Protein AF-A0A1Y3BTU3-F1 (afdb_monomer_lite)

Foldseek 3Di:
DVVVLVVLVVVLVVLVVVLVVLVVVLVVLVVVLVVLVVVLVVCVVPDDDDCNVVSVVVSVVSVVVSVVSVVVSVVSVVVSVVSVVVSCVVPPPVVCCVVVVVVVVVVVVVVVVVVVVVVVVVVVVVVVVVVVVVVVVVVVVVVVVVVVVVVVVVVVVVVVVVVVVVVVVVVVVVVVVVVVVVVVVVVVVVVVVVVVVVVVPPDDDDDDDDDDDDDDDDDDDYDDDDDDDDDDVPDVCVVVVVVVVVVVVVVVVVVVVVVVVVVVVVVVVVVVVVVVVVVVVVVVVVVVVVVVVVVVVVVVVVVVVVVVVVVVVVVVVVVVVVVVVVVVVVVVVVVVVVVVVVVVVVVVVVVVVVVVVVVVVVVVVVVVVVVVVVVVVVVVVVVVVVVVVVVVVVVVVVVVVVVVVVVVVVVVVVVVVVVVVVVVVVVVVVVVVVVVVVVVVVVVVVVVVVVVVVVVVVVVVVVVVVVVVVVVVVVVVVVVVVVVVVVVVVVVVVVVVVVVVVVVVVVVVVVVVVVVVVVVCVVVVVVVVVVVVVVVVVVVVVVVVVVVPVVPPPPDDDDDDDDPPPPVVVVVVVVVVVVVVVVVVVVVVVVVVVVVVVVVVVVVVVVVVLVVVVVVLVVVVVVVVVVVVVVVVVDDDPPPPVVVVVVVSVVVVVVSVVVVVVVVVVVVVVVVVVVVVVVVVVVVVVVVVVVVLVVLVVVLCVDDDPSSVVVVVVNVVVVVVVVVVVVVVVVVVVVVVVVVVVVVVVVVVVVVVVVVVVVVVVVVVVVVVVVVVVVVVVVVVVVVVVVVVVVVVVVVVVVVVVVVVVVVVVVVVVVVVVVVVLVVLVVVLVVLVPDDDDDDDDDDDDDDDDDDDDDDDDDPPVVVVVVSVVSVVVSVVVVVVVVVVVVVVVVVVVVVVVVVVPPPDDDDDDDDDDDDDDDDDDDDDDDD

Sequence (928 aa):
MEEETEHLQTNIRGKDAVIENLAEEVSELKRSVQELGQQQKSDNNIIGGANNINNKYCIENETNKVDDLKKRLEEEQHRTKSLQEKLDKLVPIDSIDKNNCNILEKDYYYLNKIKDLEANVQRYKTNADDLNNKLTEFIQNNKQLNDDNGKLRQQLKQFDENINELTKKLKTSEKFEKELNNKLDEMKKELERVQNLNSQLINDVDSYGKNKIGSGDNRSITLQKECNELKRKLDESRMTINELQTQIDRQKNEMKEKEAKIRDEFNQKIEITSKNVRKEVHLELQSLREESTNYKNRSIELTTKLEKAEKDLKESNEKLKSTNIQVRKEQNESMEKIQGLENQLKNEQRKRERLEKEVENVSRGREEELLRSQERIVQLEREIRRHQAKLDDVEYDYTNRINSSEKELNRIKQDYDDLTNKYEMLEKDYVDLKSRAVAEKETLVEAVGSLKKSYEEKLNEIKSLKETSMSQRKEWYKEKLTLQERIADLESKLNKANLIEEEHKRLKVLVLEKENLLNSYRKEERVHNEERERNRIKIDAFQTRIAELERVERNTRFISITGRAQVDKELQDYRIRLEHSETSHKGELAALHAEYEGRMRLLGDEVEHLQQQMVHLAQERDKYRESLEKSSKDQGIFKGTFRNEIEDLHSQLRIVRTDLEGALLENRNLKIQHGTEKSTWQIQLAEYKTKINQMEERILLETRGSTRNYARTKMELAWEKERQENLRLLQDTQKFIQELRDKLVGTESIREKERDEARRQLLELKTNMDKEHVETQQKIAELQFDLLALKEVQARLKSQNERYKRERGMFEKAKMDFIDNEMTELRKIVDSIQKPSSTTTTMTSSSTKTFRSSNQSNTSNNNKQEEIVEAINQLKERLHSRYNEIVQETRAASQISASSNGRYTNGSNTSLASTTNLPPPSQIKRAP

Radius of gyration: 97.1 Å; chains: 1; bounding box: 234×106×329 Å

pLDDT: mean 73.61, std 16.75, range [26.5, 95.12]

Organism: Euroglyphus maynei (NCBI:txid6958)

Secondary structure (DSSP, 8-state):
-HHHHHHHHHHHHHHHHHHHHHHHHHHHHHHHHHHHHHHHHHHTTSS-SSHHHHHHHHHHHHHHHHHHHHHHHHHHHHHHHHHHHHHHHHS-HHHHHHHHHHHHHHHHHHHHHHHHHHHHHHHHHHHHHHHHHHHHHHHHHHHHHHHHHHHHHHHHHHHHHHHHHHHHHHHHHHHHHHHHHHHHHHHHHHHHHHHHHHTTSSSS----------------------------STTTHHHHHHHHHHHHHHHHHHHHHHHHHHHHHHHHHHHHHHHHHHHHHHHHHHHHHHHHHHHHHHHHHHHHHHHHHHHHHHHHHHHHHHHHHHHHHHHHHHHHHHHHHHHHHHHHHHHHHHHHHHHHHHHHHHHHHHHHHHHHHHHHHHHHHHHHHHHHHHHHHHHHHHHHHHHHHHHHHHHHHHHHHHHHHHHHHHHHHHHHHHHHHHHHHHHHHHHHHHHHHHHHHHHHHHHHHHHHHHHHHHHHHHHHHHHHHHHHHHHHHHHHHHHHHHHHHHHHHHHHHHHHHHHHHHHHHHHHHHHHHHHHHHHHHHHHHTTTGGG--------GGGHHHHHHHHHHHHHHHHHHHHHHHHHHHHHHHHHHHHHHHHHHHHHHHHHHHHHHHHHHHHHHHHHHHH-SS--SHHHHHHHHHHHHHHHHHHHHHHHHHHHHHHHHHHHHHHHHHHHHHHHHHHHHHHHHHHHHHH--SHHHHHHHHHHHHHHHHHHHHHHHHHHHHHHHHHHHHHHHHHHHHHHHHHHHHHHHHHHHHHHHHHHHHHHHHHHHHHHHHHHHHHHHHHHHHHHHHHHHHHHHHHHHHHHHHHHHHHHHHHHHHHHHHS-------------------------TTHHHHHHHHHHHHHHHHHHHHHHHHHHHHHHHHHHHHHHTSTTS--------------PPPPP-----

Structure (mmCIF, N/CA/C/O backbone):
data_AF-A0A1Y3BTU3-F1
#
_entry.id   AF-A0A1Y3BTU3-F1
#
loop_
_atom_site.group_PDB
_atom_site.id
_atom_site.type_symbol
_atom_site.label_atom_id
_atom_site.label_alt_id
_atom_site.label_comp_id
_atom_site.label_asym_id
_atom_site.label_entity_id
_atom_site.label_seq_id
_atom_site.pdbx_PDB_ins_code
_atom_site.Cartn_x
_atom_site.Cartn_y
_atom_site.Cartn_z
_atom_site.occupancy
_atom_site.B_iso_or_equiv
_atom_site.auth_seq_id
_atom_site.auth_comp_id
_atom_site.auth_asym_id
_atom_site.auth_atom_id
_atom_site.pdbx_PDB_model_num
ATOM 1 N N . MET A 1 1 ? -2.347 1.820 -12.406 1.00 59.16 1 MET A N 1
ATOM 2 C CA . MET A 1 1 ? -2.829 0.953 -11.297 1.00 59.16 1 MET A CA 1
ATOM 3 C C . MET A 1 1 ? -4.351 0.828 -11.336 1.00 59.16 1 MET A C 1
ATOM 5 O O . MET A 1 1 ? -4.799 0.170 -12.256 1.00 59.16 1 MET A O 1
ATOM 9 N N . GLU A 1 2 ? -5.158 1.439 -10.456 1.00 58.88 2 GLU A N 1
ATOM 10 C CA . GLU A 1 2 ? -6.616 1.163 -10.399 1.00 58.88 2 GLU A CA 1
ATOM 11 C C . GLU A 1 2 ? -7.342 1.452 -11.729 1.00 58.88 2 GLU A C 1
ATOM 13 O O . GLU A 1 2 ? -7.881 0.525 -12.334 1.00 58.88 2 GLU A O 1
ATOM 18 N N . GLU A 1 3 ? -7.221 2.672 -12.265 1.00 67.38 3 GLU A N 1
ATOM 19 C CA . GLU A 1 3 ? -7.761 3.076 -13.583 1.00 67.38 3 GLU A CA 1
ATOM 20 C C . GLU A 1 3 ? -7.292 2.162 -14.737 1.00 67.38 3 GLU A C 1
ATOM 22 O O . GLU A 1 3 ? -8.012 1.892 -15.695 1.00 67.38 3 GLU A O 1
ATOM 27 N N . GLU A 1 4 ? -6.066 1.650 -14.639 1.00 73.06 4 GLU A N 1
ATOM 28 C CA . GLU A 1 4 ? -5.430 0.788 -15.639 1.00 73.06 4 GLU A CA 1
ATOM 29 C C . GLU A 1 4 ? -5.954 -0.653 -15.549 1.00 73.06 4 GLU A C 1
ATOM 31 O O . GLU A 1 4 ? -6.212 -1.289 -16.572 1.00 73.06 4 GLU A O 1
ATOM 36 N N . THR A 1 5 ? -6.197 -1.152 -14.332 1.00 76.88 5 THR A N 1
ATOM 37 C CA . THR A 1 5 ? -6.880 -2.430 -14.104 1.00 76.88 5 THR A CA 1
ATOM 38 C C . THR A 1 5 ? -8.357 -2.365 -14.486 1.00 76.88 5 THR A C 1
ATOM 40 O O . THR A 1 5 ? -8.863 -3.327 -15.058 1.00 76.88 5 THR A O 1
ATOM 43 N N . GLU A 1 6 ? -9.039 -1.238 -14.265 1.00 78.50 6 GLU A N 1
ATOM 44 C CA . GLU A 1 6 ? -10.427 -1.030 -14.694 1.00 78.50 6 GLU A CA 1
ATOM 45 C C . GLU A 1 6 ? -10.532 -0.944 -16.226 1.00 78.50 6 GLU A C 1
ATOM 47 O O . GLU A 1 6 ? -11.385 -1.606 -16.829 1.00 78.50 6 GLU A O 1
ATOM 52 N N . HIS A 1 7 ? -9.609 -0.234 -16.884 1.00 77.44 7 HIS A N 1
ATOM 53 C CA . HIS A 1 7 ? -9.524 -0.209 -18.344 1.00 77.44 7 HIS A CA 1
ATOM 54 C C . HIS A 1 7 ? -9.231 -1.605 -18.922 1.00 77.44 7 HIS A C 1
ATOM 56 O O . HIS A 1 7 ? -9.862 -2.004 -19.906 1.00 77.44 7 HIS A O 1
ATOM 62 N N . LEU A 1 8 ? -8.327 -2.381 -18.309 1.00 81.88 8 LEU A N 1
ATOM 63 C CA . LEU A 1 8 ? -8.033 -3.755 -18.729 1.00 81.88 8 LEU A CA 1
ATOM 64 C C . LEU A 1 8 ? -9.219 -4.703 -18.515 1.00 81.88 8 LEU A C 1
ATOM 66 O O . LEU A 1 8 ? -9.554 -5.439 -19.439 1.00 81.88 8 LEU A O 1
ATOM 70 N N . GLN A 1 9 ? -9.903 -4.653 -17.367 1.00 83.06 9 GLN A N 1
ATOM 71 C CA . GLN A 1 9 ? -11.123 -5.439 -17.133 1.00 83.06 9 GLN A CA 1
ATOM 72 C C . GLN A 1 9 ? -12.236 -5.078 -18.126 1.00 83.06 9 GLN A C 1
ATOM 74 O O . GLN A 1 9 ? -12.924 -5.965 -18.630 1.00 83.06 9 GLN A O 1
ATOM 79 N N . THR A 1 10 ? -12.393 -3.793 -18.450 1.00 85.88 10 THR A N 1
ATOM 80 C CA . THR A 1 10 ? -13.369 -3.323 -19.445 1.00 85.88 10 THR A CA 1
ATOM 81 C C . THR A 1 10 ? -13.027 -3.836 -20.846 1.00 85.88 10 THR A C 1
ATOM 83 O O . THR A 1 10 ? -13.906 -4.340 -21.547 1.00 85.88 10 THR A O 1
ATOM 86 N N . ASN A 1 11 ? -11.746 -3.804 -21.232 1.00 83.06 11 ASN A N 1
ATOM 87 C CA . ASN A 1 11 ? -11.271 -4.382 -22.492 1.00 83.06 11 ASN A CA 1
ATOM 88 C C . ASN A 1 11 ? -11.473 -5.906 -22.547 1.00 83.06 11 ASN A C 1
ATOM 90 O O . ASN A 1 11 ? -11.880 -6.414 -23.588 1.00 83.06 11 ASN A O 1
ATOM 94 N N . ILE A 1 12 ? -11.213 -6.630 -21.452 1.00 85.88 12 ILE A N 1
ATOM 95 C CA . ILE A 1 12 ? -11.398 -8.088 -21.369 1.00 85.88 12 ILE A CA 1
ATOM 96 C C . ILE A 1 12 ? -12.881 -8.442 -21.532 1.00 85.88 12 ILE A C 1
ATOM 98 O O . ILE A 1 12 ? -13.209 -9.170 -22.461 1.00 85.88 12 ILE A O 1
ATOM 102 N N . ARG A 1 13 ? -13.795 -7.816 -20.773 1.00 84.19 13 ARG A N 1
ATOM 103 C CA . ARG A 1 13 ? -15.252 -8.030 -20.928 1.00 84.19 13 ARG A CA 1
ATOM 104 C C . ARG A 1 13 ? -15.749 -7.714 -22.344 1.00 84.19 13 ARG A C 1
ATOM 106 O O . ARG A 1 13 ? -16.567 -8.446 -22.895 1.00 84.19 13 ARG A O 1
ATOM 113 N N . GLY A 1 14 ? -15.233 -6.644 -22.955 1.00 83.25 14 GLY A N 1
ATOM 114 C CA . GLY A 1 14 ? -15.529 -6.295 -24.348 1.00 83.25 14 GLY A CA 1
ATOM 115 C C . GLY A 1 14 ? -15.001 -7.311 -25.369 1.00 83.25 14 GLY A C 1
ATOM 116 O O . GLY A 1 14 ? -15.535 -7.400 -26.473 1.00 83.25 14 GLY A O 1
ATOM 117 N N . LYS A 1 15 ? -13.979 -8.098 -25.013 1.00 86.12 15 LYS A N 1
ATOM 118 C CA . LYS A 1 15 ? -13.434 -9.188 -25.830 1.00 86.12 15 LYS A CA 1
ATOM 119 C C . LYS A 1 15 ? -14.104 -10.534 -25.569 1.00 86.12 15 LYS A C 1
ATOM 121 O O . LYS A 1 15 ? -14.339 -11.253 -26.536 1.00 86.12 15 LYS A O 1
ATOM 126 N N . ASP A 1 16 ? -14.501 -10.831 -24.335 1.00 85.12 16 ASP A N 1
ATOM 127 C CA . ASP A 1 16 ? -15.309 -12.009 -24.002 1.00 85.12 16 ASP A CA 1
ATOM 128 C C . ASP A 1 16 ? -16.631 -12.002 -24.785 1.00 85.12 16 ASP A C 1
ATOM 130 O O . ASP A 1 16 ? -16.975 -12.996 -25.418 1.00 85.12 16 ASP A O 1
ATOM 134 N N . ALA A 1 17 ? -17.302 -10.848 -24.873 1.00 85.44 17 ALA A N 1
ATOM 135 C CA . ALA A 1 17 ? -18.495 -10.689 -25.706 1.00 85.44 17 ALA A CA 1
ATOM 136 C C . ALA A 1 17 ? -18.223 -10.949 -27.205 1.00 85.44 17 ALA A C 1
ATOM 138 O O . ALA A 1 17 ? -19.064 -11.509 -27.904 1.00 85.44 17 ALA A O 1
ATOM 139 N N . VAL A 1 18 ? -17.045 -10.587 -27.729 1.00 86.19 18 VAL A N 1
ATOM 140 C CA . VAL A 1 18 ? -16.661 -10.894 -29.124 1.00 86.19 18 VAL A CA 1
ATOM 141 C C . VAL A 1 18 ? -16.368 -12.389 -29.306 1.00 86.19 18 VAL A C 1
ATOM 143 O O . VAL A 1 18 ? -16.723 -12.954 -30.338 1.00 86.19 18 VAL A O 1
ATOM 146 N N . ILE A 1 19 ? -15.770 -13.043 -28.308 1.00 87.56 19 ILE A N 1
ATOM 147 C CA . ILE A 1 19 ? -15.544 -14.496 -28.281 1.00 87.56 19 ILE A CA 1
ATOM 148 C C . ILE A 1 19 ? -16.878 -15.254 -28.244 1.00 87.56 19 ILE A C 1
ATOM 150 O O . ILE A 1 19 ? -17.020 -16.242 -28.958 1.00 87.56 19 ILE A O 1
ATOM 154 N N . GLU A 1 20 ? -17.853 -14.791 -27.461 1.00 87.62 20 GLU A N 1
ATOM 155 C CA . GLU A 1 20 ? -19.191 -15.385 -27.361 1.00 87.62 20 GLU A CA 1
ATOM 156 C C . GLU A 1 20 ? -19.938 -15.309 -28.703 1.00 87.62 20 GLU A C 1
ATOM 158 O O . GLU A 1 20 ? -20.315 -16.348 -29.248 1.00 87.62 20 GLU A O 1
ATOM 163 N N . ASN A 1 21 ? -20.020 -14.118 -29.312 1.00 87.12 21 ASN A N 1
ATOM 164 C CA . ASN A 1 21 ? -20.620 -13.933 -30.642 1.00 87.12 21 ASN A CA 1
ATOM 165 C C . ASN A 1 21 ? -19.932 -14.793 -31.726 1.00 87.12 21 ASN A C 1
ATOM 167 O O . ASN A 1 21 ? -20.605 -15.437 -32.529 1.00 87.12 21 ASN A O 1
ATOM 171 N N . LEU A 1 22 ? -18.592 -14.858 -31.744 1.00 86.31 22 LEU A N 1
ATOM 172 C CA . LEU A 1 22 ? -17.851 -15.704 -32.692 1.00 86.31 22 LEU A CA 1
ATOM 173 C C . LEU A 1 22 ? -18.056 -17.207 -32.432 1.00 86.31 22 LEU A C 1
ATOM 175 O O . LEU A 1 22 ? -18.048 -17.999 -33.373 1.00 86.31 22 LEU A O 1
ATOM 179 N N . ALA A 1 23 ? -18.235 -17.627 -31.177 1.00 85.00 23 ALA A N 1
ATOM 180 C CA . ALA A 1 23 ? -18.529 -19.017 -30.838 1.00 85.00 23 ALA A CA 1
ATOM 181 C C . ALA A 1 23 ? -19.955 -19.422 -31.252 1.00 85.00 23 ALA A C 1
ATOM 183 O O . ALA A 1 23 ? -20.158 -20.567 -31.674 1.00 85.00 23 ALA A O 1
ATOM 184 N N . GLU A 1 24 ? -20.916 -18.498 -31.181 1.00 88.38 24 GLU A N 1
ATOM 185 C CA . GLU A 1 24 ? -22.277 -18.679 -31.690 1.00 88.38 24 GLU A CA 1
ATOM 186 C C . GLU A 1 24 ? -22.288 -18.754 -33.228 1.00 88.38 24 GLU A C 1
ATOM 188 O O . GLU A 1 24 ? -22.724 -19.770 -33.769 1.00 88.38 24 GLU A O 1
ATOM 193 N N . GLU A 1 25 ? -21.665 -17.800 -33.937 1.00 85.94 25 GLU A N 1
ATOM 194 C CA . GLU A 1 25 ? -21.545 -17.798 -35.412 1.00 85.94 25 GLU A CA 1
ATOM 195 C C . GLU A 1 25 ? -20.866 -19.082 -35.946 1.00 85.94 25 GLU A C 1
ATOM 197 O O . GLU A 1 25 ? -21.344 -19.722 -36.888 1.00 85.94 25 GLU A O 1
ATOM 202 N N . VAL A 1 26 ? -19.784 -19.534 -35.295 1.00 85.94 26 VAL A N 1
ATOM 203 C CA . VAL A 1 26 ? -19.124 -20.819 -35.599 1.00 85.94 26 VAL A CA 1
ATOM 204 C C . VAL A 1 26 ? -20.048 -22.019 -35.354 1.00 85.94 26 VAL A C 1
ATOM 206 O O . VAL A 1 26 ? -19.906 -23.046 -36.022 1.00 85.94 26 VAL A O 1
ATOM 209 N N . SER A 1 27 ? -20.972 -21.938 -34.397 1.00 85.88 27 SER A N 1
ATOM 210 C CA . SER A 1 27 ? -21.904 -23.027 -34.072 1.00 85.88 27 SER A CA 1
ATOM 211 C C . SER A 1 27 ? -23.088 -23.081 -35.041 1.00 85.88 27 SER A C 1
ATOM 213 O O . SER A 1 27 ? -23.454 -24.171 -35.490 1.00 85.88 27 SER A O 1
ATOM 215 N N . GLU A 1 28 ? -23.618 -21.927 -35.449 1.00 85.44 28 GLU A N 1
ATOM 216 C CA . GLU A 1 28 ? -24.639 -21.823 -36.496 1.00 85.44 28 GLU A CA 1
ATOM 217 C C . GLU A 1 28 ? -24.113 -22.298 -37.857 1.00 85.44 28 GLU A C 1
ATOM 219 O O . GLU A 1 28 ? -24.743 -23.133 -38.508 1.00 85.44 28 GLU A O 1
ATOM 224 N N . LEU A 1 29 ? -22.916 -21.870 -38.273 1.00 84.19 29 LEU A N 1
ATOM 225 C CA . LEU A 1 29 ? -22.341 -22.307 -39.552 1.00 84.19 29 LEU A CA 1
ATOM 226 C C . LEU A 1 29 ? -21.942 -23.792 -39.552 1.00 84.19 29 LEU A C 1
ATOM 228 O O . LEU A 1 29 ? -22.143 -24.473 -40.557 1.00 84.19 29 LEU A O 1
ATOM 232 N N . LYS A 1 30 ? -21.467 -24.351 -38.426 1.00 84.19 30 LYS A N 1
ATOM 233 C CA . LYS A 1 30 ? -21.308 -25.816 -38.285 1.00 84.19 30 LYS A CA 1
ATOM 234 C C . LYS A 1 30 ? -22.632 -26.551 -38.489 1.00 84.19 30 LYS A C 1
ATOM 236 O O . LYS A 1 30 ? -22.645 -27.620 -39.099 1.00 84.19 30 LYS A O 1
ATOM 241 N N . ARG A 1 31 ? -23.734 -25.991 -37.983 1.00 83.44 31 ARG A N 1
ATOM 242 C CA . ARG A 1 31 ? -25.075 -26.553 -38.142 1.00 83.44 31 ARG A CA 1
ATOM 243 C C . ARG A 1 31 ? -25.553 -26.466 -39.594 1.00 83.44 31 ARG A C 1
ATOM 245 O O . ARG A 1 31 ? -26.003 -27.485 -40.107 1.00 83.44 31 ARG A O 1
ATOM 252 N N . SER A 1 32 ? -25.353 -25.335 -40.276 1.00 81.75 32 SER A N 1
ATOM 253 C CA . SER A 1 32 ? -25.604 -25.192 -41.724 1.00 81.75 32 SER A CA 1
ATOM 254 C C . SER A 1 32 ? -24.867 -26.267 -42.533 1.00 81.75 32 SER A C 1
ATOM 256 O O . SER A 1 32 ? -25.490 -27.057 -43.243 1.00 81.75 32 SER A O 1
ATOM 258 N N . VAL A 1 33 ? -23.553 -26.413 -42.318 1.00 81.44 33 VAL A N 1
ATOM 259 C CA . VAL A 1 33 ? -22.725 -27.459 -42.948 1.00 81.44 33 VAL A CA 1
ATOM 260 C C . VAL A 1 33 ? -23.249 -28.871 -42.648 1.00 81.44 33 VAL A C 1
ATOM 262 O O . VAL A 1 33 ? -23.254 -29.732 -43.531 1.00 81.44 33 VAL A O 1
ATOM 265 N N . GLN A 1 34 ? -23.711 -29.136 -41.422 1.00 81.12 34 GLN A N 1
ATOM 266 C CA . GLN A 1 34 ? -24.264 -30.436 -41.034 1.00 81.12 34 GLN A CA 1
ATOM 267 C C . GLN A 1 34 ? -25.646 -30.711 -41.655 1.00 81.12 34 GLN A C 1
ATOM 269 O O . GLN A 1 34 ? -25.969 -31.869 -41.933 1.00 81.12 34 GLN A O 1
ATOM 274 N N . GLU A 1 35 ? -26.463 -29.684 -41.885 1.00 79.50 35 GLU A N 1
ATOM 275 C CA . GLU A 1 35 ? -27.775 -29.789 -42.532 1.00 79.50 35 GLU A CA 1
ATOM 276 C C . GLU A 1 35 ? -27.618 -29.938 -44.064 1.00 79.50 35 GLU A C 1
ATOM 278 O O . GLU A 1 35 ? -28.171 -30.880 -44.641 1.00 79.50 35 GLU A O 1
ATOM 283 N N . LEU A 1 36 ? -26.743 -29.157 -44.712 1.00 76.19 36 LEU A N 1
ATOM 284 C CA . LEU A 1 36 ? -26.342 -29.341 -46.120 1.00 76.19 36 LEU A CA 1
ATOM 285 C C . LEU A 1 36 ? -25.697 -30.717 -46.371 1.00 76.19 36 LEU A C 1
ATOM 287 O O . LEU A 1 36 ? -26.026 -31.409 -47.336 1.00 76.19 36 LEU A O 1
ATOM 291 N N . GLY A 1 37 ? -24.821 -31.166 -45.467 1.00 70.31 37 GLY A N 1
ATOM 292 C CA . GLY A 1 37 ? -24.192 -32.490 -45.518 1.00 70.31 37 GLY A CA 1
ATOM 293 C C . GLY A 1 37 ? -25.157 -33.662 -45.277 1.00 70.31 37 GLY A C 1
ATOM 294 O O . GLY A 1 37 ? -24.806 -34.812 -45.556 1.00 70.31 37 GLY A O 1
ATOM 295 N N . GLN A 1 38 ? -26.371 -33.396 -44.780 1.00 70.50 38 GLN A N 1
ATOM 296 C CA . GLN A 1 38 ? -27.476 -34.359 -44.755 1.00 70.50 38 GLN A CA 1
ATOM 297 C C . GLN A 1 38 ? -28.298 -34.299 -46.047 1.00 70.50 38 GLN A C 1
ATOM 299 O O . GLN A 1 38 ? -28.576 -35.357 -46.609 1.00 70.50 38 GLN A O 1
ATOM 304 N N . GLN A 1 39 ? -28.586 -33.104 -46.577 1.00 64.69 39 GLN A N 1
ATOM 305 C CA . GLN A 1 39 ? -29.259 -32.940 -47.875 1.00 64.69 39 GLN A CA 1
ATOM 306 C C . GLN A 1 39 ? -28.486 -33.633 -49.010 1.00 64.69 39 GLN A C 1
ATOM 308 O O . GLN A 1 39 ? -29.058 -34.434 -49.747 1.00 64.69 39 GLN A O 1
ATOM 313 N N . GLN A 1 40 ? -27.159 -33.470 -49.075 1.00 63.59 40 GLN A N 1
ATOM 314 C CA . GLN A 1 40 ? -26.333 -34.178 -50.062 1.00 63.59 40 GLN A CA 1
ATOM 315 C C . GLN A 1 40 ? -26.403 -35.714 -49.905 1.00 63.59 40 GLN A C 1
ATOM 317 O O . GLN A 1 40 ? -26.251 -36.445 -50.883 1.00 63.59 40 GLN A O 1
ATOM 322 N N . LYS A 1 41 ? -26.656 -36.244 -48.699 1.00 60.88 41 LYS A N 1
ATOM 323 C CA . LYS A 1 41 ? -26.820 -37.693 -48.471 1.00 60.88 41 LYS A CA 1
ATOM 324 C C . LYS A 1 41 ? -28.203 -38.211 -48.870 1.00 60.88 41 LYS A C 1
ATOM 326 O O . LYS A 1 41 ? -28.292 -39.370 -49.268 1.00 60.88 41 LYS A O 1
ATOM 331 N N . SER A 1 42 ? -29.252 -37.389 -48.812 1.00 58.88 42 SER A N 1
ATOM 332 C CA . SER A 1 42 ? -30.561 -37.735 -49.385 1.00 58.88 42 SER A CA 1
ATOM 333 C C . SER A 1 42 ? -30.573 -37.620 -50.913 1.00 58.88 42 SER A C 1
ATOM 335 O O . SER A 1 42 ? -31.031 -38.548 -51.578 1.00 58.88 42 SER A O 1
ATOM 337 N N . ASP A 1 43 ? -29.996 -36.554 -51.474 1.00 54.84 43 ASP A N 1
ATOM 338 C CA . ASP A 1 43 ? -29.981 -36.298 -52.922 1.00 54.84 43 ASP A CA 1
ATOM 339 C C . ASP A 1 43 ? -29.176 -37.356 -53.695 1.00 54.84 43 ASP A C 1
ATOM 341 O O . ASP A 1 43 ? -29.554 -37.750 -54.795 1.00 54.84 43 ASP A O 1
ATOM 345 N N . ASN A 1 44 ? -28.102 -37.895 -53.104 1.00 52.22 44 ASN A N 1
ATOM 346 C CA . ASN A 1 44 ? -27.299 -38.959 -53.724 1.00 52.22 44 ASN A CA 1
ATOM 347 C C . ASN A 1 44 ? -28.087 -40.256 -54.024 1.00 52.22 44 ASN A C 1
ATOM 349 O O . ASN A 1 44 ? -27.617 -41.062 -54.826 1.00 52.22 44 ASN A O 1
ATOM 353 N N . ASN A 1 45 ? -29.273 -40.463 -53.436 1.00 53.00 45 ASN A N 1
ATOM 354 C CA . ASN A 1 45 ? -30.154 -41.586 -53.784 1.00 53.00 45 ASN A CA 1
ATOM 355 C C . ASN A 1 45 ? -31.096 -41.290 -54.969 1.00 53.00 45 ASN A C 1
ATOM 357 O O . ASN A 1 45 ? -31.724 -42.220 -55.478 1.00 53.00 45 ASN A O 1
ATOM 361 N N . ILE A 1 46 ? -31.240 -40.030 -55.405 1.00 50.84 46 ILE A N 1
ATOM 362 C CA . ILE A 1 46 ? -32.236 -39.613 -56.403 1.00 50.84 46 ILE A CA 1
ATOM 363 C C . ILE A 1 46 ? -31.622 -38.626 -57.418 1.00 50.84 46 ILE A C 1
ATOM 365 O O . ILE A 1 46 ? -31.639 -37.416 -57.233 1.00 50.84 46 ILE A O 1
ATOM 369 N N . ILE A 1 47 ? -31.204 -39.178 -58.566 1.00 43.81 47 ILE A N 1
ATOM 370 C CA . ILE A 1 47 ? -30.910 -38.487 -59.842 1.00 43.81 47 ILE A CA 1
ATOM 371 C C . ILE A 1 47 ? -29.581 -37.692 -59.925 1.00 43.81 47 ILE A C 1
ATOM 373 O O . ILE A 1 47 ? -29.468 -36.524 -59.575 1.00 43.81 47 ILE A O 1
ATOM 377 N N . GLY A 1 48 ? -28.624 -38.273 -60.659 1.00 43.47 48 GLY A N 1
ATOM 378 C CA . GLY A 1 48 ? -28.195 -37.640 -61.917 1.00 43.47 48 GLY A CA 1
ATOM 379 C C . GLY A 1 48 ? -27.240 -36.437 -61.888 1.00 43.47 48 GLY A C 1
ATOM 380 O O . GLY A 1 48 ? -27.478 -35.467 -62.598 1.00 43.47 48 GLY A O 1
ATOM 381 N N . GLY A 1 49 ? -26.104 -36.540 -61.193 1.00 48.38 49 GLY A N 1
ATOM 382 C CA . GLY A 1 49 ? -24.796 -36.061 -61.692 1.00 48.38 49 GLY A CA 1
ATOM 383 C C . GLY A 1 49 ? -24.494 -34.553 -61.830 1.00 48.38 49 GLY A C 1
ATOM 384 O O . GLY A 1 49 ? -23.318 -34.207 -61.803 1.00 48.38 49 GLY A O 1
ATOM 385 N N . ALA A 1 50 ? -25.479 -33.657 -61.947 1.00 48.00 50 ALA A N 1
ATOM 386 C CA . ALA A 1 50 ? -25.242 -32.224 -62.189 1.00 48.00 50 ALA A CA 1
ATOM 387 C C . ALA A 1 50 ? -25.193 -31.387 -60.895 1.00 48.00 50 ALA A C 1
ATOM 389 O O . ALA A 1 50 ? -24.200 -30.714 -60.621 1.00 48.00 50 ALA A O 1
ATOM 390 N N . ASN A 1 51 ? -26.229 -31.473 -60.051 1.00 50.62 51 ASN A N 1
ATOM 391 C CA . ASN A 1 51 ? -26.348 -30.649 -58.834 1.00 50.62 51 ASN A CA 1
ATOM 392 C C . ASN A 1 51 ? -25.268 -30.953 -57.776 1.00 50.62 51 ASN A C 1
ATOM 394 O O . ASN A 1 51 ? -24.946 -30.105 -56.945 1.00 50.62 51 ASN A O 1
ATOM 398 N N . ASN A 1 52 ? -24.678 -32.151 -57.823 1.00 53.00 52 ASN A N 1
ATOM 399 C CA . ASN A 1 52 ? -23.730 -32.638 -56.819 1.00 53.00 52 ASN A CA 1
ATOM 400 C C . ASN A 1 52 ? -22.422 -31.818 -56.777 1.00 53.00 52 ASN A C 1
ATOM 402 O O . ASN A 1 52 ? -21.794 -31.714 -55.726 1.00 53.00 52 ASN A O 1
ATOM 406 N N . ILE A 1 53 ? -22.033 -31.193 -57.899 1.00 56.34 53 ILE A N 1
ATOM 407 C CA . ILE A 1 53 ? -20.846 -30.325 -57.967 1.00 56.34 53 ILE A CA 1
ATOM 408 C C . ILE A 1 53 ? -21.106 -29.001 -57.234 1.00 56.34 53 ILE A C 1
ATOM 410 O O . ILE A 1 53 ? -20.286 -28.604 -56.409 1.00 56.34 53 ILE A O 1
ATOM 414 N N . ASN A 1 54 ? -22.260 -28.358 -57.461 1.00 55.84 54 ASN A N 1
ATOM 415 C CA . ASN A 1 54 ? -22.629 -27.120 -56.763 1.00 55.84 54 ASN A CA 1
ATOM 416 C C . ASN A 1 54 ? -22.783 -27.343 -55.253 1.00 55.84 54 ASN A C 1
ATOM 418 O O . ASN A 1 54 ? -22.192 -26.596 -54.477 1.00 55.84 54 ASN A O 1
ATOM 422 N N . ASN A 1 55 ? -23.500 -28.390 -54.827 1.00 59.19 55 ASN A N 1
ATOM 423 C CA . ASN A 1 55 ? -23.673 -28.667 -53.396 1.00 59.19 55 ASN A CA 1
ATOM 424 C C . ASN A 1 55 ? -22.327 -28.959 -52.710 1.00 59.19 55 ASN A C 1
ATOM 426 O O . ASN A 1 55 ? -22.093 -28.466 -51.608 1.00 59.19 55 ASN A O 1
ATOM 430 N N . LYS A 1 56 ? -21.399 -29.664 -53.377 1.00 63.66 56 LYS A N 1
ATOM 431 C CA . LYS A 1 56 ? -20.033 -29.848 -52.863 1.00 63.66 56 LYS A CA 1
ATOM 432 C C . LYS A 1 56 ? -19.276 -28.517 -52.742 1.00 63.66 56 LYS A C 1
ATOM 434 O O . LYS A 1 56 ? -18.657 -28.285 -51.711 1.00 63.66 56 LYS A O 1
ATOM 439 N N . TYR A 1 57 ? -19.368 -27.632 -53.738 1.00 64.25 57 TYR A N 1
ATOM 440 C CA . TYR A 1 57 ? -18.720 -26.312 -53.710 1.00 64.25 57 TYR A CA 1
ATOM 441 C C . TYR A 1 57 ? -19.289 -25.391 -52.614 1.00 64.25 57 TYR A C 1
ATOM 443 O O . TYR A 1 57 ? -18.540 -24.649 -51.980 1.00 64.25 57 TYR A O 1
ATOM 451 N N . CYS A 1 58 ? -20.600 -25.447 -52.357 1.00 66.75 58 CYS A N 1
ATOM 452 C CA . CYS A 1 58 ? -21.237 -24.744 -51.240 1.00 66.75 58 CYS A CA 1
ATOM 453 C C . CYS A 1 58 ? -20.761 -25.282 -49.886 1.00 66.75 58 CYS A C 1
ATOM 455 O O . CYS A 1 58 ? -20.346 -24.490 -49.043 1.00 66.75 58 CYS A O 1
ATOM 457 N N . ILE A 1 59 ? -20.742 -26.608 -49.702 1.00 73.38 59 ILE A N 1
ATOM 458 C CA . ILE A 1 59 ? -20.253 -27.238 -48.467 1.00 73.38 59 ILE A CA 1
ATOM 459 C C . ILE A 1 59 ? -18.772 -26.904 -48.235 1.00 73.38 59 ILE A C 1
ATOM 461 O O . ILE A 1 59 ? -18.425 -26.497 -47.132 1.00 73.38 59 ILE A O 1
ATOM 465 N N . GLU A 1 60 ? -17.914 -26.990 -49.259 1.00 73.88 60 GLU A N 1
ATOM 466 C CA . GLU A 1 60 ? -16.491 -26.627 -49.144 1.00 73.88 60 GLU A CA 1
ATOM 467 C C . GLU A 1 60 ? -16.310 -25.145 -48.766 1.00 73.88 60 GLU A C 1
ATOM 469 O O . GLU A 1 60 ? -15.540 -24.829 -47.854 1.00 73.88 60 GLU A O 1
ATOM 474 N N . ASN A 1 61 ? -17.076 -24.233 -49.376 1.00 76.00 61 ASN A N 1
ATOM 475 C CA . ASN A 1 61 ? -17.067 -22.811 -49.018 1.00 76.00 61 ASN A CA 1
ATOM 476 C C . ASN A 1 61 ? -17.556 -22.538 -47.585 1.00 76.00 61 ASN A C 1
ATOM 478 O O . ASN A 1 61 ? -16.977 -21.691 -46.904 1.00 76.00 61 ASN A O 1
ATOM 482 N N . GLU A 1 62 ? -18.589 -23.230 -47.101 1.00 76.06 62 GLU A N 1
ATOM 483 C CA . GLU A 1 62 ? -19.051 -23.068 -45.718 1.00 76.06 62 GLU A CA 1
ATOM 484 C C . GLU A 1 62 ? -18.099 -23.712 -44.703 1.00 76.06 62 GLU A C 1
ATOM 486 O O . GLU A 1 62 ? -17.849 -23.108 -43.662 1.00 76.06 62 GLU A O 1
ATOM 491 N N . THR A 1 63 ? -17.456 -24.846 -45.014 1.00 78.38 63 THR A N 1
ATOM 492 C CA . THR A 1 63 ? -16.379 -25.381 -44.160 1.00 78.38 63 THR A CA 1
ATOM 493 C C . THR A 1 63 ? -15.179 -24.440 -44.081 1.00 78.38 63 THR A C 1
ATOM 495 O O . THR A 1 63 ? -14.658 -24.228 -42.989 1.00 78.38 63 THR A O 1
ATOM 498 N N . ASN A 1 64 ? -14.795 -23.795 -45.190 1.00 80.69 64 ASN A N 1
ATOM 499 C CA . ASN A 1 64 ? -13.726 -22.793 -45.184 1.00 80.69 64 ASN A CA 1
ATOM 500 C C . ASN A 1 64 ? -14.089 -21.589 -44.295 1.00 80.69 64 ASN A C 1
ATOM 502 O O . ASN A 1 64 ? -13.269 -21.166 -43.486 1.00 80.69 64 ASN A O 1
ATOM 506 N N . LYS A 1 65 ? -15.335 -21.087 -44.363 1.00 84.44 65 LYS A N 1
ATOM 507 C CA . LYS A 1 65 ? -15.827 -20.035 -43.450 1.00 84.44 65 LYS A CA 1
ATOM 508 C C . LYS A 1 65 ? -15.804 -20.474 -41.984 1.00 84.44 65 LYS A C 1
ATOM 510 O O . LYS A 1 65 ? -15.378 -19.702 -41.132 1.00 84.44 65 LYS A O 1
ATOM 515 N N . VAL A 1 66 ? -16.245 -21.700 -41.688 1.00 82.69 66 VAL A N 1
ATOM 516 C CA . VAL A 1 66 ? -16.203 -22.273 -40.332 1.00 82.69 66 VAL A CA 1
ATOM 517 C C . VAL A 1 66 ? -14.769 -22.318 -39.801 1.00 82.69 66 VAL A C 1
ATOM 519 O O . VAL A 1 66 ? -14.553 -21.997 -38.635 1.00 82.69 66 VAL A O 1
ATOM 522 N N . ASP A 1 67 ? -13.790 -22.680 -40.629 1.00 80.75 67 ASP A N 1
ATOM 523 C CA . ASP A 1 67 ? -12.386 -22.768 -40.217 1.00 80.75 67 ASP A CA 1
ATOM 524 C C . ASP A 1 67 ? -11.706 -21.391 -40.099 1.00 80.75 67 ASP A C 1
ATOM 526 O O . ASP A 1 67 ? -10.968 -21.163 -39.138 1.00 80.75 67 ASP A O 1
ATOM 530 N N . ASP A 1 68 ? -12.025 -20.431 -40.972 1.00 83.25 68 ASP A N 1
ATOM 531 C CA . ASP A 1 68 ? -11.584 -19.035 -40.828 1.00 83.25 68 ASP A CA 1
ATOM 532 C C . ASP A 1 68 ? -12.173 -18.372 -39.564 1.00 83.25 68 ASP A C 1
ATOM 534 O O . ASP A 1 68 ? -11.474 -17.633 -38.863 1.00 83.25 68 ASP A O 1
ATOM 538 N N . LEU A 1 69 ? -13.436 -18.654 -39.224 1.00 84.75 69 LEU A N 1
ATOM 539 C CA . LEU A 1 69 ? -14.074 -18.144 -38.005 1.00 84.75 69 LEU A CA 1
ATOM 540 C C . LEU A 1 69 ? -13.563 -18.841 -36.736 1.00 84.75 69 LEU A C 1
ATOM 542 O O . LEU A 1 69 ? -13.301 -18.151 -35.753 1.00 84.75 69 LEU A O 1
ATOM 546 N N . LYS A 1 70 ? -13.314 -20.163 -36.754 1.00 83.88 70 LYS A N 1
ATOM 547 C CA . LYS A 1 70 ? -12.574 -20.852 -35.672 1.00 83.88 70 LYS A CA 1
ATOM 548 C C . LYS A 1 70 ? -11.219 -20.188 -35.436 1.00 83.88 70 LYS A C 1
ATOM 550 O O . LYS A 1 70 ? -10.880 -19.897 -34.297 1.00 83.88 70 LYS A O 1
ATOM 555 N N . LYS A 1 71 ? -10.468 -19.901 -36.503 1.00 87.06 71 LYS A N 1
ATOM 556 C CA . LYS A 1 71 ? -9.150 -19.265 -36.402 1.00 87.06 71 LYS A CA 1
ATOM 557 C C . LYS A 1 71 ? -9.233 -17.857 -35.800 1.00 87.06 71 LYS A C 1
ATOM 559 O O . LYS A 1 71 ? -8.401 -17.507 -34.969 1.00 87.06 71 LYS A O 1
ATOM 564 N N . ARG A 1 72 ? -10.257 -17.065 -36.144 1.00 84.50 72 ARG A N 1
ATOM 565 C CA . ARG A 1 72 ? -10.526 -15.762 -35.495 1.00 84.50 72 ARG A CA 1
ATOM 566 C C . ARG A 1 72 ? -10.918 -15.905 -34.022 1.00 84.50 72 ARG A C 1
ATOM 568 O O . ARG A 1 72 ? -10.446 -15.126 -33.199 1.00 84.50 72 ARG A O 1
ATOM 575 N N . LEU A 1 73 ? -11.741 -16.898 -33.692 1.00 87.25 73 LEU A N 1
ATOM 576 C CA . LEU A 1 73 ? -12.134 -17.227 -32.321 1.00 87.25 73 LEU A CA 1
ATOM 577 C C . LEU A 1 73 ? -10.913 -17.633 -31.476 1.00 87.25 73 LEU A C 1
ATOM 579 O O . LEU A 1 73 ? -10.743 -17.130 -30.370 1.00 87.25 73 LEU A O 1
ATOM 583 N N . GLU A 1 74 ? -10.025 -18.472 -32.011 1.00 84.69 74 GLU A N 1
ATOM 584 C CA . GLU A 1 74 ? -8.750 -18.848 -31.386 1.00 84.69 74 GLU A CA 1
ATOM 585 C C . GLU A 1 74 ? -7.815 -17.637 -31.225 1.00 84.69 74 GLU A C 1
ATOM 587 O O . GLU A 1 74 ? -7.255 -17.434 -30.147 1.00 84.69 74 GLU A O 1
ATOM 592 N N . GLU A 1 75 ? -7.681 -16.783 -32.246 1.00 86.69 75 GLU A N 1
ATOM 593 C CA . GLU A 1 75 ? -6.884 -15.549 -32.174 1.00 86.69 75 GLU A CA 1
ATOM 594 C C . GLU A 1 75 ? -7.399 -14.572 -31.105 1.00 86.69 75 GLU A C 1
ATOM 596 O O . GLU A 1 75 ? -6.597 -14.021 -30.349 1.00 86.69 75 GLU A O 1
ATOM 601 N N . GLU A 1 76 ? -8.714 -14.369 -30.990 1.00 85.38 76 GLU A N 1
ATOM 602 C CA . GLU A 1 76 ? -9.295 -13.511 -29.951 1.00 85.38 76 GLU A CA 1
ATOM 603 C C . GLU A 1 76 ? -9.260 -14.157 -28.558 1.00 85.38 76 GLU A C 1
ATOM 605 O O . GLU A 1 76 ? -8.974 -13.464 -27.580 1.00 85.38 76 GLU A O 1
ATOM 610 N N . GLN A 1 77 ? -9.405 -15.480 -28.440 1.00 85.12 77 GLN A N 1
ATOM 611 C CA . GLN A 1 77 ? -9.142 -16.195 -27.183 1.00 85.12 77 GLN A CA 1
ATOM 612 C C . GLN A 1 77 ? -7.674 -16.066 -26.748 1.00 85.12 77 GLN A C 1
ATOM 614 O O . GLN A 1 77 ? -7.403 -15.877 -25.562 1.00 85.12 77 GLN A O 1
ATOM 619 N N . HIS A 1 78 ? -6.714 -16.119 -27.676 1.00 84.00 78 HIS A N 1
ATOM 620 C CA . HIS A 1 78 ? -5.299 -15.886 -27.374 1.00 84.00 78 HIS A CA 1
ATOM 621 C C . HIS A 1 78 ? -5.005 -14.421 -27.012 1.00 84.00 78 HIS A C 1
ATOM 623 O O . HIS A 1 78 ? -4.246 -14.173 -26.073 1.00 84.00 78 HIS A O 1
ATOM 629 N N . ARG A 1 79 ? -5.633 -13.445 -27.685 1.00 83.81 79 ARG A N 1
ATOM 630 C CA . ARG A 1 79 ? -5.551 -12.018 -27.314 1.00 83.81 79 ARG A CA 1
ATOM 631 C C . ARG A 1 79 ? -6.111 -11.775 -25.915 1.00 83.81 79 ARG A C 1
ATOM 633 O O . ARG A 1 79 ? -5.460 -11.111 -25.115 1.00 83.81 79 ARG A O 1
ATOM 640 N N . THR A 1 80 ? -7.257 -12.366 -25.597 1.00 86.94 80 THR A N 1
ATOM 641 C CA . THR A 1 80 ? -7.927 -12.208 -24.297 1.00 86.94 80 THR A CA 1
ATOM 642 C C . THR A 1 80 ? -7.144 -12.892 -23.181 1.00 86.94 80 THR A C 1
ATOM 644 O O . THR A 1 80 ? -6.895 -12.264 -22.160 1.00 86.94 80 THR A O 1
ATOM 647 N N . LYS A 1 81 ? -6.598 -14.097 -23.410 1.00 83.19 81 LYS A N 1
ATOM 648 C CA . LYS A 1 81 ? -5.624 -14.724 -22.494 1.00 83.19 81 LYS A CA 1
ATOM 649 C C . LYS A 1 81 ? -4.369 -13.871 -22.292 1.00 83.19 81 LYS A C 1
ATOM 651 O O . LYS A 1 81 ? -3.882 -13.791 -21.175 1.00 83.19 81 LYS A O 1
ATOM 656 N N . SER A 1 82 ? -3.868 -13.192 -23.327 1.00 83.19 82 SER A N 1
ATOM 657 C CA . SER A 1 82 ? -2.715 -12.286 -23.202 1.00 83.19 82 SER A CA 1
ATOM 658 C C . SER A 1 82 ? -3.043 -10.986 -22.449 1.00 83.19 82 SER A C 1
ATOM 660 O O . SER A 1 82 ? -2.174 -10.438 -21.772 1.00 83.19 82 SER A O 1
ATOM 662 N N . LEU A 1 83 ? -4.285 -10.495 -22.530 1.00 83.12 83 LEU A N 1
ATOM 663 C CA . LEU A 1 83 ? -4.777 -9.384 -21.707 1.00 83.12 83 LEU A CA 1
ATOM 664 C C . LEU A 1 83 ? -4.999 -9.819 -20.252 1.00 83.12 83 LEU A C 1
ATOM 666 O O . LEU A 1 83 ? -4.586 -9.094 -19.351 1.00 83.12 83 LEU A O 1
ATOM 670 N N . GLN A 1 84 ? -5.552 -11.012 -20.024 1.00 81.50 84 GLN A N 1
ATOM 671 C CA . GLN A 1 84 ? -5.678 -11.613 -18.696 1.00 81.50 84 GLN A CA 1
ATOM 672 C C . GLN A 1 84 ? -4.296 -11.803 -18.059 1.00 81.50 84 GLN A C 1
ATOM 674 O O . GLN A 1 84 ? -4.043 -11.257 -16.998 1.00 81.50 84 GLN A O 1
ATOM 679 N N . GLU A 1 85 ? -3.334 -12.395 -18.774 1.00 80.81 85 GLU A N 1
ATOM 680 C CA . GLU A 1 85 ? -1.936 -12.505 -18.335 1.00 80.81 85 GLU A CA 1
ATOM 681 C C . GLU A 1 85 ? -1.257 -11.157 -18.034 1.00 80.81 85 GLU A C 1
ATOM 683 O O . GLU A 1 85 ? -0.227 -11.141 -17.362 1.00 80.81 85 GLU A O 1
ATOM 688 N N . LYS A 1 86 ? -1.746 -10.035 -18.578 1.00 80.94 86 LYS A N 1
ATOM 689 C CA . LYS A 1 86 ? -1.266 -8.688 -18.225 1.00 80.94 86 LYS A CA 1
ATOM 690 C C . LYS A 1 86 ? -1.968 -8.157 -16.980 1.00 80.94 86 LYS A C 1
ATOM 692 O O . LYS A 1 86 ? -1.298 -7.572 -16.136 1.00 80.94 86 LYS A O 1
ATOM 697 N N . LEU A 1 87 ? -3.271 -8.397 -16.841 1.00 79.06 87 LEU A N 1
ATOM 698 C CA . LEU A 1 87 ? -4.029 -8.093 -15.629 1.00 79.06 87 LEU A CA 1
ATOM 699 C C . LEU A 1 87 ? -3.463 -8.869 -14.426 1.00 79.06 87 LEU A C 1
ATOM 701 O O . LEU A 1 87 ? -3.143 -8.256 -13.416 1.00 79.06 87 LEU A O 1
ATOM 705 N N . ASP A 1 88 ? -3.196 -10.167 -14.581 1.00 74.75 88 ASP A N 1
ATOM 706 C CA . ASP A 1 88 ? -2.598 -11.056 -13.570 1.00 74.75 88 ASP A CA 1
ATOM 707 C C . ASP A 1 88 ? -1.153 -10.668 -13.186 1.00 74.75 88 ASP A C 1
ATOM 709 O O . ASP A 1 88 ? -0.646 -11.095 -12.153 1.00 74.75 88 ASP A O 1
ATOM 713 N N . LYS A 1 89 ? -0.471 -9.861 -14.014 1.00 75.25 89 LYS A N 1
ATOM 714 C CA . LYS A 1 89 ? 0.867 -9.299 -13.728 1.00 75.25 89 LYS A CA 1
ATOM 715 C C . LYS A 1 89 ? 0.811 -7.878 -13.157 1.00 75.25 89 LYS A C 1
ATOM 717 O O . LYS A 1 89 ? 1.804 -7.419 -12.598 1.00 75.25 89 LYS A O 1
ATOM 722 N N . LEU A 1 90 ? -0.324 -7.189 -13.292 1.00 66.94 90 LEU A N 1
ATOM 723 C CA . LEU A 1 90 ? -0.594 -5.868 -12.706 1.00 66.94 90 LEU A CA 1
ATOM 724 C C . LEU A 1 90 ? -1.343 -5.960 -11.367 1.00 66.94 90 LEU A C 1
ATOM 726 O O . LEU A 1 90 ? -1.253 -5.037 -10.562 1.00 66.94 90 LEU A O 1
ATOM 730 N N . VAL A 1 91 ? -2.025 -7.077 -11.103 1.00 56.94 91 VAL A N 1
ATOM 731 C CA . VAL A 1 91 ? -2.523 -7.494 -9.785 1.00 56.94 91 VAL A CA 1
ATOM 732 C C . VAL A 1 91 ? -1.416 -8.315 -9.109 1.00 56.94 91 VAL A C 1
ATOM 734 O O . VAL A 1 91 ? -1.245 -9.485 -9.446 1.00 56.94 91 VAL A O 1
ATOM 737 N N . PRO A 1 92 ? -0.624 -7.767 -8.168 1.00 51.12 92 PRO A N 1
ATOM 738 C CA . PRO A 1 92 ? 0.542 -8.468 -7.652 1.00 51.12 92 PRO A CA 1
ATOM 739 C C . PRO A 1 92 ? 0.137 -9.357 -6.469 1.00 51.12 92 PRO A C 1
ATOM 741 O O . PRO A 1 92 ? 0.301 -8.972 -5.307 1.00 51.12 92 PRO A O 1
ATOM 744 N N . ILE A 1 93 ? -0.392 -10.543 -6.792 1.00 50.00 93 ILE A N 1
ATOM 745 C CA . ILE A 1 93 ? -0.935 -11.557 -5.863 1.00 50.00 93 ILE A CA 1
ATOM 746 C C . ILE A 1 93 ? -0.003 -11.783 -4.654 1.00 50.00 93 ILE A C 1
ATOM 748 O O . ILE A 1 93 ? -0.428 -11.599 -3.514 1.00 50.00 93 ILE A O 1
ATOM 752 N N . ASP A 1 94 ? 1.295 -12.018 -4.886 1.00 45.09 94 ASP A N 1
ATOM 753 C CA . ASP A 1 94 ? 2.303 -12.265 -3.835 1.00 45.09 94 ASP A CA 1
ATOM 754 C C . ASP A 1 94 ? 2.540 -11.087 -2.860 1.00 45.09 94 ASP A C 1
ATOM 756 O O . ASP A 1 94 ? 3.095 -11.274 -1.772 1.00 45.09 94 ASP A O 1
ATOM 760 N N . SER A 1 95 ? 2.150 -9.861 -3.231 1.00 43.47 95 SER A N 1
ATOM 761 C CA . SER A 1 95 ? 2.248 -8.673 -2.360 1.00 43.47 95 SER A CA 1
ATOM 762 C C . SER A 1 95 ? 0.906 -8.259 -1.757 1.00 43.47 95 SER A C 1
ATOM 764 O O . SER A 1 95 ? 0.877 -7.667 -0.674 1.00 43.47 95 SER A O 1
ATOM 766 N N . ILE A 1 96 ? -0.197 -8.621 -2.419 1.00 45.88 96 ILE A N 1
ATOM 767 C CA . ILE A 1 96 ? -1.548 -8.468 -1.890 1.00 45.88 96 ILE A CA 1
ATOM 768 C C . ILE A 1 96 ? -1.739 -9.426 -0.715 1.00 45.88 96 ILE A C 1
ATOM 770 O O . ILE A 1 96 ? -2.071 -8.945 0.359 1.00 45.88 96 ILE A O 1
ATOM 774 N N . ASP A 1 97 ? -1.436 -10.723 -0.829 1.00 48.53 97 ASP A N 1
ATOM 775 C CA . ASP A 1 97 ? -1.723 -11.681 0.254 1.00 48.53 97 ASP A CA 1
ATOM 776 C C . ASP A 1 97 ? -0.964 -11.394 1.558 1.00 48.53 97 ASP A C 1
ATOM 778 O O . ASP A 1 97 ? -1.540 -11.498 2.640 1.00 48.53 97 ASP A O 1
ATOM 782 N N . LYS A 1 98 ? 0.300 -10.947 1.514 1.00 49.88 98 LYS A N 1
ATOM 783 C CA . LYS A 1 98 ? 1.036 -10.615 2.752 1.00 49.88 98 LYS A CA 1
ATOM 784 C C . LYS A 1 98 ? 0.512 -9.358 3.454 1.00 49.88 98 LYS A C 1
ATOM 786 O O . LYS A 1 98 ? 0.550 -9.310 4.686 1.00 49.88 98 LYS A O 1
ATOM 791 N N . ASN A 1 99 ? -0.017 -8.379 2.717 1.00 49.00 99 ASN A N 1
ATOM 792 C CA . ASN A 1 99 ? -0.674 -7.213 3.315 1.00 49.00 99 ASN A CA 1
ATOM 793 C C . ASN A 1 99 ? -2.124 -7.518 3.705 1.00 49.00 99 ASN A C 1
ATOM 795 O O . ASN A 1 99 ? -2.505 -7.230 4.835 1.00 49.00 99 ASN A O 1
ATOM 799 N N . ASN A 1 100 ? -2.904 -8.165 2.839 1.00 48.94 100 ASN A N 1
ATOM 800 C CA . ASN A 1 100 ? -4.285 -8.554 3.108 1.00 48.94 100 ASN A CA 1
ATOM 801 C C . ASN A 1 100 ? -4.389 -9.562 4.248 1.00 48.94 100 ASN A C 1
ATOM 803 O O . ASN A 1 100 ? -5.304 -9.425 5.038 1.00 48.94 100 ASN A O 1
ATOM 807 N N . CYS A 1 101 ? -3.462 -10.505 4.425 1.00 49.75 101 CYS A N 1
ATOM 808 C CA . CYS A 1 101 ? -3.473 -11.380 5.600 1.00 49.75 101 CYS A CA 1
ATOM 809 C C . CYS A 1 101 ? -3.178 -10.591 6.889 1.00 49.75 101 CYS A C 1
ATOM 811 O O . CYS A 1 101 ? -3.864 -10.777 7.888 1.00 49.75 101 CYS A O 1
ATOM 813 N N . ASN A 1 102 ? -2.236 -9.637 6.862 1.00 55.03 102 ASN A N 1
ATOM 814 C CA . ASN A 1 102 ? -1.982 -8.731 7.993 1.00 55.03 102 ASN A CA 1
ATOM 815 C C . ASN A 1 102 ? -3.151 -7.767 8.272 1.00 55.03 102 ASN A C 1
ATOM 817 O O . ASN A 1 102 ? -3.317 -7.325 9.409 1.00 55.03 102 ASN A O 1
ATOM 821 N N . ILE A 1 103 ? -3.926 -7.397 7.250 1.00 57.28 103 ILE A N 1
ATOM 822 C CA . ILE A 1 103 ? -5.128 -6.565 7.374 1.00 57.28 103 ILE A CA 1
ATOM 823 C C . ILE A 1 103 ? -6.292 -7.418 7.880 1.00 57.28 103 ILE A C 1
ATOM 825 O O . ILE A 1 103 ? -6.888 -7.043 8.870 1.00 57.28 103 ILE A O 1
ATOM 829 N N . LEU A 1 104 ? -6.539 -8.604 7.322 1.00 61.38 104 LEU A N 1
ATOM 830 C CA . LEU A 1 104 ? -7.573 -9.549 7.757 1.00 61.38 104 LEU A CA 1
ATOM 831 C C . LEU A 1 104 ? -7.339 -10.067 9.180 1.00 61.38 104 LEU A C 1
ATOM 833 O O . LEU A 1 104 ? -8.297 -10.196 9.930 1.00 61.38 104 LEU A O 1
ATOM 837 N N . GLU A 1 105 ? -6.096 -10.326 9.594 1.00 67.38 105 GLU A N 1
ATOM 838 C CA . GLU A 1 105 ? -5.783 -10.712 10.977 1.00 67.38 105 GLU A CA 1
ATOM 839 C C . GLU A 1 105 ? -6.027 -9.539 11.945 1.00 67.38 105 GLU A C 1
ATOM 841 O O . GLU A 1 105 ? -6.611 -9.722 13.018 1.00 67.38 105 GLU A O 1
ATOM 846 N N . LYS A 1 106 ? -5.674 -8.308 11.542 1.00 72.38 106 LYS A N 1
ATOM 847 C CA . LYS A 1 106 ? -6.013 -7.088 12.292 1.00 72.38 106 LYS A CA 1
ATOM 848 C C . LYS A 1 106 ? -7.510 -6.824 12.318 1.00 72.38 106 LYS A C 1
ATOM 850 O O . LYS A 1 106 ? -8.017 -6.495 13.379 1.00 72.38 106 LYS A O 1
ATOM 855 N N . ASP A 1 107 ? -8.217 -6.998 11.214 1.00 74.56 107 ASP A N 1
ATOM 856 C CA . ASP A 1 107 ? -9.653 -6.771 11.092 1.00 74.56 107 ASP A CA 1
ATOM 857 C C . ASP A 1 107 ? -10.436 -7.860 11.819 1.00 74.56 107 ASP A C 1
ATOM 859 O O . ASP A 1 107 ? -11.446 -7.558 12.436 1.00 74.56 107 ASP A O 1
ATOM 863 N N . TYR A 1 108 ? -9.943 -9.098 11.870 1.00 77.81 108 TYR A N 1
ATOM 864 C CA . TYR A 1 108 ? -10.483 -10.156 12.722 1.00 77.81 108 TYR A CA 1
ATOM 865 C C . TYR A 1 108 ? -10.238 -9.858 14.209 1.00 77.81 108 TYR A C 1
ATOM 867 O O . TYR A 1 108 ? -11.150 -9.998 15.029 1.00 77.81 108 TYR A O 1
ATOM 875 N N . TYR A 1 109 ? -9.047 -9.366 14.571 1.00 80.25 109 TYR A N 1
ATOM 876 C CA . TYR A 1 109 ? -8.753 -8.867 15.917 1.00 80.25 109 TYR A CA 1
ATOM 877 C C . TYR A 1 109 ? -9.643 -7.669 16.291 1.00 80.25 109 TYR A C 1
ATOM 879 O O . TYR A 1 109 ? -10.229 -7.660 17.374 1.00 80.25 109 TYR A O 1
ATOM 887 N N . TYR A 1 110 ? -9.805 -6.685 15.404 1.00 76.44 110 TYR A N 1
ATOM 888 C CA . TYR A 1 110 ? -10.654 -5.515 15.612 1.00 76.44 110 TYR A CA 1
ATOM 889 C C . TYR A 1 110 ? -12.136 -5.888 15.621 1.00 76.44 110 TYR A C 1
ATOM 891 O O . TYR A 1 110 ? -12.853 -5.375 16.467 1.00 76.44 110 TYR A O 1
ATOM 899 N N . LEU A 1 111 ? -12.598 -6.819 14.787 1.00 84.62 111 LEU A N 1
ATOM 900 C CA . LEU A 1 111 ? -13.975 -7.318 14.763 1.00 84.62 111 LEU A CA 1
ATOM 901 C C . LEU A 1 111 ? -14.313 -8.095 16.037 1.00 84.62 111 LEU A C 1
ATOM 903 O O . LEU A 1 111 ? -15.394 -7.919 16.590 1.00 84.62 111 LEU A O 1
ATOM 907 N N . ASN A 1 112 ? -13.398 -8.921 16.546 1.00 83.31 112 ASN A N 1
ATOM 908 C CA . ASN A 1 112 ? -13.593 -9.588 17.834 1.00 83.31 112 ASN A CA 1
ATOM 909 C C . ASN A 1 112 ? -13.523 -8.589 18.997 1.00 83.31 112 ASN A C 1
ATOM 911 O O . ASN A 1 112 ? -14.356 -8.646 19.895 1.00 83.31 112 ASN A O 1
ATOM 915 N N . LYS A 1 113 ? -12.635 -7.590 18.931 1.00 86.44 113 LYS A N 1
ATOM 916 C CA . LYS A 1 113 ? -12.589 -6.483 19.896 1.00 86.44 113 LYS A CA 1
ATOM 917 C C . LYS A 1 113 ? -13.836 -5.592 19.837 1.00 86.44 113 LYS A C 1
ATOM 919 O O . LYS A 1 113 ? -14.262 -5.096 20.873 1.00 86.44 113 LYS A O 1
ATOM 924 N N . ILE A 1 114 ? -14.442 -5.417 18.662 1.00 82.31 114 ILE A N 1
ATOM 925 C CA . ILE A 1 114 ? -15.733 -4.749 18.469 1.00 82.31 114 ILE A CA 1
ATOM 926 C C . ILE A 1 114 ? -16.836 -5.594 19.102 1.00 82.31 114 ILE A C 1
ATOM 928 O O . ILE A 1 114 ? -17.548 -5.056 19.934 1.00 82.31 114 ILE A O 1
ATOM 932 N N . LYS A 1 115 ? -16.915 -6.907 18.844 1.00 85.44 115 LYS A N 1
ATOM 933 C CA . LYS A 1 115 ? -17.883 -7.804 19.510 1.00 85.44 115 LYS A CA 1
ATOM 934 C C . LYS A 1 115 ? -17.739 -7.798 21.037 1.00 85.44 115 LYS A C 1
ATOM 936 O O . LYS A 1 115 ? -18.743 -7.760 21.743 1.00 85.44 115 LYS A O 1
ATOM 941 N N . ASP A 1 116 ? -16.512 -7.787 21.561 1.00 85.62 116 ASP A N 1
ATOM 942 C CA . ASP A 1 116 ? -16.253 -7.658 23.000 1.00 85.62 116 ASP A CA 1
ATOM 943 C C . ASP A 1 116 ? -16.688 -6.285 23.534 1.00 85.62 116 ASP A C 1
ATOM 945 O O . ASP A 1 116 ? -17.268 -6.191 24.618 1.00 85.62 116 ASP A O 1
ATOM 949 N N . LEU A 1 117 ? -16.444 -5.203 22.791 1.00 86.12 117 LEU A N 1
ATOM 950 C CA . LEU A 1 117 ? -16.905 -3.861 23.151 1.00 86.12 117 LEU A CA 1
ATOM 951 C C . LEU A 1 117 ? -18.432 -3.736 23.057 1.00 86.12 117 LEU A C 1
ATOM 953 O O . LEU A 1 117 ? -19.024 -3.141 23.948 1.00 86.12 117 LEU A O 1
ATOM 957 N N . GLU A 1 118 ? -19.084 -4.341 22.067 1.00 85.06 118 GLU A N 1
ATOM 958 C CA . GLU A 1 118 ? -20.542 -4.425 21.926 1.00 85.06 118 GLU A CA 1
ATOM 959 C C . GLU A 1 118 ? -21.159 -5.227 23.074 1.00 85.06 118 GLU A C 1
ATOM 961 O O . GLU A 1 118 ? -22.108 -4.764 23.705 1.00 85.06 118 GLU A O 1
ATOM 966 N N . ALA A 1 119 ? -20.585 -6.383 23.420 1.00 85.62 119 ALA A N 1
ATOM 967 C CA . ALA A 1 119 ? -21.012 -7.188 24.560 1.00 85.62 119 ALA A CA 1
ATOM 968 C C . ALA A 1 119 ? -20.849 -6.429 25.888 1.00 85.62 119 ALA A C 1
ATOM 970 O O . ALA A 1 119 ? -21.730 -6.488 26.749 1.00 85.62 119 ALA A O 1
ATOM 971 N N . ASN A 1 120 ? -19.760 -5.673 26.057 1.00 87.50 120 ASN A N 1
ATOM 972 C CA . ASN A 1 120 ? -19.560 -4.827 27.233 1.00 87.50 120 ASN A CA 1
ATOM 973 C C . ASN A 1 120 ? -20.499 -3.608 27.239 1.00 87.50 120 ASN A C 1
ATOM 975 O O . ASN A 1 120 ? -21.106 -3.335 28.269 1.00 87.50 120 ASN A O 1
ATOM 979 N N . VAL A 1 121 ? -20.713 -2.926 26.111 1.00 85.31 121 VAL A N 1
ATOM 980 C CA . VAL A 1 121 ? -21.705 -1.844 25.968 1.00 85.31 121 VAL A CA 1
ATOM 981 C C . VAL A 1 121 ? -23.112 -2.354 26.271 1.00 85.31 121 VAL A C 1
ATOM 983 O O . VAL A 1 121 ? -23.865 -1.669 26.957 1.00 85.31 121 VAL A O 1
ATOM 986 N N . GLN A 1 122 ? -23.466 -3.563 25.835 1.00 86.62 122 GLN A N 1
ATOM 987 C CA . GLN A 1 122 ? -24.768 -4.155 26.126 1.00 86.62 122 GLN A CA 1
ATOM 988 C C . GLN A 1 122 ? -24.905 -4.530 27.610 1.00 86.62 122 GLN A C 1
ATOM 990 O O . GLN A 1 122 ? -25.955 -4.270 28.191 1.00 86.62 122 GLN A O 1
ATOM 995 N N . ARG A 1 123 ? -23.839 -5.027 28.259 1.00 86.31 123 ARG A N 1
ATOM 996 C CA . ARG A 1 123 ? -23.789 -5.210 29.726 1.00 86.31 123 ARG A CA 1
ATOM 997 C C . ARG A 1 123 ? -23.912 -3.885 30.483 1.00 86.31 123 ARG A C 1
ATOM 999 O O . ARG A 1 123 ? -24.611 -3.824 31.493 1.00 86.31 123 ARG A O 1
ATOM 1006 N N . TYR A 1 124 ? -23.263 -2.822 30.005 1.00 85.81 124 TYR A N 1
ATOM 1007 C CA . TYR A 1 124 ? -23.380 -1.487 30.593 1.00 85.81 124 TYR A CA 1
ATOM 1008 C C . TYR A 1 124 ? -24.774 -0.890 30.389 1.00 85.81 124 TYR A C 1
ATOM 1010 O O . TYR A 1 124 ? -25.274 -0.272 31.322 1.00 85.81 124 TYR A O 1
ATOM 1018 N N . LYS A 1 125 ? -25.433 -1.132 29.246 1.00 86.62 125 LYS A N 1
ATOM 1019 C CA . LYS A 1 125 ? -26.849 -0.794 29.034 1.00 86.62 125 LYS A CA 1
ATOM 1020 C C . LYS A 1 125 ? -27.745 -1.536 30.019 1.00 86.62 125 LYS A C 1
ATOM 1022 O O . LYS A 1 125 ? -28.394 -0.872 30.809 1.00 86.62 125 LYS A O 1
ATOM 1027 N N . THR A 1 126 ? -27.686 -2.869 30.094 1.00 86.62 126 THR A N 1
ATOM 1028 C CA . THR A 1 126 ? -28.524 -3.626 31.046 1.00 86.62 126 THR A CA 1
ATOM 1029 C C . THR A 1 126 ? -28.271 -3.224 32.500 1.00 86.62 126 THR A C 1
ATOM 1031 O O . THR A 1 126 ? -29.209 -3.143 33.283 1.00 86.62 126 THR A O 1
ATOM 1034 N N . ASN A 1 127 ? -27.025 -2.908 32.872 1.00 91.00 127 ASN A N 1
ATOM 1035 C CA . ASN A 1 127 ? -26.708 -2.407 34.211 1.00 91.00 127 ASN A CA 1
ATOM 1036 C C . ASN A 1 127 ? -27.190 -0.958 34.436 1.00 91.00 127 ASN A C 1
ATOM 1038 O O . ASN A 1 127 ? -27.561 -0.609 35.554 1.00 91.00 127 ASN A O 1
ATOM 1042 N N . ALA A 1 128 ? -27.204 -0.112 33.402 1.00 83.25 128 ALA A N 1
ATOM 1043 C CA . ALA A 1 128 ? -27.792 1.225 33.459 1.00 83.25 128 ALA A CA 1
ATOM 1044 C C . ALA A 1 128 ? -29.325 1.164 33.542 1.00 83.25 128 ALA A C 1
ATOM 1046 O O . ALA A 1 128 ? -29.903 1.901 34.334 1.00 83.25 128 ALA A O 1
ATOM 1047 N N . ASP A 1 129 ? -29.968 0.252 32.811 1.00 87.50 129 ASP A N 1
ATOM 1048 C CA . ASP A 1 129 ? -31.406 -0.015 32.883 1.00 87.50 129 ASP A CA 1
ATOM 1049 C C . ASP A 1 129 ? -31.787 -0.546 34.276 1.00 87.50 129 ASP A C 1
ATOM 1051 O O . ASP A 1 129 ? -32.696 -0.016 34.909 1.00 87.50 129 ASP A O 1
ATOM 1055 N N . ASP A 1 130 ? -31.031 -1.502 34.827 1.00 88.12 130 ASP A N 1
ATOM 1056 C CA . ASP A 1 130 ? -31.182 -1.982 36.208 1.00 88.12 130 ASP A CA 1
ATOM 1057 C C . ASP A 1 130 ? -31.002 -0.868 37.249 1.00 88.12 130 ASP A C 1
ATOM 1059 O O . ASP A 1 130 ? -31.728 -0.824 38.245 1.00 88.12 130 ASP A O 1
ATOM 1063 N N . LEU A 1 131 ? -30.028 0.028 37.055 1.00 87.88 131 LEU A N 1
ATOM 1064 C CA . LEU A 1 131 ? -29.822 1.191 37.922 1.00 87.88 131 LEU A CA 1
ATOM 1065 C C . LEU A 1 131 ? -30.946 2.221 37.771 1.00 87.88 131 LEU A C 1
ATOM 1067 O O . LEU A 1 131 ? -31.341 2.818 38.768 1.00 87.88 131 LEU A O 1
ATOM 1071 N N . ASN A 1 132 ? -31.496 2.403 36.571 1.00 87.94 132 ASN A N 1
ATOM 1072 C CA . ASN A 1 132 ? -32.607 3.312 36.297 1.00 87.94 132 ASN A CA 1
ATOM 1073 C C . ASN A 1 132 ? -33.937 2.771 36.857 1.00 87.94 132 ASN A C 1
ATOM 1075 O O . ASN A 1 132 ? -34.731 3.525 37.420 1.00 87.94 132 ASN A O 1
ATOM 1079 N N . ASN A 1 133 ? -34.141 1.452 36.811 1.00 88.75 133 ASN A N 1
ATOM 1080 C CA . ASN A 1 133 ? -35.238 0.759 37.487 1.00 88.75 133 ASN A CA 1
ATOM 1081 C C . ASN A 1 133 ? -35.132 0.944 39.011 1.00 88.75 133 ASN A C 1
ATOM 1083 O O . ASN A 1 133 ? -36.069 1.443 39.631 1.00 88.75 133 ASN A O 1
ATOM 1087 N N . LYS A 1 134 ? -33.960 0.672 39.605 1.00 89.62 134 LYS A N 1
ATOM 1088 C CA . LYS A 1 134 ? -33.694 0.906 41.041 1.00 89.62 134 LYS A CA 1
ATOM 1089 C C . LYS A 1 134 ? -33.824 2.382 41.435 1.00 89.62 134 LYS A C 1
ATOM 1091 O O . LYS A 1 134 ? -34.303 2.684 42.524 1.00 89.62 134 LYS A O 1
ATOM 1096 N N . LEU A 1 135 ? -33.440 3.314 40.561 1.00 87.19 135 LEU A N 1
ATOM 1097 C CA . LEU A 1 135 ? -33.632 4.752 40.765 1.00 87.19 135 LEU A CA 1
ATOM 1098 C C . LEU A 1 135 ? -35.118 5.133 40.711 1.00 87.19 135 LEU A C 1
ATOM 1100 O O . LEU A 1 135 ? -35.563 5.949 41.513 1.00 87.19 135 LEU A O 1
ATOM 1104 N N . THR A 1 136 ? -35.899 4.514 39.825 1.00 87.56 136 THR A N 1
ATOM 1105 C CA . THR A 1 136 ? -37.354 4.707 39.731 1.00 87.56 136 THR A CA 1
ATOM 1106 C C . THR A 1 136 ? -38.061 4.177 40.981 1.00 87.56 136 THR A C 1
ATOM 1108 O O . THR A 1 136 ? -38.853 4.902 41.585 1.00 87.56 136 THR A O 1
ATOM 1111 N N . GLU A 1 137 ? -37.708 2.972 41.442 1.00 88.62 137 GLU A N 1
ATOM 1112 C CA . GLU A 1 137 ? -38.154 2.422 42.730 1.00 88.62 137 GLU A CA 1
ATOM 1113 C C . GLU A 1 137 ? -37.757 3.331 43.901 1.00 88.62 137 GLU A C 1
ATOM 1115 O O . GLU A 1 137 ? -38.579 3.622 44.769 1.00 88.62 137 GLU A O 1
ATOM 1120 N N . PHE A 1 138 ? -36.520 3.839 43.920 1.00 88.06 138 PHE A N 1
ATOM 1121 C CA . PHE A 1 138 ? -36.052 4.761 44.954 1.00 88.06 138 PHE A CA 1
ATOM 1122 C C . PHE A 1 138 ? -36.838 6.078 44.944 1.00 88.06 138 PHE A C 1
ATOM 1124 O O . PHE A 1 138 ? -37.275 6.527 45.999 1.00 88.06 138 PHE A O 1
ATOM 1131 N N . ILE A 1 139 ? -37.095 6.672 43.774 1.00 86.94 139 ILE A N 1
ATOM 1132 C CA . ILE A 1 139 ? -37.929 7.876 43.624 1.00 86.94 139 ILE A CA 1
ATOM 1133 C C . ILE A 1 139 ? -39.359 7.616 44.117 1.00 86.94 139 ILE A C 1
ATOM 1135 O O . ILE A 1 139 ? -39.935 8.468 44.795 1.00 86.94 139 ILE A O 1
ATOM 1139 N N . GLN A 1 140 ? -39.936 6.450 43.817 1.00 88.06 140 GLN A N 1
ATOM 1140 C CA . GLN A 1 140 ? -41.285 6.090 44.254 1.00 88.06 140 GLN A CA 1
ATOM 1141 C C . GLN A 1 140 ? -41.358 5.844 45.770 1.00 88.06 140 GLN A C 1
ATOM 1143 O O . GLN A 1 140 ? -42.256 6.370 46.429 1.00 88.06 140 GLN A O 1
ATOM 1148 N N . ASN A 1 141 ? -40.370 5.157 46.346 1.00 89.25 141 ASN A N 1
ATOM 1149 C CA . ASN A 1 141 ? -40.227 4.997 47.795 1.00 89.25 141 ASN A CA 1
ATOM 1150 C C . ASN A 1 141 ? -40.007 6.342 48.506 1.00 89.25 141 ASN A C 1
ATOM 1152 O O . ASN A 1 141 ? -40.566 6.566 49.575 1.00 89.25 141 ASN A O 1
ATOM 1156 N N . ASN A 1 142 ? -39.243 7.263 47.911 1.00 87.06 142 ASN A N 1
ATOM 1157 C CA . ASN A 1 142 ? -38.978 8.583 48.485 1.00 87.06 142 ASN A CA 1
ATOM 1158 C C . ASN A 1 142 ? -40.221 9.499 48.418 1.00 87.06 142 ASN A C 1
ATOM 1160 O O . ASN A 1 142 ? -40.478 10.255 49.351 1.00 87.06 142 ASN A O 1
ATOM 1164 N N . LYS A 1 143 ? -41.062 9.369 47.376 1.00 88.25 143 LYS A N 1
ATOM 1165 C CA . LYS A 1 143 ? -42.407 9.979 47.341 1.00 88.25 143 LYS A CA 1
ATOM 1166 C C . LYS A 1 143 ? -43.295 9.445 48.468 1.00 88.25 143 LYS A C 1
ATOM 1168 O O . LYS A 1 143 ? -43.810 10.244 49.241 1.00 88.25 143 LYS A O 1
ATOM 1173 N N . GLN A 1 144 ? -43.397 8.121 48.614 1.00 87.69 144 GLN A N 1
ATOM 1174 C CA . GLN A 1 144 ? -44.173 7.487 49.687 1.00 87.69 144 GLN A CA 1
ATOM 1175 C C . GLN A 1 144 ? -43.700 7.945 51.080 1.00 87.69 144 GLN A C 1
ATOM 1177 O O . GLN A 1 144 ? -44.511 8.355 51.908 1.00 87.69 144 GLN A O 1
ATOM 1182 N N . LEU A 1 145 ? -42.382 7.971 51.312 1.00 85.12 145 LEU A N 1
ATOM 1183 C CA . LEU A 1 145 ? -41.774 8.500 52.538 1.00 85.12 145 LEU A CA 1
ATOM 1184 C C . LEU A 1 145 ? -42.103 9.978 52.773 1.00 85.12 145 LEU A C 1
ATOM 1186 O O . LEU A 1 145 ? -42.288 10.375 53.922 1.00 85.12 145 LEU A O 1
ATOM 1190 N N . ASN A 1 146 ? -42.178 10.801 51.728 1.00 84.94 146 ASN A N 1
ATOM 1191 C CA . ASN A 1 146 ? -42.544 12.209 51.854 1.00 84.94 146 ASN A CA 1
ATOM 1192 C C . ASN A 1 146 ? -44.041 12.387 52.180 1.00 84.94 146 ASN A C 1
ATOM 1194 O O . ASN A 1 146 ? -44.382 13.191 53.047 1.00 84.94 146 ASN A O 1
ATOM 1198 N N . ASP A 1 147 ? -44.920 11.591 51.568 1.00 87.06 147 ASP A N 1
ATOM 1199 C CA . ASP A 1 147 ? -46.360 11.583 51.861 1.00 87.06 147 ASP A CA 1
ATOM 1200 C C . ASP A 1 147 ? -46.645 11.098 53.294 1.00 87.06 147 ASP A C 1
ATOM 1202 O O . ASP A 1 147 ? -47.470 11.681 54.003 1.00 87.06 147 ASP A O 1
ATOM 1206 N N . ASP A 1 148 ? -45.933 10.071 53.763 1.00 87.44 148 ASP A N 1
ATOM 1207 C CA . ASP A 1 148 ? -46.036 9.576 55.140 1.00 87.44 148 ASP A CA 1
ATOM 1208 C C . ASP A 1 148 ? -45.417 10.550 56.157 1.00 87.44 148 ASP A C 1
ATOM 1210 O O . ASP A 1 148 ? -46.006 10.784 57.214 1.00 87.44 148 ASP A O 1
ATOM 1214 N N . ASN A 1 149 ? -44.318 11.236 55.817 1.00 82.56 149 ASN A N 1
ATOM 1215 C CA . ASN A 1 149 ? -43.835 12.386 56.593 1.00 82.56 149 ASN A CA 1
ATOM 1216 C C . ASN A 1 149 ? -44.864 13.531 56.631 1.00 82.56 149 ASN A C 1
ATOM 1218 O O . ASN A 1 149 ? -44.992 14.203 57.656 1.00 82.56 149 ASN A O 1
ATOM 1222 N N . GLY A 1 150 ? -45.625 13.750 55.556 1.00 85.31 150 GLY A N 1
ATOM 1223 C CA . GLY A 1 150 ? -46.740 14.700 55.519 1.00 85.31 150 GLY A CA 1
ATOM 1224 C C . GLY A 1 150 ? -47.837 14.345 56.528 1.00 85.31 150 GLY A C 1
ATOM 1225 O O . GLY A 1 150 ? -48.246 15.197 57.321 1.00 85.31 150 GLY A O 1
ATOM 1226 N N . LYS A 1 151 ? -48.250 13.072 56.566 1.00 86.75 151 LYS A N 1
ATOM 1227 C CA . LYS A 1 151 ? -49.227 12.541 57.539 1.00 86.75 151 LYS A CA 1
ATOM 1228 C C . LYS A 1 151 ? -48.711 12.659 58.976 1.00 86.75 151 LYS A C 1
ATOM 1230 O O . LYS A 1 151 ? -49.428 13.160 59.840 1.00 86.75 151 LYS A O 1
ATOM 1235 N N . LEU A 1 152 ? -47.456 12.282 59.229 1.00 83.69 152 LEU A N 1
ATOM 1236 C CA . LEU A 1 152 ? -46.822 12.399 60.549 1.00 83.69 152 LEU A CA 1
ATOM 1237 C C . LEU A 1 152 ? -46.717 13.860 61.015 1.00 83.69 152 LEU A C 1
ATOM 1239 O O . LEU A 1 152 ? -46.967 14.148 62.183 1.00 83.69 152 LEU A O 1
ATOM 1243 N N . ARG A 1 153 ? -46.430 14.810 60.114 1.00 83.31 153 ARG A N 1
ATOM 1244 C CA . ARG A 1 153 ? -46.446 16.252 60.425 1.00 83.31 153 ARG A CA 1
ATOM 1245 C C . ARG A 1 153 ? -47.848 16.770 60.758 1.00 83.31 153 ARG A C 1
ATOM 1247 O O . ARG A 1 153 ? -47.974 17.608 61.647 1.00 83.31 153 ARG A O 1
ATOM 1254 N N . GLN A 1 154 ? -48.896 16.269 60.099 1.00 84.00 154 GLN A N 1
ATOM 1255 C CA . GLN A 1 154 ? -50.281 16.586 60.470 1.00 84.00 154 GLN A CA 1
ATOM 1256 C C . GLN A 1 154 ? -50.650 16.012 61.847 1.00 84.00 154 GLN A C 1
ATOM 1258 O O . GLN A 1 154 ? -51.230 16.730 62.658 1.00 84.00 154 GLN A O 1
ATOM 1263 N N . GLN A 1 155 ? -50.263 14.767 62.142 1.00 84.56 155 GLN A N 1
ATOM 1264 C CA . GLN A 1 155 ? -50.486 14.145 63.453 1.00 84.56 155 GLN A CA 1
ATOM 1265 C C . GLN A 1 155 ? -49.741 14.881 64.574 1.00 84.56 155 GLN A C 1
ATOM 1267 O O . GLN A 1 155 ? -50.344 15.190 65.598 1.00 84.56 155 GLN A O 1
ATOM 1272 N N . LEU A 1 156 ? -48.468 15.244 64.370 1.00 81.25 156 LEU A N 1
ATOM 1273 C CA . LEU A 1 156 ? -47.709 16.071 65.316 1.00 81.25 156 LEU A CA 1
ATOM 1274 C C . LEU A 1 156 ? -48.408 17.409 65.581 1.00 81.25 156 LEU A C 1
ATOM 1276 O O . LEU A 1 156 ? -48.608 17.758 66.738 1.00 81.25 156 LEU A O 1
ATOM 1280 N N . LYS A 1 157 ? -48.882 18.106 64.538 1.00 86.25 157 LYS A N 1
ATOM 1281 C CA . LYS A 1 157 ? -49.625 19.366 64.702 1.00 86.25 157 LYS A CA 1
ATOM 1282 C C . LYS A 1 157 ? -50.926 19.184 65.496 1.00 86.25 157 LYS A C 1
ATOM 1284 O O . LYS A 1 157 ? -51.238 20.016 66.342 1.00 86.25 157 LYS A O 1
ATOM 1289 N N . GLN A 1 158 ? -51.658 18.090 65.274 1.00 83.88 158 GLN A N 1
ATOM 1290 C CA . GLN A 1 158 ? -52.842 17.747 66.073 1.00 83.88 158 GLN A CA 1
ATOM 1291 C C . GLN A 1 158 ? -52.478 17.440 67.535 1.00 83.88 158 GLN A C 1
ATOM 1293 O O . GLN A 1 158 ? -53.209 17.832 68.443 1.00 83.88 158 GLN A O 1
ATOM 1298 N N . PHE A 1 159 ? -51.351 16.772 67.799 1.00 84.50 159 PHE A N 1
ATOM 1299 C CA . PHE A 1 159 ? -50.871 16.562 69.167 1.00 84.50 159 PHE A CA 1
ATOM 1300 C C . PHE A 1 159 ? -50.422 17.871 69.829 1.00 84.50 159 PHE A C 1
ATOM 1302 O O . PHE A 1 159 ? -50.796 18.098 70.976 1.00 84.50 159 PHE A O 1
ATOM 1309 N N . ASP A 1 160 ? -49.737 18.771 69.121 1.00 84.56 160 ASP A N 1
ATOM 1310 C CA . ASP A 1 160 ? -49.387 20.107 69.622 1.00 84.56 160 ASP A CA 1
ATOM 1311 C C . ASP A 1 160 ? -50.638 20.943 69.940 1.00 84.56 160 ASP A C 1
ATOM 1313 O O . ASP A 1 160 ? -50.701 21.606 70.977 1.00 84.56 160 ASP A O 1
ATOM 1317 N N . GLU A 1 161 ? -51.668 20.899 69.092 1.00 86.44 161 GLU A N 1
ATOM 1318 C CA . GLU A 1 161 ? -52.950 21.577 69.329 1.00 86.44 161 GLU A CA 1
ATOM 1319 C C . GLU A 1 161 ? -53.660 21.010 70.579 1.00 86.44 161 GLU A C 1
ATOM 1321 O O . GLU A 1 161 ? -54.080 21.778 71.452 1.00 86.44 161 GLU A O 1
ATOM 1326 N N . ASN A 1 162 ? -53.681 19.682 70.748 1.00 85.69 162 ASN A N 1
ATOM 1327 C CA . ASN A 1 162 ? -54.202 19.010 71.947 1.00 85.69 162 ASN A CA 1
ATOM 1328 C C . ASN A 1 162 ? -53.386 19.315 73.220 1.00 85.69 162 ASN A C 1
ATOM 1330 O O . ASN A 1 162 ? -53.962 19.558 74.283 1.00 85.69 162 ASN A O 1
ATOM 1334 N N . ILE A 1 163 ? -52.053 19.352 73.135 1.00 82.31 163 ILE A N 1
ATOM 1335 C CA . ILE A 1 163 ? -51.162 19.731 74.244 1.00 82.31 163 ILE A CA 1
ATOM 1336 C C . ILE A 1 163 ? -51.410 21.191 74.645 1.00 82.31 163 ILE A C 1
ATOM 1338 O O . ILE A 1 163 ? -51.477 21.501 75.837 1.00 82.31 163 ILE A O 1
ATOM 1342 N N . ASN A 1 164 ? -51.621 22.091 73.681 1.00 82.19 164 ASN A N 1
ATOM 1343 C CA . ASN A 1 164 ? -51.979 23.482 73.957 1.00 82.19 164 ASN A CA 1
ATOM 1344 C C . ASN A 1 164 ? -53.364 23.619 74.617 1.00 82.19 164 ASN A C 1
ATOM 1346 O O . ASN A 1 164 ? -53.527 24.454 75.510 1.00 82.19 164 ASN A O 1
ATOM 1350 N N . GLU A 1 165 ? -54.355 22.798 74.252 1.00 83.94 165 GLU A N 1
ATOM 1351 C CA . GLU A 1 165 ? -55.627 22.725 74.986 1.00 83.94 165 GLU A CA 1
ATOM 1352 C C . GLU A 1 165 ? -55.456 22.219 76.423 1.00 83.94 165 GLU A C 1
ATOM 1354 O O . GLU A 1 165 ? -55.969 22.839 77.357 1.00 83.94 165 GLU A O 1
ATOM 1359 N N . LEU A 1 166 ? -54.732 21.115 76.621 1.00 78.19 166 LEU A N 1
ATOM 1360 C CA . LEU A 1 166 ? -54.477 20.552 77.950 1.00 78.19 166 LEU A CA 1
ATOM 1361 C C . LEU A 1 166 ? -53.693 21.536 78.831 1.00 78.19 166 LEU A C 1
ATOM 1363 O O . LEU A 1 166 ? -54.037 21.721 79.995 1.00 78.19 166 LEU A O 1
ATOM 1367 N N . THR A 1 167 ? -52.728 22.263 78.263 1.00 79.69 167 THR A N 1
ATOM 1368 C CA . THR A 1 167 ? -51.970 23.322 78.955 1.00 79.69 167 THR A CA 1
ATOM 1369 C C . THR A 1 167 ? -52.860 24.504 79.357 1.00 79.69 167 THR A C 1
ATOM 1371 O O . THR A 1 167 ? -52.666 25.086 80.424 1.00 79.69 167 THR A O 1
ATOM 1374 N N . LYS A 1 168 ? -53.867 24.865 78.544 1.00 82.31 168 LYS A N 1
ATOM 1375 C CA . LYS A 1 168 ? -54.881 25.865 78.931 1.00 82.31 168 LYS A CA 1
ATOM 1376 C C . LYS A 1 168 ? -55.757 25.351 80.079 1.00 82.31 168 LYS A C 1
ATOM 1378 O O . LYS A 1 168 ? -55.952 26.083 81.047 1.00 82.31 168 LYS A O 1
ATOM 1383 N N . LYS A 1 169 ? -56.228 24.099 80.000 1.00 82.00 169 LYS A N 1
ATOM 1384 C CA . LYS A 1 169 ? -57.066 23.449 81.029 1.00 82.00 169 LYS A CA 1
ATOM 1385 C C . LYS A 1 169 ? -56.320 23.316 82.368 1.00 82.00 169 LYS A C 1
ATOM 1387 O O . LYS A 1 169 ? -56.886 23.633 83.415 1.00 82.00 169 LYS A O 1
ATOM 1392 N N . LEU A 1 170 ? -55.030 22.972 82.332 1.00 77.75 170 LEU A N 1
ATOM 1393 C CA . LEU A 1 170 ? -54.149 22.955 83.504 1.00 77.75 170 LEU A CA 1
ATOM 1394 C C . LEU A 1 170 ? -54.037 24.351 84.137 1.00 77.75 170 LEU A C 1
ATOM 1396 O O . LEU A 1 170 ? -54.339 24.508 85.315 1.00 77.75 170 LEU A O 1
ATOM 1400 N N . LYS A 1 171 ? -53.743 25.391 83.343 1.00 78.19 171 LYS A N 1
ATOM 1401 C CA . LYS A 1 171 ? -53.653 26.786 83.821 1.00 78.19 171 LYS A CA 1
ATOM 1402 C C . LYS A 1 171 ? -54.966 27.355 84.374 1.00 78.19 171 LYS A C 1
ATOM 1404 O O . LYS A 1 171 ? -54.931 28.313 85.145 1.00 78.19 171 LYS A O 1
ATOM 1409 N N . THR A 1 172 ? -56.126 26.806 84.006 1.00 78.94 172 THR A N 1
ATOM 1410 C CA . THR A 1 172 ? -57.397 27.119 84.687 1.00 78.94 172 THR A CA 1
ATOM 1411 C C . THR A 1 172 ? -57.566 26.357 86.003 1.00 78.94 172 THR A C 1
ATOM 1413 O O . THR A 1 172 ? -58.083 26.931 86.958 1.00 78.94 172 THR A O 1
ATOM 1416 N N . SER A 1 173 ? -57.066 25.121 86.101 1.00 74.62 173 SER A N 1
ATOM 1417 C CA . SER A 1 173 ? -57.061 24.346 87.350 1.00 74.62 173 SER A CA 1
ATOM 1418 C C . SER A 1 173 ? -56.121 24.954 88.401 1.00 74.62 173 SER A C 1
ATOM 1420 O O . SER A 1 173 ? -56.528 25.148 89.541 1.00 74.62 173 SER A O 1
ATOM 1422 N N . GLU A 1 174 ? -54.911 25.364 88.005 1.00 76.25 174 GLU A N 1
ATOM 1423 C CA . GLU A 1 174 ? -53.932 26.060 88.865 1.00 76.25 174 GLU A CA 1
ATOM 1424 C C . GLU A 1 174 ? -54.474 27.377 89.455 1.00 76.25 174 GLU A C 1
ATOM 1426 O O . GLU A 1 174 ? -54.050 27.817 90.526 1.00 76.25 174 GLU A O 1
ATOM 1431 N N . LYS A 1 175 ? -55.405 28.043 88.755 1.00 76.44 175 LYS A N 1
ATOM 1432 C CA . LYS A 1 175 ? -56.096 29.239 89.265 1.00 76.44 175 LYS A CA 1
ATOM 1433 C C . LYS A 1 175 ? -57.137 28.874 90.321 1.00 76.44 175 LYS A C 1
ATOM 1435 O O . LYS A 1 175 ? -57.125 29.471 91.393 1.00 76.44 175 LYS A O 1
ATOM 1440 N N . PHE A 1 176 ? -57.964 27.861 90.057 1.00 77.25 176 PHE A N 1
ATOM 1441 C CA . PHE A 1 176 ? -58.919 27.327 91.035 1.00 77.25 176 PHE A CA 1
ATOM 1442 C C . PHE A 1 176 ? -58.229 26.838 92.317 1.00 77.25 176 PHE A C 1
ATOM 1444 O O . PHE A 1 176 ? -58.705 27.105 93.417 1.00 77.25 176 PHE A O 1
ATOM 1451 N N . GLU A 1 177 ? -57.078 26.176 92.195 1.00 73.62 177 GLU A N 1
ATOM 1452 C CA . GLU A 1 177 ? -56.281 25.709 93.334 1.00 73.62 177 GLU A CA 1
ATOM 1453 C C . GLU A 1 177 ? -55.731 26.871 94.181 1.00 73.62 177 GLU A C 1
ATOM 1455 O O . GLU A 1 177 ? -55.741 26.811 95.413 1.00 73.62 177 GLU A O 1
ATOM 1460 N N . LYS A 1 178 ? -55.316 27.975 93.546 1.00 74.81 178 LYS A N 1
ATOM 1461 C CA . LYS A 1 178 ? -54.916 29.206 94.251 1.00 74.81 178 LYS A CA 1
ATOM 1462 C C . LYS A 1 178 ? -56.096 29.886 94.948 1.00 74.81 178 LYS A C 1
ATOM 1464 O O . LYS A 1 178 ? -55.941 30.345 96.076 1.00 74.81 178 LYS A O 1
ATOM 1469 N N . GLU A 1 179 ? -57.279 29.900 94.338 1.00 76.62 179 GLU A N 1
ATOM 1470 C CA . GLU A 1 179 ? -58.497 30.409 94.985 1.00 76.62 179 GLU A CA 1
ATOM 1471 C C . GLU A 1 179 ? -58.944 29.542 96.177 1.00 76.62 179 GLU A C 1
ATOM 1473 O O . GLU A 1 179 ? -59.399 30.086 97.185 1.00 76.62 179 GLU A O 1
ATOM 1478 N N . LEU A 1 180 ? -58.769 28.215 96.113 1.00 72.81 180 LEU A N 1
ATOM 1479 C CA . LEU A 1 180 ? -58.998 27.325 97.259 1.00 72.81 180 LEU A CA 1
ATOM 1480 C C . LEU A 1 180 ? -57.985 27.565 98.387 1.00 72.81 180 LEU A C 1
ATOM 1482 O O . LEU A 1 180 ? -58.390 27.672 99.543 1.00 72.81 180 LEU A O 1
ATOM 1486 N N . ASN A 1 181 ? -56.692 27.686 98.074 1.00 71.31 181 ASN A N 1
ATOM 1487 C CA . ASN A 1 181 ? -55.659 27.940 99.084 1.00 71.31 181 ASN A CA 1
ATOM 1488 C C . ASN A 1 181 ? -55.837 29.301 99.778 1.00 71.31 181 ASN A C 1
ATOM 1490 O O . ASN A 1 181 ? -55.684 29.382 100.995 1.00 71.31 181 ASN A O 1
ATOM 1494 N N . ASN A 1 182 ? -56.252 30.344 99.050 1.00 77.38 182 ASN A N 1
ATOM 1495 C CA . ASN A 1 182 ? -56.578 31.639 99.656 1.00 77.38 182 ASN A CA 1
ATOM 1496 C C . ASN A 1 182 ? -57.719 31.511 100.686 1.00 77.38 182 ASN A C 1
ATOM 1498 O O . ASN A 1 182 ? -57.582 31.982 101.813 1.00 77.38 182 ASN A O 1
ATOM 1502 N N . LYS A 1 183 ? -58.801 30.792 100.345 1.00 78.44 183 LYS A N 1
ATOM 1503 C CA . LYS A 1 183 ? -59.916 30.510 101.272 1.00 78.44 183 LYS A CA 1
ATOM 1504 C C . LYS A 1 183 ? -59.497 29.640 102.463 1.00 78.44 183 LYS A C 1
ATOM 1506 O O . LYS A 1 183 ? -60.014 29.810 103.565 1.00 78.44 183 LYS A O 1
ATOM 1511 N N . LEU A 1 184 ? -58.552 28.719 102.265 1.00 72.69 184 LEU A N 1
ATOM 1512 C CA . LEU A 1 184 ? -57.999 27.890 103.338 1.00 72.69 184 LEU A CA 1
ATOM 1513 C C . LEU A 1 184 ? -57.269 28.749 104.388 1.00 72.69 184 LEU A C 1
ATOM 1515 O O . LEU A 1 184 ? -57.448 28.535 105.586 1.00 72.69 184 LEU A O 1
ATOM 1519 N N . ASP A 1 185 ? -56.483 29.735 103.951 1.00 73.62 185 ASP A N 1
ATOM 1520 C CA . ASP A 1 185 ? -55.763 30.652 104.845 1.00 73.62 185 ASP A CA 1
ATOM 1521 C C . ASP A 1 185 ? -56.668 31.717 105.488 1.00 73.62 185 ASP A C 1
ATOM 1523 O O . ASP A 1 185 ? -56.372 32.178 106.592 1.00 73.62 185 ASP A O 1
ATOM 1527 N N . GLU A 1 186 ? -57.794 32.071 104.863 1.00 76.19 186 GLU A N 1
ATOM 1528 C CA . GLU A 1 186 ? -58.860 32.847 105.514 1.00 76.19 186 GLU A CA 1
ATOM 1529 C C . GLU A 1 186 ? -59.494 32.056 106.672 1.00 76.19 186 GLU A C 1
ATOM 1531 O O . GLU A 1 186 ? -59.566 32.569 107.791 1.00 76.19 186 GLU A O 1
ATOM 1536 N N . MET A 1 187 ? -59.855 30.781 106.467 1.00 70.62 187 MET A N 1
ATOM 1537 C CA . MET A 1 187 ? -60.421 29.951 107.544 1.00 70.62 187 MET A CA 1
ATOM 1538 C C . MET A 1 187 ? -59.443 29.703 108.705 1.00 70.62 187 MET A C 1
ATOM 1540 O O . MET A 1 187 ? -59.874 29.658 109.857 1.00 70.62 187 MET A O 1
ATOM 1544 N N . LYS A 1 188 ? -58.132 29.579 108.444 1.00 72.12 188 LYS A N 1
ATOM 1545 C CA . LYS A 1 188 ? -57.118 29.451 109.514 1.00 72.12 188 LYS A CA 1
ATOM 1546 C C . LYS A 1 188 ? -57.087 30.680 110.429 1.00 72.12 188 LYS A C 1
ATOM 1548 O O . LYS A 1 188 ? -57.060 30.523 111.647 1.00 72.12 188 LYS A O 1
ATOM 1553 N N . LYS A 1 189 ? -57.138 31.887 109.854 1.00 75.38 189 LYS A N 1
ATOM 1554 C CA . LYS A 1 189 ? -57.125 33.155 110.610 1.00 75.38 189 LYS A CA 1
ATOM 1555 C C . LYS A 1 189 ? -58.376 33.337 111.470 1.00 75.38 189 LYS A C 1
ATOM 1557 O O . LYS A 1 189 ? -58.298 33.933 112.542 1.00 75.38 189 LYS A O 1
ATOM 1562 N N . GLU A 1 190 ? -59.513 32.802 111.033 1.00 72.44 190 GLU A N 1
ATOM 1563 C CA . GLU A 1 190 ? -60.745 32.854 111.824 1.00 72.44 190 GLU A CA 1
ATOM 1564 C C . GLU A 1 190 ? -60.755 31.810 112.957 1.00 72.44 190 GLU A C 1
ATOM 1566 O O . GLU A 1 190 ? -61.195 32.104 114.069 1.00 72.44 190 GLU A O 1
ATOM 1571 N N . LEU A 1 191 ? -60.166 30.628 112.741 1.00 67.06 191 LEU A N 1
ATOM 1572 C CA . LEU A 1 191 ? -59.955 29.634 113.802 1.00 67.06 191 LEU A CA 1
ATOM 1573 C C . LEU A 1 191 ? -59.034 30.173 114.917 1.00 67.06 191 LEU A C 1
ATOM 1575 O O . LEU A 1 191 ? -59.325 30.010 116.104 1.00 67.06 191 LEU A O 1
ATOM 1579 N N . GLU A 1 192 ? -57.965 30.875 114.533 1.00 71.88 192 GLU A N 1
ATOM 1580 C CA . GLU A 1 192 ? -57.026 31.540 115.446 1.00 71.88 192 GLU A CA 1
ATOM 1581 C C . GLU A 1 192 ? -57.697 32.670 116.256 1.00 71.88 192 GLU A C 1
ATOM 1583 O O . GLU A 1 192 ? -57.387 32.863 117.435 1.00 71.88 192 GLU A O 1
ATOM 1588 N N . ARG A 1 193 ? -58.698 33.362 115.688 1.00 68.31 193 ARG A N 1
ATOM 1589 C CA . ARG A 1 193 ? -59.561 34.303 116.431 1.00 68.31 193 ARG A CA 1
ATOM 1590 C C . ARG A 1 193 ? -60.377 33.613 117.526 1.00 68.31 193 ARG A C 1
ATOM 1592 O O . ARG A 1 193 ? -60.411 34.095 118.660 1.00 68.31 193 ARG A O 1
ATOM 1599 N N . VAL A 1 194 ? -61.023 32.491 117.206 1.00 67.38 194 VAL A N 1
ATOM 1600 C CA . VAL A 1 194 ? -61.923 31.781 118.134 1.00 67.38 194 VAL A CA 1
ATOM 1601 C C . VAL A 1 194 ? -61.163 31.180 119.324 1.00 67.38 194 VAL A C 1
ATOM 1603 O O . VAL A 1 194 ? -61.634 31.273 120.459 1.00 67.38 194 VAL A O 1
ATOM 1606 N N . GLN A 1 195 ? -59.964 30.625 119.108 1.00 61.56 195 GLN A N 1
ATOM 1607 C CA . GLN A 1 195 ? -59.148 30.077 120.203 1.00 61.56 195 GLN A CA 1
ATOM 1608 C C . GLN A 1 195 ? -58.665 31.156 121.191 1.00 61.56 195 GLN A C 1
ATOM 1610 O O . GLN A 1 195 ? -58.604 30.903 122.398 1.00 61.56 195 GLN A O 1
ATOM 1615 N N . ASN A 1 196 ? -58.383 32.371 120.709 1.00 60.09 196 ASN A N 1
ATOM 1616 C CA . ASN A 1 196 ? -57.950 33.476 121.565 1.00 60.09 196 ASN A CA 1
ATOM 1617 C C . ASN A 1 196 ? -59.085 34.041 122.443 1.00 60.09 196 ASN A C 1
ATOM 1619 O O . ASN A 1 196 ? -58.835 34.342 123.609 1.00 60.09 196 ASN A O 1
ATOM 1623 N N . LEU A 1 197 ? -60.336 34.109 121.958 1.00 59.44 197 LEU A N 1
ATOM 1624 C CA . LEU A 1 197 ? -61.475 34.501 122.811 1.00 59.44 197 LEU A CA 1
ATOM 1625 C C . LEU A 1 197 ? -61.772 33.464 123.905 1.00 59.44 197 LEU A C 1
ATOM 1627 O O . LEU A 1 197 ? -62.001 33.829 125.057 1.00 59.44 197 LEU A O 1
ATOM 1631 N N . ASN A 1 198 ? -61.739 32.170 123.571 1.00 50.50 198 ASN A N 1
ATOM 1632 C CA . ASN A 1 198 ? -62.071 31.107 124.528 1.00 50.50 198 ASN A CA 1
ATOM 1633 C C . ASN A 1 198 ? -61.050 30.996 125.683 1.00 50.50 198 ASN A C 1
ATOM 1635 O O . ASN A 1 198 ? -61.349 30.433 126.733 1.00 50.50 198 ASN A O 1
ATOM 1639 N N . SER A 1 199 ? -59.856 31.570 125.507 1.00 54.91 199 SER A N 1
ATOM 1640 C CA . SER A 1 199 ? -58.781 31.592 126.508 1.00 54.91 199 SER A CA 1
ATOM 1641 C C . SER A 1 199 ? -58.912 32.725 127.542 1.00 54.91 199 SER A C 1
ATOM 1643 O O . SER A 1 199 ? -58.164 32.739 128.516 1.00 54.91 199 SER A O 1
ATOM 1645 N N . GLN A 1 200 ? -59.848 33.668 127.365 1.00 48.72 200 GLN A N 1
ATOM 1646 C CA . GLN A 1 200 ? -60.039 34.824 128.262 1.00 48.72 200 GLN A CA 1
ATOM 1647 C C . GLN A 1 200 ? -61.227 34.684 129.234 1.00 48.72 200 GLN A C 1
ATOM 1649 O O . GLN A 1 200 ? -61.473 35.591 130.022 1.00 48.72 200 GLN A O 1
ATOM 1654 N N . LEU A 1 201 ? -61.964 33.566 129.201 1.00 44.97 201 LEU A N 1
ATOM 1655 C CA . LEU A 1 201 ? -63.284 33.436 129.845 1.00 44.97 201 LEU A CA 1
ATOM 1656 C C . LEU A 1 201 ? -63.359 32.386 130.976 1.00 44.97 201 LEU A C 1
ATOM 1658 O O . LEU A 1 201 ? -64.446 32.079 131.454 1.00 44.97 201 LEU A O 1
ATOM 1662 N N . ILE A 1 202 ? -62.218 31.825 131.399 1.00 45.06 202 ILE A N 1
ATOM 1663 C CA . ILE A 1 202 ? -62.151 30.666 132.319 1.00 45.06 202 ILE A CA 1
ATOM 1664 C C . ILE A 1 202 ? -61.575 31.006 133.714 1.00 45.06 202 ILE A C 1
ATOM 1666 O O . ILE A 1 202 ? -61.745 30.225 134.645 1.00 45.06 202 ILE A O 1
ATOM 1670 N N . ASN A 1 203 ? -60.947 32.174 133.903 1.00 44.88 203 ASN A N 1
ATOM 1671 C CA . ASN A 1 203 ? -60.104 32.447 135.082 1.00 44.88 203 ASN A CA 1
ATOM 1672 C C . ASN A 1 203 ? -60.734 33.298 136.213 1.00 44.88 203 ASN A C 1
ATOM 1674 O O . ASN A 1 203 ? -60.015 33.605 137.158 1.00 44.88 203 ASN A O 1
ATOM 16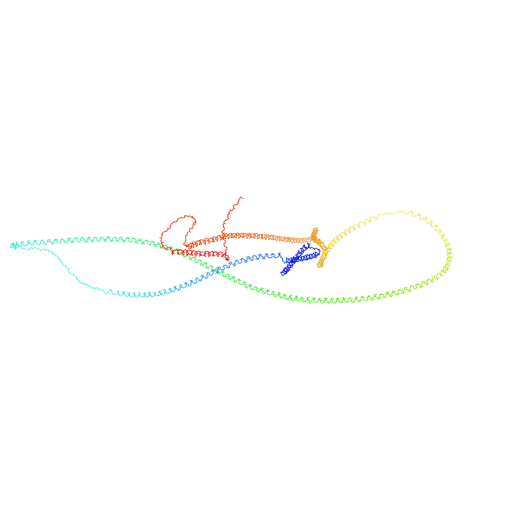78 N N . ASP A 1 204 ? -62.016 33.689 136.144 1.00 36.34 204 ASP A N 1
ATOM 1679 C CA . ASP A 1 204 ? -62.551 34.802 136.970 1.00 36.34 204 ASP A CA 1
ATOM 1680 C C . ASP A 1 204 ? -63.895 34.550 137.711 1.00 36.34 204 ASP A C 1
ATOM 1682 O O . ASP A 1 204 ? -64.576 35.498 138.102 1.00 36.34 204 ASP A O 1
ATOM 1686 N N . VAL A 1 205 ? -64.306 33.292 137.953 1.00 37.56 205 VAL A N 1
ATOM 1687 C CA . VAL A 1 205 ? -65.442 32.981 138.861 1.00 37.56 205 VAL A CA 1
ATOM 1688 C C . VAL A 1 205 ? -65.166 31.752 139.732 1.00 37.56 205 VAL A C 1
ATOM 1690 O O . VAL A 1 205 ? -64.871 30.675 139.220 1.00 37.56 205 VAL A O 1
ATOM 1693 N N . ASP A 1 206 ? -65.360 31.901 141.045 1.00 32.44 206 ASP A N 1
ATOM 1694 C CA . ASP A 1 206 ? -65.282 30.835 142.053 1.00 32.44 206 ASP A CA 1
ATOM 1695 C C . ASP A 1 206 ? -66.453 30.949 143.068 1.00 32.44 206 ASP A C 1
ATOM 1697 O O . ASP A 1 206 ? -66.966 32.044 143.310 1.00 32.44 206 ASP A O 1
ATOM 1701 N N . SER A 1 207 ? -66.813 29.834 143.722 1.00 31.55 207 SER A N 1
ATOM 1702 C CA . SER A 1 207 ? -67.675 29.674 144.925 1.00 31.55 207 SER A CA 1
ATOM 1703 C C . SER A 1 207 ? -69.239 29.713 144.870 1.00 31.55 207 SER A C 1
ATOM 1705 O O . SER A 1 207 ? -69.861 30.406 144.074 1.00 31.55 207 SER A O 1
ATOM 1707 N N . TYR A 1 208 ? -69.848 28.981 145.837 1.00 29.47 208 TYR A N 1
ATOM 1708 C CA . TYR A 1 208 ? -71.275 28.874 146.285 1.00 29.47 208 TYR A CA 1
ATOM 1709 C C . TYR A 1 208 ? -72.343 28.180 145.381 1.00 29.47 208 TYR A C 1
ATOM 1711 O O . TYR A 1 208 ? -72.396 28.403 144.185 1.00 29.47 208 TYR A O 1
ATOM 1719 N N . GLY A 1 209 ? -73.307 27.368 145.881 1.00 26.50 209 GLY A N 1
ATOM 1720 C CA . GLY A 1 209 ? -73.450 26.727 147.210 1.00 26.50 209 GLY A CA 1
ATOM 1721 C C . GLY A 1 209 ? -74.866 26.232 147.658 1.00 26.50 209 GLY A C 1
ATOM 1722 O O . GLY A 1 209 ? -75.671 27.044 148.092 1.00 26.50 209 GLY A O 1
ATOM 1723 N N . LYS A 1 210 ? -75.055 24.894 147.780 1.00 34.22 210 LYS A N 1
ATOM 1724 C CA . LYS A 1 210 ? -75.874 24.120 148.786 1.00 34.22 210 LYS A CA 1
ATOM 1725 C C . LYS A 1 210 ? -77.437 23.995 148.789 1.00 34.22 210 LYS A C 1
ATOM 1727 O O . LYS A 1 210 ? -78.165 24.959 148.608 1.00 34.22 210 LYS A O 1
ATOM 1732 N N . ASN A 1 211 ? -77.871 22.823 149.328 1.00 33.91 211 ASN A N 1
ATOM 1733 C CA . ASN A 1 211 ? -79.121 22.466 150.080 1.00 33.91 211 ASN A CA 1
ATOM 1734 C C . ASN A 1 211 ? -80.434 22.183 149.294 1.00 33.91 211 ASN A C 1
ATOM 1736 O O . ASN A 1 211 ? -80.599 22.719 148.210 1.00 33.91 211 ASN A O 1
ATOM 1740 N N . LYS A 1 212 ? -81.427 21.376 149.756 1.00 36.75 212 LYS A N 1
ATOM 1741 C CA . LYS A 1 212 ? -81.750 20.572 150.997 1.00 36.75 212 LYS A CA 1
ATOM 1742 C C . LYS A 1 212 ? -82.812 19.476 150.612 1.00 36.75 212 LYS A C 1
ATOM 1744 O O . LYS A 1 212 ? -83.265 19.549 149.479 1.00 36.75 212 LYS A O 1
ATOM 1749 N N . ILE A 1 213 ? -83.351 18.490 151.368 1.00 33.25 213 ILE A N 1
ATOM 1750 C CA . ILE A 1 213 ? -83.311 17.842 152.728 1.00 33.25 213 ILE A CA 1
ATOM 1751 C C . ILE A 1 213 ? -83.734 16.332 152.499 1.00 33.25 213 ILE A C 1
ATOM 1753 O O . ILE A 1 213 ? -83.753 15.963 151.331 1.00 33.25 213 ILE A O 1
ATOM 1757 N N . GLY A 1 214 ? -84.083 15.338 153.353 1.00 32.12 214 GLY A N 1
ATOM 1758 C CA . GLY A 1 214 ? -84.414 15.005 154.776 1.00 32.12 214 GLY A CA 1
ATOM 1759 C C . GLY A 1 214 ? -85.024 13.557 154.790 1.00 32.12 214 GLY A C 1
ATOM 1760 O O . GLY A 1 214 ? -85.029 12.949 153.726 1.00 32.12 214 GLY A O 1
ATOM 1761 N N . SER A 1 215 ? -85.637 12.912 155.806 1.00 35.41 215 SER A N 1
ATOM 1762 C CA . SER A 1 215 ? -85.676 12.901 157.300 1.00 35.41 215 SER A CA 1
ATOM 1763 C C . SER A 1 215 ? -86.735 11.830 157.731 1.00 35.41 215 SER A C 1
ATOM 1765 O O . SER A 1 215 ? -87.688 11.661 156.979 1.00 35.41 215 SER A O 1
ATOM 1767 N N . GLY A 1 216 ? -86.771 11.117 158.877 1.00 29.83 216 GLY A N 1
ATOM 1768 C CA . GLY A 1 216 ? -85.836 10.852 159.997 1.00 29.83 216 GLY A CA 1
ATOM 1769 C C . GLY A 1 216 ? -85.252 9.419 159.915 1.00 29.83 216 GLY A C 1
ATOM 1770 O O . GLY A 1 216 ? -84.453 9.204 159.011 1.00 29.83 216 GLY A O 1
ATOM 1771 N N . ASP A 1 217 ? -85.588 8.376 160.705 1.00 28.00 217 ASP A N 1
ATOM 1772 C CA . ASP A 1 217 ? -86.291 8.138 162.008 1.00 28.00 217 ASP A CA 1
ATOM 1773 C C . ASP A 1 217 ? -86.333 6.579 162.239 1.00 28.00 217 ASP A C 1
ATOM 1775 O O . ASP A 1 217 ? -86.133 5.867 161.260 1.00 28.00 217 ASP A O 1
ATOM 1779 N N . ASN A 1 218 ? -86.623 5.875 163.360 1.00 30.05 218 ASN A N 1
ATOM 1780 C CA . ASN A 1 218 ? -86.624 5.982 164.850 1.00 30.05 218 ASN A CA 1
ATOM 1781 C C . ASN A 1 218 ? -86.888 4.522 165.397 1.00 30.05 218 ASN A C 1
ATOM 1783 O O . ASN A 1 218 ? -87.409 3.723 164.626 1.00 30.05 218 ASN A O 1
ATOM 1787 N N . ARG A 1 219 ? -86.659 4.010 166.631 1.00 31.44 219 ARG A N 1
ATOM 1788 C CA . ARG A 1 219 ? -85.997 4.379 167.920 1.00 31.44 219 ARG A CA 1
ATOM 1789 C C . ARG A 1 219 ? -85.669 3.059 168.712 1.00 31.44 219 ARG A C 1
ATOM 1791 O O . ARG A 1 219 ? -85.860 1.990 168.142 1.00 31.44 219 ARG A O 1
ATOM 1798 N N . SER A 1 220 ? -85.162 3.063 169.967 1.00 36.03 220 SER A N 1
ATOM 1799 C CA . SER A 1 220 ? -84.727 1.827 170.707 1.00 36.03 220 SER A CA 1
ATOM 1800 C C . SER A 1 220 ? -84.605 1.984 172.261 1.00 36.03 220 SER A C 1
ATOM 1802 O O . SER A 1 220 ? -84.992 3.040 172.759 1.00 36.03 220 SER A O 1
ATOM 1804 N N . ILE A 1 221 ? -84.000 0.991 172.972 1.00 43.75 221 ILE A N 1
ATOM 1805 C CA . ILE A 1 221 ? -83.366 0.975 174.346 1.00 43.75 221 ILE A CA 1
ATOM 1806 C C . ILE A 1 221 ? -84.103 0.219 175.524 1.00 43.75 221 ILE A C 1
ATOM 1808 O O . ILE A 1 221 ? -85.061 -0.504 175.263 1.00 43.75 221 ILE A O 1
ATOM 1812 N N . THR A 1 222 ? -83.560 0.195 176.769 1.00 48.00 222 THR A N 1
ATOM 1813 C CA . THR A 1 222 ? -83.353 -1.010 177.648 1.00 48.00 222 THR A CA 1
ATOM 1814 C C . THR A 1 222 ? -83.701 -0.896 179.179 1.00 48.00 222 THR A C 1
ATOM 1816 O O . THR A 1 222 ? -83.733 0.207 179.707 1.00 48.00 222 THR A O 1
ATOM 1819 N N . LEU A 1 223 ? -83.772 -2.054 179.897 1.00 44.81 223 LEU A N 1
ATOM 1820 C CA . LEU A 1 223 ? -83.531 -2.361 181.361 1.00 44.81 223 LEU A CA 1
ATOM 1821 C C . LEU A 1 223 ? -84.588 -2.183 182.523 1.00 44.81 223 LEU A C 1
ATOM 1823 O O . LEU A 1 223 ? -84.833 -1.086 182.995 1.00 44.81 223 LEU A O 1
ATOM 1827 N N . GLN A 1 224 ? -85.028 -3.334 183.093 1.00 45.53 224 GLN A N 1
ATOM 1828 C CA . GLN A 1 224 ? -84.952 -3.846 184.509 1.00 45.53 224 GLN A CA 1
ATOM 1829 C C . GLN A 1 224 ? -85.606 -3.179 185.787 1.00 45.53 224 GLN A C 1
ATOM 1831 O O . GLN A 1 224 ? -85.306 -2.039 186.115 1.00 45.53 224 GLN A O 1
ATOM 1836 N N . LYS A 1 225 ? -86.281 -4.028 186.627 1.00 49.19 225 LYS A N 1
ATOM 1837 C CA . LYS A 1 225 ? -86.650 -3.932 188.099 1.00 49.19 225 LYS A CA 1
ATOM 1838 C C . LYS A 1 225 ? -87.859 -3.041 188.555 1.00 49.19 225 LYS A C 1
ATOM 1840 O O . LYS A 1 225 ? -88.161 -2.079 187.870 1.00 49.19 225 LYS A O 1
ATOM 1845 N N . GLU A 1 226 ? -88.586 -3.248 189.691 1.00 39.22 226 GLU A N 1
ATOM 1846 C CA . GLU A 1 226 ? -88.866 -4.425 190.586 1.00 39.22 226 GLU A CA 1
ATOM 1847 C C . GLU A 1 226 ? -90.048 -4.237 191.619 1.00 39.22 226 GLU A C 1
ATOM 1849 O O . GLU A 1 226 ? -90.418 -3.114 191.926 1.00 39.22 226 GLU A O 1
ATOM 1854 N N . CYS A 1 227 ? -90.556 -5.358 192.185 1.00 42.16 227 CYS A N 1
ATOM 1855 C CA . CYS A 1 227 ? -91.146 -5.668 193.532 1.00 42.16 227 CYS A CA 1
ATOM 1856 C C . CYS A 1 227 ? -92.251 -4.872 194.317 1.00 42.16 227 CYS A C 1
ATOM 1858 O O . CYS A 1 227 ? -92.069 -3.732 194.715 1.00 42.16 227 CYS A O 1
ATOM 1860 N N . ASN A 1 228 ? -93.262 -5.656 194.762 1.00 44.81 228 ASN A N 1
ATOM 1861 C CA . ASN A 1 228 ? -93.954 -5.749 196.085 1.00 44.81 228 ASN A CA 1
ATOM 1862 C C . ASN A 1 228 ? -94.675 -4.557 196.777 1.00 44.81 228 ASN A C 1
ATOM 1864 O O . ASN A 1 228 ? -94.029 -3.608 197.196 1.00 44.81 228 ASN A O 1
ATOM 1868 N N . GLU A 1 229 ? -95.967 -4.744 197.135 1.00 38.84 229 GLU A N 1
ATOM 1869 C CA . GLU A 1 229 ? -96.411 -4.874 198.553 1.00 38.84 229 GLU A CA 1
ATOM 1870 C C . GLU A 1 229 ? -97.879 -5.370 198.751 1.00 38.84 229 GLU A C 1
ATOM 1872 O O . GLU A 1 229 ? -98.729 -5.210 197.878 1.00 38.84 229 GLU A O 1
ATOM 1877 N N . LEU A 1 230 ? -98.167 -5.971 199.923 1.00 35.94 230 LEU A N 1
ATOM 1878 C CA . LEU A 1 230 ? -99.480 -6.108 200.620 1.00 35.94 230 LEU A CA 1
ATOM 1879 C C . LEU A 1 230 ? -100.764 -6.295 199.759 1.00 35.94 230 LEU A C 1
ATOM 1881 O O . LEU A 1 230 ? -101.470 -5.343 199.442 1.00 35.94 230 LEU A O 1
ATOM 1885 N N . LYS A 1 231 ? -101.280 -7.494 199.457 1.00 44.00 231 LYS A N 1
ATOM 1886 C CA . LYS A 1 231 ? -101.310 -8.780 200.191 1.00 44.00 231 LYS A CA 1
ATOM 1887 C C . LYS A 1 231 ? -102.064 -8.810 201.542 1.00 44.00 231 LYS A C 1
ATOM 1889 O O . LYS A 1 231 ? -101.978 -9.814 202.240 1.00 44.00 231 LYS A O 1
ATOM 1894 N N . ARG A 1 232 ? -102.866 -7.788 201.898 1.00 44.16 232 ARG A N 1
ATOM 1895 C CA . ARG A 1 232 ? -103.780 -7.853 203.078 1.00 44.16 232 ARG A CA 1
ATOM 1896 C C . ARG A 1 232 ? -105.260 -7.490 202.847 1.00 44.16 232 ARG A C 1
ATOM 1898 O O . ARG A 1 232 ? -106.030 -7.517 203.796 1.00 44.16 232 ARG A O 1
ATOM 1905 N N . LYS A 1 233 ? -105.688 -7.242 201.602 1.00 59.09 233 LYS A N 1
ATOM 1906 C CA . LYS A 1 233 ? -107.116 -7.287 201.187 1.00 59.09 233 LYS A CA 1
ATOM 1907 C C . LYS A 1 233 ? -107.517 -8.691 200.687 1.00 59.09 233 LYS A C 1
ATOM 1909 O O . LYS A 1 233 ? -108.356 -8.841 199.804 1.00 59.09 233 LYS A O 1
ATOM 1914 N N . LEU A 1 234 ? -106.806 -9.715 201.160 1.00 54.25 234 LEU A N 1
ATOM 1915 C CA . LEU A 1 234 ? -106.695 -11.010 200.492 1.00 54.25 234 LEU A CA 1
ATOM 1916 C C . LEU A 1 234 ? -107.936 -11.892 200.669 1.00 54.25 234 LEU A C 1
ATOM 1918 O O . LEU A 1 234 ? -108.350 -12.541 199.715 1.00 54.25 234 LEU A O 1
ATOM 1922 N N . ASP A 1 235 ? -108.518 -11.917 201.868 1.00 52.66 235 ASP A N 1
ATOM 1923 C CA . ASP A 1 235 ? -109.423 -13.002 202.261 1.00 52.66 235 ASP A CA 1
ATOM 1924 C C . ASP A 1 235 ? -110.909 -12.726 202.003 1.00 52.66 235 ASP A C 1
ATOM 1926 O O . ASP A 1 235 ? -111.615 -13.633 201.577 1.00 52.66 235 ASP A O 1
ATOM 1930 N N . GLU A 1 236 ? -111.374 -11.478 202.103 1.00 53.41 236 GLU A N 1
ATOM 1931 C CA . GLU A 1 236 ? -112.713 -11.101 201.607 1.00 53.41 236 GLU A CA 1
ATOM 1932 C C . GLU A 1 236 ? -112.798 -11.241 200.074 1.00 53.41 236 GLU A C 1
ATOM 1934 O O . GLU A 1 236 ? -113.823 -11.647 199.528 1.00 53.41 236 GLU A O 1
ATOM 1939 N N . SER A 1 237 ? -111.679 -11.015 199.374 1.00 57.25 237 SER A N 1
ATOM 1940 C CA . SER A 1 237 ? -111.569 -11.203 197.921 1.00 57.25 237 SER A CA 1
ATOM 1941 C C . SER A 1 237 ? -111.635 -12.678 197.486 1.00 57.25 237 SER A C 1
ATOM 1943 O O . SER A 1 237 ? -111.844 -12.958 196.308 1.00 57.25 237 SER A O 1
ATOM 1945 N N . ARG A 1 238 ? -111.445 -13.654 198.390 1.00 59.16 238 ARG A N 1
ATOM 1946 C CA . ARG A 1 238 ? -111.342 -15.079 198.009 1.00 59.16 238 ARG A CA 1
ATOM 1947 C C . ARG A 1 238 ? -112.648 -15.696 197.518 1.00 59.16 238 ARG A C 1
ATOM 1949 O O . ARG A 1 238 ? -112.588 -16.629 196.723 1.00 59.16 238 ARG A O 1
ATOM 1956 N N . MET A 1 239 ? -113.806 -15.190 197.946 1.00 55.00 239 MET A N 1
ATOM 1957 C CA . MET A 1 239 ? -115.095 -15.700 197.459 1.00 55.00 239 MET A CA 1
ATOM 1958 C C . MET A 1 239 ? -115.359 -15.246 196.015 1.00 55.00 239 MET A C 1
ATOM 1960 O O . MET A 1 239 ? -115.663 -16.077 195.165 1.00 55.00 239 MET A O 1
ATOM 1964 N N . THR A 1 240 ? -115.140 -13.963 195.707 1.00 58.97 240 THR A N 1
ATOM 1965 C CA . THR A 1 240 ? -115.318 -13.400 194.354 1.00 58.97 240 THR A CA 1
ATOM 1966 C C . THR A 1 240 ? -114.242 -13.846 193.357 1.00 58.97 240 THR A C 1
ATOM 1968 O O . THR A 1 240 ? -114.502 -13.896 192.156 1.00 58.97 240 THR A O 1
ATOM 1971 N N . ILE A 1 241 ? -113.051 -14.237 193.829 1.00 58.38 241 ILE A N 1
ATOM 1972 C CA . ILE A 1 241 ? -112.001 -14.826 192.982 1.00 58.38 241 ILE A CA 1
ATOM 1973 C C . ILE A 1 241 ? -112.470 -16.117 192.288 1.00 58.38 241 ILE A C 1
ATOM 1975 O O . ILE A 1 241 ? -112.143 -16.311 191.119 1.00 58.38 241 ILE A O 1
ATOM 1979 N N . ASN A 1 242 ? -113.251 -16.980 192.949 1.00 61.41 242 ASN A N 1
ATOM 1980 C CA . ASN A 1 242 ? -113.614 -18.287 192.382 1.00 61.41 242 ASN A CA 1
ATOM 1981 C C . ASN A 1 242 ? -114.529 -18.197 191.146 1.00 61.41 242 ASN A C 1
ATOM 1983 O O . ASN A 1 242 ? -114.368 -18.998 190.229 1.00 61.41 242 ASN A O 1
ATOM 1987 N N . GLU A 1 243 ? -115.448 -17.228 191.082 1.00 58.09 243 GLU A N 1
ATOM 1988 C CA . GLU A 1 243 ? -116.319 -17.042 189.907 1.00 58.09 243 GLU A CA 1
ATOM 1989 C C . GLU A 1 243 ? -115.598 -16.344 188.742 1.00 58.09 243 GLU A C 1
ATOM 1991 O O . GLU A 1 243 ? -115.864 -16.638 187.577 1.00 58.09 243 GLU A O 1
ATOM 1996 N N . LEU A 1 244 ? -114.620 -15.479 189.033 1.00 59.31 244 LEU A N 1
ATOM 1997 C CA . LEU A 1 244 ? -113.755 -14.890 188.004 1.00 59.31 244 LEU A CA 1
ATOM 1998 C C . LEU A 1 244 ? -112.744 -15.908 187.445 1.00 59.31 244 LEU A C 1
ATOM 2000 O O . LEU A 1 244 ? -112.404 -15.856 186.260 1.00 59.31 244 LEU A O 1
ATOM 2004 N N . GLN A 1 245 ? -112.293 -16.867 188.260 1.00 60.78 245 GLN A N 1
ATOM 2005 C CA . GLN A 1 245 ? -111.324 -17.890 187.859 1.00 60.78 245 GLN A CA 1
ATOM 2006 C C . GLN A 1 245 ? -111.843 -18.760 186.697 1.00 60.78 245 GLN A C 1
ATOM 2008 O O . GLN A 1 245 ? -111.136 -18.950 185.705 1.00 60.78 245 GLN A O 1
ATOM 2013 N N . THR A 1 246 ? -113.100 -19.213 186.755 1.00 66.31 246 THR A N 1
ATOM 2014 C CA . THR A 1 246 ? -113.749 -19.984 185.674 1.00 66.31 246 THR A CA 1
ATOM 2015 C C . THR A 1 246 ? -113.966 -19.180 184.390 1.00 66.31 246 THR A C 1
ATOM 2017 O O . THR A 1 246 ? -114.074 -19.772 183.312 1.00 66.31 246 THR A O 1
ATOM 2020 N N . GLN A 1 247 ? -114.003 -17.847 184.461 1.00 66.06 247 GLN A N 1
ATOM 2021 C CA . GLN A 1 247 ? -114.107 -16.985 183.280 1.00 66.06 247 GLN A CA 1
ATOM 2022 C C . GLN A 1 247 ? -112.742 -16.780 182.595 1.00 66.06 247 GLN A C 1
ATOM 2024 O O . GLN A 1 247 ? -112.665 -16.784 181.362 1.00 66.06 247 GLN A O 1
ATOM 2029 N N . ILE A 1 248 ? -111.660 -16.688 183.379 1.00 63.38 248 ILE A N 1
ATOM 2030 C CA . ILE A 1 248 ? -110.276 -16.559 182.889 1.00 63.38 248 ILE A CA 1
ATOM 2031 C C . ILE A 1 248 ? -109.845 -17.792 182.083 1.00 63.38 248 ILE A C 1
ATOM 2033 O O . ILE A 1 248 ? -109.303 -17.652 180.982 1.00 63.38 248 ILE A O 1
ATOM 2037 N N . ASP A 1 249 ? -110.104 -19.003 182.585 1.00 69.38 249 ASP A N 1
ATOM 2038 C CA . ASP A 1 249 ? -109.622 -20.230 181.933 1.00 69.38 249 ASP A CA 1
ATOM 2039 C C . ASP A 1 249 ? -110.285 -20.500 180.564 1.00 69.38 249 ASP A C 1
ATOM 2041 O O . ASP A 1 249 ? -109.681 -21.146 179.704 1.00 69.38 249 ASP A O 1
ATOM 2045 N N . ARG A 1 250 ? -111.464 -19.915 180.291 1.00 70.94 250 ARG A N 1
ATOM 2046 C CA . ARG A 1 250 ? -112.074 -19.910 178.947 1.00 70.94 250 ARG A CA 1
ATOM 2047 C C . ARG A 1 250 ? -111.270 -19.065 177.952 1.00 70.94 250 ARG A C 1
ATOM 2049 O O . ARG A 1 250 ? -110.867 -19.575 176.907 1.00 70.94 250 ARG A O 1
ATOM 2056 N N . GLN A 1 251 ? -110.983 -17.804 178.286 1.00 68.62 251 GLN A N 1
ATOM 2057 C CA . GLN A 1 251 ? -110.227 -16.893 177.406 1.00 68.62 251 GLN A CA 1
ATOM 2058 C C . GLN A 1 251 ? -108.789 -17.379 177.158 1.00 68.62 251 GLN A C 1
ATOM 2060 O O . GLN A 1 251 ? -108.234 -17.209 176.070 1.00 68.62 251 GLN A O 1
ATOM 2065 N N . LYS A 1 252 ? -108.193 -18.042 178.154 1.00 69.81 252 LYS A N 1
ATOM 2066 C CA . LYS A 1 252 ? -106.827 -18.578 178.105 1.00 69.81 252 LYS A CA 1
ATOM 2067 C C . LYS A 1 252 ? -106.630 -19.679 177.054 1.00 69.81 252 LYS A C 1
ATOM 2069 O O . LYS A 1 252 ? -105.519 -19.833 176.547 1.00 69.81 252 LYS A O 1
ATOM 2074 N N . ASN A 1 253 ? -107.686 -20.417 176.705 1.00 68.00 253 ASN A N 1
ATOM 2075 C CA . ASN A 1 253 ? -107.633 -21.439 175.657 1.00 68.00 253 ASN A CA 1
ATOM 2076 C C . ASN A 1 253 ? -107.789 -20.844 174.248 1.00 68.00 253 ASN A C 1
ATOM 2078 O O . ASN A 1 253 ? -107.018 -21.214 173.363 1.00 68.00 253 ASN A O 1
ATOM 2082 N N . GLU A 1 254 ? -108.679 -19.864 174.040 1.00 70.19 254 GLU A N 1
ATOM 2083 C CA . GLU A 1 254 ? -108.819 -19.198 172.731 1.00 70.19 254 GLU A CA 1
ATOM 2084 C C . GLU A 1 254 ? -107.529 -18.505 172.263 1.00 70.19 254 GLU A C 1
ATOM 2086 O O . GLU A 1 254 ? -107.227 -18.478 171.068 1.00 70.19 254 GLU A O 1
ATOM 2091 N N . MET A 1 255 ? -106.752 -17.940 173.194 1.00 65.38 255 MET A N 1
ATOM 2092 C CA . MET A 1 255 ? -105.463 -17.318 172.873 1.00 65.38 255 MET A CA 1
ATOM 2093 C C . MET A 1 255 ? -104.443 -18.331 172.334 1.00 65.38 255 MET A C 1
ATOM 2095 O O . MET A 1 255 ? -103.725 -18.026 171.381 1.00 65.38 255 MET A O 1
ATOM 2099 N N . LYS A 1 256 ? -104.408 -19.556 172.881 1.00 70.38 256 LYS A N 1
ATOM 2100 C CA . LYS A 1 256 ? -103.468 -20.600 172.439 1.00 70.38 256 LYS A CA 1
ATOM 2101 C C . LYS A 1 256 ? -103.725 -21.063 171.005 1.00 70.38 256 LYS A C 1
ATOM 2103 O O . LYS A 1 256 ? -102.766 -21.239 170.256 1.00 70.38 256 LYS A O 1
ATOM 2108 N N . GLU A 1 257 ? -104.987 -21.230 170.602 1.00 71.88 257 GLU A N 1
ATOM 2109 C CA . GLU A 1 257 ? -105.317 -21.589 169.213 1.00 71.88 257 GLU A CA 1
ATOM 2110 C C . GLU A 1 257 ? -104.912 -20.498 168.212 1.00 71.88 257 GLU A C 1
ATOM 2112 O O . GLU A 1 257 ? -104.439 -20.807 167.115 1.00 71.88 257 GLU A O 1
ATOM 2117 N N . LYS A 1 258 ? -105.069 -19.222 168.586 1.00 70.19 258 LYS A N 1
ATOM 2118 C CA . LYS A 1 258 ? -104.709 -18.084 167.728 1.00 70.19 258 LYS A CA 1
ATOM 2119 C C . LYS A 1 258 ? -103.192 -17.981 167.533 1.00 70.19 258 LYS A C 1
ATOM 2121 O O . LYS A 1 258 ? -102.748 -17.788 166.404 1.00 70.19 258 LYS A O 1
ATOM 2126 N N . GLU A 1 259 ? -102.385 -18.198 168.577 1.00 65.94 259 GLU A N 1
ATOM 2127 C CA . GLU A 1 259 ? -100.922 -18.236 168.419 1.00 65.94 259 GLU A CA 1
ATOM 2128 C C . GLU A 1 259 ? -100.405 -19.442 167.610 1.00 65.94 259 GLU A C 1
ATOM 2130 O O . GLU A 1 259 ? -99.326 -19.361 167.022 1.00 65.94 259 GLU A O 1
ATOM 2135 N N . ALA A 1 260 ? -101.115 -20.577 167.609 1.00 71.31 260 ALA A N 1
ATOM 2136 C CA . ALA A 1 260 ? -100.695 -21.758 166.852 1.00 71.31 260 ALA A CA 1
ATOM 2137 C C . ALA A 1 260 ? -100.727 -21.481 165.339 1.00 71.31 260 ALA A C 1
ATOM 2139 O O . ALA A 1 260 ? -99.698 -21.577 164.672 1.00 71.31 260 ALA A O 1
ATOM 2140 N N . LYS A 1 261 ? -101.876 -21.021 164.824 1.00 71.94 261 LYS A N 1
ATOM 2141 C CA . LYS A 1 261 ? -102.088 -20.772 163.385 1.00 71.94 261 LYS A CA 1
ATOM 2142 C C . LYS A 1 261 ? -101.102 -19.751 162.802 1.00 71.94 261 LYS A C 1
ATOM 2144 O O . LYS A 1 261 ? -100.576 -19.958 161.713 1.00 71.94 261 LYS A O 1
ATOM 2149 N N . ILE A 1 262 ? -100.778 -18.698 163.559 1.00 69.75 262 ILE A N 1
ATOM 2150 C CA . ILE A 1 262 ? -99.821 -17.659 163.138 1.00 69.75 262 ILE A CA 1
ATOM 2151 C C . ILE A 1 262 ? -98.398 -18.225 162.954 1.00 69.75 262 ILE A C 1
ATOM 2153 O O . ILE A 1 262 ? -97.673 -17.775 162.065 1.00 69.75 262 ILE A O 1
ATOM 2157 N N . ARG A 1 263 ? -97.983 -19.218 163.757 1.00 70.75 263 ARG A N 1
ATOM 2158 C CA . ARG A 1 263 ? -96.656 -19.848 163.622 1.00 70.75 263 ARG A CA 1
ATOM 2159 C C . ARG A 1 263 ? -96.561 -20.742 162.382 1.00 70.75 263 ARG A C 1
ATOM 2161 O O . ARG A 1 263 ? -95.549 -20.686 161.682 1.00 70.75 263 ARG A O 1
ATOM 2168 N N . ASP A 1 264 ? -97.609 -21.498 162.067 1.00 73.75 264 ASP A N 1
ATOM 2169 C CA . ASP A 1 264 ? -97.611 -22.404 160.911 1.00 73.75 264 ASP A CA 1
ATOM 2170 C C . ASP A 1 264 ? -97.625 -21.644 159.570 1.00 73.75 264 ASP A C 1
ATOM 2172 O O . ASP A 1 264 ? -96.830 -21.950 158.676 1.00 73.75 264 ASP A O 1
ATOM 2176 N N . GLU A 1 265 ? -98.436 -20.585 159.449 1.00 70.62 265 GLU A N 1
ATOM 2177 C CA . GLU A 1 265 ? -98.461 -19.721 158.254 1.00 70.62 265 GLU A CA 1
ATOM 2178 C C . GLU A 1 265 ? -97.113 -19.022 157.992 1.00 70.62 265 GLU A C 1
ATOM 2180 O O . GLU A 1 265 ? -96.708 -18.836 156.838 1.00 70.62 265 GLU A O 1
ATOM 2185 N N . PHE A 1 266 ? -96.391 -18.644 159.052 1.00 71.75 266 PHE A N 1
ATOM 2186 C CA . PHE A 1 266 ? -95.076 -18.010 158.940 1.00 71.75 266 PHE A CA 1
ATOM 2187 C C . PHE A 1 266 ? -94.006 -18.995 158.443 1.00 71.75 266 PHE A C 1
ATOM 2189 O O . PHE A 1 266 ? -93.261 -18.684 157.509 1.00 71.75 266 PHE A O 1
ATOM 2196 N N . ASN A 1 267 ? -93.979 -20.210 159.001 1.00 70.06 267 ASN A N 1
ATOM 2197 C CA . ASN A 1 267 ? -93.059 -21.271 158.581 1.00 70.06 267 ASN A CA 1
ATOM 2198 C C . ASN A 1 267 ? -93.252 -21.649 157.102 1.00 70.06 267 ASN A C 1
ATOM 2200 O O . ASN A 1 267 ? -92.276 -21.771 156.357 1.00 70.06 267 ASN A O 1
ATOM 2204 N N . GLN A 1 268 ? -94.504 -21.765 156.645 1.00 74.50 268 GLN A N 1
ATOM 2205 C CA . GLN A 1 268 ? -94.811 -22.148 155.264 1.00 74.50 268 GLN A CA 1
ATOM 2206 C C . GLN A 1 268 ? -94.311 -21.112 154.235 1.00 74.50 268 GLN A C 1
ATOM 2208 O O . GLN A 1 268 ? -93.792 -21.486 153.179 1.00 74.50 268 GLN A O 1
ATOM 2213 N N . LYS A 1 269 ? -94.376 -19.808 154.551 1.00 70.69 269 LYS A N 1
ATOM 2214 C CA . LYS A 1 269 ? -93.812 -18.741 153.697 1.00 70.69 269 LYS A CA 1
ATOM 2215 C C . LYS A 1 269 ? -92.286 -18.809 153.584 1.00 70.69 269 LYS A C 1
ATOM 2217 O O . LYS A 1 269 ? -91.748 -18.576 152.497 1.00 70.69 269 LYS A O 1
ATOM 2222 N N . ILE A 1 270 ? -91.586 -19.151 154.667 1.00 71.06 270 ILE A N 1
ATOM 2223 C CA . ILE A 1 270 ? -90.121 -19.293 154.658 1.00 71.06 270 ILE A CA 1
ATOM 2224 C C . ILE A 1 270 ? -89.692 -20.444 153.739 1.00 71.06 270 ILE A C 1
ATOM 2226 O O . ILE A 1 270 ? -88.774 -20.269 152.933 1.00 71.06 270 ILE A O 1
ATOM 2230 N N . GLU A 1 271 ? -90.369 -21.596 153.789 1.00 73.12 271 GLU A N 1
ATOM 2231 C CA . GLU A 1 271 ? -89.997 -22.746 152.954 1.00 73.12 271 GLU A CA 1
ATOM 2232 C C . GLU A 1 271 ? -90.191 -22.470 151.452 1.00 73.12 271 GLU A C 1
ATOM 2234 O O . GLU A 1 271 ? -89.302 -22.768 150.649 1.00 73.12 271 GLU A O 1
ATOM 2239 N N . ILE A 1 272 ? -91.311 -21.842 151.069 1.00 74.38 272 ILE A N 1
ATOM 2240 C CA . ILE A 1 272 ? -91.592 -21.454 149.675 1.00 74.38 272 ILE A CA 1
ATOM 2241 C C . ILE A 1 272 ? -90.513 -20.492 149.159 1.00 74.38 272 ILE A C 1
ATOM 2243 O O . ILE A 1 272 ? -89.924 -20.726 148.102 1.00 74.38 272 ILE A O 1
ATOM 2247 N N . THR A 1 273 ? -90.189 -19.455 149.936 1.00 70.38 273 THR A N 1
ATOM 2248 C CA . THR A 1 273 ? -89.154 -18.471 149.575 1.00 70.38 273 THR A CA 1
ATOM 2249 C C . THR A 1 273 ? -87.785 -19.145 149.411 1.00 70.38 273 THR A C 1
ATOM 2251 O O . THR A 1 273 ? -87.082 -18.924 148.426 1.00 70.38 273 THR A O 1
ATOM 2254 N N . SER A 1 274 ? -87.437 -20.059 150.324 1.00 71.38 274 SER A N 1
ATOM 2255 C CA . SER A 1 274 ? -86.177 -20.814 150.299 1.00 71.38 274 SER A CA 1
ATOM 2256 C C . SER A 1 274 ? -86.066 -21.820 149.139 1.00 71.38 274 SER A C 1
ATOM 2258 O O . SER A 1 274 ? -84.953 -22.180 148.740 1.00 71.38 274 SER A O 1
ATOM 2260 N N . LYS A 1 275 ? -87.193 -22.282 148.578 1.00 74.44 275 LYS A N 1
ATOM 2261 C CA . LYS A 1 275 ? -87.231 -23.110 147.359 1.00 74.44 275 LYS A CA 1
ATOM 2262 C C . LYS A 1 275 ? -87.051 -22.287 146.081 1.00 74.44 275 LYS A C 1
ATOM 2264 O O . LYS A 1 275 ? -86.430 -22.793 145.149 1.00 74.44 275 LYS A O 1
ATOM 2269 N N . ASN A 1 276 ? -87.536 -21.046 146.037 1.00 74.62 276 ASN A N 1
ATOM 2270 C CA . ASN A 1 276 ? -87.417 -20.189 144.852 1.00 74.62 276 ASN A CA 1
ATOM 2271 C C . ASN A 1 276 ? -85.986 -19.662 144.661 1.00 74.62 276 ASN A C 1
ATOM 2273 O O . ASN A 1 276 ? -85.399 -19.916 143.611 1.00 74.62 276 ASN A O 1
ATOM 2277 N N . VAL A 1 277 ? -85.372 -19.090 145.705 1.00 71.31 277 VAL A N 1
ATOM 2278 C CA . VAL A 1 277 ? -83.979 -18.588 145.652 1.00 71.31 277 VAL A CA 1
ATOM 2279 C C . VAL A 1 277 ? -82.995 -19.682 145.205 1.00 71.31 277 VAL A C 1
ATOM 2281 O O . VAL A 1 277 ? -82.073 -19.436 144.431 1.00 71.31 277 VAL A O 1
ATOM 2284 N N . ARG A 1 278 ? -83.215 -20.936 145.631 1.00 71.88 278 ARG A N 1
ATOM 2285 C CA . ARG A 1 278 ? -82.388 -22.084 145.215 1.00 71.88 278 ARG A CA 1
ATOM 2286 C C . ARG A 1 278 ? -82.561 -22.495 143.748 1.00 71.88 278 ARG A C 1
ATOM 2288 O O . ARG A 1 278 ? -81.662 -23.143 143.220 1.00 71.88 278 ARG A O 1
ATOM 2295 N N . LYS A 1 279 ? -83.665 -22.135 143.087 1.00 76.81 279 LYS A N 1
ATOM 2296 C CA . LYS A 1 279 ? -83.837 -22.322 141.635 1.00 76.81 279 LYS A CA 1
ATOM 2297 C C . LYS A 1 279 ? -83.168 -21.203 140.844 1.00 76.81 279 LYS A C 1
ATOM 2299 O O . LYS A 1 279 ? -82.486 -21.495 139.869 1.00 76.81 279 LYS A O 1
ATOM 2304 N N . GLU A 1 280 ? -83.325 -19.956 141.280 1.00 72.94 280 GLU A N 1
ATOM 2305 C CA . GLU A 1 280 ? -82.746 -18.779 140.617 1.00 72.94 280 GLU A CA 1
ATOM 2306 C C . GLU A 1 280 ? -81.213 -18.868 140.582 1.00 72.94 280 GLU A C 1
ATOM 2308 O O . GLU A 1 280 ? -80.624 -18.871 139.503 1.00 72.94 280 GLU A O 1
ATOM 2313 N N . VAL A 1 281 ? -80.579 -19.120 141.735 1.00 73.50 281 VAL A N 1
ATOM 2314 C CA . VAL A 1 281 ? -79.119 -19.323 141.834 1.00 73.50 281 VAL A CA 1
ATOM 2315 C C . VAL A 1 281 ? -78.633 -20.520 141.001 1.00 73.50 281 VAL A C 1
ATOM 2317 O O . VAL A 1 281 ? -77.507 -20.513 140.506 1.00 73.50 281 VAL A O 1
ATOM 2320 N N . HIS A 1 282 ? -79.456 -21.557 140.809 1.00 76.75 282 HIS A N 1
ATOM 2321 C CA . HIS A 1 282 ? -79.081 -22.701 139.973 1.00 76.75 282 HIS A CA 1
ATOM 2322 C C . HIS A 1 282 ? -79.090 -22.360 138.475 1.00 76.75 282 HIS A C 1
ATOM 2324 O O . HIS A 1 282 ? -78.169 -22.765 137.765 1.00 76.75 282 HIS A O 1
ATOM 2330 N N . LEU A 1 283 ? -80.085 -21.594 138.016 1.00 80.19 283 LEU A N 1
ATOM 2331 C CA . LEU A 1 283 ? -80.189 -21.127 136.630 1.00 80.19 283 LEU A CA 1
ATOM 2332 C C . LEU A 1 283 ? -79.069 -20.134 136.282 1.00 80.19 283 LEU A C 1
ATOM 2334 O O . LEU A 1 283 ? -78.453 -20.255 135.227 1.00 80.19 283 LEU A O 1
ATOM 2338 N N . GLU A 1 284 ? -78.747 -19.210 137.188 1.00 77.06 284 GLU A N 1
ATOM 2339 C CA . GLU A 1 284 ? -77.666 -18.232 137.002 1.00 77.06 284 GLU A CA 1
ATOM 2340 C C . GLU A 1 284 ? -76.272 -18.893 137.007 1.00 77.06 284 GLU A C 1
ATOM 2342 O O . GLU A 1 284 ? -75.415 -18.585 136.178 1.00 77.06 284 GLU A O 1
ATOM 2347 N N . LEU A 1 285 ? -76.053 -19.905 137.859 1.00 71.88 285 LEU A N 1
ATOM 2348 C CA . LEU A 1 285 ? -74.845 -20.739 137.798 1.00 71.88 285 LEU A CA 1
ATOM 2349 C C . LEU A 1 285 ? -74.762 -21.612 136.535 1.00 71.88 285 LEU A C 1
ATOM 2351 O O . LEU A 1 285 ? -73.668 -22.078 136.204 1.00 71.88 285 LEU A O 1
ATOM 2355 N N . GLN A 1 286 ? -75.877 -21.863 135.842 1.00 79.88 286 GLN A N 1
ATOM 2356 C CA . GLN A 1 286 ? -75.872 -22.559 134.557 1.00 79.88 286 GLN A CA 1
ATOM 2357 C C . GLN A 1 286 ? -75.539 -21.601 133.405 1.00 79.88 286 GLN A C 1
ATOM 2359 O O . GLN A 1 286 ? -74.619 -21.898 132.641 1.00 79.88 286 GLN A O 1
ATOM 2364 N N . SER A 1 287 ? -76.192 -20.436 133.310 1.00 77.56 287 SER A N 1
ATOM 2365 C CA . SER A 1 287 ? -75.918 -19.466 132.237 1.00 77.56 287 SER A CA 1
ATOM 2366 C C . SER A 1 287 ? -74.461 -18.992 132.246 1.00 77.56 287 SER A C 1
ATOM 2368 O O . SER A 1 287 ? -73.806 -19.016 131.206 1.00 77.56 287 SER A O 1
ATOM 2370 N N . LEU A 1 288 ? -73.895 -18.688 133.420 1.00 77.31 288 LEU A N 1
ATOM 2371 C CA . LEU A 1 288 ? -72.487 -18.289 133.559 1.00 77.31 288 LEU A CA 1
ATOM 2372 C C . LEU A 1 288 ? -71.496 -19.392 133.135 1.00 77.31 288 LEU A C 1
ATOM 2374 O O . LEU A 1 288 ? -70.391 -19.095 132.673 1.00 77.31 288 LEU A O 1
ATOM 2378 N N . ARG A 1 289 ? -71.870 -20.675 133.251 1.00 78.75 289 ARG A N 1
ATOM 2379 C CA . ARG A 1 289 ? -71.061 -21.794 132.730 1.00 78.75 289 ARG A CA 1
ATOM 2380 C C . ARG A 1 289 ? -71.134 -21.876 131.211 1.00 78.75 289 ARG A C 1
ATOM 2382 O O . ARG A 1 289 ? -70.097 -22.053 130.574 1.00 78.75 289 ARG A O 1
ATOM 2389 N N . GLU A 1 290 ? -72.326 -21.723 130.644 1.00 82.06 290 GLU A N 1
ATOM 2390 C CA . GLU A 1 290 ? -72.546 -21.738 129.196 1.00 82.06 290 GLU A CA 1
ATOM 2391 C C . GLU A 1 290 ? -71.826 -20.556 128.519 1.00 82.06 290 GLU A C 1
ATOM 2393 O O . GLU A 1 290 ? -71.068 -20.762 127.566 1.00 82.06 290 GLU A O 1
ATOM 2398 N N . GLU A 1 291 ? -71.916 -19.345 129.081 1.00 82.50 291 GLU A N 1
ATOM 2399 C CA . GLU A 1 291 ? -71.117 -18.187 128.656 1.00 82.50 291 GLU A CA 1
ATOM 2400 C C . GLU A 1 291 ? -69.610 -18.452 128.750 1.00 82.50 291 GLU A C 1
ATOM 2402 O O . GLU A 1 291 ? -68.887 -18.221 127.779 1.00 82.50 291 GLU A O 1
ATOM 2407 N N . SER A 1 292 ? -69.120 -18.999 129.870 1.00 77.88 292 SER A N 1
ATOM 2408 C CA . SER A 1 292 ? -67.699 -19.338 130.033 1.00 77.88 292 SER A CA 1
ATOM 2409 C C . SER A 1 292 ? -67.208 -20.312 128.950 1.00 77.88 292 SER A C 1
ATOM 2411 O O . SER A 1 292 ? -66.135 -20.110 128.370 1.00 77.88 292 SER A O 1
ATOM 2413 N N . THR A 1 293 ? -68.010 -21.325 128.595 1.00 82.69 293 THR A N 1
ATOM 2414 C CA . THR A 1 293 ? -67.688 -22.223 127.474 1.00 82.69 293 THR A CA 1
ATOM 2415 C C . THR A 1 293 ? -67.738 -21.526 126.115 1.00 82.69 293 THR A C 1
ATOM 2417 O O . THR A 1 293 ? -66.856 -21.761 125.287 1.00 82.69 293 THR A O 1
ATOM 2420 N N . ASN A 1 294 ? -68.688 -20.615 125.893 1.00 85.25 294 ASN A N 1
ATOM 2421 C CA . ASN A 1 294 ? -68.795 -19.853 124.648 1.00 85.25 294 ASN A CA 1
ATOM 2422 C C . ASN A 1 294 ? -67.595 -18.916 124.445 1.00 85.25 294 ASN A C 1
ATOM 2424 O O . ASN A 1 294 ? -66.990 -18.930 123.372 1.00 85.25 294 ASN A O 1
ATOM 2428 N N . TYR A 1 295 ? -67.172 -18.174 125.475 1.00 82.88 295 TYR A N 1
ATOM 2429 C CA . TYR A 1 295 ? -65.968 -17.338 125.413 1.00 82.88 295 TYR A CA 1
ATOM 2430 C C . TYR A 1 295 ? -64.692 -18.167 125.201 1.00 82.88 295 TYR A C 1
ATOM 2432 O O . TYR A 1 295 ? -63.835 -17.778 124.404 1.00 82.88 295 TYR A O 1
ATOM 2440 N N . LYS A 1 296 ? -64.576 -19.342 125.838 1.00 84.81 296 LYS A N 1
ATOM 2441 C CA . LYS A 1 296 ? -63.444 -20.258 125.620 1.00 84.81 296 LYS A CA 1
ATOM 2442 C C . LYS A 1 296 ? -63.380 -20.754 124.171 1.00 84.81 296 LYS A C 1
ATOM 2444 O O . LYS A 1 296 ? -62.316 -20.689 123.556 1.00 84.81 296 LYS A O 1
ATOM 2449 N N . ASN A 1 297 ? -64.506 -21.195 123.612 1.00 86.56 297 ASN A N 1
ATOM 2450 C CA . ASN A 1 297 ? -64.588 -21.638 122.219 1.00 86.56 297 ASN A CA 1
ATOM 2451 C C . ASN A 1 297 ? -64.268 -20.488 121.252 1.00 86.56 297 ASN A C 1
ATOM 2453 O O . ASN A 1 297 ? -63.487 -20.662 120.317 1.00 86.56 297 ASN A O 1
ATOM 2457 N N . ARG A 1 298 ? -64.793 -19.285 121.520 1.00 87.00 298 ARG A N 1
ATOM 2458 C CA . ARG A 1 298 ? -64.540 -18.089 120.706 1.00 87.00 298 ARG A CA 1
ATOM 2459 C C . ARG A 1 298 ? -63.074 -17.655 120.720 1.00 87.00 298 ARG A C 1
ATOM 2461 O O . ARG A 1 298 ? -62.581 -17.196 119.696 1.00 87.00 298 ARG A O 1
ATOM 2468 N N . SER A 1 299 ? -62.374 -17.840 121.839 1.00 80.88 299 SER A N 1
ATOM 2469 C CA . SER A 1 299 ? -60.925 -17.628 121.925 1.00 80.88 299 SER A CA 1
ATOM 2470 C C . SER A 1 299 ? -60.164 -18.578 120.988 1.00 80.88 299 SER A C 1
ATOM 2472 O O . SER A 1 299 ? -59.383 -18.125 120.155 1.00 80.88 299 SER A O 1
ATOM 2474 N N . ILE A 1 300 ? -60.483 -19.879 121.017 1.00 85.56 300 ILE A N 1
ATOM 2475 C CA . ILE A 1 300 ? -59.849 -20.899 120.158 1.00 85.56 300 ILE A CA 1
ATOM 2476 C C . ILE A 1 300 ? -60.115 -20.631 118.663 1.00 85.56 300 ILE A C 1
ATOM 2478 O O . ILE A 1 300 ? -59.205 -20.753 117.838 1.00 85.56 300 ILE A O 1
ATOM 2482 N N . GLU A 1 301 ? -61.330 -20.203 118.296 1.00 86.44 301 GLU A N 1
ATOM 2483 C CA . GLU A 1 301 ? -61.638 -19.763 116.925 1.00 86.44 301 GLU A CA 1
ATOM 2484 C C . GLU A 1 301 ? -60.804 -18.557 116.469 1.00 86.44 301 GLU A C 1
ATOM 2486 O O . GLU A 1 301 ? -60.534 -18.420 115.276 1.00 86.44 301 GLU A O 1
ATOM 2491 N N . LEU A 1 302 ? -60.458 -17.642 117.378 1.00 82.19 302 LEU A N 1
ATOM 2492 C CA . LEU A 1 302 ? -59.679 -16.448 117.055 1.00 82.19 302 LEU A CA 1
ATOM 2493 C C . LEU A 1 302 ? -58.186 -16.774 116.948 1.00 82.19 302 LEU A C 1
ATOM 2495 O O . LEU A 1 302 ? -57.560 -16.346 115.981 1.00 82.19 302 LEU A O 1
ATOM 2499 N N . THR A 1 303 ? -57.640 -17.595 117.853 1.00 82.75 303 THR A N 1
ATOM 2500 C CA . THR A 1 303 ? -56.250 -18.080 117.773 1.00 82.75 303 THR A CA 1
ATOM 2501 C C . THR A 1 303 ? -55.995 -18.825 116.462 1.00 82.75 303 THR A C 1
ATOM 2503 O O . THR A 1 303 ? -55.095 -18.454 115.717 1.00 82.75 303 THR A O 1
ATOM 2506 N N . THR A 1 304 ? -56.845 -19.793 116.107 1.00 86.31 304 THR A N 1
ATOM 2507 C CA . THR A 1 304 ? -56.683 -20.585 114.869 1.00 86.31 304 THR A CA 1
ATOM 2508 C C . THR A 1 304 ? -56.840 -19.757 113.584 1.00 86.31 304 THR A C 1
ATOM 2510 O O . THR A 1 304 ? -56.209 -20.056 112.567 1.00 86.31 304 THR A O 1
ATOM 2513 N N . LYS A 1 305 ? -57.638 -18.679 113.606 1.00 87.75 305 LYS A N 1
ATOM 2514 C CA . LYS A 1 305 ? -57.710 -17.706 112.497 1.00 87.75 305 LYS A CA 1
ATOM 2515 C C . LYS A 1 305 ? -56.453 -16.838 112.409 1.00 87.75 305 LYS A C 1
ATOM 2517 O O . LYS A 1 305 ? -56.018 -16.542 111.297 1.00 87.75 305 LYS A O 1
ATOM 2522 N N . LEU A 1 306 ? -55.873 -16.455 113.546 1.00 83.50 306 LEU A N 1
ATOM 2523 C CA . LEU A 1 306 ? -54.651 -15.654 113.613 1.00 83.50 306 LEU A CA 1
ATOM 2524 C C . LEU A 1 306 ? -53.432 -16.452 113.126 1.00 83.50 306 LEU A C 1
ATOM 2526 O O . LEU A 1 306 ? -52.755 -15.997 112.211 1.00 83.50 306 LEU A O 1
ATOM 2530 N N . GLU A 1 307 ? -53.238 -17.681 113.615 1.00 86.88 307 GLU A N 1
ATOM 2531 C CA . GLU A 1 307 ? -52.192 -18.610 113.148 1.00 86.88 307 GLU A CA 1
ATOM 2532 C C . GLU A 1 307 ? -52.239 -18.819 111.624 1.00 86.88 307 GLU A C 1
ATOM 2534 O O . GLU A 1 307 ? -51.210 -18.818 110.940 1.00 86.88 307 GLU A O 1
ATOM 2539 N N . LYS A 1 308 ? -53.449 -18.959 111.059 1.00 88.81 308 LYS A N 1
ATOM 2540 C CA . LYS A 1 308 ? -53.623 -19.074 109.609 1.00 88.81 308 LYS A CA 1
ATOM 2541 C C . LYS A 1 308 ? -53.242 -17.780 108.882 1.00 88.81 308 LYS A C 1
ATOM 2543 O O . LYS A 1 308 ? -52.521 -17.843 107.889 1.00 88.81 308 LYS A O 1
ATOM 2548 N N . ALA A 1 309 ? -53.687 -16.622 109.371 1.00 83.19 309 ALA A N 1
ATOM 2549 C CA . ALA A 1 309 ? -53.353 -15.331 108.774 1.00 83.19 309 ALA A CA 1
ATOM 2550 C C . ALA A 1 309 ? -51.839 -15.046 108.808 1.00 83.19 309 ALA A C 1
ATOM 2552 O O . ALA A 1 309 ? -51.292 -14.547 107.826 1.00 83.19 309 ALA A O 1
ATOM 2553 N N . GLU A 1 310 ? -51.143 -15.420 109.885 1.00 85.75 310 GLU A N 1
ATOM 2554 C CA . GLU A 1 310 ? -49.681 -15.323 109.991 1.00 85.75 310 GLU A CA 1
ATOM 2555 C C . GLU A 1 310 ? -48.962 -16.233 108.982 1.00 85.75 310 GLU A C 1
ATOM 2557 O O . GLU A 1 310 ? -47.992 -15.808 108.344 1.00 85.75 310 GLU A O 1
ATOM 2562 N N . LYS A 1 311 ? -49.455 -17.463 108.773 1.00 88.88 311 LYS A N 1
ATOM 2563 C CA . LYS A 1 311 ? -48.921 -18.374 107.748 1.00 88.88 311 LYS A CA 1
ATOM 2564 C C . LYS A 1 311 ? -49.127 -17.826 106.333 1.00 88.88 311 LYS A C 1
ATOM 2566 O O . LYS A 1 311 ? -48.170 -17.781 105.558 1.00 88.88 311 LYS A O 1
ATOM 2571 N N . ASP A 1 312 ? -50.341 -17.383 106.012 1.00 88.06 312 ASP A N 1
ATOM 2572 C CA . ASP A 1 312 ? -50.689 -16.842 104.694 1.00 88.06 312 ASP A CA 1
ATOM 2573 C C . ASP A 1 312 ? -49.881 -15.553 104.399 1.00 88.06 312 ASP A C 1
ATOM 2575 O O . ASP A 1 312 ? -49.362 -15.372 103.291 1.00 88.06 312 ASP A O 1
ATOM 2579 N N . LEU A 1 313 ? -49.665 -14.699 105.412 1.00 87.00 313 LEU A N 1
ATOM 2580 C CA . LEU A 1 313 ? -48.788 -13.522 105.346 1.00 87.00 313 LEU A CA 1
ATOM 2581 C C . LEU A 1 313 ? -47.326 -13.905 105.068 1.00 87.00 313 LEU A C 1
ATOM 2583 O O . LEU A 1 313 ? -46.675 -13.279 104.225 1.00 87.00 313 LEU A O 1
ATOM 2587 N N . LYS A 1 314 ? -46.801 -14.932 105.749 1.00 89.25 314 LYS A N 1
ATOM 2588 C CA . LYS A 1 314 ? -45.421 -15.403 105.560 1.00 89.25 314 LYS A CA 1
ATOM 2589 C C . LYS A 1 314 ? -45.198 -15.945 104.147 1.00 89.25 314 LYS A C 1
ATOM 2591 O O . LYS A 1 314 ? -44.245 -15.531 103.489 1.00 89.25 314 LYS A O 1
ATOM 2596 N N . GLU A 1 315 ? -46.097 -16.797 103.653 1.00 88.06 315 GLU A N 1
ATOM 2597 C CA . GLU A 1 315 ? -46.024 -17.314 102.282 1.00 88.06 315 GLU A CA 1
ATOM 2598 C C . GLU A 1 315 ? -46.106 -16.199 101.230 1.00 88.06 315 GLU A C 1
ATOM 2600 O O . GLU A 1 315 ? -45.404 -16.250 100.219 1.00 88.06 315 GLU A O 1
ATOM 2605 N N . SER A 1 316 ? -46.945 -15.184 101.455 1.00 82.62 316 SER A N 1
ATOM 2606 C CA . SER A 1 316 ? -47.047 -14.014 100.573 1.00 82.62 316 SER A CA 1
ATOM 2607 C C . SER A 1 316 ? -45.742 -13.202 100.546 1.00 82.62 316 SER A C 1
ATOM 2609 O O . SER A 1 316 ? -45.252 -12.838 99.478 1.00 82.62 316 SER A O 1
ATOM 2611 N N . ASN A 1 317 ? -45.113 -12.992 101.706 1.00 86.31 317 ASN A N 1
ATOM 2612 C CA . ASN A 1 317 ? -43.842 -12.272 101.837 1.00 86.31 317 ASN A CA 1
ATOM 2613 C C . ASN A 1 317 ? -42.665 -13.031 101.184 1.00 86.31 317 ASN A C 1
ATOM 2615 O O . ASN A 1 317 ? -41.811 -12.429 100.534 1.00 86.31 317 ASN A O 1
ATOM 2619 N N . GLU A 1 318 ? -42.632 -14.362 101.284 1.00 88.19 318 GLU A N 1
ATOM 2620 C CA . GLU A 1 318 ? -41.634 -15.191 100.591 1.00 88.19 318 GLU A CA 1
ATOM 2621 C C . GLU A 1 318 ? -41.819 -15.160 99.060 1.00 88.19 318 GLU A C 1
ATOM 2623 O O . GLU A 1 318 ? -40.838 -14.979 98.334 1.00 88.19 318 GLU A O 1
ATOM 2628 N N . LYS A 1 319 ? -43.066 -15.205 98.564 1.00 88.75 319 LYS A N 1
ATOM 2629 C CA . LYS A 1 319 ? -43.396 -15.014 97.134 1.00 88.75 319 LYS A CA 1
ATOM 2630 C C . LYS A 1 319 ? -43.015 -13.609 96.633 1.00 88.75 319 LYS A C 1
ATOM 2632 O O . LYS A 1 319 ? -42.477 -13.469 95.538 1.00 88.75 319 LYS A O 1
ATOM 2637 N N . LEU A 1 320 ? -43.235 -12.565 97.436 1.00 85.81 320 LEU A N 1
ATOM 2638 C CA . LEU A 1 320 ? -42.850 -11.185 97.106 1.00 85.81 320 LEU A CA 1
ATOM 2639 C C . LEU A 1 320 ? -41.323 -11.012 97.008 1.00 85.81 320 LEU A C 1
ATOM 2641 O O . LEU A 1 320 ? -40.828 -10.279 96.151 1.00 85.81 320 LEU A O 1
ATOM 2645 N N . LYS A 1 321 ? -40.556 -11.700 97.863 1.00 89.31 321 LYS A N 1
ATOM 2646 C CA . LYS A 1 321 ? -39.086 -11.689 97.805 1.00 89.31 321 LYS A CA 1
ATOM 2647 C C . LYS A 1 321 ? -38.560 -12.374 96.546 1.00 89.31 321 LYS A C 1
ATOM 2649 O O . LYS A 1 321 ? -37.659 -11.828 95.911 1.00 89.31 321 LYS A O 1
ATOM 2654 N N . SER A 1 322 ? -39.114 -13.528 96.162 1.00 86.38 322 SER A N 1
ATOM 2655 C CA . SER A 1 322 ? -38.655 -14.245 94.964 1.00 86.38 322 SER A CA 1
ATOM 2656 C C . SER A 1 322 ? -38.923 -13.457 93.677 1.00 86.38 322 SER A C 1
ATOM 2658 O O . SER A 1 322 ? -38.028 -13.348 92.839 1.00 86.38 322 SER A O 1
ATOM 2660 N N . THR A 1 323 ? -40.090 -12.816 93.547 1.00 87.06 323 THR A N 1
ATOM 2661 C CA . THR A 1 323 ? -40.395 -11.964 92.384 1.00 87.06 323 THR A CA 1
ATOM 2662 C C . THR A 1 323 ? -39.547 -10.691 92.346 1.00 87.06 323 THR A C 1
ATOM 2664 O O . THR A 1 323 ? -39.085 -10.319 91.271 1.00 87.06 323 THR A O 1
ATOM 2667 N N . ASN A 1 324 ? -39.241 -10.058 93.487 1.00 87.38 324 ASN A N 1
ATOM 2668 C CA . ASN A 1 324 ? -38.342 -8.893 93.523 1.00 87.38 324 ASN A CA 1
ATOM 2669 C C . ASN A 1 324 ? -36.914 -9.244 93.056 1.00 87.38 324 ASN A C 1
ATOM 2671 O O . ASN A 1 324 ? -36.291 -8.468 92.334 1.00 87.38 324 ASN A O 1
ATOM 2675 N N . ILE A 1 325 ? -36.410 -10.429 93.425 1.00 90.88 325 ILE A N 1
ATOM 2676 C CA . ILE A 1 325 ? -35.108 -10.938 92.961 1.00 90.88 325 ILE A CA 1
ATOM 2677 C C . ILE A 1 325 ? -35.130 -11.194 91.446 1.00 90.88 325 ILE A C 1
ATOM 2679 O O . ILE A 1 325 ? -34.208 -10.771 90.749 1.00 90.88 325 ILE A O 1
ATOM 2683 N N . GLN A 1 326 ? -36.188 -11.827 90.930 1.00 89.19 326 GLN A N 1
ATOM 2684 C CA . GLN A 1 326 ? -36.325 -12.112 89.499 1.00 89.19 326 GLN A CA 1
ATOM 2685 C C . GLN A 1 326 ? -36.409 -10.828 88.655 1.00 89.19 326 GLN A C 1
ATOM 2687 O O . GLN A 1 326 ? -35.650 -10.678 87.701 1.00 89.19 326 GLN A O 1
ATOM 2692 N N . VAL A 1 327 ? -37.240 -9.857 89.055 1.00 87.75 327 VAL A N 1
ATOM 2693 C CA . VAL A 1 327 ? -37.373 -8.564 88.356 1.00 87.75 327 VAL A CA 1
ATOM 2694 C C . VAL A 1 327 ? -36.044 -7.800 88.324 1.00 87.75 327 VAL A C 1
ATOM 2696 O O . VAL A 1 327 ? -35.686 -7.242 87.291 1.00 87.75 327 VAL A O 1
ATOM 2699 N N . ARG A 1 328 ? -35.257 -7.818 89.411 1.00 87.81 328 ARG A N 1
ATOM 2700 C CA . ARG A 1 328 ? -33.907 -7.215 89.427 1.00 87.81 328 ARG A CA 1
ATOM 2701 C C . ARG A 1 328 ? -32.945 -7.892 88.446 1.00 87.81 328 ARG A C 1
ATOM 2703 O O . ARG A 1 328 ? -32.120 -7.210 87.844 1.00 87.81 328 ARG A O 1
ATOM 2710 N N . LYS A 1 329 ? -33.040 -9.215 88.281 1.00 91.38 329 LYS A N 1
ATOM 2711 C CA . LYS A 1 329 ? -32.216 -9.976 87.330 1.00 91.38 329 LYS A CA 1
ATOM 2712 C C . LYS A 1 329 ? -32.569 -9.611 85.884 1.00 91.38 329 LYS A C 1
ATOM 2714 O O . LYS A 1 329 ? -31.682 -9.238 85.124 1.00 91.38 329 LYS A O 1
ATOM 2719 N N . GLU A 1 330 ? -33.857 -9.614 85.549 1.00 88.56 330 GLU A N 1
ATOM 2720 C CA . GLU A 1 330 ? -34.372 -9.218 84.228 1.00 88.56 330 GLU A CA 1
ATOM 2721 C C . GLU A 1 330 ? -34.059 -7.747 83.894 1.00 88.56 330 GLU A C 1
ATOM 2723 O O . GLU A 1 330 ? -33.714 -7.421 82.756 1.00 88.56 330 GLU A O 1
ATOM 2728 N N . GLN A 1 331 ? -34.110 -6.854 84.890 1.00 89.50 331 GLN A N 1
ATOM 2729 C CA . GLN A 1 331 ? -33.729 -5.448 84.743 1.00 89.50 331 GLN A CA 1
ATOM 2730 C C . GLN A 1 331 ? -32.232 -5.285 84.428 1.00 89.50 331 GLN A C 1
ATOM 2732 O O . GLN A 1 331 ? -31.883 -4.511 83.536 1.00 89.50 331 GLN A O 1
ATOM 2737 N N . ASN A 1 332 ? -31.352 -6.029 85.106 1.00 90.75 332 ASN A N 1
ATOM 2738 C CA . ASN A 1 332 ? -29.911 -6.000 84.837 1.00 90.75 332 ASN A CA 1
ATOM 2739 C C . ASN A 1 332 ? -29.579 -6.561 83.444 1.00 90.75 332 ASN A C 1
ATOM 2741 O O . ASN A 1 332 ? -28.887 -5.897 82.676 1.00 90.75 332 ASN A O 1
ATOM 2745 N N . GLU A 1 333 ? -30.134 -7.722 83.082 1.00 90.75 333 GLU A N 1
ATOM 2746 C CA . GLU A 1 333 ? -29.968 -8.329 81.748 1.00 90.75 333 GLU A CA 1
ATOM 2747 C C . GLU A 1 333 ? -30.464 -7.395 80.629 1.00 90.75 333 GLU A C 1
ATOM 2749 O O . GLU A 1 333 ? -29.855 -7.298 79.561 1.00 90.75 333 GLU A O 1
ATOM 2754 N N . SER A 1 334 ? -31.536 -6.640 80.891 1.00 88.00 334 SER A N 1
ATOM 2755 C CA . SER A 1 334 ? -32.033 -5.609 79.976 1.00 88.00 334 SER A CA 1
ATOM 2756 C C . SER A 1 334 ? -31.068 -4.424 79.849 1.00 88.00 334 SER A C 1
ATOM 2758 O O . SER A 1 334 ? -30.836 -3.960 78.732 1.00 88.00 334 SER A O 1
ATOM 2760 N N . MET A 1 335 ? -30.467 -3.946 80.947 1.00 90.31 335 MET A N 1
ATOM 2761 C CA . MET A 1 335 ? -29.482 -2.854 80.896 1.00 90.31 335 MET A CA 1
ATOM 2762 C C . MET A 1 335 ? -28.186 -3.254 80.182 1.00 90.31 335 MET A C 1
ATOM 2764 O O . MET A 1 335 ? -27.689 -2.477 79.368 1.00 90.31 335 MET A O 1
ATOM 2768 N N . GLU A 1 336 ? -27.663 -4.461 80.418 1.00 91.56 336 GLU A N 1
ATOM 2769 C CA . GLU A 1 336 ? -26.490 -4.974 79.692 1.00 91.56 336 GLU A CA 1
ATOM 2770 C C . GLU A 1 336 ? -26.762 -5.052 78.183 1.00 91.56 336 GLU A C 1
ATOM 2772 O O . GLU A 1 336 ? -25.937 -4.634 77.366 1.00 91.56 336 GLU A O 1
ATOM 2777 N N . LYS A 1 337 ? -27.962 -5.505 77.795 1.00 91.56 337 LYS A N 1
ATOM 2778 C CA . LYS A 1 337 ? -28.386 -5.560 76.391 1.00 91.56 337 LYS A CA 1
ATOM 2779 C C . LYS A 1 337 ? -28.532 -4.170 75.760 1.00 91.56 337 LYS A C 1
ATOM 2781 O O . LYS A 1 337 ? -28.148 -3.998 74.603 1.00 91.56 337 LYS A O 1
ATOM 2786 N N . ILE A 1 338 ? -29.032 -3.180 76.506 1.00 88.88 338 ILE A N 1
ATOM 2787 C CA . ILE A 1 338 ? -29.095 -1.777 76.064 1.00 88.88 338 ILE A CA 1
ATOM 2788 C C . ILE A 1 338 ? -27.679 -1.230 75.841 1.00 88.88 338 ILE A C 1
ATOM 2790 O O . ILE A 1 338 ? -27.383 -0.782 74.735 1.00 88.88 338 ILE A O 1
ATOM 2794 N N . GLN A 1 339 ? -26.770 -1.362 76.815 1.00 90.88 339 GLN A N 1
ATOM 2795 C CA . GLN A 1 339 ? -25.379 -0.910 76.665 1.00 90.88 339 GLN A CA 1
ATOM 2796 C C . GLN A 1 339 ? -24.647 -1.616 75.512 1.00 90.88 339 GLN A C 1
ATOM 2798 O O . GLN A 1 339 ? -23.838 -0.997 74.815 1.00 90.88 339 GLN A O 1
ATOM 2803 N N . GLY A 1 340 ? -24.932 -2.898 75.266 1.00 89.62 340 GLY A N 1
ATOM 2804 C CA . GLY A 1 340 ? -24.417 -3.625 74.105 1.00 89.62 340 GLY A CA 1
ATOM 2805 C C . GLY A 1 340 ? -24.851 -2.994 72.777 1.00 89.62 340 GLY A C 1
ATOM 2806 O O . GLY A 1 340 ? -24.013 -2.744 71.908 1.00 89.62 340 GLY A O 1
ATOM 2807 N N . LEU A 1 341 ? -26.141 -2.676 72.640 1.00 88.69 341 LEU A N 1
ATOM 2808 C CA . LEU A 1 341 ? -26.707 -2.043 71.443 1.00 88.69 341 LEU A CA 1
ATOM 2809 C C . LEU A 1 341 ? -26.236 -0.590 71.262 1.00 88.69 341 LEU A C 1
ATOM 2811 O O . LEU A 1 341 ? -25.899 -0.198 70.146 1.00 88.69 341 LEU A O 1
ATOM 2815 N N . GLU A 1 342 ? -26.132 0.193 72.338 1.00 89.12 342 GLU A N 1
ATOM 2816 C CA . GLU A 1 342 ? -25.591 1.561 72.304 1.00 89.12 342 GLU A CA 1
ATOM 2817 C C . GLU A 1 342 ? -24.136 1.590 71.811 1.00 89.12 342 GLU A C 1
ATOM 2819 O O . GLU A 1 342 ? -23.771 2.414 70.967 1.00 89.12 342 GLU A O 1
ATOM 2824 N N . ASN A 1 343 ? -23.300 0.658 72.282 1.00 91.56 343 ASN A N 1
ATOM 2825 C CA . ASN A 1 343 ? -21.913 0.542 71.829 1.00 91.56 343 ASN A CA 1
ATOM 2826 C C . ASN A 1 343 ? -21.809 0.081 70.364 1.00 91.56 343 ASN A C 1
ATOM 2828 O O . ASN A 1 343 ? -20.950 0.579 69.632 1.00 91.56 343 ASN A O 1
ATOM 2832 N N . GLN A 1 344 ? -22.689 -0.816 69.905 1.00 88.62 344 GLN A N 1
ATOM 2833 C CA . GLN A 1 344 ? -22.764 -1.201 68.489 1.00 88.62 344 GLN A CA 1
ATOM 2834 C C . GLN A 1 344 ? -23.178 -0.016 67.603 1.00 88.62 344 GLN A C 1
ATOM 2836 O O . GLN A 1 344 ? -22.483 0.287 66.631 1.00 88.62 344 GLN A O 1
ATOM 2841 N N . LEU A 1 345 ? -24.234 0.714 67.979 1.00 87.81 345 LEU A N 1
ATOM 2842 C CA . LEU A 1 345 ? -24.712 1.904 67.268 1.00 87.81 345 LEU A CA 1
ATOM 2843 C C . LEU A 1 345 ? -23.613 2.970 67.141 1.00 87.81 345 LEU A C 1
ATOM 2845 O O . LEU A 1 345 ? -23.360 3.481 66.050 1.00 87.81 345 LEU A O 1
ATOM 2849 N N . LYS A 1 346 ? -22.904 3.252 68.239 1.00 90.50 346 LYS A N 1
ATOM 2850 C CA . LYS A 1 346 ? -21.793 4.215 68.292 1.00 90.50 346 LYS A CA 1
ATOM 2851 C C . LYS A 1 346 ? -20.600 3.808 67.419 1.00 90.50 346 LYS A C 1
ATOM 2853 O O . LYS A 1 346 ? -19.898 4.671 66.890 1.00 90.50 346 LYS A O 1
ATOM 2858 N N . ASN A 1 347 ? -20.360 2.508 67.251 1.00 89.81 347 ASN A N 1
ATOM 2859 C CA . ASN A 1 347 ? -19.303 1.999 66.378 1.00 89.81 347 ASN A CA 1
ATOM 2860 C C . ASN A 1 347 ? -19.699 2.046 64.894 1.00 89.81 347 ASN A C 1
ATOM 2862 O O . ASN A 1 347 ? -18.870 2.439 64.074 1.00 89.81 347 ASN A O 1
ATOM 2866 N N . GLU A 1 348 ? -20.951 1.740 64.542 1.00 84.50 348 GLU A N 1
ATOM 2867 C CA . GLU A 1 348 ? -21.434 1.890 63.161 1.00 84.50 348 GLU A CA 1
ATOM 2868 C C . GLU A 1 348 ? -21.557 3.362 62.734 1.00 84.50 348 GLU A C 1
ATOM 2870 O O . GLU A 1 348 ? -21.182 3.693 61.612 1.00 84.50 348 GLU A O 1
ATOM 2875 N N . GLN A 1 349 ? -21.939 4.279 63.633 1.00 88.12 349 GLN A N 1
ATOM 2876 C CA . GLN A 1 349 ? -21.854 5.730 63.388 1.00 88.12 349 GLN A CA 1
ATOM 2877 C C . GLN A 1 349 ? -20.425 6.152 63.003 1.00 88.12 349 GLN A C 1
ATOM 2879 O O . GLN A 1 349 ? -20.206 6.712 61.931 1.00 88.12 349 GLN A O 1
ATOM 2884 N N . ARG A 1 350 ? -19.426 5.782 63.816 1.00 90.69 350 ARG A N 1
ATOM 2885 C CA . ARG A 1 350 ? -17.998 6.051 63.546 1.00 90.69 350 ARG A CA 1
ATOM 2886 C C . ARG A 1 350 ? -17.465 5.387 62.274 1.00 90.69 350 ARG A C 1
ATOM 2888 O O . ARG A 1 350 ? -16.469 5.846 61.722 1.00 90.69 350 ARG A O 1
ATOM 2895 N N . LYS A 1 351 ? -18.062 4.274 61.843 1.00 90.31 351 LYS A N 1
ATOM 2896 C CA . LYS A 1 351 ? -17.718 3.570 60.599 1.00 90.31 351 LYS A CA 1
ATOM 2897 C C . LYS A 1 351 ? -18.325 4.281 59.388 1.00 90.31 351 LYS A C 1
ATOM 2899 O O . LYS A 1 351 ? -17.614 4.501 58.411 1.00 90.31 351 LYS A O 1
ATOM 2904 N N . ARG A 1 352 ? -19.576 4.738 59.494 1.00 86.62 352 ARG A N 1
ATOM 2905 C CA . ARG A 1 352 ? -20.239 5.585 58.495 1.00 86.62 352 ARG A CA 1
ATOM 2906 C C . ARG A 1 352 ? -19.501 6.913 58.284 1.00 86.62 352 ARG A C 1
ATOM 2908 O O . ARG A 1 352 ? -19.184 7.227 57.145 1.00 86.62 352 ARG A O 1
ATOM 2915 N N . GLU A 1 353 ? -19.132 7.624 59.352 1.00 88.06 353 GLU A N 1
ATOM 2916 C CA . GLU A 1 353 ? -18.374 8.891 59.272 1.00 88.06 353 GLU A CA 1
ATOM 2917 C C . GLU A 1 353 ? -17.039 8.765 58.513 1.00 88.06 353 GLU A C 1
ATOM 2919 O O . GLU A 1 353 ? -16.587 9.720 57.880 1.00 88.06 353 GLU A O 1
ATOM 2924 N N . ARG A 1 354 ? -16.377 7.599 58.585 1.00 89.88 354 ARG A N 1
ATOM 2925 C CA . ARG A 1 354 ? -15.148 7.326 57.819 1.00 89.88 354 ARG A CA 1
ATOM 2926 C C . ARG A 1 354 ? -15.457 7.123 56.343 1.00 89.88 354 ARG A C 1
ATOM 2928 O O . ARG A 1 354 ? -14.805 7.742 55.515 1.00 89.88 354 ARG A O 1
ATOM 2935 N N . LEU A 1 355 ? -16.457 6.296 56.037 1.00 85.25 355 LEU A N 1
ATOM 2936 C CA . LEU A 1 355 ? -16.866 5.997 54.664 1.00 85.25 355 LEU A CA 1
ATOM 2937 C C . LEU A 1 355 ? -17.383 7.247 53.939 1.00 85.25 355 LEU A C 1
ATOM 2939 O O . LEU A 1 355 ? -17.056 7.445 52.776 1.00 85.25 355 LEU A O 1
ATOM 2943 N N . GLU A 1 356 ? -18.119 8.128 54.621 1.00 85.88 356 GLU A N 1
ATOM 2944 C CA . GLU A 1 356 ? -18.566 9.405 54.047 1.00 85.88 356 GLU A CA 1
ATOM 2945 C C . GLU A 1 356 ? -17.375 10.315 53.699 1.00 85.88 356 GLU A C 1
ATOM 2947 O O . GLU A 1 356 ? -17.311 10.829 52.584 1.00 85.88 356 GLU A O 1
ATOM 2952 N N . LYS A 1 357 ? -16.369 10.423 54.580 1.00 88.94 357 LYS A N 1
ATOM 2953 C CA . LYS A 1 357 ? -15.119 11.161 54.299 1.00 88.94 357 LYS A CA 1
ATOM 2954 C C . LYS A 1 357 ? -14.253 10.509 53.221 1.00 88.94 357 LYS A C 1
ATOM 2956 O O . LYS A 1 357 ? -13.536 11.204 52.504 1.00 88.94 357 LYS A O 1
ATOM 2961 N N . GLU A 1 358 ? -14.272 9.187 53.107 1.00 87.44 358 GLU A N 1
ATOM 2962 C CA . GLU A 1 358 ? -13.538 8.458 52.071 1.00 87.44 358 GLU A CA 1
ATOM 2963 C C . GLU A 1 358 ? -14.182 8.680 50.693 1.00 87.44 358 GLU A C 1
ATOM 2965 O O . GLU A 1 358 ? -13.488 9.040 49.743 1.00 87.44 358 GLU A O 1
ATOM 2970 N N . VAL A 1 359 ? -15.516 8.607 50.610 1.00 84.81 359 VAL A N 1
ATOM 2971 C CA . VAL A 1 359 ? -16.294 8.959 49.409 1.00 84.81 359 VAL A CA 1
ATOM 2972 C C . VAL A 1 359 ? -16.094 10.426 49.016 1.00 84.81 359 VAL A C 1
ATOM 2974 O O . VAL A 1 359 ? -15.874 10.704 47.839 1.00 84.81 359 VAL A O 1
ATOM 2977 N N . GLU A 1 360 ? -16.105 11.359 49.972 1.00 88.25 360 GLU A N 1
ATOM 2978 C CA . GLU A 1 360 ? -15.851 12.788 49.730 1.00 88.25 360 GLU A CA 1
ATOM 2979 C C . GLU A 1 360 ? -14.453 13.029 49.127 1.00 88.25 360 GLU A C 1
ATOM 2981 O O . GLU A 1 360 ? -14.317 13.721 48.116 1.00 88.25 360 GLU A O 1
ATOM 2986 N N . ASN A 1 361 ? -13.411 12.390 49.674 1.00 89.06 361 ASN A N 1
ATOM 2987 C CA . ASN A 1 361 ? -12.052 12.499 49.134 1.00 89.06 361 ASN A CA 1
ATOM 2988 C C . ASN A 1 361 ? -11.900 11.843 47.751 1.00 89.06 361 ASN A C 1
ATOM 2990 O O . ASN A 1 361 ? -11.227 12.408 46.890 1.00 89.06 361 ASN A O 1
ATOM 2994 N N . VAL A 1 362 ? -12.545 10.696 47.503 1.00 86.94 362 VAL A N 1
ATOM 2995 C CA . VAL A 1 362 ? -12.562 10.055 46.174 1.00 86.94 362 VAL A CA 1
ATOM 2996 C C . VAL A 1 362 ? -13.325 10.907 45.153 1.00 86.94 362 VAL A C 1
ATOM 2998 O O . VAL A 1 362 ? -12.898 11.003 44.003 1.00 86.94 362 VAL A O 1
ATOM 3001 N N . SER A 1 363 ? -14.418 11.561 45.557 1.00 84.12 363 SER A N 1
ATOM 3002 C CA . SER A 1 363 ? -15.168 12.482 44.696 1.00 84.12 363 SER A CA 1
ATOM 3003 C C . SER A 1 363 ? -14.312 13.683 44.295 1.00 84.12 363 SER A C 1
ATOM 3005 O O . SER A 1 363 ? -14.181 13.968 43.107 1.00 84.12 363 SER A O 1
ATOM 3007 N N . ARG A 1 364 ? -13.653 14.326 45.268 1.00 90.75 364 ARG A N 1
ATOM 3008 C CA . ARG A 1 364 ? -12.750 15.459 45.024 1.00 90.75 364 ARG A CA 1
ATOM 3009 C C . ARG A 1 364 ? -11.560 15.078 44.135 1.00 90.75 364 ARG A C 1
ATOM 3011 O O . ARG A 1 364 ? -11.232 15.815 43.215 1.00 90.75 364 ARG A O 1
ATOM 3018 N N . GLY A 1 365 ? -10.959 13.903 44.345 1.00 86.25 365 GLY A N 1
ATOM 3019 C CA . GLY A 1 365 ? -9.887 13.398 43.477 1.00 86.25 365 GLY A CA 1
ATOM 3020 C C . GLY A 1 365 ? -10.328 13.237 42.016 1.00 86.25 365 GLY A C 1
ATOM 3021 O O . GLY A 1 365 ? -9.621 13.667 41.109 1.00 86.25 365 GLY A O 1
ATOM 3022 N N . ARG A 1 366 ? -11.535 12.702 41.781 1.00 86.56 366 ARG A N 1
ATOM 3023 C CA . ARG A 1 366 ? -12.117 12.584 40.430 1.00 86.56 366 ARG A CA 1
ATOM 3024 C C . ARG A 1 366 ? -12.440 13.936 39.797 1.00 86.56 366 ARG A C 1
ATOM 3026 O O . ARG A 1 366 ? -12.316 14.075 38.586 1.00 86.56 366 ARG A O 1
ATOM 3033 N N . GLU A 1 367 ? -12.849 14.922 40.588 1.00 87.00 367 GLU A N 1
ATOM 3034 C CA . GLU A 1 367 ? -13.104 16.290 40.120 1.00 87.00 367 GLU A CA 1
ATOM 3035 C C . GLU A 1 367 ? -11.798 16.997 39.708 1.00 87.00 367 GLU A C 1
ATOM 3037 O O . GLU A 1 367 ? -11.726 17.594 38.632 1.00 87.00 367 GLU A O 1
ATOM 3042 N N . GLU A 1 368 ? -10.726 16.832 40.492 1.00 88.94 368 GLU A N 1
ATOM 3043 C CA . GLU A 1 368 ? -9.374 17.296 40.148 1.00 88.94 368 GLU A CA 1
ATOM 3044 C C . GLU A 1 368 ? -8.813 16.597 38.886 1.00 88.94 368 GLU A C 1
ATOM 3046 O O . GLU A 1 368 ? -8.149 17.239 38.067 1.00 88.94 368 GLU A O 1
ATOM 3051 N N . GLU A 1 369 ? -9.085 15.302 38.684 1.00 84.69 369 GLU A N 1
ATOM 3052 C CA . GLU A 1 369 ? -8.728 14.572 37.454 1.00 84.69 369 GLU A CA 1
ATOM 3053 C C . GLU A 1 369 ? -9.552 15.022 36.237 1.00 84.69 369 GLU A C 1
ATOM 3055 O O . GLU A 1 369 ? -8.991 15.212 35.153 1.00 84.69 369 GLU A O 1
ATOM 3060 N N . LEU A 1 370 ? -10.859 15.247 36.409 1.00 88.88 370 LEU A N 1
ATOM 3061 C CA . LEU A 1 370 ? -11.751 15.738 35.357 1.00 88.88 370 LEU A CA 1
ATOM 3062 C C . LEU A 1 370 ? -11.307 17.118 34.858 1.00 88.88 370 LEU A C 1
ATOM 3064 O O . LEU A 1 370 ? -11.200 17.319 33.648 1.00 88.88 370 LEU A O 1
ATOM 3068 N N . LEU A 1 371 ? -10.965 18.035 35.770 1.00 90.56 371 LEU A N 1
ATOM 3069 C CA . LEU A 1 371 ? -10.412 19.353 35.438 1.00 90.56 371 LEU A CA 1
ATOM 3070 C C . LEU A 1 371 ? -9.123 19.242 34.608 1.00 90.56 371 LEU A C 1
ATOM 3072 O O . LEU A 1 371 ? -9.034 19.841 33.538 1.00 90.56 371 LEU A O 1
ATOM 3076 N N . ARG A 1 372 ? -8.162 18.408 35.028 1.00 88.94 372 ARG A N 1
ATOM 3077 C CA . ARG A 1 372 ? -6.912 18.166 34.274 1.00 88.94 372 ARG A CA 1
ATOM 3078 C C . ARG A 1 372 ? -7.167 17.555 32.891 1.00 88.94 372 ARG A C 1
ATOM 3080 O O . ARG A 1 372 ? -6.440 17.848 31.941 1.00 88.94 372 ARG A O 1
ATOM 3087 N N . SER A 1 373 ? -8.189 16.707 32.764 1.00 83.94 373 SER A N 1
ATOM 3088 C CA . SER A 1 373 ? -8.615 16.150 31.476 1.00 83.94 373 SER A CA 1
ATOM 3089 C C . SER A 1 373 ? -9.218 17.233 30.574 1.00 83.94 373 SER A C 1
ATOM 3091 O O . SER A 1 373 ? -8.840 17.337 29.407 1.00 83.94 373 SER A O 1
ATOM 3093 N N . GLN A 1 374 ? -10.088 18.087 31.120 1.00 88.12 374 GLN A N 1
ATOM 3094 C CA . GLN A 1 374 ? -10.695 19.225 30.424 1.00 88.12 374 GLN A CA 1
ATOM 3095 C C . GLN A 1 374 ? -9.624 20.205 29.908 1.00 88.12 374 GLN A C 1
ATOM 3097 O O . GLN A 1 374 ? -9.652 20.606 28.744 1.00 88.12 374 GLN A O 1
ATOM 3102 N N . GLU A 1 375 ? -8.633 20.543 30.740 1.00 90.75 375 GLU A N 1
ATOM 3103 C CA . GLU A 1 375 ? -7.495 21.390 30.360 1.00 90.75 375 GLU A CA 1
ATOM 3104 C C . GLU A 1 375 ? -6.669 20.778 29.222 1.00 90.75 375 GLU A C 1
ATOM 3106 O O . GLU A 1 375 ? -6.301 21.482 28.278 1.00 90.75 375 GLU A O 1
ATOM 3111 N N . ARG A 1 376 ? -6.404 19.465 29.273 1.00 91.69 376 ARG A N 1
ATOM 3112 C CA . ARG A 1 376 ? -5.681 18.751 28.210 1.00 91.69 376 ARG A CA 1
ATOM 3113 C C . ARG A 1 376 ? -6.467 18.713 26.899 1.00 91.69 376 ARG A C 1
ATOM 3115 O O . ARG A 1 376 ? -5.859 18.884 25.847 1.00 91.69 376 ARG A O 1
ATOM 3122 N N . ILE A 1 377 ? -7.791 18.551 26.941 1.00 85.88 377 ILE A N 1
ATOM 3123 C CA . ILE A 1 377 ? -8.647 18.646 25.746 1.00 85.88 377 ILE A CA 1
ATOM 3124 C C . ILE A 1 377 ? -8.523 20.045 25.124 1.00 85.88 377 ILE A C 1
ATOM 3126 O O . ILE A 1 377 ? -8.216 20.158 23.941 1.00 85.88 377 ILE A O 1
ATOM 3130 N N . VAL A 1 378 ? -8.630 21.115 25.921 1.00 92.31 378 VAL A N 1
ATOM 3131 C CA . VAL A 1 378 ? -8.484 22.502 25.433 1.00 92.31 378 VAL A CA 1
ATOM 3132 C C . VAL A 1 378 ? -7.074 22.795 24.889 1.00 92.31 378 VAL A C 1
ATOM 3134 O O . VAL A 1 378 ? -6.923 23.609 23.976 1.00 92.31 378 VAL A O 1
ATOM 3137 N N . GLN A 1 379 ? -6.027 22.144 25.407 1.00 89.50 379 GLN A N 1
ATOM 3138 C CA . GLN A 1 379 ? -4.677 22.216 24.829 1.00 89.50 379 GLN A CA 1
ATOM 3139 C C . GLN A 1 379 ? -4.619 21.527 23.457 1.00 89.50 379 GLN A C 1
ATOM 3141 O O . GLN A 1 379 ? -4.195 22.157 22.488 1.00 89.50 379 GLN A O 1
ATOM 3146 N N . LEU A 1 380 ? -5.127 20.296 23.350 1.00 87.88 380 LEU A N 1
ATOM 3147 C CA . LEU A 1 380 ? -5.173 19.536 22.096 1.00 87.88 380 LEU A CA 1
ATOM 3148 C C . LEU A 1 380 ? -6.023 20.237 21.022 1.00 87.88 380 LEU A C 1
ATOM 3150 O O . LEU A 1 380 ? -5.597 20.326 19.877 1.00 87.88 380 LEU A O 1
ATOM 3154 N N . GLU A 1 381 ? -7.168 20.829 21.373 1.00 88.69 381 GLU A N 1
ATOM 3155 C CA . GLU A 1 381 ? -7.975 21.644 20.449 1.00 88.69 381 GLU A CA 1
ATOM 3156 C C . GLU A 1 381 ? -7.201 22.848 19.887 1.00 88.69 381 GLU A C 1
ATOM 3158 O O . GLU A 1 381 ? -7.334 23.195 18.709 1.00 88.69 381 GLU A O 1
ATOM 3163 N N . ARG A 1 382 ? -6.377 23.504 20.717 1.00 91.88 382 ARG A N 1
ATOM 3164 C CA . ARG A 1 382 ? -5.521 24.623 20.287 1.00 91.88 382 ARG A CA 1
ATOM 3165 C C . ARG A 1 382 ? -4.378 24.150 19.395 1.00 91.88 382 ARG A C 1
ATOM 3167 O O . ARG A 1 382 ? -3.985 24.881 18.489 1.00 91.88 382 ARG A O 1
ATOM 3174 N N . GLU A 1 383 ? -3.848 22.955 19.633 1.00 89.31 383 GLU A N 1
ATOM 3175 C CA . GLU A 1 383 ? -2.829 22.342 18.780 1.00 89.31 383 GLU A CA 1
ATOM 3176 C C . GLU A 1 383 ? -3.417 21.907 17.437 1.00 89.31 383 GLU A C 1
ATOM 3178 O O . GLU A 1 383 ? -2.867 22.286 16.408 1.00 89.31 383 GLU A O 1
ATOM 3183 N N . ILE A 1 384 ? -4.588 21.263 17.416 1.00 87.44 384 ILE A N 1
ATOM 3184 C CA . ILE A 1 384 ? -5.326 20.925 16.188 1.00 87.44 384 ILE A CA 1
ATOM 3185 C C . ILE A 1 384 ? -5.547 22.175 15.326 1.00 87.44 384 ILE A C 1
ATOM 3187 O O . ILE A 1 384 ? -5.205 22.162 14.149 1.00 87.44 384 ILE A O 1
ATOM 3191 N N . ARG A 1 385 ? -6.006 23.299 15.901 1.00 89.00 385 ARG A N 1
ATOM 3192 C CA . ARG A 1 385 ? -6.175 24.561 15.144 1.00 89.00 385 ARG A CA 1
ATOM 3193 C C . ARG A 1 385 ? -4.858 25.135 14.604 1.00 89.00 385 ARG A C 1
ATOM 3195 O O . ARG A 1 385 ? -4.851 25.711 13.522 1.00 89.00 385 ARG A O 1
ATOM 3202 N N . ARG A 1 386 ? -3.737 24.969 15.319 1.00 91.56 386 ARG A N 1
ATOM 3203 C CA . ARG A 1 386 ? -2.394 25.359 14.836 1.00 91.56 386 ARG A CA 1
ATOM 3204 C C . ARG A 1 386 ? -1.873 24.435 13.736 1.00 91.56 386 ARG A C 1
ATOM 3206 O O . ARG A 1 386 ? -1.120 24.891 12.882 1.00 91.56 386 ARG A O 1
ATOM 3213 N N . HIS A 1 387 ? -2.218 23.152 13.783 1.00 89.44 387 HIS A N 1
ATOM 3214 C CA . HIS A 1 387 ? -1.867 22.187 12.746 1.00 89.44 387 HIS A CA 1
ATOM 3215 C C . HIS A 1 387 ? -2.721 22.374 11.491 1.00 89.44 387 HIS A C 1
ATOM 3217 O O . HIS A 1 387 ? -2.159 22.314 10.405 1.00 89.44 387 HIS A O 1
ATOM 3223 N N . GLN A 1 388 ? -4.011 22.699 11.637 1.00 90.19 388 GLN A N 1
ATOM 3224 C CA . GLN A 1 388 ? -4.880 23.063 10.518 1.00 90.19 388 GLN A CA 1
ATOM 3225 C C . GLN A 1 388 ? -4.354 24.304 9.794 1.00 90.19 388 GLN A C 1
ATOM 3227 O O . GLN A 1 388 ? -4.056 24.206 8.617 1.00 90.19 388 GLN A O 1
ATOM 3232 N N . ALA A 1 389 ? -4.093 25.412 10.500 1.00 89.62 389 ALA A N 1
ATOM 3233 C CA . ALA A 1 389 ? -3.571 26.629 9.866 1.00 89.62 389 ALA A CA 1
ATOM 3234 C C . ALA A 1 389 ? -2.267 26.391 9.072 1.00 89.62 389 ALA A C 1
ATOM 3236 O O . ALA A 1 389 ? -2.107 26.904 7.973 1.00 89.62 389 ALA A O 1
ATOM 3237 N N . LYS A 1 390 ? -1.361 25.546 9.587 1.00 92.62 390 LYS A N 1
ATOM 3238 C CA . LYS A 1 390 ? -0.141 25.136 8.865 1.00 92.62 390 LYS A CA 1
ATOM 3239 C C . LYS A 1 390 ? -0.407 24.247 7.650 1.00 92.62 390 LYS A C 1
ATOM 3241 O O . LYS A 1 390 ? 0.432 24.191 6.759 1.00 92.62 390 LYS A O 1
ATOM 3246 N N . LEU A 1 391 ? -1.496 23.485 7.661 1.00 89.00 391 LEU A N 1
ATOM 3247 C CA . LEU A 1 391 ? -1.917 22.655 6.540 1.00 89.00 391 LEU A CA 1
ATOM 3248 C C . LEU A 1 391 ? -2.553 23.541 5.463 1.00 89.00 391 LEU A C 1
ATOM 3250 O O . LEU A 1 391 ? -2.150 23.437 4.312 1.00 89.00 391 LEU A O 1
ATOM 3254 N N . ASP A 1 392 ? -3.400 24.495 5.858 1.00 91.56 392 ASP A N 1
ATOM 3255 C CA . ASP A 1 392 ? -3.975 25.532 4.992 1.00 91.56 392 ASP A CA 1
ATOM 3256 C C . ASP A 1 392 ? -2.865 26.371 4.302 1.00 91.56 392 ASP A C 1
ATOM 3258 O O . ASP A 1 392 ? -2.891 26.562 3.085 1.00 91.56 392 ASP A O 1
ATOM 3262 N N . ASP A 1 393 ? -1.841 26.810 5.056 1.00 91.75 393 ASP A N 1
ATOM 3263 C CA . ASP A 1 393 ? -0.650 27.508 4.530 1.00 91.75 393 ASP A CA 1
ATOM 3264 C C . ASP A 1 393 ? 0.091 26.661 3.470 1.00 91.75 393 ASP A C 1
ATOM 3266 O O . ASP A 1 393 ? 0.509 27.160 2.422 1.00 91.75 393 ASP A O 1
ATOM 3270 N N . VAL A 1 394 ? 0.255 25.358 3.730 1.00 92.12 394 VAL A N 1
ATOM 3271 C CA . VAL A 1 394 ? 0.968 24.423 2.844 1.00 92.12 394 VAL A CA 1
ATOM 3272 C C . VAL A 1 394 ? 0.149 24.085 1.594 1.00 92.12 394 VAL A C 1
ATOM 3274 O O . VAL A 1 394 ? 0.715 24.006 0.503 1.00 92.12 394 VAL A O 1
ATOM 3277 N N . GLU A 1 395 ? -1.171 23.929 1.710 1.00 89.75 395 GLU A N 1
ATOM 3278 C CA . GLU A 1 395 ? -2.075 23.771 0.566 1.00 89.75 395 GLU A CA 1
ATOM 3279 C C . GLU A 1 395 ? -2.057 25.014 -0.333 1.00 89.75 395 GLU A C 1
ATOM 3281 O O . GLU A 1 395 ? -2.009 24.885 -1.560 1.00 89.75 395 GLU A O 1
ATOM 3286 N N . TYR A 1 396 ? -2.007 26.215 0.251 1.00 94.00 396 TYR A N 1
ATOM 3287 C CA . TYR A 1 396 ? -1.852 27.469 -0.487 1.00 94.00 396 TYR A CA 1
ATOM 3288 C C . TYR A 1 396 ? -0.513 27.537 -1.243 1.00 94.00 396 TYR A C 1
ATOM 3290 O O . TYR A 1 396 ? -0.498 27.849 -2.439 1.00 94.00 396 TYR A O 1
ATOM 3298 N N . ASP A 1 397 ? 0.607 27.187 -0.605 1.00 91.88 397 ASP A N 1
ATOM 3299 C CA . ASP A 1 397 ? 1.926 27.147 -1.255 1.00 91.88 397 ASP A CA 1
ATOM 3300 C C . ASP A 1 397 ? 1.993 26.109 -2.391 1.00 91.88 397 ASP A C 1
ATOM 3302 O O . ASP A 1 397 ? 2.481 26.418 -3.486 1.00 91.88 397 ASP A O 1
ATOM 3306 N N . TYR A 1 398 ? 1.458 24.898 -2.192 1.00 89.00 398 TYR A N 1
ATOM 3307 C CA . TYR A 1 398 ? 1.382 23.893 -3.259 1.00 89.00 398 TYR A CA 1
ATOM 3308 C C . TYR A 1 398 ? 0.469 24.338 -4.406 1.00 89.00 398 TYR A C 1
ATOM 3310 O O . TYR A 1 398 ? 0.855 24.201 -5.567 1.00 89.00 398 TYR A O 1
ATOM 3318 N N . THR A 1 399 ? -0.685 24.940 -4.110 1.00 92.12 399 THR A N 1
ATOM 3319 C CA . THR A 1 399 ? -1.607 25.482 -5.122 1.00 92.12 399 THR A CA 1
ATOM 3320 C C . THR A 1 399 ? -0.933 26.576 -5.954 1.00 92.12 399 THR A C 1
ATOM 3322 O O . THR A 1 399 ? -0.996 26.558 -7.183 1.00 92.12 399 THR A O 1
ATOM 3325 N N . ASN A 1 400 ? -0.201 27.497 -5.321 1.00 93.00 400 ASN A N 1
ATOM 3326 C CA . ASN A 1 400 ? 0.574 28.520 -6.028 1.00 93.00 400 ASN A CA 1
ATOM 3327 C C . ASN A 1 400 ? 1.712 27.932 -6.871 1.00 93.00 400 ASN A C 1
ATOM 3329 O O . ASN A 1 400 ? 1.996 28.435 -7.964 1.00 93.00 400 ASN A O 1
ATOM 3333 N N . ARG A 1 401 ? 2.344 26.850 -6.404 1.00 93.56 401 ARG A N 1
ATOM 3334 C CA . ARG A 1 401 ? 3.386 26.142 -7.152 1.00 93.56 401 ARG A CA 1
ATOM 3335 C C . ARG A 1 401 ? 2.820 25.429 -8.381 1.00 93.56 401 ARG A C 1
ATOM 3337 O O . ARG A 1 401 ? 3.396 25.582 -9.454 1.00 93.56 401 ARG A O 1
ATOM 3344 N N . ILE A 1 402 ? 1.673 24.757 -8.257 1.00 89.06 402 ILE A N 1
ATOM 3345 C CA . ILE A 1 402 ? 0.928 24.153 -9.378 1.00 89.06 402 ILE A CA 1
ATOM 3346 C C . ILE A 1 402 ? 0.551 25.237 -10.396 1.00 89.06 402 ILE A C 1
ATOM 3348 O O . ILE A 1 402 ? 1.004 25.175 -11.537 1.00 89.06 402 ILE A O 1
ATOM 3352 N N . ASN A 1 403 ? -0.129 26.304 -9.961 1.00 93.00 403 ASN A N 1
ATOM 3353 C CA . ASN A 1 403 ? -0.502 27.453 -10.801 1.00 93.00 403 ASN A CA 1
ATOM 3354 C C . ASN A 1 403 ? 0.694 28.111 -11.522 1.00 93.00 403 ASN A C 1
ATOM 3356 O O . ASN A 1 403 ? 0.522 28.764 -12.554 1.00 93.00 403 ASN A O 1
ATOM 3360 N N . SER A 1 404 ? 1.905 28.004 -10.967 1.00 92.62 404 SER A N 1
ATOM 3361 C CA . SER A 1 404 ? 3.137 28.514 -11.582 1.00 92.62 404 SER A CA 1
ATOM 3362 C C . SER A 1 404 ? 3.716 27.527 -12.599 1.00 92.62 404 SER A C 1
ATOM 3364 O O . SER A 1 404 ? 4.085 27.932 -13.700 1.00 92.62 404 SER A O 1
ATOM 3366 N N . SER A 1 405 ? 3.737 26.232 -12.272 1.00 88.94 405 SER A N 1
ATOM 3367 C CA . SER A 1 405 ? 4.152 25.163 -13.186 1.00 88.94 405 SER A CA 1
ATOM 3368 C C . SER A 1 405 ? 3.221 25.019 -14.394 1.00 88.94 405 SER A C 1
ATOM 3370 O O . SER A 1 405 ? 3.707 24.790 -15.495 1.00 88.94 405 SER A O 1
ATOM 3372 N N . GLU A 1 406 ? 1.912 25.219 -14.234 1.00 91.12 406 GLU A N 1
ATOM 3373 C CA . GLU A 1 406 ? 0.946 25.225 -15.341 1.00 91.12 406 GLU A CA 1
ATOM 3374 C C . GLU A 1 406 ? 1.164 26.396 -16.306 1.00 91.12 406 GLU A C 1
ATOM 3376 O O . GLU A 1 406 ? 1.106 26.220 -17.523 1.00 91.12 406 GLU A O 1
ATOM 3381 N N . LYS A 1 407 ? 1.469 27.593 -15.783 1.00 93.12 407 LYS A N 1
ATOM 3382 C CA . LYS A 1 407 ? 1.816 28.761 -16.612 1.00 93.12 407 LYS A CA 1
ATOM 3383 C C . LYS A 1 407 ? 3.083 28.513 -17.425 1.00 93.12 407 LYS A C 1
ATOM 3385 O O . LYS A 1 407 ? 3.116 28.869 -18.599 1.00 93.12 407 LYS A O 1
ATOM 3390 N N . GLU A 1 408 ? 4.089 27.877 -16.830 1.00 92.62 408 GLU A N 1
ATOM 3391 C CA . GLU A 1 408 ? 5.326 27.536 -17.536 1.00 92.62 408 GLU A CA 1
ATOM 3392 C C . GLU A 1 408 ? 5.121 26.402 -18.550 1.00 92.62 408 GLU A C 1
ATOM 3394 O O . GLU A 1 408 ? 5.587 26.499 -19.680 1.00 92.62 408 GLU A O 1
ATOM 3399 N N . LEU A 1 409 ? 4.331 25.377 -18.214 1.00 90.56 409 LEU A N 1
ATOM 3400 C CA . LEU A 1 409 ? 3.942 24.321 -19.153 1.00 90.56 409 LEU A CA 1
ATOM 3401 C C . LEU A 1 409 ? 3.191 24.887 -20.368 1.00 90.56 409 LEU A C 1
ATOM 3403 O O . LEU A 1 409 ? 3.423 24.450 -21.492 1.00 90.56 409 LEU A O 1
ATOM 3407 N N . ASN A 1 410 ? 2.306 25.864 -20.163 1.00 92.50 410 ASN A N 1
ATOM 3408 C CA . ASN A 1 410 ? 1.567 26.495 -21.254 1.00 92.50 410 ASN A CA 1
ATOM 3409 C C . ASN A 1 410 ? 2.447 27.425 -22.110 1.00 92.50 410 ASN A C 1
ATOM 3411 O O . ASN A 1 410 ? 2.230 27.488 -23.317 1.00 92.50 410 ASN A O 1
ATOM 3415 N N . ARG A 1 411 ? 3.483 28.062 -21.537 1.00 95.12 411 ARG A N 1
ATOM 3416 C CA . ARG A 1 411 ? 4.541 28.736 -22.318 1.00 95.12 411 ARG A CA 1
ATOM 3417 C C . ARG A 1 411 ? 5.328 27.744 -23.166 1.00 95.12 411 ARG A C 1
ATOM 3419 O O . ARG A 1 411 ? 5.428 27.941 -24.365 1.00 95.12 411 ARG A O 1
ATOM 3426 N N . ILE A 1 412 ? 5.805 26.648 -22.572 1.00 90.56 412 ILE A N 1
ATOM 3427 C CA . ILE A 1 412 ? 6.591 25.623 -23.279 1.00 90.56 412 ILE A CA 1
ATOM 3428 C C . ILE A 1 412 ? 5.783 24.990 -24.423 1.00 90.56 412 ILE A C 1
ATOM 3430 O O . ILE A 1 412 ? 6.343 24.730 -25.484 1.00 90.56 412 ILE A O 1
ATOM 3434 N N . LYS A 1 413 ? 4.468 24.786 -24.249 1.00 91.75 413 LYS A N 1
ATOM 3435 C CA . LYS A 1 413 ? 3.567 24.395 -25.348 1.00 91.75 413 LYS A CA 1
ATOM 3436 C C . LYS A 1 413 ? 3.525 25.455 -26.446 1.00 91.75 413 LYS A C 1
ATOM 3438 O O . LYS A 1 413 ? 3.774 25.120 -27.594 1.00 91.75 413 LYS A O 1
ATOM 3443 N N . GLN A 1 414 ? 3.284 26.721 -26.094 1.00 94.25 414 GLN A N 1
ATOM 3444 C CA . GLN A 1 414 ? 3.260 27.811 -27.068 1.00 94.25 414 GLN A CA 1
ATOM 3445 C C . GLN A 1 414 ? 4.591 27.928 -27.828 1.00 94.25 414 GLN A C 1
ATOM 3447 O O . GLN A 1 414 ? 4.565 28.015 -29.048 1.00 94.25 414 GLN A O 1
ATOM 3452 N N . ASP A 1 415 ? 5.736 27.864 -27.144 1.00 93.00 415 ASP A N 1
ATOM 3453 C CA . ASP A 1 415 ? 7.072 27.885 -27.755 1.00 93.00 415 ASP A CA 1
ATOM 3454 C C . ASP A 1 415 ? 7.311 26.669 -28.672 1.00 93.00 415 ASP A C 1
ATOM 3456 O O . ASP A 1 415 ? 7.977 26.792 -29.702 1.00 93.00 415 ASP A O 1
ATOM 3460 N N . TYR A 1 416 ? 6.762 25.499 -28.325 1.00 92.31 416 TYR A N 1
ATOM 3461 C CA . TYR A 1 416 ? 6.825 24.282 -29.138 1.00 92.31 416 TYR A CA 1
ATOM 3462 C C . TYR A 1 416 ? 5.939 24.370 -30.388 1.00 92.31 416 TYR A C 1
ATOM 3464 O O . TYR A 1 416 ? 6.388 24.002 -31.475 1.00 92.31 416 TYR A O 1
ATOM 3472 N N . ASP A 1 417 ? 4.726 24.909 -30.269 1.00 93.25 417 ASP A N 1
ATOM 3473 C CA . ASP A 1 417 ? 3.831 25.171 -31.400 1.00 93.25 417 ASP A CA 1
ATOM 3474 C C . ASP A 1 417 ? 4.471 26.209 -32.342 1.00 93.25 417 ASP A C 1
ATOM 3476 O O . ASP A 1 417 ? 4.597 25.988 -33.546 1.00 93.25 417 ASP A O 1
ATOM 3480 N N . ASP A 1 418 ? 4.998 27.306 -31.791 1.00 93.62 418 ASP A N 1
ATOM 3481 C CA . ASP A 1 418 ? 5.745 28.339 -32.515 1.00 93.62 418 ASP A CA 1
ATOM 3482 C C . ASP A 1 418 ? 7.022 27.810 -33.183 1.00 93.62 418 ASP A C 1
ATOM 3484 O O . ASP A 1 418 ? 7.465 28.374 -34.187 1.00 93.62 418 ASP A O 1
ATOM 3488 N N . LEU A 1 419 ? 7.666 26.785 -32.624 1.00 93.00 419 LEU A N 1
ATOM 3489 C CA . LEU A 1 419 ? 8.829 26.124 -33.218 1.00 93.00 419 LEU A CA 1
ATOM 3490 C C . LEU A 1 419 ? 8.409 25.144 -34.322 1.00 93.00 419 LEU A C 1
ATOM 3492 O O . LEU A 1 419 ? 9.047 25.105 -35.372 1.00 93.00 419 LEU A O 1
ATOM 3496 N N . THR A 1 420 ? 7.312 24.413 -34.122 1.00 92.12 420 THR A N 1
ATOM 3497 C CA . THR A 1 420 ? 6.730 23.491 -35.110 1.00 92.12 420 THR A CA 1
ATOM 3498 C C . THR A 1 420 ? 6.282 24.254 -36.356 1.00 92.12 420 THR A C 1
ATOM 3500 O O . THR A 1 420 ? 6.728 23.932 -37.453 1.00 92.12 420 THR A O 1
ATOM 3503 N N . ASN A 1 421 ? 5.557 25.366 -36.186 1.00 93.44 421 ASN A N 1
ATOM 3504 C CA . ASN A 1 421 ? 5.190 26.287 -37.269 1.00 93.44 421 ASN A CA 1
ATOM 3505 C C . ASN A 1 421 ? 6.416 26.765 -38.082 1.00 93.44 421 ASN A C 1
ATOM 3507 O O . ASN A 1 421 ? 6.363 26.857 -39.309 1.00 93.44 421 ASN A O 1
ATOM 3511 N N . LYS A 1 422 ? 7.550 27.044 -37.419 1.00 93.75 422 LYS A N 1
ATOM 3512 C CA . LYS A 1 422 ? 8.804 27.444 -38.090 1.00 93.75 422 LYS A CA 1
ATOM 3513 C C . LYS A 1 422 ? 9.443 26.286 -38.864 1.00 93.75 422 LYS A C 1
ATOM 3515 O O . LYS A 1 422 ? 9.996 26.527 -39.936 1.00 93.75 422 LYS A O 1
ATOM 3520 N N . TYR A 1 423 ? 9.356 25.051 -38.364 1.00 92.06 423 TYR A N 1
ATOM 3521 C CA . TYR A 1 423 ? 9.806 23.864 -39.097 1.00 92.06 423 TYR A CA 1
ATOM 3522 C C . TYR A 1 423 ? 8.923 23.565 -40.315 1.00 92.06 423 TYR A C 1
ATOM 3524 O O . TYR A 1 423 ? 9.474 23.330 -41.386 1.00 92.06 423 TYR A O 1
ATOM 3532 N N . GLU A 1 424 ? 7.595 23.659 -40.202 1.00 90.75 424 GLU A N 1
ATOM 3533 C CA . GLU A 1 424 ? 6.674 23.487 -41.338 1.00 90.75 424 GLU A CA 1
ATOM 3534 C C . GLU A 1 424 ? 6.919 24.530 -42.441 1.00 90.75 424 GLU A C 1
ATOM 3536 O O . GLU A 1 424 ? 6.977 24.193 -43.626 1.00 90.75 424 GLU A O 1
ATOM 3541 N N . MET A 1 425 ? 7.142 25.798 -42.066 1.00 90.69 425 MET A N 1
ATOM 3542 C CA . MET A 1 425 ? 7.543 26.842 -43.016 1.00 90.69 425 MET A CA 1
ATOM 3543 C C . MET A 1 425 ? 8.881 26.524 -43.697 1.00 90.69 425 MET A C 1
ATOM 3545 O O . MET A 1 425 ? 8.993 26.670 -44.913 1.00 90.69 425 MET A O 1
ATOM 3549 N N . LEU A 1 426 ? 9.885 26.065 -42.942 1.00 92.31 426 LEU A N 1
ATOM 3550 C CA . LEU A 1 426 ? 11.209 25.744 -43.480 1.00 92.31 426 LEU A CA 1
ATOM 3551 C C . LEU A 1 426 ? 11.194 24.498 -44.381 1.00 92.31 426 LEU A C 1
ATOM 3553 O O . LEU A 1 426 ? 11.888 24.473 -45.398 1.00 92.31 426 LEU A O 1
ATOM 3557 N N . GLU A 1 427 ? 10.396 23.481 -44.048 1.00 90.00 427 GLU A N 1
ATOM 3558 C CA . GLU A 1 427 ? 10.185 22.309 -44.901 1.00 90.00 427 GLU A CA 1
ATOM 3559 C C . GLU A 1 427 ? 9.489 22.708 -46.205 1.00 90.00 427 GLU A C 1
ATOM 3561 O O . GLU A 1 427 ? 9.941 22.315 -47.283 1.00 90.00 427 GLU A O 1
ATOM 3566 N N . LYS A 1 428 ? 8.457 23.557 -46.137 1.00 91.62 428 LYS A N 1
ATOM 3567 C CA . LYS A 1 428 ? 7.799 24.099 -47.328 1.00 91.62 428 LYS A CA 1
ATOM 3568 C C . LYS A 1 428 ? 8.774 24.885 -48.211 1.00 91.62 428 LYS A C 1
ATOM 3570 O O . LYS A 1 428 ? 8.863 24.599 -49.403 1.00 91.62 428 LYS A O 1
ATOM 3575 N N . ASP A 1 429 ? 9.539 25.818 -47.644 1.00 90.94 429 ASP A N 1
ATOM 3576 C CA . ASP A 1 429 ? 10.540 26.595 -48.389 1.00 90.94 429 ASP A CA 1
ATOM 3577 C C . ASP A 1 429 ? 11.612 25.688 -49.020 1.00 90.94 429 ASP A C 1
ATOM 3579 O O . ASP A 1 429 ? 12.050 25.929 -50.150 1.00 90.94 429 ASP A O 1
ATOM 3583 N N . TYR A 1 430 ? 12.004 24.608 -48.333 1.00 90.75 430 TYR A N 1
ATOM 3584 C CA . TYR A 1 430 ? 12.916 23.591 -48.860 1.00 90.75 430 TYR A CA 1
ATOM 3585 C C . TYR A 1 430 ? 12.296 22.785 -50.013 1.00 90.75 430 TYR A C 1
ATOM 3587 O O . TYR A 1 430 ? 12.970 22.551 -51.020 1.00 90.75 430 TYR A O 1
ATOM 3595 N N . VAL A 1 431 ? 11.018 22.399 -49.923 1.00 93.25 431 VAL A N 1
ATOM 3596 C CA . VAL A 1 431 ? 10.278 21.736 -51.012 1.00 93.25 431 VAL A CA 1
ATOM 3597 C C . VAL A 1 431 ? 10.140 22.666 -52.221 1.00 93.25 431 VAL A C 1
ATOM 3599 O O . VAL A 1 431 ? 10.464 22.255 -53.337 1.00 93.25 431 VAL A O 1
ATOM 3602 N N . ASP A 1 432 ? 9.765 23.929 -52.017 1.00 91.69 432 ASP A N 1
ATOM 3603 C CA . ASP A 1 432 ? 9.638 24.931 -53.081 1.00 91.69 432 ASP A CA 1
ATOM 3604 C C . ASP A 1 432 ? 11.001 25.265 -53.719 1.00 91.69 432 ASP A C 1
ATOM 3606 O O . ASP A 1 432 ? 11.090 25.513 -54.925 1.00 91.69 432 ASP A O 1
ATOM 3610 N N . LEU A 1 433 ? 12.095 25.265 -52.948 1.00 92.25 433 LEU A N 1
ATOM 3611 C CA . LEU A 1 433 ? 13.462 25.409 -53.468 1.00 92.25 433 LEU A CA 1
ATOM 3612 C C . LEU A 1 433 ? 13.906 24.176 -54.269 1.00 92.25 433 LEU A C 1
ATOM 3614 O O . LEU A 1 433 ? 14.440 24.316 -55.369 1.00 92.25 433 LEU A O 1
ATOM 3618 N N . LYS A 1 434 ? 13.651 22.970 -53.752 1.00 91.62 434 LYS A N 1
ATOM 3619 C CA . LYS A 1 434 ? 13.972 21.698 -54.413 1.00 91.62 434 LYS A CA 1
ATOM 3620 C C . LYS A 1 434 ? 13.195 21.531 -55.720 1.00 91.62 434 LYS A C 1
ATOM 3622 O O . LYS A 1 434 ? 13.779 21.107 -56.712 1.00 91.62 434 LYS A O 1
ATOM 3627 N N . SER A 1 435 ? 11.919 21.916 -55.740 1.00 89.00 435 SER A N 1
ATOM 3628 C CA . SER A 1 435 ? 11.068 21.929 -56.936 1.00 89.00 435 SER A CA 1
ATOM 3629 C C . SER A 1 435 ? 11.639 22.851 -58.022 1.00 89.00 435 SER A C 1
ATOM 3631 O O . SER A 1 435 ? 11.867 22.416 -59.152 1.00 89.00 435 SER A O 1
ATOM 3633 N N . ARG A 1 436 ? 12.007 24.092 -57.660 1.00 91.00 436 ARG A N 1
ATOM 3634 C CA . ARG A 1 436 ? 12.685 25.035 -58.572 1.00 91.00 436 ARG A CA 1
ATOM 3635 C C . ARG A 1 436 ? 14.011 24.487 -59.105 1.00 91.00 436 ARG A C 1
ATOM 3637 O O . ARG A 1 436 ? 14.239 24.545 -60.309 1.00 91.00 436 ARG A O 1
ATOM 3644 N N . ALA A 1 437 ? 14.849 23.910 -58.244 1.00 87.31 437 ALA A N 1
ATOM 3645 C CA . ALA A 1 437 ? 16.134 23.333 -58.646 1.00 87.31 437 ALA A CA 1
ATOM 3646 C C . ALA A 1 437 ? 15.988 22.104 -59.569 1.00 87.31 437 ALA A C 1
ATOM 3648 O O . ALA A 1 437 ? 16.848 21.867 -60.418 1.00 87.31 437 ALA A O 1
ATOM 3649 N N . VAL A 1 438 ? 14.904 21.327 -59.440 1.00 90.25 438 VAL A N 1
ATOM 3650 C CA . VAL A 1 438 ? 14.574 20.241 -60.380 1.00 90.25 438 VAL A CA 1
ATOM 3651 C C . VAL A 1 438 ? 14.154 20.809 -61.737 1.00 90.25 438 VAL A C 1
ATOM 3653 O O . VAL A 1 438 ? 14.729 20.402 -62.743 1.00 90.25 438 VAL A O 1
ATOM 3656 N N . ALA A 1 439 ? 13.258 21.798 -61.779 1.00 89.94 439 ALA A N 1
ATOM 3657 C CA . ALA A 1 439 ? 12.829 22.428 -63.033 1.00 89.94 439 ALA A CA 1
ATOM 3658 C C . ALA A 1 439 ? 13.982 23.152 -63.771 1.00 89.94 439 ALA A C 1
ATOM 3660 O O . ALA A 1 439 ? 14.104 23.070 -64.996 1.00 89.94 439 ALA A O 1
ATOM 3661 N N . GLU A 1 440 ? 14.878 23.821 -63.037 1.00 90.06 440 GLU A N 1
ATOM 3662 C CA . GLU A 1 440 ? 16.096 24.421 -63.600 1.00 90.06 440 GLU A CA 1
ATOM 3663 C C . GLU A 1 440 ? 17.050 23.345 -64.145 1.00 90.06 440 GLU A C 1
ATOM 3665 O O . GLU A 1 440 ? 17.557 23.461 -65.260 1.00 90.06 440 GLU A O 1
ATOM 3670 N N . LYS A 1 441 ? 17.241 22.236 -63.418 1.00 89.88 441 LYS A N 1
ATOM 3671 C CA . LYS A 1 441 ? 18.023 21.093 -63.908 1.00 89.88 441 LYS A CA 1
ATOM 3672 C C . LYS A 1 441 ? 17.418 20.480 -65.175 1.00 89.88 441 LYS A C 1
ATOM 3674 O O . LYS A 1 441 ? 18.169 20.135 -66.083 1.00 89.88 441 LYS A O 1
ATOM 3679 N N . GLU A 1 442 ? 16.100 20.316 -65.245 1.00 90.06 442 GLU A N 1
ATOM 3680 C CA . GLU A 1 442 ? 15.413 19.728 -66.401 1.00 90.06 442 GLU A CA 1
ATOM 3681 C C . GLU A 1 442 ? 15.549 20.618 -67.641 1.00 90.06 442 GLU A C 1
ATOM 3683 O O . GLU A 1 442 ? 16.026 20.149 -68.675 1.00 90.06 442 GLU A O 1
ATOM 3688 N N . THR A 1 443 ? 15.281 21.920 -67.518 1.00 90.31 443 THR A N 1
ATOM 3689 C CA . THR A 1 443 ? 15.476 22.883 -68.618 1.00 90.31 443 THR A CA 1
ATOM 3690 C C . THR A 1 443 ? 16.942 22.993 -69.063 1.00 90.31 443 THR A C 1
ATOM 3692 O O . THR A 1 443 ? 17.216 23.070 -70.263 1.00 90.31 443 THR A O 1
ATOM 3695 N N . LEU A 1 444 ? 17.913 22.905 -68.145 1.00 87.31 444 LEU A N 1
ATOM 3696 C CA . LEU A 1 444 ? 19.337 22.815 -68.498 1.00 87.31 444 LEU A CA 1
ATOM 3697 C C . LEU A 1 444 ? 19.694 21.491 -69.198 1.00 87.31 444 LEU A C 1
ATOM 3699 O O . LEU A 1 444 ? 20.510 21.493 -70.122 1.00 87.31 444 LEU A O 1
ATOM 3703 N N . VAL A 1 445 ? 19.083 20.366 -68.817 1.00 89.94 445 VAL A N 1
ATOM 3704 C CA . VAL A 1 445 ? 19.262 19.070 -69.497 1.00 89.94 445 VAL A CA 1
ATOM 3705 C C . VAL A 1 445 ? 18.674 19.098 -70.913 1.00 89.94 445 VAL A C 1
ATOM 3707 O O . VAL A 1 445 ? 19.308 18.582 -71.836 1.00 89.94 445 VAL A O 1
ATOM 3710 N N . GLU A 1 446 ? 17.532 19.752 -71.131 1.00 89.12 446 GLU A N 1
ATOM 3711 C CA . GLU A 1 446 ? 16.968 19.977 -72.471 1.00 89.12 446 GLU A CA 1
ATOM 3712 C C . GLU A 1 446 ? 17.844 20.910 -73.327 1.00 89.12 446 GLU A C 1
ATOM 3714 O O . GLU A 1 446 ? 18.087 20.635 -74.510 1.00 89.12 446 GLU A O 1
ATOM 3719 N N . ALA A 1 447 ? 18.396 21.973 -72.733 1.00 87.69 447 ALA A N 1
ATOM 3720 C CA . ALA A 1 447 ? 19.340 22.870 -73.400 1.00 87.69 447 ALA A CA 1
ATOM 3721 C C . ALA A 1 447 ? 20.634 22.138 -73.810 1.00 87.69 447 ALA A C 1
ATOM 3723 O O . ALA A 1 447 ? 21.080 22.244 -74.953 1.00 87.69 447 ALA A O 1
ATOM 3724 N N . VAL A 1 448 ? 21.208 21.318 -72.923 1.00 85.12 448 VAL A N 1
ATOM 3725 C CA . VAL A 1 448 ? 22.373 20.471 -73.240 1.00 85.12 448 VAL A CA 1
ATOM 3726 C C . VAL A 1 448 ? 22.020 19.403 -74.282 1.00 85.12 448 VAL A C 1
ATOM 3728 O O . VAL A 1 448 ? 22.816 19.146 -75.185 1.00 85.12 448 VAL A O 1
ATOM 3731 N N . GLY A 1 449 ? 20.828 18.806 -74.218 1.00 87.94 449 GLY A N 1
ATOM 3732 C CA . GLY A 1 449 ? 20.359 17.810 -75.185 1.00 87.94 449 GLY A CA 1
ATOM 3733 C C . GLY A 1 449 ? 20.165 18.371 -76.598 1.00 87.94 449 GLY A C 1
ATOM 3734 O O . GLY A 1 449 ? 20.546 17.725 -77.576 1.00 87.94 449 GLY A O 1
ATOM 3735 N N . SER A 1 450 ? 19.624 19.584 -76.721 1.00 87.94 450 SER A N 1
ATOM 3736 C CA . SER A 1 450 ? 19.464 20.284 -78.005 1.00 87.94 450 SER A CA 1
ATOM 3737 C C . SER A 1 450 ? 20.799 20.798 -78.561 1.00 87.94 450 SER A C 1
ATOM 3739 O O . SER A 1 450 ? 21.079 20.587 -79.743 1.00 87.94 450 SER A O 1
ATOM 3741 N N . LEU A 1 451 ? 21.679 21.352 -77.716 1.00 86.69 451 LEU A N 1
ATOM 3742 C CA . LEU A 1 451 ? 23.060 21.684 -78.094 1.00 86.69 451 LEU A CA 1
ATOM 3743 C C . LEU A 1 451 ? 23.837 20.451 -78.573 1.00 86.69 451 LEU A C 1
ATOM 3745 O O . LEU A 1 451 ? 24.530 20.524 -79.587 1.00 86.69 451 LEU A O 1
ATOM 3749 N N . LYS A 1 452 ? 23.693 19.306 -77.895 1.00 88.69 452 LYS A N 1
ATOM 3750 C CA . LYS A 1 452 ? 24.337 18.050 -78.296 1.00 88.69 452 LYS A CA 1
ATOM 3751 C C . LYS A 1 452 ? 23.840 17.564 -79.661 1.00 88.69 452 LYS A C 1
ATOM 3753 O O . LYS A 1 452 ? 24.674 17.212 -80.489 1.00 88.69 452 LYS A O 1
ATOM 3758 N N . LYS A 1 453 ? 22.527 17.592 -79.925 1.00 87.75 453 LYS A N 1
ATOM 3759 C CA . LYS A 1 453 ? 21.967 17.246 -81.248 1.00 87.75 453 LYS A CA 1
ATOM 3760 C C . LYS A 1 453 ? 22.522 18.154 -82.348 1.00 87.75 453 LYS A C 1
ATOM 3762 O O . LYS A 1 453 ? 23.062 17.651 -83.325 1.00 87.75 453 LYS A O 1
ATOM 3767 N N . SER A 1 454 ? 22.495 19.471 -82.138 1.00 87.50 454 SER A N 1
ATOM 3768 C CA . SER A 1 454 ? 23.058 20.458 -83.073 1.00 87.50 454 SER A CA 1
ATOM 3769 C C . SER A 1 454 ? 24.561 20.239 -83.323 1.00 87.50 454 SER A C 1
ATOM 3771 O O . SER A 1 454 ? 25.032 20.298 -84.460 1.00 87.50 454 SER A O 1
ATOM 3773 N N . TYR A 1 455 ? 25.326 19.892 -82.282 1.00 85.75 455 TYR A N 1
ATOM 3774 C CA . TYR A 1 455 ? 26.736 19.525 -82.415 1.00 85.75 455 TYR A CA 1
ATOM 3775 C C . TYR A 1 455 ? 26.935 18.219 -83.201 1.00 85.75 455 TYR A C 1
ATOM 3777 O O . TYR A 1 455 ? 27.810 18.159 -84.062 1.00 85.75 455 TYR A O 1
ATOM 3785 N N . GLU A 1 456 ? 26.131 17.182 -82.952 1.00 87.12 456 GLU A N 1
ATOM 3786 C CA . GLU A 1 456 ? 26.183 15.910 -83.686 1.00 87.12 456 GLU A CA 1
ATOM 3787 C C . GLU A 1 456 ? 25.784 16.082 -85.162 1.00 87.12 456 GLU A C 1
ATOM 3789 O O . GLU A 1 456 ? 26.453 15.535 -86.040 1.00 87.12 456 GLU A O 1
ATOM 3794 N N . GLU A 1 457 ? 24.776 16.906 -85.455 1.00 88.50 457 GLU A N 1
ATOM 3795 C CA . GLU A 1 457 ? 24.391 17.325 -86.809 1.00 88.50 457 GLU A CA 1
ATOM 3796 C C . GLU A 1 457 ? 25.549 18.037 -87.521 1.00 88.50 457 GLU A C 1
ATOM 3798 O O . GLU A 1 457 ? 25.967 17.602 -88.596 1.00 88.50 457 GLU A O 1
ATOM 3803 N N . LYS A 1 458 ? 26.147 19.065 -86.900 1.00 84.81 458 LYS A N 1
ATOM 3804 C CA . LYS A 1 458 ? 27.300 19.797 -87.459 1.00 84.81 458 LYS A CA 1
ATOM 3805 C C . LYS A 1 458 ? 28.538 18.912 -87.615 1.00 84.81 458 LYS A C 1
ATOM 3807 O O . LYS A 1 458 ? 29.281 19.045 -88.586 1.00 84.81 458 LYS A O 1
ATOM 3812 N N . LEU A 1 459 ? 28.765 17.973 -86.701 1.00 86.06 459 LEU A N 1
ATOM 3813 C CA . LEU A 1 459 ? 29.869 17.018 -86.781 1.00 86.06 459 LEU A CA 1
ATOM 3814 C C . LEU A 1 459 ? 29.643 15.992 -87.904 1.00 86.06 459 LEU A C 1
ATOM 3816 O O . LEU A 1 459 ? 30.602 15.605 -88.573 1.00 86.06 459 LEU A O 1
ATOM 3820 N N . ASN A 1 460 ? 28.396 15.592 -88.166 1.00 85.56 460 ASN A N 1
ATOM 3821 C CA . ASN A 1 460 ? 28.037 14.735 -89.297 1.00 85.56 460 ASN A CA 1
ATOM 3822 C C . ASN A 1 460 ? 28.075 15.486 -90.642 1.00 85.56 460 ASN A C 1
ATOM 3824 O O . ASN A 1 460 ? 28.550 14.924 -91.626 1.00 85.56 460 ASN A O 1
ATOM 3828 N N . GLU A 1 461 ? 27.707 16.768 -90.683 1.00 86.38 461 GLU A N 1
ATOM 3829 C CA . GLU A 1 461 ? 27.929 17.653 -91.836 1.00 86.38 461 GLU A CA 1
ATOM 3830 C C . GLU A 1 461 ? 29.432 17.774 -92.152 1.00 86.38 461 GLU A C 1
ATOM 3832 O O . GLU A 1 461 ? 29.855 17.547 -93.286 1.00 86.38 461 GLU A O 1
ATOM 3837 N N . ILE A 1 462 ? 30.275 18.002 -91.136 1.00 83.75 462 ILE A N 1
ATOM 3838 C CA . ILE A 1 462 ? 31.741 18.025 -91.278 1.00 83.75 462 ILE A CA 1
ATOM 3839 C C . ILE A 1 462 ? 32.295 16.662 -91.727 1.00 83.75 462 ILE A C 1
ATOM 3841 O O . ILE A 1 462 ? 33.228 16.634 -92.533 1.00 83.75 462 ILE A O 1
ATOM 3845 N N . LYS A 1 463 ? 31.749 15.529 -91.254 1.00 84.44 463 LYS A N 1
ATOM 3846 C CA . LYS A 1 463 ? 32.103 14.196 -91.782 1.00 84.44 463 LYS A CA 1
ATOM 3847 C C . LYS A 1 463 ? 31.741 14.086 -93.262 1.00 84.44 463 LYS A C 1
ATOM 3849 O O . LYS A 1 463 ? 32.618 13.758 -94.049 1.00 84.44 463 LYS A O 1
ATOM 3854 N N . SER A 1 464 ? 30.512 14.429 -93.648 1.00 81.31 464 SER A N 1
ATOM 3855 C CA . SER A 1 464 ? 30.037 14.368 -95.037 1.00 81.31 464 SER A CA 1
ATOM 3856 C C . SER A 1 464 ? 30.866 15.252 -95.978 1.00 81.31 464 SER A C 1
ATOM 3858 O O . SER A 1 464 ? 31.195 14.841 -97.091 1.00 81.31 464 SER A O 1
ATOM 3860 N N . LEU A 1 465 ? 31.256 16.453 -95.539 1.00 80.31 465 LEU A N 1
ATOM 3861 C CA . LEU A 1 465 ? 32.135 17.355 -96.293 1.00 80.31 465 LEU A CA 1
ATOM 3862 C C . LEU A 1 465 ? 33.574 16.821 -96.389 1.00 80.31 465 LEU A C 1
ATOM 3864 O O . LEU A 1 465 ? 34.207 16.920 -97.441 1.00 80.31 465 LEU A O 1
ATOM 3868 N N . LYS A 1 466 ? 34.098 16.203 -95.322 1.00 81.75 466 LYS A N 1
ATOM 3869 C CA . LYS A 1 466 ? 35.392 15.502 -95.369 1.00 81.75 466 LYS A CA 1
ATOM 3870 C C . LYS A 1 466 ? 35.339 14.286 -96.287 1.00 81.75 466 LYS A C 1
ATOM 3872 O O . LYS A 1 466 ? 36.300 14.047 -97.007 1.00 81.75 466 LYS A O 1
ATOM 3877 N N . GLU A 1 467 ? 34.248 13.532 -96.282 1.00 81.81 467 GLU A N 1
ATOM 3878 C CA . GLU A 1 467 ? 34.097 12.293 -97.040 1.00 81.81 467 GLU A CA 1
ATOM 3879 C C . GLU A 1 467 ? 33.884 12.559 -98.534 1.00 81.81 467 GLU A C 1
ATOM 3881 O O . GLU A 1 467 ? 34.560 11.940 -99.355 1.00 81.81 467 GLU A O 1
ATOM 3886 N N . THR A 1 468 ? 33.082 13.566 -98.901 1.00 80.94 468 THR A N 1
ATOM 3887 C CA . THR A 1 468 ? 32.991 14.047 -100.292 1.00 80.94 468 THR A CA 1
ATOM 3888 C C . THR A 1 468 ? 34.309 14.657 -100.769 1.00 80.94 468 THR A C 1
ATOM 3890 O O . THR A 1 468 ? 34.778 14.281 -101.841 1.00 80.94 468 THR A O 1
ATOM 3893 N N . SER A 1 469 ? 34.988 15.491 -99.967 1.00 77.62 469 SER A N 1
ATOM 3894 C CA . SER A 1 469 ? 36.324 16.002 -100.324 1.00 77.62 469 SER A CA 1
ATOM 3895 C C . SER A 1 469 ? 37.360 14.878 -100.452 1.00 77.62 469 SER A C 1
ATOM 3897 O O . SER A 1 469 ? 38.203 14.915 -101.345 1.00 77.62 469 SER A O 1
ATOM 3899 N N . MET A 1 470 ? 37.297 13.840 -99.613 1.00 81.88 470 MET A N 1
ATOM 3900 C CA . MET A 1 470 ? 38.154 12.656 -99.731 1.00 81.88 470 MET A CA 1
ATOM 3901 C C . MET A 1 470 ? 37.789 11.784 -100.936 1.00 81.88 470 MET A C 1
ATOM 3903 O O . MET A 1 470 ? 38.690 11.185 -101.515 1.00 81.88 470 MET A O 1
ATOM 3907 N N . SER A 1 471 ? 36.519 11.715 -101.345 1.00 79.81 471 SER A N 1
ATOM 3908 C CA . SER A 1 471 ? 36.107 11.029 -102.575 1.00 79.81 471 SER A CA 1
ATOM 3909 C C . SER A 1 471 ? 36.615 11.770 -103.809 1.00 79.81 471 SER A C 1
ATOM 3911 O O . SER A 1 471 ? 37.337 11.176 -104.603 1.00 79.81 471 SER A O 1
ATOM 3913 N N . GLN A 1 472 ? 36.392 13.086 -103.885 1.00 81.12 472 GLN A N 1
ATOM 3914 C CA . GLN A 1 472 ? 36.947 13.947 -104.934 1.00 81.12 472 GLN A CA 1
ATOM 3915 C C . GLN A 1 472 ? 38.475 13.835 -104.998 1.00 81.12 472 GLN A C 1
ATOM 3917 O O . GLN A 1 472 ? 39.033 13.635 -106.070 1.00 81.12 472 GLN A O 1
ATOM 3922 N N . ARG A 1 473 ? 39.173 13.871 -103.850 1.00 79.06 473 ARG A N 1
ATOM 3923 C CA . ARG A 1 473 ? 40.628 13.638 -103.789 1.00 79.06 473 ARG A CA 1
ATOM 3924 C C . ARG A 1 473 ? 41.019 12.242 -104.270 1.00 79.06 473 ARG A C 1
ATOM 3926 O O . ARG A 1 473 ? 42.049 12.134 -104.919 1.00 79.06 473 ARG A O 1
ATOM 3933 N N . LYS A 1 474 ? 40.250 11.187 -103.970 1.00 81.75 474 LYS A N 1
ATOM 3934 C CA . LYS A 1 474 ? 40.498 9.817 -104.468 1.00 81.75 474 LYS A CA 1
ATOM 3935 C C . LYS A 1 474 ? 40.279 9.715 -105.977 1.00 81.75 474 LYS A C 1
ATOM 3937 O O . LYS A 1 474 ? 41.043 9.018 -106.633 1.00 81.75 474 LYS A O 1
ATOM 3942 N N . GLU A 1 475 ? 39.280 10.396 -106.527 1.00 81.81 475 GLU A N 1
ATOM 3943 C CA . GLU A 1 475 ? 39.036 10.472 -107.972 1.00 81.81 475 GLU A CA 1
ATOM 3944 C C . GLU A 1 475 ? 40.162 11.238 -108.667 1.00 81.81 475 GLU A C 1
ATOM 3946 O O . GLU A 1 475 ? 40.776 10.693 -109.578 1.00 81.81 475 GLU A O 1
ATOM 3951 N N . TRP A 1 476 ? 40.561 12.399 -108.141 1.00 82.31 476 TRP A N 1
ATOM 3952 C CA . TRP A 1 476 ? 41.749 13.130 -108.596 1.00 82.31 476 TRP A CA 1
ATOM 3953 C C . TRP A 1 476 ? 43.038 12.308 -108.472 1.00 82.31 476 TRP A C 1
ATOM 3955 O O . TRP A 1 476 ? 43.902 12.385 -109.339 1.00 82.31 476 TRP A O 1
ATOM 3965 N N . TYR A 1 477 ? 43.188 11.492 -107.422 1.00 81.56 477 TYR A N 1
ATOM 3966 C CA . TYR A 1 477 ? 44.351 10.612 -107.275 1.00 81.56 477 TYR A CA 1
ATOM 3967 C C . TYR A 1 477 ? 44.313 9.442 -108.264 1.00 81.56 477 TYR A C 1
ATOM 3969 O O . TYR A 1 477 ? 45.366 9.054 -108.752 1.00 81.56 477 TYR A O 1
ATOM 3977 N N . LYS A 1 478 ? 43.132 8.901 -108.595 1.00 82.25 478 LYS A N 1
ATOM 3978 C CA . LYS A 1 478 ? 42.960 7.894 -109.656 1.00 82.25 478 LYS A CA 1
ATOM 3979 C C . LYS A 1 478 ? 43.242 8.481 -111.035 1.00 82.25 478 LYS A C 1
ATOM 3981 O O . LYS A 1 478 ? 43.988 7.880 -111.791 1.00 82.25 478 LYS A O 1
ATOM 3986 N N . GLU A 1 479 ? 42.696 9.652 -111.348 1.00 79.56 479 GLU A N 1
ATOM 3987 C CA . GLU A 1 479 ? 42.936 10.357 -112.609 1.00 79.56 479 GLU A CA 1
ATOM 3988 C C . GLU A 1 479 ? 44.426 10.687 -112.755 1.00 79.56 479 GLU A C 1
ATOM 3990 O O . GLU A 1 479 ? 45.061 10.266 -113.723 1.00 79.56 479 GLU A O 1
ATOM 3995 N N . LYS A 1 480 ? 45.030 11.297 -111.724 1.00 79.31 480 LYS A N 1
ATOM 3996 C CA . LYS A 1 480 ? 46.479 11.503 -111.645 1.00 79.31 480 LYS A CA 1
ATOM 3997 C C . LYS A 1 480 ? 47.247 10.189 -111.793 1.00 79.31 480 LYS A C 1
ATOM 3999 O O . LYS A 1 480 ? 48.234 10.179 -112.515 1.00 79.31 480 LYS A O 1
ATOM 4004 N N . LEU A 1 481 ? 46.821 9.097 -111.153 1.00 82.75 481 LEU A N 1
ATOM 4005 C CA . LEU A 1 481 ? 47.491 7.801 -111.266 1.00 82.75 481 LEU A CA 1
ATOM 4006 C C . LEU A 1 481 ? 47.402 7.255 -112.692 1.00 82.75 481 LEU A C 1
ATOM 4008 O O . LEU A 1 481 ? 48.438 6.908 -113.230 1.00 82.75 481 LEU A O 1
ATOM 4012 N N . THR A 1 482 ? 46.241 7.273 -113.352 1.00 79.81 482 THR A N 1
ATOM 4013 C CA . THR A 1 482 ? 46.122 6.827 -114.755 1.00 79.81 482 THR A CA 1
ATOM 4014 C C . THR A 1 482 ? 46.920 7.707 -115.722 1.00 79.81 482 THR A C 1
ATOM 4016 O O . THR A 1 482 ? 47.484 7.204 -116.692 1.00 79.81 482 THR A O 1
ATOM 4019 N N . LEU A 1 483 ? 47.053 9.009 -115.440 1.00 79.81 483 LEU A N 1
ATOM 4020 C CA . LEU A 1 483 ? 47.946 9.907 -116.176 1.00 79.81 483 LEU A CA 1
ATOM 4021 C C . LEU A 1 483 ? 49.426 9.608 -115.881 1.00 79.81 483 LEU A C 1
ATOM 4023 O O . LEU A 1 483 ? 50.232 9.603 -116.806 1.00 79.81 483 LEU A O 1
ATOM 4027 N N . GLN A 1 484 ? 49.793 9.302 -114.633 1.00 79.81 484 GLN A N 1
ATOM 4028 C CA . GLN A 1 484 ? 51.150 8.888 -114.254 1.00 79.81 484 GLN A CA 1
ATOM 4029 C C . GLN A 1 484 ? 51.509 7.501 -114.797 1.00 79.81 484 GLN A C 1
ATOM 4031 O O . GLN A 1 484 ? 52.642 7.308 -115.208 1.00 79.81 484 GLN A O 1
ATOM 4036 N N . GLU A 1 485 ? 50.569 6.561 -114.868 1.00 80.31 485 GLU A N 1
ATOM 4037 C CA . GLU A 1 485 ? 50.715 5.266 -115.535 1.00 80.31 485 GLU A CA 1
ATOM 4038 C C . GLU A 1 485 ? 50.865 5.465 -117.043 1.00 80.31 485 GLU A C 1
ATOM 4040 O O . GLU A 1 485 ? 51.737 4.859 -117.654 1.00 80.31 485 GLU A O 1
ATOM 4045 N N . ARG A 1 486 ? 50.089 6.372 -117.653 1.00 79.69 486 ARG A N 1
ATOM 4046 C CA . ARG A 1 486 ? 50.228 6.713 -119.074 1.00 79.69 486 ARG A CA 1
ATOM 4047 C C . ARG A 1 486 ? 51.567 7.382 -119.388 1.00 79.69 486 ARG A C 1
ATOM 4049 O O . ARG A 1 486 ? 52.134 7.106 -120.443 1.00 79.69 486 ARG A O 1
ATOM 4056 N N . ILE A 1 487 ? 52.075 8.221 -118.485 1.00 75.19 487 ILE A N 1
ATOM 4057 C CA . ILE A 1 487 ? 53.425 8.793 -118.554 1.00 75.19 487 ILE A CA 1
ATOM 4058 C C . ILE A 1 487 ? 54.465 7.683 -118.370 1.00 75.19 487 ILE A C 1
ATOM 4060 O O . ILE A 1 487 ? 55.286 7.502 -119.258 1.00 75.19 487 ILE A O 1
ATOM 4064 N N . ALA A 1 488 ? 54.371 6.860 -117.324 1.00 75.88 488 ALA A N 1
ATOM 4065 C CA . ALA A 1 488 ? 55.289 5.753 -117.053 1.00 75.88 488 ALA A CA 1
ATOM 4066 C C . ALA A 1 488 ? 55.308 4.696 -118.173 1.00 75.88 488 ALA A C 1
ATOM 4068 O O . ALA A 1 488 ? 56.335 4.076 -118.426 1.00 75.88 488 ALA A O 1
ATOM 4069 N N . ASP A 1 489 ? 54.203 4.498 -118.891 1.00 77.19 489 ASP A N 1
ATOM 4070 C CA . ASP A 1 489 ? 54.088 3.596 -120.040 1.00 77.19 489 ASP A CA 1
ATOM 4071 C C . ASP A 1 489 ? 54.681 4.209 -121.333 1.00 77.19 489 ASP A C 1
ATOM 4073 O O . ASP A 1 489 ? 55.051 3.483 -122.261 1.00 77.19 489 ASP A O 1
ATOM 4077 N N . LEU A 1 490 ? 54.835 5.537 -121.399 1.00 72.50 490 LEU A N 1
ATOM 4078 C CA . LEU A 1 490 ? 55.612 6.243 -122.429 1.00 72.50 490 LEU A CA 1
ATOM 4079 C C . LEU A 1 490 ? 57.099 6.314 -122.042 1.00 72.50 490 LEU A C 1
ATOM 4081 O O . LEU A 1 490 ? 57.957 5.985 -122.858 1.00 72.50 490 LEU A O 1
ATOM 4085 N N . GLU A 1 491 ? 57.409 6.625 -120.783 1.00 73.31 491 GLU A N 1
ATOM 4086 C CA . GLU A 1 491 ? 58.752 6.580 -120.195 1.00 73.31 491 GLU A CA 1
ATOM 4087 C C . GLU A 1 491 ? 59.332 5.162 -120.203 1.00 73.31 491 GLU A C 1
ATOM 4089 O O . GLU A 1 491 ? 60.524 5.004 -120.409 1.00 73.31 491 GLU A O 1
ATOM 4094 N N . SER A 1 492 ? 58.522 4.106 -120.068 1.00 71.62 492 SER A N 1
ATOM 4095 C CA . SER A 1 492 ? 58.964 2.708 -120.209 1.00 71.62 492 SER A CA 1
ATOM 4096 C C . SER A 1 492 ? 59.349 2.382 -121.653 1.00 71.62 492 SER A C 1
ATOM 4098 O O . SER A 1 492 ? 60.294 1.629 -121.887 1.00 71.62 492 SER A O 1
ATOM 4100 N N . LYS A 1 493 ? 58.657 2.965 -122.640 1.00 72.12 493 LYS A N 1
ATOM 4101 C CA . LYS A 1 493 ? 58.997 2.815 -124.065 1.00 72.12 493 LYS A CA 1
ATOM 4102 C C . LYS A 1 493 ? 60.246 3.627 -124.419 1.00 72.12 493 LYS A C 1
ATOM 4104 O O . LYS A 1 493 ? 61.112 3.108 -125.117 1.00 72.12 493 LYS A O 1
ATOM 4109 N N . LEU A 1 494 ? 60.389 4.827 -123.856 1.00 64.81 494 LEU A N 1
ATOM 4110 C CA . LEU A 1 494 ? 61.594 5.653 -123.960 1.00 64.81 494 LEU A CA 1
ATOM 4111 C C . LEU A 1 494 ? 62.802 4.991 -123.272 1.00 64.81 494 LEU A C 1
ATOM 4113 O O . LEU A 1 494 ? 63.852 4.841 -123.884 1.00 64.81 494 LEU A O 1
ATOM 4117 N N . ASN A 1 495 ? 62.642 4.491 -122.046 1.00 66.00 495 ASN A N 1
ATOM 4118 C CA . ASN A 1 495 ? 63.700 3.806 -121.304 1.00 66.00 495 ASN A CA 1
ATOM 4119 C C . ASN A 1 495 ? 64.073 2.456 -121.918 1.00 66.00 495 ASN A C 1
ATOM 4121 O O . ASN A 1 495 ? 65.225 2.064 -121.810 1.00 66.00 495 ASN A O 1
ATOM 4125 N N . LYS A 1 496 ? 63.169 1.761 -122.621 1.00 70.31 496 LYS A N 1
ATOM 4126 C CA . LYS A 1 496 ? 63.541 0.584 -123.427 1.00 70.31 496 LYS A CA 1
ATOM 4127 C C . LYS A 1 496 ? 64.413 0.945 -124.633 1.00 70.31 496 LYS A C 1
ATOM 4129 O O . LYS A 1 496 ? 65.262 0.139 -124.994 1.00 70.31 496 LYS A O 1
ATOM 4134 N N . ALA A 1 497 ? 64.260 2.137 -125.214 1.00 59.72 497 ALA A N 1
ATOM 4135 C CA . ALA A 1 497 ? 65.204 2.644 -126.211 1.00 59.72 497 ALA A CA 1
ATOM 4136 C C . ALA A 1 497 ? 66.536 3.064 -125.556 1.00 59.72 497 ALA A C 1
ATOM 4138 O O . ALA A 1 497 ? 67.596 2.619 -125.992 1.00 59.72 497 ALA A O 1
ATOM 4139 N N . ASN A 1 498 ? 66.482 3.827 -124.457 1.00 66.62 498 ASN A N 1
ATOM 4140 C CA . ASN A 1 498 ? 67.675 4.283 -123.736 1.00 66.62 498 ASN A CA 1
ATOM 4141 C C . ASN A 1 498 ? 68.514 3.111 -123.196 1.00 66.62 498 ASN A C 1
ATOM 4143 O O . ASN A 1 498 ? 69.726 3.133 -123.353 1.00 66.62 498 ASN A O 1
ATOM 4147 N N . LEU A 1 499 ? 67.896 2.059 -122.643 1.00 66.06 499 LEU A N 1
ATOM 4148 C CA . LEU A 1 499 ? 68.584 0.861 -122.134 1.00 66.06 499 LEU A CA 1
ATOM 4149 C C . LEU A 1 499 ? 69.385 0.130 -123.218 1.00 66.06 499 LEU A C 1
ATOM 4151 O O . LEU A 1 499 ? 70.453 -0.400 -122.928 1.00 66.06 499 LEU A O 1
ATOM 4155 N N . ILE A 1 500 ? 68.907 0.115 -124.466 1.00 68.69 500 ILE A N 1
ATOM 4156 C CA . ILE A 1 500 ? 69.650 -0.470 -125.594 1.00 68.69 500 ILE A CA 1
ATOM 4157 C C . ILE A 1 500 ? 70.896 0.379 -125.903 1.00 68.69 500 ILE A C 1
ATOM 4159 O O . ILE A 1 500 ? 71.966 -0.165 -126.185 1.00 68.69 500 ILE A O 1
ATOM 4163 N N . GLU A 1 501 ? 70.794 1.706 -125.799 1.00 67.19 501 GLU A N 1
ATOM 4164 C CA . GLU A 1 501 ? 71.923 2.617 -126.015 1.00 67.19 501 GLU A CA 1
ATOM 4165 C C . GLU A 1 501 ? 72.902 2.654 -124.822 1.00 67.19 501 GLU A C 1
ATOM 4167 O O . GLU A 1 501 ? 74.115 2.775 -125.012 1.00 67.19 501 GLU A O 1
ATOM 4172 N N . GLU A 1 502 ? 72.403 2.516 -123.592 1.00 68.19 502 GLU A N 1
ATOM 4173 C CA . GLU A 1 502 ? 73.200 2.431 -122.366 1.00 68.19 502 GLU A CA 1
ATOM 4174 C C . GLU A 1 502 ? 73.927 1.094 -122.242 1.00 68.19 502 GLU A C 1
ATOM 4176 O O . GLU A 1 502 ? 75.115 1.111 -121.933 1.00 68.19 502 GLU A O 1
ATOM 4181 N N . GLU A 1 503 ? 73.300 -0.045 -122.557 1.00 71.31 503 GLU A N 1
ATOM 4182 C CA . GLU A 1 503 ? 73.994 -1.341 -122.568 1.00 71.31 503 GLU A CA 1
ATOM 4183 C C . GLU A 1 503 ? 75.109 -1.345 -123.629 1.00 71.31 503 GLU A C 1
ATOM 4185 O O . GLU A 1 503 ? 76.221 -1.801 -123.365 1.00 71.31 503 GLU A O 1
ATOM 4190 N N . HIS A 1 504 ? 74.885 -0.723 -124.793 1.00 69.38 504 HIS A N 1
ATOM 4191 C CA . HIS A 1 504 ? 75.922 -0.534 -125.813 1.00 69.38 504 HIS A CA 1
ATOM 4192 C C . HIS A 1 504 ? 77.094 0.347 -125.321 1.00 69.38 504 HIS A C 1
ATOM 4194 O O . HIS A 1 504 ? 78.261 0.025 -125.562 1.00 69.38 504 HIS A O 1
ATOM 4200 N N . LYS A 1 505 ? 76.821 1.431 -124.576 1.00 70.94 505 LYS A N 1
ATOM 4201 C CA . LYS A 1 505 ? 77.861 2.273 -123.945 1.00 70.94 505 LYS A CA 1
ATOM 4202 C C . LYS A 1 505 ? 78.593 1.532 -122.817 1.00 70.94 505 LYS A C 1
ATOM 4204 O O . LYS A 1 505 ? 79.820 1.582 -122.749 1.00 70.94 505 LYS A O 1
ATOM 4209 N N . ARG A 1 506 ? 77.860 0.802 -121.975 1.00 76.81 506 ARG A N 1
ATOM 4210 C CA . ARG A 1 506 ? 78.355 -0.016 -120.857 1.00 76.81 506 ARG A CA 1
ATOM 4211 C C . ARG A 1 506 ? 79.274 -1.133 -121.335 1.00 76.81 506 ARG A C 1
ATOM 4213 O O . ARG A 1 506 ? 80.372 -1.258 -120.807 1.00 76.81 506 ARG A O 1
ATOM 4220 N N . LEU A 1 507 ? 78.883 -1.894 -122.358 1.00 71.38 507 LEU A N 1
ATOM 4221 C CA . LEU A 1 507 ? 79.726 -2.935 -122.957 1.00 71.38 507 LEU A CA 1
ATOM 4222 C C . LEU A 1 507 ? 81.033 -2.349 -123.512 1.00 71.38 507 LEU A C 1
ATOM 4224 O O . LEU A 1 507 ? 82.101 -2.924 -123.308 1.00 71.38 507 LEU A O 1
ATOM 4228 N N . LYS A 1 508 ? 80.974 -1.165 -124.138 1.00 75.06 508 LYS A N 1
ATOM 4229 C CA . LYS A 1 508 ? 82.159 -0.458 -124.647 1.00 75.06 508 LYS A CA 1
ATOM 4230 C C . LYS A 1 508 ? 83.117 -0.007 -123.533 1.00 75.06 508 LYS A C 1
ATOM 4232 O O . LYS A 1 508 ? 84.329 -0.105 -123.712 1.00 75.06 508 LYS A O 1
ATOM 4237 N N . VAL A 1 509 ? 82.598 0.447 -122.389 1.00 73.62 509 VAL A N 1
ATOM 4238 C CA . VAL A 1 509 ? 83.412 0.767 -121.198 1.00 73.62 509 VAL A CA 1
ATOM 4239 C C . VAL A 1 509 ? 83.980 -0.504 -120.563 1.00 73.62 509 VAL A C 1
ATOM 4241 O O . VAL A 1 509 ? 85.173 -0.557 -120.284 1.00 73.62 509 VAL A O 1
ATOM 4244 N N . LEU A 1 510 ? 83.171 -1.557 -120.414 1.00 76.75 510 LEU A N 1
ATOM 4245 C CA . LEU A 1 510 ? 83.580 -2.813 -119.782 1.00 76.75 510 LEU A CA 1
ATOM 4246 C C . LEU A 1 510 ? 84.752 -3.484 -120.521 1.00 76.75 510 LEU A C 1
ATOM 4248 O O . LEU A 1 510 ? 85.640 -4.036 -119.877 1.00 76.75 510 LEU A O 1
ATOM 4252 N N . VAL A 1 511 ? 84.794 -3.414 -121.857 1.00 75.62 511 VAL A N 1
ATOM 4253 C CA . VAL A 1 511 ? 85.939 -3.903 -122.650 1.00 75.62 511 VAL A CA 1
ATOM 4254 C C . VAL A 1 511 ? 87.223 -3.137 -122.299 1.00 75.62 511 VAL A C 1
ATOM 4256 O O . VAL A 1 511 ? 88.223 -3.764 -121.952 1.00 75.62 511 VAL A O 1
ATOM 4259 N N . LEU A 1 512 ? 87.175 -1.800 -122.289 1.00 78.44 512 LEU A N 1
ATOM 4260 C CA . LEU A 1 512 ? 88.311 -0.943 -121.916 1.00 78.44 512 LEU A CA 1
ATOM 4261 C C . LEU A 1 512 ? 88.765 -1.164 -120.463 1.00 78.44 512 LEU A C 1
ATOM 4263 O O . LEU A 1 512 ? 89.963 -1.183 -120.177 1.00 78.44 512 LEU A O 1
ATOM 4267 N N . GLU A 1 513 ? 87.833 -1.362 -119.530 1.00 74.12 513 GLU A N 1
ATOM 4268 C CA . GLU A 1 513 ? 88.159 -1.702 -118.142 1.00 74.12 513 GLU A CA 1
ATOM 4269 C C . GLU A 1 513 ? 88.831 -3.075 -118.032 1.00 74.12 513 GLU A C 1
ATOM 4271 O O . GLU A 1 513 ? 89.792 -3.223 -117.277 1.00 74.12 513 GLU A O 1
ATOM 4276 N N . LYS A 1 514 ? 88.387 -4.079 -118.801 1.00 78.38 514 LYS A N 1
ATOM 4277 C CA . LYS A 1 514 ? 89.004 -5.414 -118.791 1.00 78.38 514 LYS A CA 1
ATOM 4278 C C . LYS A 1 514 ? 90.395 -5.428 -119.422 1.00 78.38 514 LYS A C 1
ATOM 4280 O O . LYS A 1 514 ? 91.259 -6.118 -118.884 1.00 78.38 514 LYS A O 1
ATOM 4285 N N . GLU A 1 515 ? 90.659 -4.645 -120.468 1.00 72.25 515 GLU A N 1
ATOM 4286 C CA . GLU A 1 515 ? 92.023 -4.474 -120.998 1.00 72.25 515 GLU A CA 1
ATOM 4287 C C . GLU A 1 515 ? 92.959 -3.811 -119.974 1.00 72.25 515 GLU A C 1
ATOM 4289 O O . GLU A 1 515 ? 94.069 -4.295 -119.734 1.00 72.25 515 GLU A O 1
ATOM 4294 N N . ASN A 1 516 ? 92.503 -2.744 -119.311 1.00 75.00 516 ASN A N 1
ATOM 4295 C CA . ASN A 1 516 ? 93.289 -2.064 -118.279 1.00 75.00 516 ASN A CA 1
ATOM 4296 C C . ASN A 1 516 ? 93.536 -2.957 -117.050 1.00 75.00 516 ASN A C 1
ATOM 4298 O O . ASN A 1 516 ? 94.663 -3.030 -116.559 1.00 75.00 516 ASN A O 1
ATOM 4302 N N . LEU A 1 517 ? 92.523 -3.700 -116.595 1.00 78.19 517 LEU A N 1
ATOM 4303 C CA . LEU A 1 517 ? 92.640 -4.629 -115.470 1.00 78.19 517 LEU A CA 1
ATOM 4304 C C . LEU A 1 517 ? 93.574 -5.810 -115.791 1.00 78.19 517 LEU A C 1
ATOM 4306 O O . LEU A 1 517 ? 94.401 -6.178 -114.958 1.00 78.19 517 LEU A O 1
ATOM 4310 N N . LEU A 1 518 ? 93.519 -6.354 -117.014 1.00 74.81 518 LEU A N 1
ATOM 4311 C CA . LEU A 1 518 ? 94.451 -7.387 -117.485 1.00 74.81 518 LEU A CA 1
ATOM 4312 C C . LEU A 1 518 ? 95.906 -6.888 -117.447 1.00 74.81 518 LEU A C 1
ATOM 4314 O O . LEU A 1 518 ? 96.814 -7.629 -117.065 1.00 74.81 518 LEU A O 1
ATOM 4318 N N . ASN A 1 519 ? 96.134 -5.622 -117.804 1.00 73.06 519 ASN A N 1
ATOM 4319 C CA . ASN A 1 519 ? 97.452 -4.996 -117.729 1.00 73.06 519 ASN A CA 1
ATOM 4320 C C . ASN A 1 519 ? 97.891 -4.674 -116.284 1.00 73.06 519 ASN A C 1
ATOM 4322 O O . ASN A 1 519 ? 99.093 -4.728 -116.014 1.00 73.06 519 ASN A O 1
ATOM 4326 N N . SER A 1 520 ? 96.962 -4.425 -115.347 1.00 72.12 520 SER A N 1
ATOM 4327 C CA . SER A 1 520 ? 97.274 -4.308 -113.907 1.00 72.12 520 SER A CA 1
ATOM 4328 C C . SER A 1 520 ? 97.701 -5.649 -113.312 1.00 72.12 520 SER A C 1
ATOM 4330 O O . SER A 1 520 ? 98.784 -5.743 -112.735 1.00 72.12 520 SER A O 1
ATOM 4332 N N . TYR A 1 521 ? 96.937 -6.724 -113.545 1.00 73.88 521 TYR A N 1
ATOM 4333 C CA . TYR A 1 521 ? 97.292 -8.054 -113.035 1.00 73.88 521 TYR A CA 1
ATOM 4334 C C . TYR A 1 521 ? 98.636 -8.550 -113.589 1.00 73.88 521 TYR A C 1
ATOM 4336 O O . TYR A 1 521 ? 99.468 -9.029 -112.826 1.00 73.88 521 TYR A O 1
ATOM 4344 N N . ARG A 1 522 ? 98.942 -8.299 -114.872 1.00 77.31 522 ARG A N 1
ATOM 4345 C CA . ARG A 1 522 ? 100.276 -8.543 -115.472 1.00 77.31 522 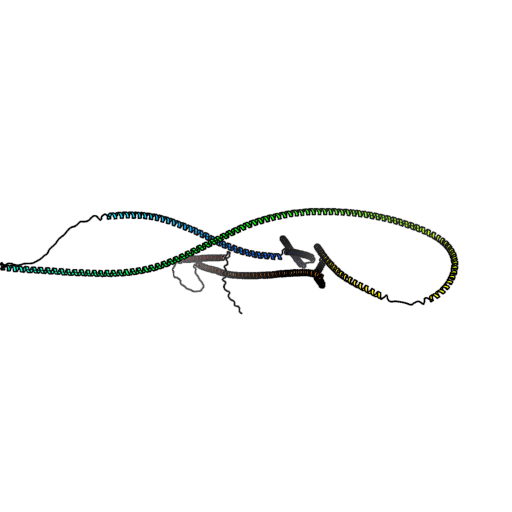ARG A CA 1
ATOM 4346 C C . ARG A 1 522 ? 101.419 -7.719 -114.856 1.00 77.31 522 ARG A C 1
ATOM 4348 O O . ARG A 1 522 ? 102.583 -7.902 -115.228 1.00 77.31 522 ARG A O 1
ATOM 4355 N N . LYS A 1 523 ? 101.131 -6.757 -113.979 1.00 74.88 523 LYS A N 1
ATOM 4356 C CA . LYS A 1 523 ? 102.113 -5.961 -113.226 1.00 74.88 523 LYS A CA 1
ATOM 4357 C C . LYS A 1 523 ? 102.203 -6.443 -111.775 1.00 74.88 523 LYS A C 1
ATOM 4359 O O . LYS A 1 523 ? 103.310 -6.661 -111.294 1.00 74.88 523 LYS A O 1
ATOM 4364 N N . GLU A 1 524 ? 101.065 -6.684 -111.131 1.00 74.44 524 GLU A N 1
ATOM 4365 C CA . GLU A 1 524 ? 100.960 -7.240 -109.773 1.00 74.44 524 GLU A CA 1
ATOM 4366 C C . GLU A 1 524 ? 101.528 -8.666 -109.673 1.00 74.44 524 GLU A C 1
ATOM 4368 O O . GLU A 1 524 ? 102.272 -8.964 -108.742 1.00 74.44 524 GLU A O 1
ATOM 4373 N N . GLU A 1 525 ? 101.278 -9.521 -110.670 1.00 69.06 525 GLU A N 1
ATOM 4374 C CA . GLU A 1 525 ? 101.808 -10.891 -110.746 1.00 69.06 525 GLU A CA 1
ATOM 4375 C C . GLU A 1 525 ? 103.342 -10.924 -110.660 1.00 69.06 525 GLU A C 1
ATOM 4377 O O . GLU A 1 525 ? 103.906 -11.740 -109.931 1.00 69.06 525 GLU A O 1
ATOM 4382 N N . ARG A 1 526 ? 104.027 -9.989 -111.336 1.00 75.69 526 ARG A N 1
ATOM 4383 C CA . ARG A 1 526 ? 105.492 -9.858 -111.269 1.00 75.69 526 ARG A CA 1
ATOM 4384 C C . ARG A 1 526 ? 105.964 -9.454 -109.872 1.00 75.69 526 ARG A C 1
ATOM 4386 O O . ARG A 1 526 ? 106.862 -10.097 -109.335 1.00 75.69 526 ARG A O 1
ATOM 4393 N N . VAL A 1 527 ? 105.324 -8.450 -109.267 1.00 77.94 527 VAL A N 1
ATOM 4394 C CA . VAL A 1 527 ? 105.669 -7.962 -107.919 1.00 77.94 527 VAL A CA 1
ATOM 4395 C C . VAL A 1 527 ? 105.468 -9.055 -106.864 1.00 77.94 527 VAL A C 1
ATOM 4397 O O . VAL A 1 527 ? 106.361 -9.300 -106.055 1.00 77.94 527 VAL A O 1
ATOM 4400 N N . HIS A 1 528 ? 104.347 -9.779 -106.903 1.00 73.25 528 HIS A N 1
ATOM 4401 C CA . HIS A 1 528 ? 104.097 -10.876 -105.966 1.00 73.25 528 HIS A CA 1
ATOM 4402 C C . HIS A 1 528 ? 105.048 -12.065 -106.153 1.00 73.25 528 HIS A C 1
ATOM 4404 O O . HIS A 1 528 ? 105.358 -12.744 -105.172 1.00 73.25 528 HIS A O 1
ATOM 4410 N N . ASN A 1 529 ? 105.546 -12.323 -107.366 1.00 75.88 529 ASN A N 1
ATOM 4411 C CA . ASN A 1 529 ? 106.531 -13.384 -107.579 1.00 75.88 529 ASN A CA 1
ATOM 4412 C C . ASN A 1 529 ? 107.892 -13.022 -106.951 1.00 75.88 529 ASN A C 1
ATOM 4414 O O . ASN A 1 529 ? 108.496 -13.852 -106.273 1.00 75.88 529 ASN A O 1
ATOM 4418 N N . GLU A 1 530 ? 108.332 -11.764 -107.084 1.00 77.94 530 GLU A N 1
ATOM 4419 C CA . GLU A 1 530 ? 109.522 -11.257 -106.383 1.00 77.94 530 GLU A CA 1
ATOM 4420 C C . GLU A 1 530 ? 109.368 -11.281 -104.854 1.00 77.94 530 GLU A C 1
ATOM 4422 O O . GLU A 1 530 ? 110.333 -11.526 -104.129 1.00 77.94 530 GLU A O 1
ATOM 4427 N N . GLU A 1 531 ? 108.168 -11.007 -104.341 1.00 74.44 531 GLU A N 1
ATOM 4428 C CA . GLU A 1 531 ? 107.900 -10.954 -102.903 1.00 74.44 531 GLU A CA 1
ATOM 4429 C C . GLU A 1 531 ? 107.816 -12.348 -102.256 1.00 74.44 531 GLU A C 1
ATOM 4431 O O . GLU A 1 531 ? 108.294 -12.538 -101.133 1.00 74.44 531 GLU A O 1
ATOM 4436 N N . ARG A 1 532 ? 107.294 -13.352 -102.978 1.00 71.44 532 ARG A N 1
ATOM 4437 C CA . ARG A 1 532 ? 107.302 -14.759 -102.539 1.00 71.44 532 ARG A CA 1
ATOM 4438 C C . ARG A 1 532 ? 108.716 -15.267 -102.272 1.00 71.44 532 ARG A C 1
ATOM 4440 O O . ARG A 1 532 ? 108.959 -15.819 -101.201 1.00 71.44 532 ARG A O 1
ATOM 4447 N N . GLU A 1 533 ? 109.654 -15.038 -103.191 1.00 74.88 533 GLU A N 1
ATOM 4448 C CA . GLU A 1 533 ? 111.027 -15.538 -103.040 1.00 74.88 533 GLU A CA 1
ATOM 4449 C C . GLU A 1 533 ? 111.768 -14.836 -101.883 1.00 74.88 533 GLU A C 1
ATOM 4451 O O . GLU A 1 533 ? 112.457 -15.488 -101.096 1.00 74.88 533 GLU A O 1
ATOM 4456 N N . ARG A 1 534 ? 111.529 -13.530 -101.670 1.00 76.00 534 ARG A N 1
ATOM 4457 C CA . ARG A 1 534 ? 112.040 -12.800 -100.488 1.00 76.00 534 ARG A CA 1
ATOM 4458 C C . ARG A 1 534 ? 111.495 -13.347 -99.165 1.00 76.00 534 ARG A C 1
ATOM 4460 O O . ARG A 1 534 ? 112.192 -13.283 -98.153 1.00 76.00 534 ARG A O 1
ATOM 4467 N N . ASN A 1 535 ? 110.256 -13.838 -99.139 1.00 73.06 535 ASN A N 1
ATOM 4468 C CA . ASN A 1 535 ? 109.642 -14.377 -97.923 1.00 73.06 535 ASN A CA 1
ATOM 4469 C C . ASN A 1 535 ? 110.029 -15.839 -97.662 1.00 73.06 535 ASN A C 1
ATOM 4471 O O . ASN A 1 535 ? 110.236 -16.193 -96.504 1.00 73.06 535 ASN A O 1
ATOM 4475 N N . ARG A 1 536 ? 110.244 -16.648 -98.708 1.00 81.69 536 ARG A N 1
ATOM 4476 C CA . ARG A 1 536 ? 110.840 -17.991 -98.604 1.00 81.69 536 ARG A CA 1
ATOM 4477 C C . ARG A 1 536 ? 112.175 -17.957 -97.850 1.00 81.69 536 ARG A C 1
ATOM 4479 O O . ARG A 1 536 ? 112.306 -18.620 -96.828 1.00 81.69 536 ARG A O 1
ATOM 4486 N N . ILE A 1 537 ? 113.099 -17.085 -98.268 1.00 77.00 537 ILE A N 1
ATOM 4487 C CA . ILE A 1 537 ? 114.428 -16.913 -97.643 1.00 77.00 537 ILE A CA 1
ATOM 4488 C C . ILE A 1 537 ? 114.343 -16.579 -96.135 1.00 77.00 537 ILE A C 1
ATOM 4490 O O . ILE A 1 537 ? 115.231 -16.943 -95.366 1.00 77.00 537 ILE A O 1
ATOM 4494 N N . LYS A 1 538 ? 113.275 -15.907 -95.678 1.00 78.38 538 LYS A N 1
ATOM 4495 C CA . LYS A 1 538 ? 113.076 -15.584 -94.252 1.00 78.38 538 LYS A CA 1
ATOM 4496 C C . LYS A 1 538 ? 112.549 -16.764 -93.430 1.00 78.38 538 LYS A C 1
ATOM 4498 O O . LYS A 1 538 ? 112.844 -16.838 -92.241 1.00 78.38 538 LYS A O 1
ATOM 4503 N N . ILE A 1 539 ? 111.752 -17.653 -94.025 1.00 72.88 539 ILE A N 1
ATOM 4504 C CA . ILE A 1 539 ? 111.118 -18.772 -93.308 1.00 72.88 539 ILE A CA 1
ATOM 4505 C C . ILE A 1 539 ? 112.176 -19.794 -92.871 1.00 72.88 539 ILE A C 1
ATOM 4507 O O . ILE A 1 539 ? 112.207 -20.165 -91.696 1.00 72.88 539 ILE A O 1
ATOM 4511 N N . ASP A 1 540 ? 113.096 -20.148 -93.772 1.00 76.69 540 ASP A N 1
ATOM 4512 C CA . ASP A 1 540 ? 114.203 -21.080 -93.506 1.00 76.69 540 ASP A CA 1
ATOM 4513 C C . ASP A 1 540 ? 115.083 -20.598 -92.326 1.00 76.69 540 ASP A C 1
ATOM 4515 O O . ASP A 1 540 ? 115.495 -21.375 -91.455 1.00 76.69 540 ASP A O 1
ATOM 4519 N N . ALA A 1 541 ? 115.307 -19.280 -92.233 1.00 76.81 541 ALA A N 1
ATOM 4520 C CA . ALA A 1 541 ? 116.065 -18.662 -91.146 1.00 76.81 541 ALA A CA 1
ATOM 4521 C C . ALA A 1 541 ? 115.358 -18.765 -89.778 1.00 76.81 541 ALA A C 1
ATOM 4523 O O . ALA A 1 541 ? 116.009 -19.037 -88.767 1.00 76.81 541 ALA A O 1
ATOM 4524 N N . PHE A 1 542 ? 114.033 -18.583 -89.719 1.00 70.62 542 PHE A N 1
ATOM 4525 C CA . PHE A 1 542 ? 113.289 -18.653 -88.453 1.00 70.62 542 PHE A CA 1
ATOM 4526 C C . PHE A 1 542 ? 113.118 -20.083 -87.929 1.00 70.62 542 PHE A C 1
ATOM 4528 O O . PHE A 1 542 ? 113.206 -20.293 -86.717 1.00 70.62 542 PHE A O 1
ATOM 4535 N N . GLN A 1 543 ? 112.933 -21.073 -88.808 1.00 71.75 543 GLN A N 1
ATOM 4536 C CA . GLN A 1 543 ? 112.810 -22.480 -88.402 1.00 71.75 543 GLN A CA 1
ATOM 4537 C C . GLN A 1 543 ? 114.063 -22.980 -87.665 1.00 71.75 543 GLN A C 1
ATOM 4539 O O . GLN A 1 543 ? 113.953 -23.692 -86.668 1.00 71.75 543 GLN A O 1
ATOM 4544 N N . THR A 1 544 ? 115.244 -22.512 -88.080 1.00 69.56 544 THR A N 1
ATOM 4545 C CA . THR A 1 544 ? 116.527 -22.820 -87.424 1.00 69.56 544 THR A CA 1
ATOM 4546 C C . THR A 1 544 ? 116.577 -22.342 -85.961 1.00 69.56 544 THR A C 1
ATOM 4548 O O . THR A 1 544 ? 117.192 -22.995 -85.122 1.00 69.56 544 THR A O 1
ATOM 4551 N N . ARG A 1 545 ? 115.903 -21.231 -85.622 1.00 76.69 545 ARG A N 1
ATOM 4552 C CA . ARG A 1 545 ? 115.976 -20.594 -84.291 1.00 76.69 545 ARG A CA 1
ATOM 4553 C C . ARG A 1 545 ? 115.018 -21.189 -83.252 1.00 76.69 545 ARG A C 1
ATOM 4555 O O . ARG A 1 545 ? 115.297 -21.114 -82.058 1.00 76.69 545 ARG A O 1
ATOM 4562 N N . ILE A 1 546 ? 113.898 -21.780 -83.674 1.00 69.62 546 ILE A N 1
ATOM 4563 C CA . ILE A 1 546 ? 112.907 -22.362 -82.746 1.00 69.62 546 ILE A CA 1
ATOM 4564 C C . ILE A 1 546 ? 113.460 -23.631 -82.076 1.00 69.62 546 ILE A C 1
ATOM 4566 O O . ILE A 1 546 ? 113.319 -23.799 -80.864 1.00 69.62 546 ILE A O 1
ATOM 4570 N N . ALA A 1 547 ? 114.185 -24.463 -82.833 1.00 72.56 547 ALA A N 1
ATOM 4571 C CA . ALA A 1 547 ? 114.767 -25.723 -82.359 1.00 72.56 547 ALA A CA 1
ATOM 4572 C C . ALA A 1 547 ? 115.778 -25.572 -81.197 1.00 72.56 547 ALA A C 1
ATOM 4574 O O . ALA A 1 547 ? 116.050 -26.536 -80.478 1.00 72.56 547 ALA A O 1
ATOM 4575 N N . GLU A 1 548 ? 116.333 -24.374 -80.986 1.00 66.75 548 GLU A N 1
ATOM 4576 C CA . GLU A 1 548 ? 117.228 -24.083 -79.859 1.00 66.75 548 GLU A CA 1
ATOM 4577 C C . GLU A 1 548 ? 116.464 -23.859 -78.539 1.00 66.75 548 GLU A C 1
ATOM 4579 O O . GLU A 1 548 ? 116.951 -24.233 -77.471 1.00 66.75 548 GLU A O 1
ATOM 4584 N N . LEU A 1 549 ? 115.262 -23.272 -78.597 1.00 63.34 549 LEU A N 1
ATOM 4585 C CA . LEU A 1 549 ? 114.516 -22.810 -77.418 1.00 63.34 549 LEU A CA 1
ATOM 4586 C C . LEU A 1 549 ? 113.754 -23.944 -76.715 1.00 63.34 549 LEU A C 1
ATOM 4588 O O . LEU A 1 549 ? 113.799 -24.052 -75.488 1.00 63.34 549 LEU A O 1
ATOM 4592 N N . GLU A 1 550 ? 113.152 -24.862 -77.478 1.00 69.25 550 GLU A N 1
ATOM 4593 C CA . GLU A 1 550 ? 112.417 -26.034 -76.958 1.00 69.25 550 GLU A CA 1
ATOM 4594 C C . GLU A 1 550 ? 113.294 -27.002 -76.134 1.00 69.25 550 GLU A C 1
ATOM 4596 O O . GLU A 1 550 ? 112.803 -27.943 -75.495 1.00 69.25 550 GLU A O 1
ATOM 4601 N N . ARG A 1 551 ? 114.617 -26.802 -76.151 1.00 61.66 551 ARG A N 1
ATOM 4602 C CA . ARG A 1 551 ? 115.600 -27.569 -75.380 1.00 61.66 551 ARG A CA 1
ATOM 4603 C C . ARG A 1 551 ? 115.744 -27.091 -73.929 1.00 61.66 551 ARG A C 1
ATOM 4605 O O . ARG A 1 551 ? 116.253 -27.853 -73.112 1.00 61.66 551 ARG A O 1
ATOM 4612 N N . VAL A 1 552 ? 115.289 -25.877 -73.601 1.00 57.31 552 VAL A N 1
ATOM 4613 C CA . VAL A 1 552 ? 115.485 -25.240 -72.281 1.00 57.31 552 VAL A CA 1
ATOM 4614 C C . VAL A 1 552 ? 114.304 -25.477 -71.328 1.00 57.31 552 VAL A C 1
ATOM 4616 O O . VAL A 1 552 ? 114.511 -25.764 -70.152 1.00 57.31 552 VAL A O 1
ATOM 4619 N N . GLU A 1 553 ? 113.064 -25.418 -71.822 1.00 53.38 553 GLU A N 1
ATOM 4620 C CA . GLU A 1 553 ? 111.846 -25.403 -70.985 1.00 53.38 553 GLU A CA 1
ATOM 4621 C C . GLU A 1 553 ? 111.570 -26.719 -70.223 1.00 53.38 553 GLU A C 1
ATOM 4623 O O . GLU A 1 553 ? 110.822 -26.758 -69.247 1.00 53.38 553 GLU A O 1
ATOM 4628 N N . ARG A 1 554 ? 112.210 -27.825 -70.619 1.00 53.53 554 ARG A N 1
ATOM 4629 C CA . ARG A 1 554 ? 111.967 -29.165 -70.051 1.00 53.53 554 ARG A CA 1
ATOM 4630 C C . ARG A 1 554 ? 112.477 -29.385 -68.620 1.00 53.53 554 ARG A C 1
ATOM 4632 O O . ARG A 1 554 ? 112.236 -30.461 -68.079 1.00 53.53 554 ARG A O 1
ATOM 4639 N N . ASN A 1 555 ? 113.178 -28.423 -68.014 1.00 46.22 555 ASN A N 1
ATOM 4640 C CA . ASN A 1 555 ? 114.026 -28.674 -66.840 1.00 46.22 555 ASN A CA 1
ATOM 4641 C C . ASN A 1 555 ? 113.529 -28.078 -65.501 1.00 46.22 555 ASN A C 1
ATOM 4643 O O . ASN A 1 555 ? 114.252 -28.146 -64.510 1.00 46.22 555 ASN A O 1
ATOM 4647 N N . THR A 1 556 ? 112.328 -27.484 -65.439 1.00 45.94 556 THR A N 1
ATOM 4648 C CA . THR A 1 556 ? 111.857 -26.712 -64.263 1.00 45.94 556 THR A CA 1
ATOM 4649 C C . THR A 1 556 ? 110.393 -26.982 -63.871 1.00 45.94 556 THR A C 1
ATOM 4651 O O . THR A 1 556 ? 109.521 -26.130 -64.036 1.00 45.94 556 THR A O 1
ATOM 4654 N N . ARG A 1 557 ? 110.107 -28.160 -63.289 1.00 45.22 557 ARG A N 1
ATOM 4655 C CA . ARG A 1 557 ? 108.823 -28.461 -62.607 1.00 45.22 557 ARG A CA 1
ATOM 4656 C C . ARG A 1 557 ? 109.007 -29.317 -61.344 1.00 45.22 557 ARG A C 1
ATOM 4658 O O . ARG A 1 557 ? 109.096 -30.534 -61.456 1.00 45.22 557 ARG A O 1
ATOM 4665 N N . PHE A 1 558 ? 109.009 -28.703 -60.157 1.00 38.50 558 PHE A N 1
ATOM 4666 C CA . PHE A 1 558 ? 108.849 -29.364 -58.844 1.00 38.50 558 PHE A CA 1
ATOM 4667 C C . PHE A 1 558 ? 108.531 -28.309 -57.753 1.00 38.50 558 PHE A C 1
ATOM 4669 O O . PHE A 1 558 ? 108.929 -27.163 -57.937 1.00 38.50 558 PHE A O 1
ATOM 4676 N N . ILE A 1 559 ? 107.908 -28.714 -56.620 1.00 38.81 559 ILE A N 1
ATOM 4677 C CA . ILE A 1 559 ? 107.656 -27.922 -55.370 1.00 38.81 559 ILE A CA 1
ATOM 4678 C C . ILE A 1 559 ? 106.535 -26.844 -55.502 1.00 38.81 559 ILE A C 1
ATOM 4680 O O . ILE A 1 559 ? 106.537 -26.087 -56.462 1.00 38.81 559 ILE A O 1
ATOM 4684 N N . SER A 1 560 ? 105.547 -26.665 -54.596 1.00 39.59 560 SER A N 1
ATOM 4685 C CA . SER A 1 560 ? 105.046 -27.457 -53.436 1.00 39.59 560 SER A CA 1
ATOM 4686 C C . SER A 1 560 ? 103.635 -26.995 -52.964 1.00 39.59 560 SER A C 1
ATOM 4688 O O . SER A 1 560 ? 103.077 -26.062 -53.533 1.00 39.59 560 SER A O 1
ATOM 4690 N N . ILE A 1 561 ? 103.077 -27.624 -51.912 1.00 47.59 561 ILE A N 1
ATOM 4691 C CA . ILE A 1 561 ? 101.764 -27.354 -51.270 1.00 47.59 561 ILE A CA 1
ATOM 4692 C C . ILE A 1 561 ? 101.950 -27.258 -49.735 1.00 47.59 561 ILE A C 1
ATOM 4694 O O . ILE A 1 561 ? 102.790 -27.980 -49.200 1.00 47.59 561 ILE A O 1
ATOM 4698 N N . THR A 1 562 ? 101.155 -26.455 -49.006 1.00 42.91 562 THR A N 1
ATOM 4699 C CA . THR A 1 562 ? 101.083 -26.478 -47.519 1.00 42.91 562 THR A CA 1
ATOM 4700 C C . THR A 1 562 ? 99.660 -26.263 -46.968 1.00 42.91 562 THR A C 1
ATOM 4702 O O . THR A 1 562 ? 98.840 -25.575 -47.568 1.00 42.91 562 THR A O 1
ATOM 4705 N N . GLY A 1 563 ? 99.350 -26.874 -45.814 1.00 50.62 563 GLY A N 1
ATOM 4706 C CA . GLY A 1 563 ? 97.971 -27.095 -45.335 1.00 50.62 563 GLY A CA 1
ATOM 4707 C C . GLY A 1 563 ? 97.466 -26.225 -44.174 1.00 50.62 563 GLY A C 1
ATOM 4708 O O . GLY A 1 563 ? 96.669 -26.710 -43.378 1.00 50.62 563 GLY A O 1
ATOM 4709 N N . ARG A 1 564 ? 97.918 -24.971 -44.014 1.00 45.56 564 ARG A N 1
ATOM 4710 C CA . ARG A 1 564 ? 97.527 -24.149 -42.840 1.00 45.56 564 ARG A CA 1
ATOM 4711 C C . ARG A 1 564 ? 96.110 -23.553 -42.918 1.00 45.56 564 ARG A C 1
ATOM 4713 O O . ARG A 1 564 ? 95.518 -23.286 -41.884 1.00 45.56 564 ARG A O 1
ATOM 4720 N N . ALA A 1 565 ? 95.555 -23.382 -44.119 1.00 57.12 565 ALA A N 1
ATOM 4721 C CA . ALA A 1 565 ? 94.306 -22.642 -44.353 1.00 57.12 565 ALA A CA 1
ATOM 4722 C C . ALA A 1 565 ? 93.001 -23.387 -43.985 1.00 57.12 565 ALA A C 1
ATOM 4724 O O . ALA A 1 565 ? 91.919 -22.826 -44.142 1.00 57.12 565 ALA A O 1
ATOM 4725 N N . GLN A 1 566 ? 93.072 -24.648 -43.547 1.00 56.91 566 GLN A N 1
ATOM 4726 C CA . GLN A 1 566 ? 91.877 -25.475 -43.342 1.00 56.91 566 GLN A CA 1
ATOM 4727 C C . GLN A 1 566 ? 91.237 -25.290 -41.955 1.00 56.91 566 GLN A C 1
ATOM 4729 O O . GLN A 1 566 ? 90.016 -25.236 -41.848 1.00 56.91 566 GLN A O 1
ATOM 4734 N N . VAL A 1 567 ? 92.052 -25.125 -40.906 1.00 56.97 567 VAL A N 1
ATOM 4735 C CA . VAL A 1 567 ? 91.587 -25.070 -39.505 1.00 56.97 567 VAL A CA 1
ATOM 4736 C C . VAL A 1 567 ? 90.822 -23.777 -39.194 1.00 56.97 567 VAL A C 1
ATOM 4738 O O . VAL A 1 567 ? 89.793 -23.813 -38.522 1.00 56.97 567 VAL A O 1
ATOM 4741 N N . ASP A 1 568 ? 91.275 -22.639 -39.729 1.00 57.94 568 ASP A N 1
ATOM 4742 C CA . ASP A 1 568 ? 90.636 -21.334 -39.493 1.00 57.94 568 ASP A CA 1
ATOM 4743 C C . ASP A 1 568 ? 89.205 -21.268 -40.064 1.00 57.94 568 ASP A C 1
ATOM 4745 O O . ASP A 1 568 ? 88.355 -20.544 -39.543 1.00 57.94 568 ASP A O 1
ATOM 4749 N N . LYS A 1 569 ? 88.912 -22.060 -41.106 1.00 67.56 569 LYS A N 1
ATOM 4750 C CA . LYS A 1 569 ? 87.578 -22.144 -41.715 1.00 67.56 569 LYS A CA 1
ATOM 4751 C C . LYS A 1 569 ? 86.572 -22.841 -40.795 1.00 67.56 569 LYS A C 1
ATOM 4753 O O . LYS A 1 569 ? 85.469 -22.338 -40.593 1.00 67.56 569 LYS A O 1
ATOM 4758 N N . GLU A 1 570 ? 86.959 -23.971 -40.209 1.00 68.44 570 GLU A N 1
ATOM 4759 C CA . GLU A 1 570 ? 86.071 -24.785 -39.367 1.00 68.44 570 GLU A CA 1
ATOM 4760 C C . GLU A 1 570 ? 85.630 -24.027 -38.101 1.00 68.44 570 GLU A C 1
ATOM 4762 O O . GLU A 1 570 ? 84.479 -24.138 -37.679 1.00 68.44 570 GLU A O 1
ATOM 4767 N N . LEU A 1 571 ? 86.505 -23.182 -37.538 1.00 58.62 571 LEU A N 1
ATOM 4768 C CA . LEU A 1 571 ? 86.194 -22.324 -36.387 1.00 58.62 571 LEU A CA 1
ATOM 4769 C C . LEU A 1 571 ? 85.135 -21.246 -36.682 1.00 58.62 571 LEU A C 1
ATOM 4771 O O . LEU A 1 571 ? 84.340 -20.914 -35.797 1.00 58.62 571 LEU A O 1
ATOM 4775 N N . GLN A 1 572 ? 85.101 -20.715 -37.906 1.00 66.88 572 GLN A N 1
ATOM 4776 C CA . GLN A 1 572 ? 84.100 -19.733 -38.333 1.00 66.88 572 GLN A CA 1
ATOM 4777 C C . GLN A 1 572 ? 82.716 -20.387 -38.479 1.00 66.88 572 GLN A C 1
ATOM 4779 O O . GLN A 1 572 ? 81.718 -19.863 -37.974 1.00 66.88 572 GLN A O 1
ATOM 4784 N N . ASP A 1 573 ? 82.670 -21.577 -39.087 1.00 65.19 573 ASP A N 1
ATOM 4785 C CA . ASP A 1 573 ? 81.434 -22.318 -39.371 1.00 65.19 573 ASP A CA 1
ATOM 4786 C C . ASP A 1 573 ? 80.694 -22.794 -38.101 1.00 65.19 573 ASP A C 1
ATOM 4788 O O . ASP A 1 573 ? 79.515 -23.147 -38.178 1.00 65.19 573 ASP A O 1
ATOM 4792 N N . TYR A 1 574 ? 81.338 -22.829 -36.927 1.00 62.81 574 TYR A N 1
ATOM 4793 C CA . TYR A 1 574 ? 80.665 -23.127 -35.651 1.00 62.81 574 TYR A CA 1
ATOM 4794 C C . TYR A 1 574 ? 80.030 -21.901 -34.983 1.00 62.81 574 TYR A C 1
ATOM 4796 O O . TYR A 1 574 ? 78.967 -22.037 -34.380 1.00 62.81 574 TYR A O 1
ATOM 4804 N N . ARG A 1 575 ? 80.616 -20.701 -35.115 1.00 60.22 575 ARG A N 1
ATOM 4805 C CA . ARG A 1 575 ? 80.049 -19.474 -34.518 1.00 60.22 575 ARG A CA 1
ATOM 4806 C C . ARG A 1 575 ? 78.715 -19.098 -35.159 1.00 60.22 575 ARG A C 1
ATOM 4808 O O . ARG A 1 575 ? 77.740 -18.868 -34.451 1.00 60.22 575 ARG A O 1
ATOM 4815 N N . ILE A 1 576 ? 78.665 -19.144 -36.491 1.00 66.88 576 ILE A N 1
ATOM 4816 C CA . ILE A 1 576 ? 77.470 -18.826 -37.289 1.00 66.88 576 ILE A CA 1
ATOM 4817 C C . ILE A 1 576 ? 76.290 -19.744 -36.916 1.00 66.88 576 ILE A C 1
ATOM 4819 O O . ILE A 1 576 ? 75.150 -19.295 -36.843 1.00 66.88 576 ILE A O 1
ATOM 4823 N N . ARG A 1 577 ? 76.554 -21.027 -36.619 1.00 66.94 577 ARG A N 1
ATOM 4824 C CA . ARG A 1 577 ? 75.513 -21.989 -36.212 1.00 66.94 577 ARG A CA 1
ATOM 4825 C C . ARG A 1 577 ? 74.938 -21.725 -34.817 1.00 66.94 577 ARG A C 1
ATOM 4827 O O . ARG A 1 577 ? 73.760 -22.000 -34.612 1.00 66.94 577 ARG A O 1
ATOM 4834 N N . LEU A 1 578 ? 75.723 -21.182 -33.884 1.00 57.31 578 LEU A N 1
ATOM 4835 C CA . LEU A 1 578 ? 75.235 -20.833 -32.545 1.00 57.31 578 LEU A CA 1
ATOM 4836 C C . LEU A 1 578 ? 74.307 -19.608 -32.593 1.00 57.31 578 LEU A C 1
ATOM 4838 O O . LEU A 1 578 ? 73.176 -19.670 -32.119 1.00 57.31 578 LEU A O 1
ATOM 4842 N N . GLU A 1 579 ? 74.751 -18.537 -33.256 1.00 64.94 579 GLU A N 1
ATOM 4843 C CA . GLU A 1 579 ? 73.996 -17.284 -33.423 1.00 64.94 579 GLU A CA 1
ATOM 4844 C C . GLU A 1 579 ? 72.665 -17.498 -34.176 1.00 64.94 579 GLU A C 1
ATOM 4846 O O . GLU A 1 579 ? 71.632 -16.910 -33.838 1.00 64.94 579 GLU A O 1
ATOM 4851 N N . HIS A 1 580 ? 72.650 -18.417 -35.149 1.00 67.12 580 HIS A N 1
ATOM 4852 C CA . HIS A 1 580 ? 71.432 -18.827 -35.852 1.00 67.12 580 HIS A CA 1
ATOM 4853 C C . HIS A 1 580 ? 70.438 -19.590 -34.952 1.00 67.12 580 HIS A C 1
ATOM 4855 O O . HIS A 1 580 ? 69.228 -19.409 -35.075 1.00 67.12 580 HIS A O 1
ATOM 4861 N N . SER A 1 581 ? 70.923 -20.403 -34.005 1.00 64.62 581 SER A N 1
ATOM 4862 C CA . SER A 1 581 ? 70.061 -21.152 -33.078 1.00 64.62 581 SER A CA 1
ATOM 4863 C C . SER A 1 581 ? 69.379 -20.244 -32.049 1.00 64.62 581 SER A C 1
ATOM 4865 O O . SER A 1 581 ? 68.200 -20.430 -31.752 1.00 64.62 581 SER A O 1
ATOM 4867 N N . GLU A 1 582 ? 70.097 -19.250 -31.516 1.00 67.19 582 GLU A N 1
ATOM 4868 C CA . GLU A 1 582 ? 69.540 -18.292 -30.549 1.00 67.19 582 GLU A CA 1
ATOM 4869 C C . GLU A 1 582 ? 68.511 -17.351 -31.199 1.00 67.19 582 GLU A C 1
ATOM 4871 O O . GLU A 1 582 ? 67.509 -16.984 -30.578 1.00 67.19 582 GLU A O 1
ATOM 4876 N N . THR A 1 583 ? 68.716 -16.991 -32.471 1.00 71.75 583 THR A N 1
ATOM 4877 C CA . THR A 1 583 ? 67.757 -16.180 -33.237 1.00 71.75 583 THR A CA 1
ATOM 4878 C C . THR A 1 583 ? 66.519 -16.972 -33.674 1.00 71.75 583 THR A C 1
ATOM 4880 O O . THR A 1 583 ? 65.425 -16.407 -33.627 1.00 71.75 583 THR A O 1
ATOM 4883 N N . SER A 1 584 ? 66.646 -18.271 -33.990 1.00 66.81 584 SER A N 1
ATOM 4884 C CA . SER A 1 584 ? 65.503 -19.153 -34.307 1.00 66.81 584 SER A CA 1
ATOM 4885 C C . SER A 1 584 ? 64.512 -19.256 -33.142 1.00 66.81 584 SER A C 1
ATOM 4887 O O . SER A 1 584 ? 63.372 -18.803 -33.266 1.00 66.81 584 SER A O 1
ATOM 4889 N N . HIS A 1 585 ? 64.956 -19.715 -31.963 1.00 66.31 585 HIS A N 1
ATOM 4890 C CA . HIS A 1 585 ? 64.076 -19.881 -30.794 1.00 66.31 585 HIS A CA 1
ATOM 4891 C C . HIS A 1 585 ? 63.405 -18.572 -30.343 1.00 66.31 585 HIS A C 1
ATOM 4893 O O . HIS A 1 585 ? 62.276 -18.576 -29.847 1.00 66.31 585 HIS A O 1
ATOM 4899 N N . LYS A 1 586 ? 64.069 -17.427 -30.544 1.00 73.19 586 LYS A N 1
ATOM 4900 C CA . LYS A 1 586 ? 63.485 -16.111 -30.257 1.00 73.19 586 LYS A CA 1
ATOM 4901 C C . LYS A 1 586 ? 62.394 -15.716 -31.263 1.00 73.19 586 LYS A C 1
ATOM 4903 O O . LYS A 1 586 ? 61.445 -15.036 -30.877 1.00 73.19 586 LYS A O 1
ATOM 4908 N N . GLY A 1 587 ? 62.503 -16.154 -32.519 1.00 69.62 587 GLY A N 1
ATOM 4909 C CA . GLY A 1 587 ? 61.441 -16.038 -33.521 1.00 69.62 587 GLY A CA 1
ATOM 4910 C C . GLY A 1 587 ? 60.257 -16.968 -33.236 1.00 69.62 587 GLY A C 1
ATOM 4911 O O . GLY A 1 587 ? 59.112 -16.530 -33.293 1.00 69.62 587 GLY A O 1
ATOM 4912 N N . GLU A 1 588 ? 60.526 -18.219 -32.856 1.00 71.44 588 GLU A N 1
ATOM 4913 C CA . GLU A 1 588 ? 59.516 -19.243 -32.532 1.00 71.44 588 GLU A CA 1
ATOM 4914 C C . GLU A 1 588 ? 58.606 -18.812 -31.367 1.00 71.44 588 GLU A C 1
ATOM 4916 O O . GLU A 1 588 ? 57.382 -18.892 -31.473 1.00 71.44 588 GLU A O 1
ATOM 4921 N N . LEU A 1 589 ? 59.180 -18.269 -30.286 1.00 72.06 589 LEU A N 1
ATOM 4922 C CA . LEU A 1 589 ? 58.407 -17.734 -29.154 1.00 72.06 589 LEU A CA 1
ATOM 4923 C C . LEU A 1 589 ? 57.545 -16.520 -29.539 1.00 72.06 589 LEU A C 1
ATOM 4925 O O . LEU A 1 589 ? 56.423 -16.383 -29.049 1.00 72.06 589 LEU A O 1
ATOM 4929 N N . ALA A 1 590 ? 58.042 -15.650 -30.424 1.00 72.44 590 ALA A N 1
ATOM 4930 C CA . ALA A 1 590 ? 57.278 -14.503 -30.912 1.00 72.44 590 ALA A CA 1
ATOM 4931 C C . ALA A 1 590 ? 56.125 -14.931 -31.837 1.00 72.44 590 ALA A C 1
ATOM 4933 O O . ALA A 1 590 ? 55.024 -14.388 -31.735 1.00 72.44 590 ALA A O 1
ATOM 4934 N N . ALA A 1 591 ? 56.354 -15.934 -32.691 1.00 68.56 591 ALA A N 1
ATOM 4935 C CA . ALA A 1 591 ? 55.327 -16.521 -33.546 1.00 68.56 591 ALA A CA 1
ATOM 4936 C C . ALA A 1 591 ? 54.206 -17.167 -32.717 1.00 68.56 591 ALA A C 1
ATOM 4938 O O . ALA A 1 591 ? 53.036 -16.897 -32.973 1.00 68.56 591 ALA A O 1
ATOM 4939 N N . LEU A 1 592 ? 54.552 -17.934 -31.676 1.00 74.12 592 LEU A N 1
ATOM 4940 C CA . LEU A 1 592 ? 53.570 -18.586 -30.805 1.00 74.12 592 LEU A CA 1
ATOM 4941 C C . LEU A 1 592 ? 52.677 -17.569 -30.068 1.00 74.12 592 LEU A C 1
ATOM 4943 O O . LEU A 1 592 ? 51.465 -17.758 -29.984 1.00 74.12 592 LEU A O 1
ATOM 4947 N N . HIS A 1 593 ? 53.242 -16.461 -29.572 1.00 74.75 593 HIS A N 1
ATOM 4948 C CA . HIS A 1 593 ? 52.445 -15.393 -28.952 1.00 74.75 593 HIS A CA 1
ATOM 4949 C C . HIS A 1 593 ? 51.494 -14.732 -29.963 1.00 74.75 593 HIS A C 1
ATOM 4951 O O . HIS A 1 593 ? 50.319 -14.520 -29.660 1.00 74.75 593 HIS A O 1
ATOM 4957 N N . ALA A 1 594 ? 51.981 -14.440 -31.173 1.00 74.38 594 ALA A N 1
ATOM 4958 C CA . ALA A 1 594 ? 51.166 -13.872 -32.245 1.00 74.38 594 ALA A CA 1
ATOM 4959 C C . ALA A 1 594 ? 50.051 -14.828 -32.714 1.00 74.38 594 ALA A C 1
ATOM 4961 O O . ALA A 1 594 ? 48.969 -14.366 -33.071 1.00 74.38 594 ALA A O 1
ATOM 4962 N N . GLU A 1 595 ? 50.275 -16.145 -32.672 1.00 80.06 595 GLU A N 1
ATOM 4963 C CA . GLU A 1 595 ? 49.262 -17.159 -32.986 1.00 80.06 595 GLU A CA 1
ATOM 4964 C C . GLU A 1 595 ? 48.124 -17.162 -31.953 1.00 80.06 595 GLU A C 1
ATOM 4966 O O . GLU A 1 595 ? 46.954 -17.092 -32.333 1.00 80.06 595 GLU A O 1
ATOM 4971 N N . TYR A 1 596 ? 48.435 -17.162 -30.650 1.00 76.06 596 TYR A N 1
ATOM 4972 C CA . TYR A 1 596 ? 47.409 -17.077 -29.600 1.00 76.06 596 TYR A CA 1
ATOM 4973 C C . TYR A 1 596 ? 46.656 -15.740 -29.619 1.00 76.06 596 TYR A C 1
ATOM 4975 O O . TYR A 1 596 ? 45.431 -15.729 -29.495 1.00 76.06 596 TYR A O 1
ATOM 4983 N N . GLU A 1 597 ? 47.350 -14.616 -29.813 1.00 79.75 597 GLU A N 1
ATOM 4984 C CA . GLU A 1 597 ? 46.722 -13.292 -29.909 1.00 79.75 597 GLU A CA 1
ATOM 4985 C C . GLU A 1 597 ? 45.833 -13.172 -31.160 1.00 79.75 597 GLU A C 1
ATOM 4987 O O . GLU A 1 597 ? 44.695 -12.702 -31.077 1.00 79.75 597 GLU A O 1
ATOM 4992 N N . GLY A 1 598 ? 46.300 -13.683 -32.304 1.00 74.00 598 GLY A N 1
ATOM 4993 C CA . GLY A 1 598 ? 45.521 -13.776 -33.537 1.00 74.00 598 GLY A CA 1
ATOM 4994 C C . GLY A 1 598 ? 44.290 -14.670 -33.391 1.00 74.00 598 GLY A C 1
ATOM 4995 O O . GLY A 1 598 ? 43.206 -14.292 -33.830 1.00 74.00 598 GLY A O 1
ATOM 4996 N N . ARG A 1 599 ? 44.413 -15.815 -32.709 1.00 79.62 599 ARG A N 1
ATOM 4997 C CA . ARG A 1 599 ? 43.293 -16.728 -32.440 1.00 79.62 599 ARG A CA 1
ATOM 4998 C C . ARG A 1 599 ? 42.257 -16.126 -31.489 1.00 79.62 599 ARG A C 1
ATOM 5000 O O . ARG A 1 599 ? 41.065 -16.320 -31.707 1.00 79.62 599 ARG A O 1
ATOM 5007 N N . MET A 1 600 ? 42.683 -15.362 -30.479 1.00 73.19 600 MET A N 1
ATOM 5008 C CA . MET A 1 600 ? 41.765 -14.603 -29.620 1.00 73.19 600 MET A CA 1
ATOM 5009 C C . MET A 1 600 ? 41.039 -13.491 -30.385 1.00 73.19 600 MET A C 1
ATOM 5011 O O . MET A 1 600 ? 39.850 -13.290 -30.147 1.00 73.19 600 MET A O 1
ATOM 5015 N N . ARG A 1 601 ? 41.711 -12.802 -31.322 1.00 81.94 601 ARG A N 1
ATOM 5016 C CA . ARG A 1 601 ? 41.048 -11.833 -32.212 1.00 81.94 601 ARG A CA 1
ATOM 5017 C C . ARG A 1 601 ? 40.012 -12.520 -33.102 1.00 81.94 601 ARG A C 1
ATOM 5019 O O . ARG A 1 601 ? 38.860 -12.120 -33.058 1.00 81.94 601 ARG A O 1
ATOM 5026 N N . LEU A 1 602 ? 40.386 -13.589 -33.808 1.00 78.06 602 LEU A N 1
ATOM 5027 C CA . LEU A 1 602 ? 39.478 -14.322 -34.701 1.00 78.06 602 LEU A CA 1
ATOM 5028 C C . LEU A 1 602 ? 38.228 -14.852 -33.977 1.00 78.06 602 LEU A C 1
ATOM 5030 O O . LEU A 1 602 ? 37.136 -14.739 -34.516 1.00 78.06 602 LEU A O 1
ATOM 5034 N N . LEU A 1 603 ? 38.362 -15.360 -32.746 1.00 75.50 603 LEU A N 1
ATOM 5035 C CA . LEU A 1 603 ? 37.212 -15.772 -31.924 1.00 75.50 603 LEU A CA 1
ATOM 5036 C C . LEU A 1 603 ? 36.357 -14.581 -31.449 1.00 75.50 603 LEU A C 1
ATOM 5038 O O . LEU A 1 603 ? 35.148 -14.720 -31.284 1.00 75.50 603 LEU A O 1
ATOM 5042 N N . GLY A 1 604 ? 36.959 -13.409 -31.232 1.00 79.81 604 GLY A N 1
ATOM 5043 C CA . GLY A 1 604 ? 36.225 -12.168 -30.964 1.00 79.81 604 GLY A CA 1
ATOM 5044 C C . GLY A 1 604 ? 35.425 -11.701 -32.182 1.00 79.81 604 GLY A C 1
ATOM 5045 O O . GLY A 1 604 ? 34.230 -11.434 -32.060 1.00 79.81 604 GLY A O 1
ATOM 5046 N N . ASP A 1 605 ? 36.069 -11.685 -33.350 1.00 83.69 605 ASP A N 1
ATOM 5047 C CA . ASP A 1 605 ? 35.467 -11.335 -34.639 1.00 83.69 605 ASP A CA 1
ATOM 5048 C C . ASP A 1 605 ? 34.336 -12.323 -35.005 1.00 83.69 605 ASP A C 1
ATOM 5050 O O . ASP A 1 605 ? 33.287 -11.911 -35.496 1.00 83.69 605 ASP A O 1
ATOM 5054 N N . GLU A 1 606 ? 34.501 -13.619 -34.713 1.00 84.31 606 GLU A N 1
ATOM 5055 C CA . GLU A 1 606 ? 33.482 -14.664 -34.900 1.00 84.31 606 GLU A CA 1
ATOM 5056 C C . GLU A 1 606 ? 32.281 -14.480 -33.958 1.00 84.31 606 GLU A C 1
ATOM 5058 O O . GLU A 1 606 ? 31.135 -14.562 -34.401 1.00 84.31 606 GLU A O 1
ATOM 5063 N N . VAL A 1 607 ? 32.508 -14.147 -32.681 1.00 77.50 607 VAL A N 1
ATOM 5064 C CA . VAL A 1 607 ? 31.425 -13.816 -31.736 1.00 77.50 607 VAL A CA 1
ATOM 5065 C C . VAL A 1 607 ? 30.669 -12.557 -32.169 1.00 77.50 607 VAL A C 1
ATOM 5067 O O . VAL A 1 607 ? 29.439 -12.536 -32.080 1.00 77.50 607 VAL A O 1
ATOM 5070 N N . GLU A 1 608 ? 31.356 -11.521 -32.660 1.00 82.25 608 GLU A N 1
ATOM 5071 C CA . GLU A 1 608 ? 30.683 -10.333 -33.194 1.00 82.25 608 GLU A CA 1
ATOM 5072 C C . GLU A 1 608 ? 29.907 -10.669 -34.477 1.00 82.25 608 GLU A C 1
ATOM 5074 O O . GLU A 1 608 ? 28.743 -10.289 -34.610 1.00 82.25 608 GLU A O 1
ATOM 5079 N N . HIS A 1 609 ? 30.487 -11.458 -35.385 1.00 82.62 609 HIS A N 1
ATOM 5080 C CA . HIS A 1 609 ? 29.823 -11.892 -36.611 1.00 82.62 609 HIS A CA 1
ATOM 5081 C C . HIS A 1 609 ? 28.565 -12.728 -36.332 1.00 82.62 609 HIS A C 1
ATOM 5083 O O . HIS A 1 609 ? 27.532 -12.495 -36.957 1.00 82.62 609 HIS A O 1
ATOM 5089 N N . LEU A 1 610 ? 28.599 -13.644 -35.359 1.00 77.88 610 LEU A N 1
ATOM 5090 C CA . LEU A 1 610 ? 27.432 -14.429 -34.941 1.00 77.88 610 LEU A CA 1
ATOM 5091 C C . LEU A 1 610 ? 26.352 -13.559 -34.275 1.00 77.88 610 LEU A C 1
ATOM 5093 O O . LEU A 1 610 ? 25.163 -13.772 -34.514 1.00 77.88 610 LEU A O 1
ATOM 5097 N N . GLN A 1 611 ? 26.732 -12.533 -33.505 1.00 78.06 611 GLN A N 1
ATOM 5098 C CA . GLN A 1 611 ? 25.778 -11.545 -32.982 1.00 78.06 611 GLN A CA 1
ATOM 5099 C C . GLN A 1 611 ? 25.141 -10.719 -34.111 1.00 78.06 611 GLN A C 1
ATOM 5101 O O . GLN A 1 611 ? 23.922 -10.534 -34.123 1.00 78.06 611 GLN A O 1
ATOM 5106 N N . GLN A 1 612 ? 25.931 -10.275 -35.092 1.00 82.31 612 GLN A N 1
ATOM 5107 C CA . GLN A 1 612 ? 25.433 -9.571 -36.276 1.00 82.31 612 GLN A CA 1
ATOM 5108 C C . GLN A 1 612 ? 24.514 -10.471 -37.124 1.00 82.31 612 GLN A C 1
ATOM 5110 O O . GLN A 1 612 ? 23.441 -10.019 -37.525 1.00 82.31 612 GLN A O 1
ATOM 5115 N N . GLN A 1 613 ? 24.855 -11.752 -37.326 1.00 78.88 613 GLN A N 1
ATOM 5116 C CA . GLN A 1 613 ? 23.978 -12.732 -37.980 1.00 78.88 613 GLN A CA 1
ATOM 5117 C C . GLN A 1 613 ? 22.674 -12.938 -37.202 1.00 78.88 613 GLN A C 1
ATOM 5119 O O . GLN A 1 613 ? 21.609 -12.926 -37.810 1.00 78.88 613 GLN A O 1
ATOM 5124 N N . MET A 1 614 ? 22.708 -13.066 -35.871 1.00 73.06 614 MET A N 1
ATOM 5125 C CA . MET A 1 614 ? 21.485 -13.171 -35.063 1.00 73.06 614 MET A CA 1
ATOM 5126 C C . MET A 1 614 ? 20.581 -11.941 -35.200 1.00 73.06 614 MET A C 1
ATOM 5128 O O . MET A 1 614 ? 19.362 -12.089 -35.287 1.00 73.06 614 MET A O 1
ATOM 5132 N N . VAL A 1 615 ? 21.154 -10.735 -35.243 1.00 80.62 615 VAL A N 1
ATOM 5133 C CA . VAL A 1 615 ? 20.393 -9.500 -35.486 1.00 80.62 615 VAL A CA 1
ATOM 5134 C C . VAL A 1 615 ? 19.837 -9.474 -36.914 1.00 80.62 615 VAL A C 1
ATOM 5136 O O . VAL A 1 615 ? 18.671 -9.122 -37.092 1.00 80.62 615 VAL A O 1
ATOM 5139 N N . HIS A 1 616 ? 20.610 -9.900 -37.917 1.00 82.44 616 HIS A N 1
ATOM 5140 C CA . HIS A 1 616 ? 20.154 -9.993 -39.308 1.00 82.44 616 HIS A CA 1
ATOM 5141 C C . HIS A 1 616 ? 19.003 -10.994 -39.460 1.00 82.44 616 HIS A C 1
ATOM 5143 O O . HIS A 1 616 ? 17.945 -10.629 -39.959 1.00 82.44 616 HIS A O 1
ATOM 5149 N N . LEU A 1 617 ? 19.154 -12.213 -38.937 1.00 73.50 617 LEU A N 1
ATOM 5150 C CA . LEU A 1 617 ? 18.135 -13.265 -38.962 1.00 73.50 617 LEU A CA 1
ATOM 5151 C C . LEU A 1 617 ? 16.887 -12.886 -38.153 1.00 73.50 617 LEU A C 1
ATOM 5153 O O . LEU A 1 617 ? 15.780 -13.254 -38.538 1.00 73.50 617 LEU A O 1
ATOM 5157 N N . ALA A 1 618 ? 17.019 -12.114 -37.068 1.00 76.12 618 ALA A N 1
ATOM 5158 C CA . ALA A 1 618 ? 15.868 -11.547 -36.367 1.00 76.12 618 ALA A CA 1
ATOM 5159 C C . ALA A 1 618 ? 15.139 -10.496 -37.224 1.00 76.12 618 ALA A C 1
ATOM 5161 O O . ALA A 1 618 ? 13.915 -10.549 -37.336 1.00 76.12 618 ALA A O 1
ATOM 5162 N N . GLN A 1 619 ? 15.873 -9.587 -37.876 1.00 84.31 619 GLN A N 1
ATOM 5163 C CA . GLN A 1 619 ? 15.297 -8.601 -38.797 1.00 84.31 619 GLN A CA 1
ATOM 5164 C C . GLN A 1 619 ? 14.683 -9.252 -40.043 1.00 84.31 619 GLN A C 1
ATOM 5166 O O . GLN A 1 619 ? 13.658 -8.784 -40.525 1.00 84.31 619 GLN A O 1
ATOM 5171 N N . GLU A 1 620 ? 15.274 -10.3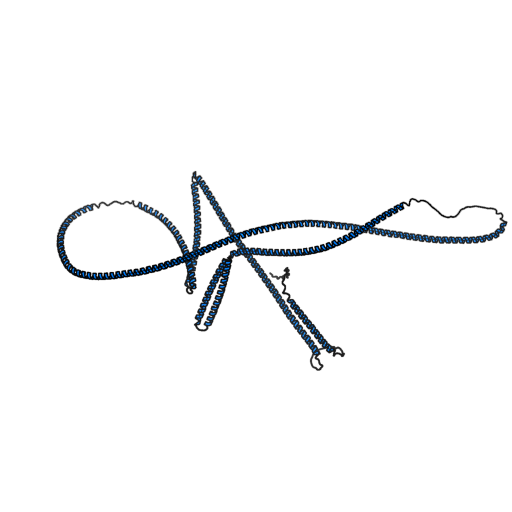20 -40.574 1.00 78.25 620 GLU A N 1
ATOM 5172 C CA . GLU A 1 620 ? 14.722 -11.089 -41.689 1.00 78.25 620 GLU A CA 1
ATOM 5173 C C . GLU A 1 620 ? 13.492 -11.878 -41.265 1.00 78.25 620 GLU A C 1
ATOM 5175 O O . GLU A 1 620 ? 12.470 -11.761 -41.928 1.00 78.25 620 GLU A O 1
ATOM 5180 N N . ARG A 1 621 ? 13.522 -12.587 -40.129 1.00 79.94 621 ARG A N 1
ATOM 5181 C CA . ARG A 1 621 ? 12.329 -13.206 -39.531 1.00 79.94 621 ARG A CA 1
ATOM 5182 C C . ARG A 1 621 ? 11.197 -12.191 -39.401 1.00 79.94 621 ARG A C 1
ATOM 5184 O O . ARG A 1 621 ? 10.064 -12.514 -39.742 1.00 79.94 621 ARG A O 1
ATOM 5191 N N . ASP A 1 622 ? 11.485 -10.978 -38.936 1.00 79.38 622 ASP A N 1
ATOM 5192 C CA . ASP A 1 622 ? 10.458 -9.958 -38.730 1.00 79.38 622 ASP A CA 1
ATOM 5193 C C . ASP A 1 622 ? 9.989 -9.324 -40.055 1.00 79.38 622 ASP A C 1
ATOM 5195 O O . ASP A 1 622 ? 8.785 -9.154 -40.232 1.00 79.38 622 ASP A O 1
ATOM 5199 N N . LYS A 1 623 ? 10.873 -9.113 -41.043 1.00 82.44 623 LYS A N 1
ATOM 5200 C CA . LYS A 1 623 ? 10.501 -8.740 -42.427 1.00 82.44 623 LYS A CA 1
ATOM 5201 C C . LYS A 1 623 ? 9.670 -9.819 -43.122 1.00 82.44 623 LYS A C 1
ATOM 5203 O O . LYS A 1 623 ? 8.715 -9.491 -43.824 1.00 82.44 623 LYS A O 1
ATOM 5208 N N . TYR A 1 624 ? 10.010 -11.097 -42.954 1.00 69.56 624 TYR A N 1
ATOM 5209 C CA . TYR A 1 624 ? 9.259 -12.222 -43.510 1.00 69.56 624 TYR A CA 1
ATOM 5210 C C . TYR A 1 624 ? 7.930 -12.396 -42.784 1.00 69.56 624 TYR A C 1
ATOM 5212 O O . TYR A 1 624 ? 6.923 -12.603 -43.447 1.00 69.56 624 TYR A O 1
ATOM 5220 N N . ARG A 1 625 ? 7.878 -12.210 -41.461 1.00 79.06 625 ARG A N 1
ATOM 5221 C CA . ARG A 1 625 ? 6.627 -12.154 -40.693 1.00 79.06 625 ARG A CA 1
ATOM 5222 C C . ARG A 1 625 ? 5.727 -11.024 -41.187 1.00 79.06 625 ARG A C 1
ATOM 5224 O O . ARG A 1 625 ? 4.568 -11.282 -41.478 1.00 79.06 625 ARG A O 1
ATOM 5231 N N . GLU A 1 626 ? 6.257 -9.814 -41.355 1.00 76.19 626 GLU A N 1
ATOM 5232 C CA . GLU A 1 626 ? 5.518 -8.667 -41.895 1.00 76.19 626 GLU A CA 1
ATOM 5233 C C . GLU A 1 626 ? 5.071 -8.917 -43.349 1.00 76.19 626 GLU A C 1
ATOM 5235 O O . GLU A 1 626 ? 3.950 -8.588 -43.730 1.00 76.19 626 GLU A O 1
ATOM 5240 N N . SER A 1 627 ? 5.912 -9.560 -44.164 1.00 72.62 627 SER A N 1
ATOM 5241 C CA . SER A 1 627 ? 5.588 -9.942 -45.547 1.00 72.62 627 SER A CA 1
ATOM 5242 C C . SER A 1 627 ? 4.559 -11.071 -45.623 1.00 72.62 627 SER A C 1
ATOM 5244 O O . SER A 1 627 ? 3.763 -11.098 -46.554 1.00 72.62 627 SER A O 1
ATOM 5246 N N . LEU A 1 628 ? 4.515 -11.967 -44.637 1.00 61.53 628 LEU A N 1
ATOM 5247 C CA . LEU A 1 628 ? 3.533 -13.045 -44.513 1.00 61.53 628 LEU A CA 1
ATOM 5248 C C . LEU A 1 628 ? 2.219 -12.519 -43.904 1.00 61.53 628 LEU A C 1
ATOM 5250 O O . LEU A 1 628 ? 1.146 -12.976 -44.279 1.00 61.53 628 LEU A O 1
ATOM 5254 N N . GLU A 1 629 ? 2.267 -11.481 -43.069 1.00 70.94 629 GLU A N 1
ATOM 5255 C CA . GLU A 1 629 ? 1.118 -10.702 -42.574 1.00 70.94 629 GLU A CA 1
ATOM 5256 C C . GLU A 1 629 ? 0.543 -9.734 -43.635 1.00 70.94 629 GLU A C 1
ATOM 5258 O O . GLU A 1 629 ? -0.625 -9.343 -43.569 1.00 70.94 629 GLU A O 1
ATOM 5263 N N . LYS A 1 630 ? 1.335 -9.394 -44.662 1.00 67.00 630 LYS A N 1
ATOM 5264 C CA . LYS A 1 630 ? 0.879 -8.776 -45.920 1.00 67.00 630 LYS A CA 1
ATOM 5265 C C . LYS A 1 630 ? 0.306 -9.832 -46.874 1.00 67.00 630 LYS A C 1
ATOM 5267 O O . LYS A 1 630 ? -0.864 -9.765 -47.219 1.00 67.00 630 LYS A O 1
ATOM 5272 N N . SER A 1 631 ? 1.070 -10.873 -47.204 1.00 53.06 631 SER A N 1
ATOM 5273 C CA . SER A 1 631 ? 0.674 -11.940 -48.140 1.00 53.06 631 SER A CA 1
ATOM 5274 C C . SER A 1 631 ? -0.545 -12.755 -47.674 1.00 53.06 631 SER A C 1
ATOM 5276 O O . SER A 1 631 ? -1.348 -13.190 -48.495 1.00 53.06 631 SER A O 1
ATOM 5278 N N . SER A 1 632 ? -0.766 -12.907 -46.364 1.00 49.03 632 SER A N 1
ATOM 5279 C CA . SER A 1 632 ? -1.993 -13.528 -45.832 1.00 49.03 632 SER A CA 1
ATOM 5280 C C . SER A 1 632 ? -3.255 -12.674 -46.009 1.00 49.03 632 SER A C 1
ATOM 5282 O O . SER A 1 632 ? -4.351 -13.225 -45.917 1.00 49.03 632 SER A O 1
ATOM 5284 N N . LYS A 1 633 ? -3.129 -11.376 -46.328 1.00 55.38 633 LYS A N 1
ATOM 5285 C CA . LYS A 1 633 ? -4.245 -10.528 -46.787 1.00 55.38 633 LYS A CA 1
ATOM 5286 C C . LYS A 1 633 ? -4.520 -10.699 -48.289 1.00 55.38 633 LYS A C 1
ATOM 5288 O O . LYS A 1 633 ? -5.664 -10.531 -48.694 1.00 55.38 633 LYS A O 1
ATOM 5293 N N . ASP A 1 634 ? -3.517 -11.124 -49.064 1.00 49.62 634 ASP A N 1
ATOM 5294 C CA . ASP A 1 634 ? -3.587 -11.329 -50.525 1.00 49.62 634 ASP A CA 1
ATOM 5295 C C . ASP A 1 634 ? -3.889 -12.788 -50.953 1.00 49.62 634 ASP A C 1
ATOM 5297 O O . ASP A 1 634 ? -4.035 -13.076 -52.138 1.00 49.62 634 ASP A O 1
ATOM 5301 N N . GLN A 1 635 ? -4.089 -13.684 -49.976 1.00 38.75 635 GLN A N 1
ATOM 5302 C CA . GLN A 1 635 ? -4.871 -14.928 -50.072 1.00 38.75 635 GLN A CA 1
ATOM 5303 C C . GLN A 1 635 ? -4.259 -16.154 -50.810 1.00 38.75 635 GLN A C 1
ATOM 5305 O O . GLN A 1 635 ? -3.679 -16.105 -51.891 1.00 38.75 635 GLN A O 1
ATOM 5310 N N . GLY A 1 636 ? -4.503 -17.345 -50.240 1.00 49.00 636 GLY A N 1
ATOM 5311 C CA . GLY A 1 636 ? -4.579 -18.599 -51.006 1.00 49.00 636 GLY A CA 1
ATOM 5312 C C . GLY A 1 636 ? -3.355 -19.527 -51.004 1.00 49.00 636 GLY A C 1
ATOM 5313 O O . GLY A 1 636 ? -3.305 -20.474 -50.218 1.00 49.00 636 GLY A O 1
ATOM 5314 N N . ILE A 1 637 ? -2.456 -19.354 -51.979 1.00 46.53 637 ILE A N 1
ATOM 5315 C CA . ILE A 1 637 ? -1.912 -20.500 -52.748 1.00 46.53 637 ILE A CA 1
ATOM 5316 C C . ILE A 1 637 ? -0.553 -21.059 -52.253 1.00 46.53 637 ILE A C 1
ATOM 5318 O O . ILE A 1 637 ? -0.243 -22.220 -52.508 1.00 46.53 637 ILE A O 1
ATOM 5322 N N . PHE A 1 638 ? 0.244 -20.308 -51.486 1.00 45.81 638 PHE A N 1
ATOM 5323 C CA . PHE A 1 638 ? 1.646 -20.661 -51.160 1.00 45.81 638 PHE A CA 1
ATOM 5324 C C . PHE A 1 638 ? 1.877 -21.348 -49.788 1.00 45.81 638 PHE A C 1
ATOM 5326 O O . PHE A 1 638 ? 2.891 -21.135 -49.129 1.00 45.81 638 PHE A O 1
ATOM 5333 N N . LYS A 1 639 ? 0.956 -22.207 -49.327 1.00 49.81 639 LYS A N 1
ATOM 5334 C CA . LYS A 1 639 ? 0.994 -22.785 -47.958 1.00 49.81 639 LYS A CA 1
ATOM 5335 C C . LYS A 1 639 ? 2.016 -23.918 -47.707 1.00 49.81 639 LYS A C 1
ATOM 5337 O O . LYS A 1 639 ? 2.102 -24.394 -46.579 1.00 49.81 639 LYS A O 1
ATOM 5342 N N . GLY A 1 640 ? 2.754 -24.370 -48.726 1.00 52.78 640 GLY A N 1
ATOM 5343 C CA . GLY A 1 640 ? 3.689 -25.504 -48.632 1.00 52.78 640 GLY A CA 1
ATOM 5344 C C . GLY A 1 640 ? 5.103 -25.115 -48.189 1.00 52.78 640 GLY A C 1
ATOM 5345 O O . GLY A 1 640 ? 5.477 -25.326 -47.039 1.00 52.78 640 GLY A O 1
ATOM 5346 N N . THR A 1 641 ? 5.890 -24.554 -49.112 1.00 54.28 641 THR A N 1
ATOM 5347 C CA . THR A 1 641 ? 7.348 -24.361 -48.985 1.00 54.28 641 THR A CA 1
ATOM 5348 C C . THR A 1 641 ? 7.744 -23.581 -47.732 1.00 54.28 641 THR A C 1
ATOM 5350 O O . THR A 1 641 ? 8.496 -24.090 -46.902 1.00 54.28 641 THR A O 1
ATOM 5353 N N . PHE A 1 642 ? 7.133 -22.408 -47.533 1.00 55.66 642 PHE A N 1
ATOM 5354 C CA . PHE A 1 642 ? 7.436 -21.520 -46.410 1.00 55.66 642 PHE A CA 1
ATOM 5355 C C . PHE A 1 642 ? 7.169 -22.150 -45.039 1.00 55.66 642 PHE A C 1
ATOM 5357 O O . PHE A 1 642 ? 7.788 -21.753 -44.057 1.00 55.66 642 PHE A O 1
ATOM 5364 N N . ARG A 1 643 ? 6.263 -23.134 -44.936 1.00 62.94 643 ARG A N 1
ATOM 5365 C CA . ARG A 1 643 ? 5.987 -23.804 -43.658 1.00 62.94 643 ARG A CA 1
ATOM 5366 C C . ARG A 1 643 ? 7.177 -24.663 -43.221 1.00 62.94 643 ARG A C 1
ATOM 5368 O O . ARG A 1 643 ? 7.527 -24.642 -42.045 1.00 62.94 643 ARG A O 1
ATOM 5375 N N . ASN A 1 644 ? 7.807 -25.357 -44.168 1.00 68.12 644 ASN A N 1
ATOM 5376 C CA . ASN A 1 644 ? 8.998 -26.161 -43.911 1.00 68.12 644 ASN A CA 1
ATOM 5377 C C . ASN A 1 644 ? 10.207 -25.254 -43.646 1.00 68.12 644 ASN A C 1
ATOM 5379 O O . ASN A 1 644 ? 10.901 -25.459 -42.661 1.00 68.12 644 ASN A O 1
ATOM 5383 N N . GLU A 1 645 ? 10.392 -24.191 -44.438 1.00 73.44 645 GLU A N 1
ATOM 5384 C CA . GLU A 1 645 ? 11.465 -23.208 -44.215 1.00 73.44 645 GLU A CA 1
ATOM 5385 C C . GLU A 1 645 ? 11.348 -22.527 -42.838 1.00 73.44 645 GLU A C 1
ATOM 5387 O O . GLU A 1 645 ? 12.356 -22.303 -42.177 1.00 73.44 645 GLU A O 1
ATOM 5392 N N . ILE A 1 646 ? 10.131 -22.258 -42.347 1.00 71.81 646 ILE A N 1
ATOM 5393 C CA . ILE A 1 646 ? 9.900 -21.744 -40.985 1.00 71.81 646 ILE A CA 1
ATOM 5394 C C . ILE A 1 646 ? 10.219 -22.798 -39.909 1.00 71.81 646 ILE A C 1
ATOM 5396 O O . ILE A 1 646 ? 10.746 -22.443 -38.854 1.00 71.81 646 ILE A O 1
ATOM 5400 N N . GLU A 1 647 ? 9.925 -24.081 -40.132 1.00 79.06 647 GLU A N 1
ATOM 5401 C CA . GLU A 1 647 ? 10.288 -25.156 -39.193 1.00 79.06 647 GLU A CA 1
ATOM 5402 C C . GLU A 1 647 ? 11.809 -25.417 -39.178 1.00 79.06 647 GLU A C 1
ATOM 5404 O O . GLU A 1 647 ? 12.385 -25.555 -38.095 1.00 79.06 647 GLU A O 1
ATOM 5409 N N . ASP A 1 648 ? 12.486 -25.348 -40.328 1.00 78.44 648 ASP A N 1
ATOM 5410 C CA . ASP A 1 648 ? 13.949 -25.412 -40.439 1.00 78.44 648 ASP A CA 1
ATOM 5411 C C . ASP A 1 648 ? 14.629 -24.191 -39.800 1.00 78.44 648 ASP A C 1
ATOM 5413 O O . ASP A 1 648 ? 15.573 -24.352 -39.023 1.00 78.44 648 ASP A O 1
ATOM 5417 N N . LEU A 1 649 ? 14.123 -22.973 -40.030 1.00 77.06 649 LEU A N 1
ATOM 5418 C CA . LEU A 1 649 ? 14.611 -21.756 -39.367 1.00 77.06 649 LEU A CA 1
ATOM 5419 C C . LEU A 1 649 ? 14.386 -21.801 -37.848 1.00 77.06 649 LEU A C 1
ATOM 5421 O O . LEU A 1 649 ? 15.256 -21.370 -37.094 1.00 77.06 649 LEU A O 1
ATOM 5425 N N . HIS A 1 650 ? 13.272 -22.360 -37.361 1.00 73.06 650 HIS A N 1
ATOM 5426 C CA . HIS A 1 650 ? 13.075 -22.595 -35.925 1.00 73.06 650 HIS A CA 1
ATOM 5427 C C . HIS A 1 650 ? 14.025 -23.661 -35.358 1.00 73.06 650 HIS A C 1
ATOM 5429 O O . HIS A 1 650 ? 14.436 -23.550 -34.200 1.00 73.06 650 HIS A O 1
ATOM 5435 N N . SER A 1 651 ? 14.388 -24.676 -36.147 1.00 85.50 651 SER A N 1
ATOM 5436 C CA . SER A 1 651 ? 15.385 -25.684 -35.772 1.00 85.50 651 SER A CA 1
ATOM 5437 C C . SER A 1 651 ? 16.780 -25.058 -35.655 1.00 85.50 651 SER A C 1
ATOM 5439 O O . SER A 1 651 ? 17.417 -25.149 -34.605 1.00 85.50 651 SER A O 1
ATOM 5441 N N . GLN A 1 652 ? 17.207 -24.307 -36.675 1.00 83.44 652 GLN A N 1
ATOM 5442 C CA . GLN A 1 652 ? 18.470 -23.562 -36.685 1.00 83.44 652 GLN A CA 1
ATOM 5443 C C . GLN A 1 652 ? 18.532 -22.533 -35.548 1.00 83.44 652 GLN A C 1
ATOM 5445 O O . GLN A 1 652 ? 19.512 -22.493 -34.810 1.00 83.44 652 GLN A O 1
ATOM 5450 N N . LEU A 1 653 ? 17.464 -21.759 -35.326 1.00 74.94 653 LEU A N 1
ATOM 5451 C CA . LEU A 1 653 ? 17.394 -20.774 -34.243 1.00 74.94 653 LEU A CA 1
ATOM 5452 C C . LEU A 1 653 ? 17.377 -21.422 -32.847 1.00 74.94 653 LEU A C 1
ATOM 5454 O O . LEU A 1 653 ? 17.795 -20.786 -31.881 1.00 74.94 653 LEU A O 1
ATOM 5458 N N . ARG A 1 654 ? 16.947 -22.686 -32.715 1.00 86.12 654 ARG A N 1
ATOM 5459 C CA . ARG A 1 654 ? 17.124 -23.464 -31.478 1.00 86.12 654 ARG A CA 1
ATOM 5460 C C . ARG A 1 654 ? 18.581 -23.885 -31.286 1.00 86.12 654 ARG A C 1
ATOM 5462 O O . ARG A 1 654 ? 19.089 -23.717 -30.184 1.00 86.12 654 ARG A O 1
ATOM 5469 N N . ILE A 1 655 ? 19.234 -24.393 -32.332 1.00 89.06 655 ILE A N 1
ATOM 5470 C CA . ILE A 1 655 ? 20.643 -24.822 -32.296 1.00 89.06 655 ILE A CA 1
ATOM 5471 C C . ILE A 1 655 ? 21.545 -23.628 -31.955 1.00 89.06 655 ILE A C 1
ATOM 5473 O O . ILE A 1 655 ? 22.169 -23.631 -30.900 1.00 89.06 655 ILE A O 1
ATOM 5477 N N . VAL A 1 656 ? 21.477 -22.542 -32.736 1.00 85.88 656 VAL A N 1
ATOM 5478 C CA . VAL A 1 656 ? 22.240 -21.298 -32.507 1.00 85.88 656 VAL A CA 1
ATOM 5479 C C . VAL A 1 656 ? 21.986 -20.712 -31.114 1.00 85.88 656 VAL A C 1
ATOM 5481 O O . VAL A 1 656 ? 22.891 -20.151 -30.501 1.00 85.88 656 VAL A O 1
ATOM 5484 N N . ARG A 1 657 ? 20.773 -20.864 -30.568 1.00 82.31 657 ARG A N 1
ATOM 5485 C CA . ARG A 1 657 ? 20.472 -20.453 -29.192 1.00 82.31 657 ARG A CA 1
ATOM 5486 C C . ARG A 1 657 ? 21.163 -21.335 -28.151 1.00 82.31 657 ARG A C 1
ATOM 5488 O O . ARG A 1 657 ? 21.702 -20.792 -27.194 1.00 82.31 657 ARG A O 1
ATOM 5495 N N . THR A 1 658 ? 21.155 -22.656 -28.317 1.00 89.81 658 THR A N 1
ATOM 5496 C CA . THR A 1 658 ? 21.887 -23.577 -27.432 1.00 89.81 658 THR A CA 1
ATOM 5497 C C . THR A 1 658 ? 23.397 -23.346 -27.517 1.00 89.81 658 THR A C 1
ATOM 5499 O O . THR A 1 658 ? 24.057 -23.313 -26.480 1.00 89.81 658 THR A O 1
ATOM 5502 N N . ASP A 1 659 ? 23.928 -23.088 -28.712 1.00 84.88 659 ASP A N 1
ATOM 5503 C CA . ASP A 1 659 ? 25.346 -22.787 -28.923 1.00 84.88 659 ASP A CA 1
ATOM 5504 C C . ASP A 1 659 ? 25.733 -21.429 -28.308 1.00 84.88 659 ASP A C 1
ATOM 5506 O O . ASP A 1 659 ? 26.766 -21.326 -27.648 1.00 84.88 659 ASP A O 1
ATOM 5510 N N . LEU A 1 660 ? 24.874 -20.404 -28.411 1.00 80.38 660 LEU A N 1
ATOM 5511 C CA . LEU A 1 660 ? 25.050 -19.126 -27.710 1.00 80.38 660 LEU A CA 1
ATOM 5512 C C . LEU A 1 660 ? 24.979 -19.291 -26.184 1.00 80.38 660 LEU A C 1
ATOM 5514 O O . LEU A 1 660 ? 25.788 -18.706 -25.467 1.00 80.38 660 LEU A O 1
ATOM 5518 N N . GLU A 1 661 ? 24.020 -20.062 -25.668 1.00 83.88 661 GLU A N 1
ATOM 5519 C CA . GLU A 1 661 ? 23.893 -20.343 -24.232 1.00 83.88 661 GLU A CA 1
ATOM 5520 C C . GLU A 1 661 ? 25.136 -21.103 -23.712 1.00 83.88 661 GLU A C 1
ATOM 5522 O O . GLU A 1 661 ? 25.637 -20.788 -22.628 1.00 83.88 661 GLU A O 1
ATOM 5527 N N . GLY A 1 662 ? 25.711 -22.000 -24.524 1.00 80.69 662 GLY A N 1
ATOM 5528 C CA . GLY A 1 662 ? 27.010 -22.638 -24.294 1.00 80.69 662 GLY A CA 1
ATOM 5529 C C . GLY A 1 662 ? 28.180 -21.647 -24.298 1.00 80.69 662 GLY A C 1
ATOM 5530 O O . GLY A 1 662 ? 28.908 -21.558 -23.310 1.00 80.69 662 GLY A O 1
ATOM 5531 N N . ALA A 1 663 ? 28.325 -20.844 -25.354 1.00 79.44 663 ALA A N 1
ATOM 5532 C CA . ALA A 1 663 ? 29.398 -19.857 -25.498 1.00 79.44 663 ALA A CA 1
ATOM 5533 C C . ALA A 1 663 ? 29.357 -18.766 -24.412 1.00 79.44 663 ALA A C 1
ATOM 5535 O O . ALA A 1 663 ? 30.400 -18.321 -23.934 1.00 79.44 663 ALA A O 1
ATOM 5536 N N . LEU A 1 664 ? 28.168 -18.353 -23.956 1.00 77.50 664 LEU A N 1
ATOM 5537 C CA . LEU A 1 664 ? 28.006 -17.434 -22.823 1.00 77.50 664 LEU A CA 1
ATOM 5538 C C . LEU A 1 664 ? 28.423 -18.076 -21.492 1.00 77.50 664 LEU A C 1
ATOM 5540 O O . LEU A 1 664 ? 29.019 -17.401 -20.645 1.00 77.50 664 LEU A O 1
ATOM 5544 N N . LEU A 1 665 ? 28.137 -19.366 -21.299 1.00 83.12 665 LEU A N 1
ATOM 5545 C CA . LEU A 1 665 ? 28.555 -20.122 -20.119 1.00 83.12 665 LEU A CA 1
ATOM 5546 C C . LEU A 1 665 ? 30.073 -20.358 -20.117 1.00 83.12 665 LEU A C 1
ATOM 5548 O O . LEU A 1 665 ? 30.717 -20.155 -19.088 1.00 83.12 665 LEU A O 1
ATOM 5552 N N . GLU A 1 666 ? 30.668 -20.681 -21.265 1.00 83.94 666 GLU A N 1
ATOM 5553 C CA . GLU A 1 666 ? 32.120 -20.784 -21.430 1.00 83.94 666 GLU A CA 1
ATOM 5554 C C . GLU A 1 666 ? 32.808 -19.426 -21.229 1.00 83.94 666 GLU A C 1
ATOM 5556 O O . GLU A 1 666 ? 33.745 -19.324 -20.441 1.00 83.94 666 GLU A O 1
ATOM 5561 N N . ASN A 1 667 ? 32.289 -18.343 -21.814 1.00 74.50 667 ASN A N 1
ATOM 5562 C CA . ASN A 1 667 ? 32.804 -16.988 -21.601 1.00 74.50 667 ASN A CA 1
ATOM 5563 C C . ASN A 1 667 ? 32.734 -16.562 -20.121 1.00 74.50 667 ASN A C 1
ATOM 5565 O O . ASN A 1 667 ? 33.641 -15.895 -19.614 1.00 74.50 667 ASN A O 1
ATOM 5569 N N . ARG A 1 668 ? 31.684 -16.976 -19.397 1.00 80.69 668 ARG A N 1
ATOM 5570 C CA . ARG A 1 668 ? 31.567 -16.786 -17.944 1.00 80.69 668 ARG A CA 1
ATOM 5571 C C . ARG A 1 668 ? 32.598 -17.615 -17.177 1.00 80.69 668 ARG A C 1
ATOM 5573 O O . ARG A 1 668 ? 33.213 -17.080 -16.255 1.00 80.69 668 ARG A O 1
ATOM 5580 N N . ASN A 1 669 ? 32.819 -18.870 -17.560 1.00 81.06 669 ASN A N 1
ATOM 5581 C CA . ASN A 1 669 ? 33.826 -19.736 -16.946 1.00 81.06 669 ASN A CA 1
ATOM 5582 C C . ASN A 1 669 ? 35.245 -19.203 -17.181 1.00 81.06 669 ASN A C 1
ATOM 5584 O O . ASN A 1 669 ? 35.998 -19.081 -16.222 1.00 81.06 669 ASN A O 1
ATOM 5588 N N . LEU A 1 670 ? 35.579 -18.769 -18.400 1.00 80.81 670 LEU A N 1
ATOM 5589 C CA . LEU A 1 670 ? 36.861 -18.136 -18.731 1.00 80.81 670 LEU A CA 1
ATOM 5590 C C . LEU A 1 670 ? 37.074 -16.823 -17.960 1.00 80.81 670 LEU A C 1
ATOM 5592 O O . LEU A 1 670 ? 38.173 -16.566 -17.473 1.00 80.81 670 LEU A O 1
ATOM 5596 N N . LYS A 1 671 ? 36.025 -16.012 -17.757 1.00 80.19 671 LYS A N 1
ATOM 5597 C CA . LYS A 1 671 ? 36.086 -14.817 -16.890 1.00 80.19 671 LYS A CA 1
ATOM 5598 C C . LYS A 1 671 ? 36.344 -15.164 -15.420 1.00 80.19 671 LYS A C 1
ATOM 5600 O O . LYS A 1 671 ? 37.099 -14.448 -14.762 1.00 80.19 671 LYS A O 1
ATOM 5605 N N . ILE A 1 672 ? 35.749 -16.245 -14.909 1.00 78.69 672 ILE A N 1
ATOM 5606 C CA . ILE A 1 672 ? 36.021 -16.758 -13.556 1.00 78.69 672 ILE A CA 1
ATOM 5607 C C . ILE A 1 672 ? 37.461 -17.277 -13.473 1.00 78.69 672 ILE A C 1
ATOM 5609 O O . ILE A 1 672 ? 38.181 -16.882 -12.560 1.00 78.69 672 ILE A O 1
ATOM 5613 N N . GLN A 1 673 ? 37.901 -18.076 -14.448 1.00 80.81 673 GLN A N 1
ATOM 5614 C CA . GLN A 1 673 ? 39.242 -18.655 -14.513 1.00 80.81 673 GLN A CA 1
ATOM 5615 C C . GLN A 1 673 ? 40.326 -17.570 -14.562 1.00 80.81 673 GLN A C 1
ATOM 5617 O O . GLN A 1 673 ? 41.197 -17.552 -13.696 1.00 80.81 673 GLN A O 1
ATOM 5622 N N . HIS A 1 674 ? 40.222 -16.601 -15.476 1.00 81.56 674 HIS A N 1
ATOM 5623 C CA . HIS A 1 674 ? 41.114 -15.438 -15.528 1.00 81.56 674 HIS A CA 1
ATOM 5624 C C . HIS A 1 674 ? 41.088 -14.631 -14.214 1.00 81.56 674 HIS A C 1
ATOM 5626 O O . HIS A 1 674 ? 42.120 -14.135 -13.765 1.00 81.56 674 HIS A O 1
ATOM 5632 N N . GLY A 1 675 ? 39.930 -14.532 -13.549 1.00 69.88 675 GLY A N 1
ATOM 5633 C CA . GLY A 1 675 ? 39.817 -13.948 -12.210 1.00 69.88 675 GLY A CA 1
ATOM 5634 C C . GLY A 1 675 ? 40.608 -14.720 -11.147 1.00 69.88 675 GLY A C 1
ATOM 5635 O O . GLY A 1 675 ? 41.337 -14.108 -10.364 1.00 69.88 675 GLY A O 1
ATOM 5636 N N . THR A 1 676 ? 40.513 -16.053 -11.140 1.00 79.19 676 THR A N 1
ATOM 5637 C CA . THR A 1 676 ? 41.278 -16.912 -10.224 1.00 79.19 676 THR A CA 1
ATOM 5638 C C . THR A 1 676 ? 42.771 -16.908 -10.535 1.00 79.19 676 THR A C 1
ATOM 5640 O O . THR A 1 676 ? 43.560 -16.709 -9.621 1.00 79.19 676 THR A O 1
ATOM 5643 N N . GLU A 1 677 ? 43.173 -17.007 -11.803 1.00 80.44 677 GLU A N 1
ATOM 5644 C CA . GLU A 1 677 ? 44.575 -16.949 -12.230 1.00 80.44 677 GLU A CA 1
ATOM 5645 C C . GLU A 1 677 ? 45.202 -15.600 -11.874 1.00 80.44 677 GLU A C 1
ATOM 5647 O O . GLU A 1 677 ? 46.288 -15.557 -11.303 1.00 80.44 677 GLU A O 1
ATOM 5652 N N . LYS A 1 678 ? 44.495 -14.485 -12.105 1.00 81.06 678 LYS A N 1
ATOM 5653 C CA . LYS A 1 678 ? 44.929 -13.151 -11.665 1.00 81.06 678 LYS A CA 1
ATOM 5654 C C . LYS A 1 678 ? 45.121 -13.077 -10.147 1.00 81.06 678 LYS A C 1
ATOM 5656 O O . LYS A 1 678 ? 46.078 -12.452 -9.694 1.00 81.06 678 LYS A O 1
ATOM 5661 N N . SER A 1 679 ? 44.250 -13.718 -9.365 1.00 66.81 679 SER A N 1
ATOM 5662 C CA . SER A 1 679 ? 44.407 -13.816 -7.909 1.00 66.81 679 SER A CA 1
ATOM 5663 C C . SER A 1 679 ? 45.626 -14.670 -7.527 1.00 66.81 679 SER A C 1
ATOM 5665 O O . SER A 1 679 ? 46.433 -14.240 -6.706 1.00 66.81 679 SER A O 1
ATOM 5667 N N . THR A 1 680 ? 45.841 -15.812 -8.186 1.00 81.25 680 THR A N 1
ATOM 5668 C CA . THR A 1 680 ? 47.031 -16.661 -8.010 1.00 81.25 680 THR A CA 1
ATOM 5669 C C . THR A 1 680 ? 48.325 -15.914 -8.348 1.00 81.25 680 THR A C 1
ATOM 5671 O O . THR A 1 680 ? 49.268 -15.957 -7.562 1.00 81.25 680 THR A O 1
ATOM 5674 N N . TRP A 1 681 ? 48.368 -15.155 -9.447 1.00 77.94 681 TRP A N 1
ATOM 5675 C CA . TRP A 1 681 ? 49.508 -14.301 -9.798 1.00 77.94 681 TRP A CA 1
ATOM 5676 C C . TRP A 1 681 ? 49.747 -13.184 -8.774 1.00 77.94 681 TRP A C 1
ATOM 5678 O O . TRP A 1 681 ? 50.896 -12.859 -8.479 1.00 77.94 681 TRP A O 1
ATOM 5688 N N . GLN A 1 682 ? 48.691 -12.605 -8.192 1.00 68.44 682 GLN A N 1
ATOM 5689 C CA . GLN A 1 682 ? 48.819 -11.620 -7.111 1.00 68.44 682 GLN A CA 1
ATOM 5690 C C . GLN A 1 682 ? 49.379 -12.241 -5.821 1.00 68.44 682 GLN A C 1
ATOM 5692 O O . GLN A 1 682 ? 50.206 -11.605 -5.166 1.00 68.44 682 GLN A O 1
ATOM 5697 N N . ILE A 1 683 ? 48.992 -13.478 -5.492 1.00 71.44 683 ILE A N 1
ATOM 5698 C CA . ILE A 1 683 ? 49.548 -14.245 -4.367 1.00 71.44 683 ILE A CA 1
ATOM 5699 C C . ILE A 1 683 ? 51.032 -14.545 -4.614 1.00 71.44 683 ILE A C 1
ATOM 5701 O O . ILE A 1 683 ? 51.863 -14.164 -3.795 1.00 71.44 683 ILE A O 1
ATOM 5705 N N . GLN A 1 684 ? 51.394 -15.108 -5.771 1.00 79.81 684 GLN A N 1
ATOM 5706 C CA . GLN A 1 684 ? 52.795 -15.382 -6.125 1.00 79.81 684 GLN A CA 1
ATOM 5707 C C . GLN A 1 684 ? 53.653 -14.105 -6.134 1.00 79.81 684 GLN A C 1
ATOM 5709 O O . GLN A 1 684 ? 54.786 -14.106 -5.658 1.00 79.81 684 GLN A O 1
ATOM 5714 N N . LEU A 1 685 ? 53.118 -12.976 -6.611 1.00 70.44 685 LEU A N 1
ATOM 5715 C CA . LEU A 1 685 ? 53.810 -11.684 -6.563 1.00 70.44 685 LEU A CA 1
ATOM 5716 C C . LEU A 1 685 ? 54.029 -11.185 -5.123 1.00 70.44 685 LEU A C 1
ATOM 5718 O O . LEU A 1 685 ? 55.036 -10.525 -4.859 1.00 70.44 685 LEU A O 1
ATOM 5722 N N . ALA A 1 686 ? 53.118 -11.481 -4.192 1.00 64.62 686 ALA A N 1
ATOM 5723 C CA . ALA A 1 686 ? 53.320 -11.213 -2.770 1.00 64.62 686 ALA A CA 1
ATOM 5724 C C . ALA A 1 686 ? 54.386 -12.152 -2.176 1.00 64.62 686 ALA A C 1
ATOM 5726 O O . ALA A 1 686 ? 55.327 -11.671 -1.549 1.00 64.62 686 ALA A O 1
ATOM 5727 N N . GLU A 1 687 ? 54.317 -13.456 -2.460 1.00 70.62 687 GLU A N 1
ATOM 5728 C CA . GLU A 1 687 ? 55.312 -14.450 -2.033 1.00 70.62 687 GLU A CA 1
ATOM 5729 C C . GLU A 1 687 ? 56.727 -14.092 -2.511 1.00 70.62 687 GLU A C 1
ATOM 5731 O O . GLU A 1 687 ? 57.667 -14.099 -1.713 1.00 70.62 687 GLU A O 1
ATOM 5736 N N . TYR A 1 688 ? 56.895 -13.695 -3.779 1.00 76.00 688 TYR A N 1
ATOM 5737 C CA . TYR A 1 688 ? 58.182 -13.241 -4.310 1.00 76.00 688 TYR A CA 1
ATOM 5738 C C . TYR A 1 688 ? 58.675 -11.950 -3.642 1.00 76.00 688 TYR A C 1
ATOM 5740 O O . TYR A 1 688 ? 59.870 -11.840 -3.371 1.00 76.00 688 TYR A O 1
ATOM 5748 N N . LYS A 1 689 ? 57.793 -10.996 -3.309 1.00 65.94 689 LYS A N 1
ATOM 5749 C CA . LYS A 1 689 ? 58.171 -9.793 -2.540 1.00 65.94 689 LYS A CA 1
ATOM 5750 C C . LYS A 1 689 ? 58.634 -10.152 -1.129 1.00 65.94 689 LYS A C 1
ATOM 5752 O O . LYS A 1 689 ? 59.718 -9.737 -0.731 1.00 65.94 689 LYS A O 1
ATOM 5757 N N . THR A 1 690 ? 57.890 -10.987 -0.407 1.00 69.12 690 THR A N 1
ATOM 5758 C CA . THR A 1 690 ? 58.314 -11.500 0.905 1.00 69.12 690 THR A CA 1
ATOM 5759 C C . THR A 1 690 ? 59.631 -12.281 0.796 1.00 69.12 690 THR A C 1
ATOM 5761 O O . THR A 1 690 ? 60.485 -12.174 1.675 1.00 69.12 690 THR A O 1
ATOM 5764 N N . LYS A 1 691 ? 59.866 -13.009 -0.306 1.00 71.25 691 LYS A N 1
ATOM 5765 C CA . LYS A 1 691 ? 61.136 -13.706 -0.556 1.00 71.25 691 LYS A CA 1
ATOM 5766 C C . LYS A 1 691 ? 62.304 -12.752 -0.819 1.00 71.25 691 LYS A C 1
ATOM 5768 O O . LYS A 1 691 ? 63.397 -13.009 -0.319 1.00 71.25 691 LYS A O 1
ATOM 5773 N N . ILE A 1 692 ? 62.083 -11.653 -1.541 1.00 70.81 692 ILE A N 1
ATOM 5774 C CA . ILE A 1 692 ? 63.071 -10.578 -1.717 1.00 70.81 692 ILE A CA 1
ATOM 5775 C C . ILE A 1 692 ? 63.390 -9.943 -0.357 1.00 70.81 692 ILE A C 1
ATOM 5777 O O . ILE A 1 692 ? 64.559 -9.916 0.019 1.00 70.81 692 ILE A O 1
ATOM 5781 N N . ASN A 1 693 ? 62.375 -9.574 0.434 1.00 69.50 693 ASN A N 1
ATOM 5782 C CA . ASN A 1 693 ? 62.555 -9.024 1.785 1.00 69.50 693 ASN A CA 1
ATOM 5783 C C . ASN A 1 693 ? 63.399 -9.956 2.686 1.00 69.50 693 ASN A C 1
ATOM 5785 O O . ASN A 1 693 ? 64.290 -9.484 3.388 1.00 69.50 693 ASN A O 1
ATOM 5789 N N . GLN A 1 694 ? 63.181 -11.278 2.627 1.00 73.75 694 GLN A N 1
ATOM 5790 C CA . GLN A 1 694 ? 63.980 -12.287 3.352 1.00 73.75 694 GLN A CA 1
ATOM 5791 C C . GLN A 1 694 ? 65.436 -12.406 2.859 1.00 73.75 694 GLN A C 1
ATOM 5793 O O . GLN A 1 694 ? 66.322 -12.802 3.620 1.00 73.75 694 GLN A O 1
ATOM 5798 N N . MET A 1 695 ? 65.716 -12.115 1.586 1.00 73.62 695 MET A N 1
ATOM 5799 C CA . MET A 1 695 ? 67.089 -12.108 1.066 1.00 73.62 695 MET A CA 1
ATOM 5800 C C . MET A 1 695 ? 67.808 -10.798 1.395 1.00 73.62 695 MET A C 1
ATOM 5802 O O . MET A 1 695 ? 68.975 -10.834 1.784 1.00 73.62 695 MET A O 1
ATOM 5806 N N . GLU A 1 696 ? 67.109 -9.662 1.326 1.00 69.88 696 GLU A N 1
ATOM 5807 C CA . GLU A 1 696 ? 67.617 -8.373 1.804 1.00 69.88 696 GLU A CA 1
ATOM 5808 C C . GLU A 1 696 ? 67.922 -8.424 3.309 1.00 69.88 696 GLU A C 1
ATOM 5810 O O . GLU A 1 696 ? 69.019 -8.037 3.712 1.00 69.88 696 GLU A O 1
ATOM 5815 N N . GLU A 1 697 ? 67.029 -9.003 4.124 1.00 66.44 697 GLU A N 1
ATOM 5816 C CA . GLU A 1 697 ? 67.274 -9.313 5.541 1.00 66.44 697 GLU A CA 1
ATOM 5817 C C . GLU A 1 697 ? 68.610 -10.025 5.732 1.00 66.44 697 GLU A C 1
ATOM 5819 O O . GLU A 1 697 ? 69.467 -9.573 6.493 1.00 66.44 697 GLU A O 1
ATOM 5824 N N . ARG A 1 698 ? 68.799 -11.139 5.024 1.00 71.00 698 ARG A N 1
ATOM 5825 C CA . ARG A 1 698 ? 69.975 -11.989 5.178 1.00 71.00 698 ARG A CA 1
ATOM 5826 C C . ARG A 1 698 ? 71.269 -11.247 4.840 1.00 71.00 698 ARG A C 1
ATOM 5828 O O . ARG A 1 698 ? 72.208 -11.276 5.632 1.00 71.00 698 ARG A O 1
ATOM 5835 N N . ILE A 1 699 ? 71.295 -10.531 3.717 1.00 66.75 699 ILE A N 1
ATOM 5836 C CA . ILE A 1 699 ? 72.451 -9.736 3.270 1.00 66.75 699 ILE A CA 1
ATOM 5837 C C . ILE A 1 699 ? 72.777 -8.625 4.286 1.00 66.75 699 ILE A C 1
ATOM 5839 O O . ILE A 1 699 ? 73.944 -8.390 4.622 1.00 66.75 699 ILE A O 1
ATOM 5843 N N . LEU A 1 700 ? 71.753 -7.961 4.830 1.00 60.38 700 LEU A N 1
ATOM 5844 C CA . LEU A 1 700 ? 71.912 -6.892 5.819 1.00 60.38 700 LEU A CA 1
ATOM 5845 C C . LEU A 1 700 ? 72.328 -7.425 7.201 1.00 60.38 700 LEU A C 1
ATOM 5847 O O . LEU A 1 700 ? 73.104 -6.768 7.897 1.00 60.38 700 LEU A O 1
ATOM 5851 N N . LEU A 1 701 ? 71.887 -8.625 7.590 1.00 62.50 701 LEU A N 1
ATOM 5852 C CA . LEU A 1 701 ? 72.315 -9.291 8.822 1.00 62.50 701 LEU A CA 1
ATOM 5853 C C . LEU A 1 701 ? 73.743 -9.847 8.732 1.00 62.50 701 LEU A C 1
ATOM 5855 O O . LEU A 1 701 ? 74.459 -9.791 9.735 1.00 62.50 701 LEU A O 1
ATOM 5859 N N . GLU A 1 702 ? 74.176 -10.349 7.575 1.00 64.81 702 GLU A N 1
ATOM 5860 C CA . GLU A 1 702 ? 75.542 -10.845 7.344 1.00 64.81 702 GLU A CA 1
ATOM 5861 C C . GLU A 1 702 ? 76.571 -9.687 7.272 1.00 64.81 702 GLU A C 1
ATOM 5863 O O . GLU A 1 702 ? 77.723 -9.842 7.691 1.00 64.81 702 GLU A O 1
ATOM 5868 N N . THR A 1 703 ? 76.146 -8.485 6.860 1.00 58.69 703 THR A N 1
ATOM 5869 C CA . THR A 1 703 ? 76.987 -7.273 6.800 1.00 58.69 703 THR A CA 1
ATOM 5870 C C . THR A 1 703 ? 77.368 -6.745 8.196 1.00 58.69 703 THR A C 1
ATOM 5872 O O . THR A 1 703 ? 76.512 -6.489 9.043 1.00 58.69 703 THR A O 1
ATOM 5875 N N . ARG A 1 704 ? 78.667 -6.508 8.450 1.00 53.38 704 ARG A N 1
ATOM 5876 C CA . ARG A 1 704 ? 79.184 -5.938 9.716 1.00 53.38 704 ARG A CA 1
ATOM 5877 C C . ARG A 1 704 ? 79.549 -4.455 9.573 1.00 53.38 704 ARG A C 1
ATOM 5879 O O . ARG A 1 704 ? 80.353 -4.104 8.718 1.00 53.38 704 ARG A O 1
ATOM 5886 N N . GLY A 1 705 ? 79.034 -3.598 10.458 1.00 60.62 705 GLY A N 1
ATOM 5887 C CA . GLY A 1 705 ? 79.390 -2.172 10.528 1.00 60.62 705 GLY A CA 1
ATOM 5888 C C . GLY A 1 705 ? 78.258 -1.293 11.068 1.00 60.62 705 GLY A C 1
ATOM 5889 O O . GLY A 1 705 ? 77.188 -1.797 11.397 1.00 60.62 705 GLY A O 1
ATOM 5890 N N . SER A 1 706 ? 78.472 0.026 11.131 1.00 56.88 706 SER A N 1
ATOM 5891 C CA . SER A 1 706 ? 77.450 0.998 11.582 1.00 56.88 706 SER A CA 1
ATOM 5892 C C . SER A 1 706 ? 76.181 0.972 10.709 1.00 56.88 706 SER A C 1
ATOM 5894 O O . SER A 1 706 ? 75.058 1.039 11.211 1.00 56.88 706 SER A O 1
ATOM 5896 N N . THR A 1 707 ? 76.352 0.745 9.402 1.00 61.09 707 THR A N 1
ATOM 5897 C CA . THR A 1 707 ? 75.271 0.523 8.426 1.00 61.09 707 THR A CA 1
ATOM 5898 C C . THR A 1 707 ? 74.316 -0.604 8.818 1.00 61.09 707 THR A C 1
ATOM 5900 O O . THR A 1 707 ? 73.125 -0.493 8.537 1.00 61.09 707 THR A O 1
ATOM 5903 N N . ARG A 1 708 ? 74.792 -1.642 9.526 1.00 65.69 708 ARG A N 1
ATOM 5904 C CA . ARG A 1 708 ? 73.960 -2.750 10.025 1.00 65.69 708 ARG A CA 1
ATOM 5905 C C . ARG A 1 708 ? 72.873 -2.261 10.979 1.00 65.69 708 ARG A C 1
ATOM 5907 O O . ARG A 1 708 ? 71.748 -2.734 10.899 1.00 65.69 708 ARG A O 1
ATOM 5914 N N . ASN A 1 709 ? 73.183 -1.298 11.850 1.00 66.62 709 ASN A N 1
ATOM 5915 C CA . ASN A 1 709 ? 72.224 -0.775 12.826 1.00 66.62 709 ASN A CA 1
ATOM 5916 C C . ASN A 1 709 ? 71.159 0.096 12.144 1.00 66.62 709 ASN A C 1
ATOM 5918 O O . ASN A 1 709 ? 69.974 -0.082 12.402 1.00 66.62 709 ASN A O 1
ATOM 5922 N N . TYR A 1 710 ? 71.562 0.977 11.222 1.00 69.19 710 TYR A N 1
ATOM 5923 C CA . TYR A 1 710 ? 70.617 1.792 10.448 1.00 69.19 710 TYR A CA 1
ATOM 5924 C C . TYR A 1 710 ? 69.691 0.930 9.574 1.00 69.19 710 TYR A C 1
ATOM 5926 O O . TYR A 1 710 ? 68.475 1.121 9.574 1.00 69.19 710 TYR A O 1
ATOM 5934 N N . ALA A 1 711 ? 70.256 -0.059 8.873 1.00 66.56 711 ALA A N 1
ATOM 5935 C CA . ALA A 1 711 ? 69.489 -1.019 8.089 1.00 66.56 711 ALA A CA 1
ATOM 5936 C C . ALA A 1 711 ? 68.519 -1.818 8.968 1.00 66.56 711 ALA A C 1
ATOM 5938 O O . ALA A 1 711 ? 67.337 -1.903 8.646 1.00 66.56 711 ALA A O 1
ATOM 5939 N N . ARG A 1 712 ? 68.989 -2.317 10.118 1.00 73.06 712 ARG A N 1
ATOM 5940 C CA . ARG A 1 712 ? 68.169 -3.025 11.103 1.00 73.06 712 ARG A CA 1
ATOM 5941 C C . ARG A 1 712 ? 66.987 -2.185 11.587 1.00 73.06 712 ARG A C 1
ATOM 5943 O O . ARG A 1 712 ? 65.869 -2.670 11.514 1.00 73.06 712 ARG A O 1
ATOM 5950 N N . THR A 1 713 ? 67.184 -0.928 11.988 1.00 76.44 713 THR A N 1
ATOM 5951 C CA . THR A 1 713 ? 66.067 -0.063 12.412 1.00 76.44 713 THR A CA 1
ATOM 5952 C C . THR A 1 713 ? 65.096 0.235 11.263 1.00 76.44 713 THR A C 1
ATOM 5954 O O . THR A 1 713 ? 63.885 0.265 11.476 1.00 76.44 713 THR A O 1
ATOM 5957 N N . LYS A 1 714 ? 65.588 0.394 10.023 1.00 75.81 714 LYS A N 1
ATOM 5958 C CA . LYS A 1 714 ? 64.724 0.524 8.835 1.00 75.81 714 LYS A CA 1
ATOM 5959 C C . LYS A 1 714 ? 63.893 -0.746 8.594 1.00 75.81 714 LYS A C 1
ATOM 5961 O O . LYS A 1 714 ? 62.722 -0.633 8.243 1.00 75.81 714 LYS A O 1
ATOM 5966 N N . MET A 1 715 ? 64.474 -1.928 8.799 1.00 70.81 715 MET A N 1
ATOM 5967 C CA . MET A 1 715 ? 63.782 -3.216 8.686 1.00 70.81 715 MET A CA 1
ATOM 5968 C C . MET A 1 715 ? 62.798 -3.463 9.827 1.00 70.81 715 MET A C 1
ATOM 5970 O O . MET A 1 715 ? 61.675 -3.866 9.566 1.00 70.81 715 MET A O 1
ATOM 5974 N N . GLU A 1 716 ? 63.161 -3.155 11.071 1.00 77.12 716 GLU A N 1
ATOM 5975 C CA . GLU A 1 716 ? 62.266 -3.250 12.230 1.00 77.12 716 GLU A CA 1
ATOM 5976 C C . GLU A 1 716 ? 61.034 -2.341 12.040 1.00 77.12 716 GLU A C 1
ATOM 5978 O O . GLU A 1 716 ? 59.915 -2.771 12.309 1.00 77.12 716 GLU A O 1
ATOM 5983 N N . LEU A 1 717 ? 61.199 -1.145 11.456 1.00 78.75 717 LEU A N 1
ATOM 5984 C CA . LEU A 1 717 ? 60.085 -0.274 11.045 1.00 78.75 717 LEU A CA 1
ATOM 5985 C C . LEU A 1 717 ? 59.285 -0.801 9.839 1.00 78.75 717 LEU A C 1
ATOM 5987 O O . LEU A 1 717 ? 58.081 -0.553 9.759 1.00 78.75 717 LEU A O 1
ATOM 5991 N N . ALA A 1 718 ? 59.922 -1.491 8.890 1.00 75.06 718 ALA A N 1
ATOM 5992 C CA . ALA A 1 718 ? 59.240 -2.089 7.741 1.00 75.06 718 ALA A CA 1
ATOM 5993 C C . ALA A 1 718 ? 58.400 -3.305 8.160 1.00 75.06 718 ALA A C 1
ATOM 5995 O O . ALA A 1 718 ? 57.221 -3.371 7.829 1.00 75.06 718 ALA A O 1
ATOM 5996 N N . TRP A 1 719 ? 58.971 -4.204 8.963 1.00 82.31 719 TRP A N 1
ATOM 5997 C CA . TRP A 1 719 ? 58.283 -5.356 9.540 1.00 82.31 719 TRP A CA 1
ATOM 5998 C C . TRP A 1 719 ? 57.196 -4.972 10.526 1.00 82.31 719 TRP A C 1
ATOM 6000 O O . TRP A 1 719 ? 56.196 -5.671 10.604 1.00 82.31 719 TRP A O 1
ATOM 6010 N N . GLU A 1 720 ? 57.354 -3.891 11.291 1.00 76.50 720 GLU A N 1
ATOM 6011 C CA . GLU A 1 720 ? 56.287 -3.455 12.189 1.00 76.50 720 GLU A CA 1
ATOM 6012 C C . GLU A 1 720 ? 55.100 -2.881 11.399 1.00 76.50 720 GLU A C 1
ATOM 6014 O O . GLU A 1 720 ? 53.954 -3.166 11.738 1.00 76.50 720 GLU A O 1
ATOM 6019 N N . LYS A 1 721 ? 55.344 -2.203 10.267 1.00 82.88 721 LYS A N 1
ATOM 6020 C CA . LYS A 1 721 ? 54.279 -1.861 9.308 1.00 82.88 721 LYS A CA 1
ATOM 6021 C C . LYS A 1 721 ? 53.661 -3.099 8.659 1.00 82.88 721 LYS A C 1
ATOM 6023 O O . LYS A 1 721 ? 52.445 -3.227 8.677 1.00 82.88 721 LYS A O 1
ATOM 6028 N N . GLU A 1 722 ? 54.469 -4.025 8.147 1.00 76.94 722 GLU A N 1
ATOM 6029 C CA . GLU A 1 722 ? 54.005 -5.279 7.533 1.00 76.94 722 GLU A CA 1
ATOM 6030 C C . GLU A 1 722 ? 53.209 -6.135 8.535 1.00 76.94 722 GLU A C 1
ATOM 6032 O O . GLU A 1 722 ? 52.192 -6.723 8.178 1.00 76.94 722 GLU A O 1
ATOM 6037 N N . ARG A 1 723 ? 53.601 -6.158 9.814 1.00 81.06 723 ARG A N 1
ATOM 6038 C CA . ARG A 1 723 ? 52.872 -6.821 10.903 1.00 81.06 723 ARG A CA 1
ATOM 6039 C C . ARG A 1 723 ? 51.556 -6.118 11.215 1.00 81.06 723 ARG A C 1
ATOM 6041 O O . ARG A 1 723 ? 50.557 -6.806 11.388 1.00 81.06 723 ARG A O 1
ATOM 6048 N N . GLN A 1 724 ? 51.530 -4.788 11.277 1.00 79.62 724 GLN A N 1
ATOM 6049 C CA . GLN A 1 724 ? 50.299 -4.020 11.499 1.00 79.62 724 GLN A CA 1
ATOM 6050 C C . GLN A 1 724 ? 49.328 -4.138 10.316 1.00 79.62 724 GLN A C 1
ATOM 6052 O O . GLN A 1 724 ? 48.126 -4.278 10.528 1.00 79.62 724 GLN A O 1
ATOM 6057 N N . GLU A 1 725 ? 49.833 -4.157 9.083 1.00 79.19 725 GLU A N 1
ATOM 6058 C CA . GLU A 1 725 ? 49.040 -4.332 7.866 1.00 79.19 725 GLU A CA 1
ATOM 6059 C C . GLU A 1 725 ? 48.503 -5.765 7.739 1.00 79.19 725 GLU A C 1
ATOM 6061 O O . GLU A 1 725 ? 47.314 -5.939 7.483 1.00 79.19 725 GLU A O 1
ATOM 6066 N N . ASN A 1 726 ? 49.307 -6.794 8.038 1.00 76.62 726 ASN A N 1
ATOM 6067 C CA . ASN A 1 726 ? 48.829 -8.179 8.119 1.00 76.62 726 ASN A CA 1
ATOM 6068 C C . ASN A 1 726 ? 47.845 -8.399 9.281 1.00 76.62 726 ASN A C 1
ATOM 6070 O O . ASN A 1 726 ? 46.847 -9.093 9.108 1.00 76.62 726 ASN A O 1
ATOM 6074 N N . LEU A 1 727 ? 48.079 -7.796 10.454 1.00 80.69 727 LEU A N 1
ATOM 6075 C CA . LEU A 1 727 ? 47.148 -7.856 11.588 1.00 80.69 727 LEU A CA 1
ATOM 6076 C C . LEU A 1 727 ? 45.812 -7.201 11.228 1.00 80.69 727 LEU A C 1
ATOM 6078 O O . LEU A 1 727 ? 44.760 -7.771 11.513 1.00 80.69 727 LEU A O 1
ATOM 6082 N N . ARG A 1 728 ? 45.848 -6.044 10.557 1.00 86.31 728 ARG A N 1
ATOM 6083 C CA . ARG A 1 728 ? 44.653 -5.387 10.030 1.00 86.31 728 ARG A CA 1
ATOM 6084 C C . ARG A 1 728 ? 43.962 -6.258 8.981 1.00 86.31 728 ARG A C 1
ATOM 6086 O O . ARG A 1 728 ? 42.762 -6.462 9.091 1.00 86.31 728 ARG A O 1
ATOM 6093 N N . LEU A 1 729 ? 44.683 -6.791 7.995 1.00 80.69 729 LEU A N 1
ATOM 6094 C CA . LEU A 1 729 ? 44.110 -7.648 6.953 1.00 80.69 729 LEU A CA 1
ATOM 6095 C C . LEU A 1 729 ? 43.445 -8.893 7.558 1.00 80.69 729 LEU A C 1
ATOM 6097 O O . LEU A 1 729 ? 42.371 -9.294 7.113 1.00 80.69 729 LEU A O 1
ATOM 6101 N N . LEU A 1 730 ? 44.039 -9.469 8.606 1.00 81.88 730 LEU A N 1
ATOM 6102 C CA . LEU A 1 730 ? 43.474 -10.588 9.355 1.00 81.88 730 LEU A CA 1
ATOM 6103 C C . LEU A 1 730 ? 42.224 -10.170 10.147 1.00 81.88 730 LEU A C 1
ATOM 6105 O O . LEU A 1 730 ? 41.242 -10.906 10.128 1.00 81.88 730 LEU A O 1
ATOM 6109 N N . GLN A 1 731 ? 42.205 -8.984 10.766 1.00 82.31 731 GLN A N 1
ATOM 6110 C CA . GLN A 1 731 ? 41.011 -8.419 11.415 1.00 82.31 731 GLN A CA 1
ATOM 6111 C C . GLN A 1 731 ? 39.882 -8.124 10.413 1.00 82.31 731 GLN A C 1
ATOM 6113 O O . GLN A 1 731 ? 38.751 -8.547 10.642 1.00 82.31 731 GLN A O 1
ATOM 6118 N N . ASP A 1 732 ? 40.182 -7.462 9.292 1.00 81.25 732 ASP A N 1
ATOM 6119 C CA . ASP A 1 732 ? 39.232 -7.152 8.216 1.00 81.25 732 ASP A CA 1
ATOM 6120 C C . ASP A 1 732 ? 38.672 -8.459 7.602 1.00 81.25 732 ASP A C 1
ATOM 6122 O O . ASP A 1 732 ? 37.461 -8.594 7.412 1.00 81.25 732 ASP A O 1
ATOM 6126 N N . THR A 1 733 ? 39.517 -9.481 7.406 1.00 81.81 733 THR A N 1
ATOM 6127 C CA . THR A 1 733 ? 39.106 -10.822 6.939 1.00 81.81 733 THR A CA 1
ATOM 6128 C C . THR A 1 733 ? 38.262 -11.565 7.977 1.00 81.81 733 THR A C 1
ATOM 6130 O O . THR A 1 733 ? 37.242 -12.158 7.633 1.00 81.81 733 THR A O 1
ATOM 6133 N N . GLN A 1 734 ? 38.638 -11.531 9.259 1.00 80.19 734 GLN A N 1
ATOM 6134 C CA . GLN A 1 734 ? 37.889 -12.183 10.337 1.00 80.19 734 GLN A CA 1
ATOM 6135 C C . GLN A 1 734 ? 36.521 -11.518 10.556 1.00 80.19 734 GLN A C 1
ATOM 6137 O O . GLN A 1 734 ? 35.530 -12.217 10.771 1.00 80.19 734 GLN A O 1
ATOM 6142 N N . LYS A 1 735 ? 36.448 -10.188 10.421 1.00 85.56 735 LYS A N 1
ATOM 6143 C CA . LYS A 1 735 ? 35.204 -9.410 10.409 1.00 85.56 735 LYS A CA 1
ATOM 6144 C C . LYS A 1 735 ? 34.318 -9.799 9.225 1.00 85.56 735 LYS A C 1
ATOM 6146 O O . LYS A 1 735 ? 33.149 -10.099 9.434 1.00 85.56 735 LYS A O 1
ATOM 6151 N N . PHE A 1 736 ? 34.872 -9.897 8.016 1.00 82.62 736 PHE A N 1
ATOM 6152 C CA . PHE A 1 736 ? 34.132 -10.343 6.830 1.00 82.62 736 PHE A CA 1
ATOM 6153 C C . PHE A 1 736 ? 33.628 -11.795 6.951 1.00 82.62 736 PHE A C 1
ATOM 6155 O O . PHE A 1 736 ? 32.485 -12.088 6.608 1.00 82.62 736 PHE A O 1
ATOM 6162 N N . ILE A 1 737 ? 34.432 -12.707 7.513 1.00 84.06 737 ILE A N 1
ATOM 6163 C CA . ILE A 1 737 ? 34.005 -14.084 7.820 1.00 84.06 737 ILE A CA 1
ATOM 6164 C C . ILE A 1 737 ? 32.861 -14.093 8.842 1.00 84.06 737 ILE A C 1
ATOM 6166 O O . ILE A 1 737 ? 31.937 -14.897 8.707 1.00 84.06 737 ILE A O 1
ATOM 6170 N N . GLN A 1 738 ? 32.891 -13.211 9.845 1.00 84.81 738 GLN A N 1
ATOM 6171 C CA . GLN A 1 738 ? 31.805 -13.088 10.814 1.00 84.81 738 GLN A CA 1
ATOM 6172 C C . GLN A 1 738 ? 30.532 -12.522 10.163 1.00 84.81 738 GLN A C 1
ATOM 6174 O O . GLN A 1 738 ? 29.478 -13.131 10.297 1.00 84.81 738 GLN A O 1
ATOM 6179 N N . GLU A 1 739 ? 30.632 -11.464 9.356 1.00 88.44 739 GLU A N 1
ATOM 6180 C CA . GLU A 1 739 ? 29.506 -10.907 8.589 1.00 88.44 739 GLU A CA 1
ATOM 6181 C C . GLU A 1 739 ? 28.869 -11.942 7.644 1.00 88.44 739 GLU A C 1
ATOM 6183 O O . GLU A 1 739 ? 27.643 -12.018 7.539 1.00 88.44 739 GLU A O 1
ATOM 6188 N N . LEU A 1 740 ? 29.674 -12.790 6.992 1.00 81.56 740 LEU A N 1
ATOM 6189 C CA . LEU A 1 740 ? 29.175 -13.900 6.176 1.00 81.56 740 LEU A CA 1
ATOM 6190 C C . LEU A 1 740 ? 28.477 -14.983 7.012 1.00 81.56 740 LEU A C 1
ATOM 6192 O O . LEU A 1 740 ? 27.455 -15.514 6.575 1.00 81.56 740 LEU A O 1
ATOM 6196 N N . ARG A 1 741 ? 28.988 -15.304 8.209 1.00 85.62 741 ARG A N 1
ATOM 6197 C CA . ARG A 1 741 ? 28.347 -16.249 9.142 1.00 85.62 741 ARG A CA 1
ATOM 6198 C C . ARG A 1 741 ? 27.024 -15.707 9.669 1.00 85.62 741 ARG A C 1
ATOM 6200 O O . ARG A 1 741 ? 26.027 -16.419 9.609 1.00 85.62 741 ARG A O 1
ATOM 6207 N N . ASP A 1 742 ? 26.996 -14.455 10.109 1.00 83.94 742 ASP A N 1
ATOM 6208 C CA . ASP A 1 742 ? 25.797 -13.800 10.635 1.00 83.94 742 ASP A CA 1
ATOM 6209 C C . ASP A 1 742 ? 24.729 -13.660 9.543 1.00 83.94 742 ASP A C 1
ATOM 6211 O O . ASP A 1 742 ? 23.552 -13.936 9.780 1.00 83.94 742 ASP A O 1
ATOM 6215 N N . LYS A 1 743 ? 25.134 -13.346 8.304 1.00 88.19 743 LYS A N 1
ATOM 6216 C CA . LYS A 1 743 ? 24.240 -13.347 7.139 1.00 88.19 743 LYS A CA 1
ATOM 6217 C C . LYS A 1 743 ? 23.718 -14.749 6.809 1.00 88.19 743 LYS A C 1
ATOM 6219 O O . LYS A 1 743 ? 22.528 -14.895 6.537 1.00 88.19 743 LYS A O 1
ATOM 6224 N N . LEU A 1 744 ? 24.562 -15.784 6.859 1.00 88.00 744 LEU A N 1
ATOM 6225 C CA . LEU A 1 744 ? 24.145 -17.170 6.624 1.00 88.00 744 LEU A CA 1
ATOM 6226 C C . LEU A 1 744 ? 23.131 -17.634 7.682 1.00 88.00 744 LEU A C 1
ATOM 6228 O O . LEU A 1 744 ? 22.042 -18.077 7.318 1.00 88.00 744 LEU A O 1
ATOM 6232 N N . VAL A 1 745 ? 23.449 -17.455 8.969 1.00 86.69 745 VAL A N 1
ATOM 6233 C CA . VAL A 1 745 ? 22.570 -17.774 10.108 1.00 86.69 745 VAL A CA 1
ATOM 6234 C C . VAL A 1 745 ? 21.270 -16.969 10.044 1.00 86.69 745 VAL A C 1
ATOM 6236 O O . VAL A 1 745 ? 20.200 -17.531 10.261 1.00 86.69 745 VAL A O 1
ATOM 6239 N N . GLY A 1 746 ? 21.331 -15.691 9.662 1.00 84.38 746 GLY A N 1
ATOM 6240 C CA . GLY A 1 746 ? 20.152 -14.864 9.409 1.00 84.38 746 GLY A CA 1
ATOM 6241 C C . GLY A 1 746 ? 19.250 -15.449 8.319 1.00 84.38 746 GLY A C 1
ATOM 6242 O O . GLY A 1 746 ? 18.052 -15.610 8.543 1.00 84.38 746 GLY A O 1
ATOM 6243 N N . THR A 1 747 ? 19.811 -15.842 7.167 1.00 84.69 747 THR A N 1
ATOM 6244 C CA . THR A 1 747 ? 19.014 -16.462 6.089 1.00 84.69 747 THR A CA 1
ATOM 6245 C C . THR A 1 747 ? 18.449 -17.834 6.456 1.00 84.69 747 THR A C 1
ATOM 6247 O O . THR A 1 747 ? 17.329 -18.135 6.056 1.00 84.69 747 THR A O 1
ATOM 6250 N N . GLU A 1 748 ? 19.161 -18.658 7.233 1.00 83.06 748 GLU A N 1
ATOM 6251 C CA . GLU A 1 748 ? 18.623 -19.950 7.687 1.00 83.06 748 GLU A CA 1
ATOM 6252 C C . GLU A 1 748 ? 17.555 -19.770 8.778 1.00 83.06 748 GLU A C 1
ATOM 6254 O O . GLU A 1 748 ? 16.550 -20.472 8.767 1.00 83.06 748 GLU A O 1
ATOM 6259 N N . SER A 1 749 ? 17.700 -18.777 9.664 1.00 88.81 749 SER A N 1
ATOM 6260 C CA . SER A 1 749 ? 16.668 -18.430 10.651 1.00 88.81 749 SER A CA 1
ATOM 6261 C C . SER A 1 749 ? 15.386 -17.903 9.998 1.00 88.81 749 SER A C 1
ATOM 6263 O O . SER A 1 749 ? 14.295 -18.174 10.498 1.00 88.81 749 SER A O 1
ATOM 6265 N N . ILE A 1 750 ? 15.494 -17.182 8.875 1.00 84.56 750 ILE A N 1
ATOM 6266 C CA . ILE A 1 750 ? 14.334 -16.798 8.058 1.00 84.56 750 ILE A CA 1
ATOM 6267 C C . ILE A 1 750 ? 13.704 -18.048 7.427 1.00 84.56 750 ILE A C 1
ATOM 6269 O O . ILE A 1 750 ? 12.510 -18.263 7.616 1.00 84.56 750 ILE A O 1
ATOM 6273 N N . ARG A 1 751 ? 14.500 -18.925 6.795 1.00 86.62 751 ARG A N 1
ATOM 6274 C CA . ARG A 1 751 ? 13.996 -20.178 6.202 1.00 86.62 751 ARG A CA 1
ATOM 6275 C C . ARG A 1 751 ? 13.304 -21.098 7.211 1.00 86.62 751 ARG A C 1
ATOM 6277 O O . ARG A 1 751 ? 12.289 -21.691 6.866 1.00 86.62 751 ARG A O 1
ATOM 6284 N N . GLU A 1 752 ? 13.797 -21.228 8.445 1.00 88.81 752 GLU A N 1
ATOM 6285 C CA . GLU A 1 752 ? 13.096 -22.040 9.453 1.00 88.81 752 GLU A CA 1
ATOM 6286 C C . GLU A 1 752 ? 11.774 -21.397 9.887 1.00 88.81 752 GLU A C 1
ATOM 6288 O O . GLU A 1 752 ? 10.777 -22.101 9.996 1.00 88.81 752 GLU A O 1
ATOM 6293 N N . LYS A 1 753 ? 11.716 -20.067 10.044 1.00 87.94 753 LYS A N 1
ATOM 6294 C CA . LYS A 1 753 ? 10.449 -19.368 10.331 1.00 87.94 753 LYS A CA 1
ATOM 6295 C C . LYS A 1 753 ? 9.433 -19.546 9.205 1.00 87.94 753 LYS A C 1
ATOM 6297 O O . LYS A 1 753 ? 8.262 -19.763 9.486 1.00 87.94 753 LYS A O 1
ATOM 6302 N N . GLU A 1 754 ? 9.872 -19.508 7.948 1.00 84.19 754 GLU A N 1
ATOM 6303 C CA . GLU A 1 754 ? 9.019 -19.794 6.788 1.00 84.19 754 GLU A CA 1
ATOM 6304 C C . GLU A 1 754 ? 8.550 -21.263 6.774 1.00 84.19 754 GLU A C 1
ATOM 6306 O O . GLU A 1 754 ? 7.385 -21.526 6.476 1.00 84.19 754 GLU A O 1
ATOM 6311 N N . ARG A 1 755 ? 9.404 -22.223 7.175 1.00 90.75 755 ARG A N 1
ATOM 6312 C CA . ARG A 1 755 ? 9.005 -23.631 7.371 1.00 90.75 755 ARG A CA 1
ATOM 6313 C C . ARG A 1 755 ? 7.980 -23.796 8.497 1.00 90.75 755 ARG A C 1
ATOM 6315 O O . ARG A 1 755 ? 7.003 -24.516 8.307 1.00 90.75 755 ARG A O 1
ATOM 6322 N N . ASP A 1 756 ? 8.187 -23.170 9.652 1.00 89.38 756 ASP A N 1
ATOM 6323 C CA . ASP A 1 756 ? 7.283 -23.269 10.806 1.00 89.38 756 ASP A CA 1
ATOM 6324 C C . ASP A 1 756 ? 5.939 -22.580 10.569 1.00 89.38 756 ASP A C 1
ATOM 6326 O O . ASP A 1 756 ? 4.900 -23.124 10.941 1.00 89.38 756 ASP A O 1
ATOM 6330 N N . GLU A 1 757 ? 5.931 -21.446 9.874 1.00 89.12 757 GLU A N 1
ATOM 6331 C CA . GLU A 1 757 ? 4.698 -20.765 9.487 1.00 89.12 757 GLU A CA 1
ATOM 6332 C C . GLU A 1 757 ? 3.905 -21.588 8.453 1.00 89.12 757 GLU A C 1
ATOM 6334 O O . GLU A 1 757 ? 2.709 -21.813 8.629 1.00 89.12 757 GLU A O 1
ATOM 6339 N N . ALA A 1 758 ? 4.567 -22.187 7.455 1.00 84.12 758 ALA A N 1
ATOM 6340 C CA . ALA A 1 758 ? 3.911 -23.118 6.531 1.00 84.12 758 ALA A CA 1
ATOM 6341 C C . ALA A 1 758 ? 3.372 -24.384 7.239 1.00 84.12 758 ALA A C 1
ATOM 6343 O O . ALA A 1 758 ? 2.267 -24.843 6.938 1.00 84.12 758 ALA A O 1
ATOM 6344 N N . ARG A 1 759 ? 4.108 -24.940 8.219 1.00 89.25 759 ARG A N 1
ATOM 6345 C CA . ARG A 1 759 ? 3.630 -26.047 9.078 1.00 89.25 759 ARG A CA 1
ATOM 6346 C C . ARG A 1 759 ? 2.379 -25.639 9.867 1.00 89.25 759 ARG A C 1
ATOM 6348 O O . ARG A 1 759 ? 1.460 -26.446 10.001 1.00 89.25 759 ARG A O 1
ATOM 6355 N N . ARG A 1 760 ? 2.338 -24.404 10.376 1.00 92.69 760 ARG A N 1
ATOM 6356 C CA . ARG A 1 760 ? 1.217 -23.846 11.143 1.00 92.69 760 ARG A CA 1
ATOM 6357 C C . ARG A 1 760 ? -0.033 -23.678 10.283 1.00 92.69 760 ARG A C 1
ATOM 6359 O O . ARG A 1 760 ? -1.086 -24.177 10.667 1.00 92.69 760 ARG A O 1
ATOM 6366 N N . GLN A 1 761 ? 0.099 -23.067 9.109 1.00 90.62 761 GLN A N 1
ATOM 6367 C CA . GLN A 1 761 ? -1.007 -22.854 8.170 1.00 90.62 761 GLN A CA 1
ATOM 6368 C C . GLN A 1 761 ? -1.598 -24.182 7.674 1.00 90.62 761 GLN A C 1
ATOM 6370 O O . GLN A 1 761 ? -2.816 -24.340 7.633 1.00 90.62 761 GLN A O 1
ATOM 6375 N N . LEU A 1 762 ? -0.758 -25.187 7.393 1.00 86.44 762 LEU A N 1
ATOM 6376 C CA . LEU A 1 762 ? -1.219 -26.543 7.062 1.00 86.44 762 LEU A CA 1
ATOM 6377 C C . LEU A 1 762 ? -1.972 -27.220 8.219 1.00 86.44 762 LEU A C 1
ATOM 6379 O O . LEU A 1 762 ? -2.942 -27.941 7.977 1.00 86.44 762 LEU A O 1
ATOM 6383 N N . LEU A 1 763 ? -1.549 -27.001 9.469 1.00 92.12 763 LEU A N 1
ATOM 6384 C CA . LEU A 1 763 ? -2.252 -27.523 10.641 1.00 92.12 763 LEU A CA 1
ATOM 6385 C C . LEU A 1 763 ? -3.601 -26.820 10.849 1.00 92.12 763 LEU A C 1
ATOM 6387 O O . LEU A 1 763 ? -4.589 -27.495 11.129 1.00 92.12 763 LEU A O 1
ATOM 6391 N N . GLU A 1 764 ? -3.655 -25.500 10.668 1.00 90.31 764 GLU A N 1
ATOM 6392 C CA . GLU A 1 764 ? -4.875 -24.701 10.809 1.00 90.31 764 GLU A CA 1
ATOM 6393 C C . GLU A 1 764 ? -5.919 -25.047 9.739 1.00 90.31 764 GLU A C 1
ATOM 6395 O O . GLU A 1 764 ? -7.063 -25.367 10.079 1.00 90.31 764 GLU A O 1
ATOM 6400 N N . LEU A 1 765 ? -5.509 -25.103 8.464 1.00 90.25 765 LEU A N 1
ATOM 6401 C CA . LEU A 1 765 ? -6.342 -25.583 7.356 1.00 90.25 765 LEU A CA 1
ATOM 6402 C C . LEU A 1 765 ? -6.900 -26.978 7.647 1.00 90.25 765 LEU A C 1
ATOM 6404 O O . LEU A 1 765 ? -8.098 -27.206 7.479 1.00 90.25 765 LEU A O 1
ATOM 6408 N N . LYS A 1 766 ? -6.066 -27.894 8.160 1.00 92.62 766 LYS A N 1
ATOM 6409 C CA . LYS A 1 766 ? -6.532 -29.221 8.564 1.00 92.62 766 LYS A CA 1
ATOM 6410 C C . LYS A 1 766 ? -7.565 -29.144 9.694 1.00 92.62 766 LYS A C 1
ATOM 6412 O O . LYS A 1 766 ? -8.597 -29.797 9.592 1.00 92.62 766 LYS A O 1
ATOM 6417 N N . THR A 1 767 ? -7.335 -28.358 10.749 1.00 91.81 767 THR A N 1
ATOM 6418 C CA . THR A 1 767 ? -8.310 -28.242 11.849 1.00 91.81 767 THR A CA 1
ATOM 6419 C C . THR A 1 767 ? -9.630 -27.606 11.414 1.00 91.81 767 THR A C 1
ATOM 6421 O O . THR A 1 767 ? -10.677 -28.004 11.921 1.00 91.81 767 THR A O 1
ATOM 6424 N N . ASN A 1 768 ? -9.605 -26.686 10.446 1.00 90.31 768 ASN A N 1
ATOM 6425 C CA . ASN A 1 768 ? -10.816 -26.120 9.856 1.00 90.31 768 ASN A CA 1
ATOM 6426 C C . ASN A 1 768 ? -11.553 -27.161 9.000 1.00 90.31 768 ASN A C 1
ATOM 6428 O O . ASN A 1 768 ? -12.746 -27.352 9.209 1.00 90.31 768 ASN A O 1
ATOM 6432 N N . MET A 1 769 ? -10.855 -27.926 8.151 1.00 89.69 769 MET A N 1
ATOM 6433 C CA . MET A 1 769 ? -11.447 -29.051 7.408 1.00 89.69 769 MET A CA 1
ATOM 6434 C C . MET A 1 769 ? -12.043 -30.127 8.331 1.00 89.69 769 MET A C 1
ATOM 6436 O O . MET A 1 769 ? -13.161 -30.585 8.103 1.00 89.69 769 MET A O 1
ATOM 6440 N N . ASP A 1 770 ? -11.325 -30.527 9.388 1.00 91.75 770 ASP A N 1
ATOM 6441 C CA . ASP A 1 770 ? -11.803 -31.508 10.371 1.00 91.75 770 ASP A CA 1
ATOM 6442 C C . ASP A 1 770 ? -13.071 -30.985 11.090 1.00 91.75 770 ASP A C 1
ATOM 6444 O O . ASP A 1 770 ? -14.015 -31.746 11.320 1.00 91.75 770 ASP A O 1
ATOM 6448 N N . LYS A 1 771 ? -13.138 -29.677 11.384 1.00 91.88 771 LYS A N 1
ATOM 6449 C CA . LYS A 1 771 ? -14.299 -29.002 11.991 1.00 91.88 771 LYS A CA 1
ATOM 6450 C C . LYS A 1 771 ? -15.488 -28.887 11.031 1.00 91.88 771 LYS A C 1
ATOM 6452 O O . LYS A 1 771 ? -16.593 -29.267 11.409 1.00 91.88 771 LYS A O 1
ATOM 6457 N N . GLU A 1 772 ? -15.279 -28.434 9.796 1.00 89.25 772 GLU A N 1
ATOM 6458 C CA . GLU A 1 772 ? -16.311 -28.368 8.747 1.00 89.25 772 GLU A CA 1
ATOM 6459 C C . GLU A 1 772 ? -16.889 -29.753 8.434 1.00 89.25 772 GLU A C 1
ATOM 6461 O O . GLU A 1 772 ? -18.098 -29.906 8.249 1.00 89.25 772 GLU A O 1
ATOM 6466 N N . HIS A 1 773 ? -16.048 -30.789 8.433 1.00 91.31 773 HIS A N 1
ATOM 6467 C CA . HIS A 1 773 ? -16.476 -32.173 8.266 1.00 91.31 773 HIS A CA 1
ATOM 6468 C C . HIS A 1 773 ? -17.345 -32.652 9.444 1.00 91.31 773 HIS A C 1
ATOM 6470 O O . HIS A 1 773 ? -18.382 -33.275 9.212 1.00 91.31 773 HIS A O 1
ATOM 6476 N N . VAL A 1 774 ? -16.995 -32.317 10.693 1.00 93.62 774 VAL A N 1
ATOM 6477 C CA . VAL A 1 774 ? -17.834 -32.610 11.874 1.00 93.62 774 VAL A CA 1
ATOM 6478 C C . VAL A 1 774 ? -19.160 -31.841 11.835 1.00 93.62 774 VAL A C 1
ATOM 6480 O O . VAL A 1 774 ? -20.210 -32.440 12.059 1.00 93.62 774 VAL A O 1
ATOM 6483 N N . GLU A 1 775 ? -19.150 -30.553 11.487 1.00 90.88 775 GLU A N 1
ATOM 6484 C CA . GLU A 1 775 ? -20.367 -29.738 11.342 1.00 90.88 775 GLU A CA 1
ATOM 6485 C C . GLU A 1 775 ? -21.267 -30.264 10.211 1.00 90.88 775 GLU A C 1
ATOM 6487 O O . GLU A 1 775 ? -22.485 -30.367 10.376 1.00 90.88 775 GLU A O 1
ATOM 6492 N N . THR A 1 776 ? -20.676 -30.714 9.101 1.00 88.94 776 THR A N 1
ATOM 6493 C CA . THR A 1 776 ? -21.389 -31.377 7.998 1.00 88.94 776 THR A CA 1
ATOM 6494 C C . THR A 1 776 ? -22.001 -32.708 8.443 1.00 88.94 776 THR A C 1
ATOM 6496 O O . THR A 1 776 ? -23.171 -32.970 8.158 1.00 88.94 776 THR A O 1
ATOM 6499 N N . GLN A 1 777 ? -21.265 -33.541 9.189 1.00 91.06 777 GLN A N 1
ATOM 6500 C CA . GLN A 1 777 ? 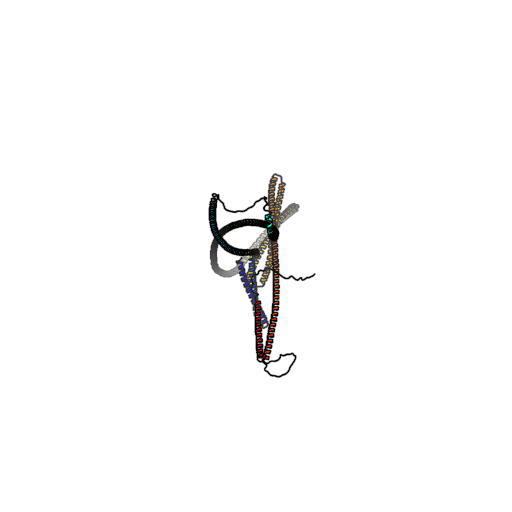-21.805 -34.784 9.753 1.00 91.06 777 GLN A CA 1
ATOM 6501 C C . GLN A 1 777 ? -22.946 -34.520 10.744 1.00 91.06 777 GLN A C 1
ATOM 6503 O O . GLN A 1 777 ? -23.962 -35.217 10.697 1.00 91.06 777 GLN A O 1
ATOM 6508 N N . GLN A 1 778 ? -22.833 -33.491 11.590 1.00 92.75 778 GLN A N 1
ATOM 6509 C CA . GLN A 1 778 ? -23.912 -33.086 12.488 1.00 92.75 778 GLN A CA 1
ATOM 6510 C C . GLN A 1 778 ? -25.144 -32.615 11.700 1.00 92.75 778 GLN A C 1
ATOM 6512 O O . GLN A 1 778 ? -26.253 -33.071 11.976 1.00 92.75 778 GLN A O 1
ATOM 6517 N N . LYS A 1 779 ? -24.969 -31.786 10.663 1.00 92.94 779 LYS A N 1
ATOM 6518 C CA . LYS A 1 779 ? -26.072 -31.324 9.805 1.00 92.94 779 LYS A CA 1
ATOM 6519 C C . LYS A 1 779 ? -26.766 -32.484 9.082 1.00 92.94 779 LYS A C 1
ATOM 6521 O O . LYS A 1 779 ? -27.992 -32.483 8.967 1.00 92.94 779 LYS A O 1
ATOM 6526 N N . ILE A 1 780 ? -26.012 -33.498 8.649 1.00 89.06 780 ILE A N 1
ATOM 6527 C CA . ILE A 1 780 ? -26.553 -34.746 8.087 1.00 89.06 780 ILE A CA 1
ATOM 6528 C C . ILE A 1 780 ? -27.352 -35.525 9.146 1.00 89.06 780 ILE A C 1
ATOM 6530 O O . ILE A 1 780 ? -28.448 -35.996 8.842 1.00 89.06 780 ILE A O 1
ATOM 6534 N N . ALA A 1 781 ? -26.854 -35.640 10.380 1.00 91.38 781 ALA A N 1
ATOM 6535 C CA . ALA A 1 781 ? -27.556 -36.321 11.470 1.00 91.38 781 ALA A CA 1
ATOM 6536 C C . ALA A 1 781 ? -28.864 -35.605 11.869 1.00 91.38 781 ALA A C 1
ATOM 6538 O O . ALA A 1 781 ? -29.888 -36.262 12.057 1.00 91.38 781 ALA A O 1
ATOM 6539 N N . GLU A 1 782 ? -28.861 -34.270 11.920 1.00 89.88 782 GLU A N 1
ATOM 6540 C CA . GLU A 1 782 ? -30.060 -33.446 12.134 1.00 89.88 782 GLU A CA 1
ATOM 6541 C C . GLU A 1 782 ? -31.107 -33.692 11.034 1.00 89.88 782 GLU A C 1
ATOM 6543 O O . GLU A 1 782 ? -32.252 -34.026 11.333 1.00 89.88 782 GLU A O 1
ATOM 6548 N N . LEU A 1 783 ? -30.708 -33.648 9.757 1.00 92.75 783 LEU A N 1
ATOM 6549 C CA . LEU A 1 783 ? -31.610 -33.914 8.627 1.00 92.75 783 LEU A CA 1
ATOM 6550 C C . LEU A 1 783 ? -32.144 -35.360 8.613 1.00 92.75 783 LEU A C 1
ATOM 6552 O O . LEU A 1 783 ? -33.278 -35.600 8.193 1.00 92.75 783 LEU A O 1
ATOM 6556 N N . GLN A 1 784 ? -31.363 -36.335 9.090 1.00 90.81 784 GLN A N 1
ATOM 6557 C CA . GLN A 1 784 ? -31.833 -37.712 9.281 1.00 90.81 784 GLN A CA 1
ATOM 6558 C C . GLN A 1 784 ? -32.857 -37.821 10.421 1.00 90.81 784 GLN A C 1
ATOM 6560 O O . GLN A 1 784 ? -33.830 -38.568 10.287 1.00 90.81 784 GLN A O 1
ATOM 6565 N N . PHE A 1 785 ? -32.680 -37.067 11.509 1.00 92.06 785 PHE A N 1
ATOM 6566 C CA . PHE A 1 785 ? -33.636 -37.000 12.615 1.00 92.06 785 PHE A CA 1
ATOM 6567 C C . PHE A 1 785 ? -34.954 -36.337 12.184 1.00 92.06 785 PHE A C 1
ATOM 6569 O O . PHE A 1 785 ? -36.022 -36.919 12.390 1.00 92.06 785 PHE A O 1
ATOM 6576 N N . ASP A 1 786 ? -34.891 -35.199 11.489 1.00 92.25 786 ASP A N 1
ATOM 6577 C CA . ASP A 1 786 ? -36.065 -34.521 10.921 1.00 92.25 786 ASP A CA 1
ATOM 6578 C C . ASP A 1 786 ? -36.825 -35.435 9.945 1.00 92.25 786 ASP A C 1
ATOM 6580 O O . ASP A 1 786 ? -38.053 -35.542 9.997 1.00 92.25 786 ASP A O 1
ATOM 6584 N N . LEU A 1 787 ? -36.107 -36.181 9.098 1.00 92.31 787 LEU A N 1
ATOM 6585 C CA . LEU A 1 787 ? -36.702 -37.163 8.190 1.00 92.31 787 LEU A CA 1
ATOM 6586 C C . LEU A 1 787 ? -37.400 -38.317 8.935 1.00 92.31 787 LEU A C 1
ATOM 6588 O O . LEU A 1 787 ? -38.408 -38.834 8.446 1.00 92.31 787 LEU A O 1
ATOM 6592 N N . LEU A 1 788 ? -36.896 -38.739 10.099 1.00 92.88 788 LEU A N 1
ATOM 6593 C CA . LEU A 1 788 ? -37.562 -39.733 10.950 1.00 92.88 788 LEU A CA 1
ATOM 6594 C C . LEU A 1 788 ? -38.808 -39.148 11.631 1.00 92.88 788 LEU A C 1
ATOM 6596 O O . LEU A 1 788 ? -39.860 -39.790 11.601 1.00 92.88 788 LEU A O 1
ATOM 6600 N N . ALA A 1 789 ? -38.736 -37.921 12.151 1.00 89.38 789 ALA A N 1
ATOM 6601 C CA . ALA A 1 789 ? -39.882 -37.223 12.731 1.00 89.38 789 ALA A CA 1
ATOM 6602 C C . ALA A 1 789 ? -41.008 -37.014 11.698 1.00 89.38 789 ALA A C 1
ATOM 6604 O O . ALA A 1 789 ? -42.171 -37.319 11.970 1.00 89.38 789 ALA A O 1
ATOM 6605 N N . LEU A 1 790 ? -40.671 -36.594 10.472 1.00 89.62 790 LEU A N 1
ATOM 6606 C CA . LEU A 1 790 ? -41.621 -36.461 9.362 1.00 89.62 790 LEU A CA 1
ATOM 6607 C C . LEU A 1 790 ? -42.259 -37.803 8.971 1.00 89.62 790 LEU A C 1
ATOM 6609 O O . LEU A 1 790 ? -43.466 -37.858 8.720 1.00 89.62 790 LEU A O 1
ATOM 6613 N N . LYS A 1 791 ? -41.490 -38.902 8.960 1.00 90.62 791 LYS A N 1
ATOM 6614 C CA . LYS A 1 791 ? -42.028 -40.259 8.742 1.00 90.62 791 LYS A CA 1
ATOM 6615 C C . LYS A 1 791 ? -42.999 -40.668 9.852 1.00 90.62 791 LYS A C 1
ATOM 6617 O O . LYS A 1 791 ? -44.046 -41.241 9.546 1.00 90.62 791 LYS A O 1
ATOM 6622 N N . GLU A 1 792 ? -42.707 -40.344 11.112 1.00 90.75 792 GLU A N 1
ATOM 6623 C CA . GLU A 1 792 ? -43.612 -40.643 12.225 1.00 90.75 792 GLU A CA 1
ATOM 6624 C C . GLU A 1 792 ? -44.905 -39.814 12.148 1.00 90.75 792 GLU A C 1
ATOM 6626 O O . GLU A 1 792 ? -45.998 -40.365 12.276 1.00 90.75 792 GLU A O 1
ATOM 6631 N N . VAL A 1 793 ? -44.812 -38.514 11.843 1.00 91.19 793 VAL A N 1
ATOM 6632 C CA . VAL A 1 793 ? -45.981 -37.650 11.601 1.00 91.19 793 VAL A CA 1
ATOM 6633 C C . VAL A 1 793 ? -46.822 -38.184 10.437 1.00 91.19 793 VAL A C 1
ATOM 6635 O O . VAL A 1 793 ? -48.043 -38.281 10.565 1.00 91.19 793 VAL A O 1
ATOM 6638 N N . GLN A 1 794 ? -46.198 -38.619 9.336 1.00 88.94 794 GLN A N 1
ATOM 6639 C CA . GLN A 1 794 ? -46.912 -39.231 8.212 1.00 88.94 794 GLN A CA 1
ATOM 6640 C C . GLN A 1 794 ? -47.620 -40.538 8.618 1.00 88.94 794 GLN A C 1
ATOM 6642 O O . GLN A 1 794 ? -48.750 -40.781 8.191 1.00 88.94 794 GLN A O 1
ATOM 6647 N N . ALA A 1 795 ? -46.994 -41.374 9.454 1.00 91.50 795 ALA A N 1
ATOM 6648 C CA . ALA A 1 795 ? -47.598 -42.605 9.966 1.00 91.50 795 ALA A CA 1
ATOM 6649 C C . ALA A 1 795 ? -48.780 -42.320 10.914 1.00 91.50 795 ALA A C 1
ATOM 6651 O O . ALA A 1 795 ? -49.848 -42.921 10.765 1.00 91.50 795 ALA A O 1
ATOM 6652 N N . ARG A 1 796 ? -48.634 -41.353 11.833 1.00 89.62 796 ARG A N 1
ATOM 6653 C CA . ARG A 1 796 ? -49.711 -40.877 12.719 1.00 89.62 796 ARG A CA 1
ATOM 6654 C C . ARG A 1 796 ? -50.894 -40.328 11.914 1.00 89.62 796 ARG A C 1
ATOM 6656 O O . ARG A 1 796 ? -52.032 -40.704 12.185 1.00 89.62 796 ARG A O 1
ATOM 6663 N N . LEU A 1 797 ? -50.636 -39.512 10.889 1.00 88.44 797 LEU A N 1
ATOM 6664 C CA . LEU A 1 797 ? -51.672 -38.913 10.040 1.00 88.44 797 LEU A CA 1
ATOM 6665 C C . LEU A 1 797 ? -52.388 -39.963 9.171 1.00 88.44 797 LEU A C 1
ATOM 6667 O O . LEU A 1 797 ? -53.612 -39.922 9.059 1.00 88.44 797 LEU A O 1
ATOM 6671 N N . LYS A 1 798 ? -51.668 -40.960 8.633 1.00 89.44 798 LYS A N 1
ATOM 6672 C CA . LYS A 1 798 ? -52.278 -42.138 7.980 1.00 89.44 798 LYS A CA 1
ATOM 6673 C C . LYS A 1 798 ? -53.196 -42.900 8.946 1.00 89.44 798 LYS A C 1
ATOM 6675 O O . LYS A 1 798 ? -54.342 -43.169 8.602 1.00 89.44 798 LYS A O 1
ATOM 6680 N N . SER A 1 799 ? -52.733 -43.180 10.167 1.00 87.56 799 SER A N 1
ATOM 6681 C CA . SER A 1 799 ? -53.521 -43.872 11.200 1.00 87.56 799 SER A CA 1
ATOM 6682 C C . SER A 1 799 ? -54.787 -43.096 11.601 1.00 87.56 799 SER A C 1
ATOM 6684 O O . SER A 1 799 ? -55.871 -43.676 11.693 1.00 87.56 799 SER A O 1
ATOM 6686 N N . GLN A 1 800 ? -54.688 -41.770 11.758 1.00 87.06 800 GLN A N 1
ATOM 6687 C CA . GLN A 1 800 ? -55.843 -40.900 12.006 1.00 87.06 800 GLN A CA 1
ATOM 6688 C C . GLN A 1 800 ? -56.822 -40.873 10.825 1.00 87.06 800 GLN A C 1
ATOM 6690 O O . GLN A 1 800 ? -58.025 -40.963 11.044 1.00 87.06 800 GLN A O 1
ATOM 6695 N N . ASN A 1 801 ? -56.342 -40.816 9.581 1.00 85.81 801 ASN A N 1
ATOM 6696 C CA . ASN A 1 801 ? -57.201 -40.854 8.393 1.00 85.81 801 ASN A CA 1
ATOM 6697 C C . ASN A 1 801 ? -57.968 -42.192 8.300 1.00 85.81 801 ASN A C 1
ATOM 6699 O O . ASN A 1 801 ? -59.191 -42.199 8.170 1.00 85.81 801 ASN A O 1
ATOM 6703 N N . GLU A 1 802 ? -57.292 -43.327 8.512 1.00 87.88 802 GLU A N 1
ATOM 6704 C CA . GLU A 1 802 ? -57.952 -44.641 8.593 1.00 87.88 802 GLU A CA 1
ATOM 6705 C C . GLU A 1 802 ? -58.882 -44.791 9.808 1.00 87.88 802 GLU A C 1
ATOM 6707 O O . GLU A 1 802 ? -59.798 -45.615 9.784 1.00 87.88 802 GLU A O 1
ATOM 6712 N N . ARG A 1 803 ? -58.692 -44.014 10.885 1.00 87.19 803 ARG A N 1
ATOM 6713 C CA . ARG A 1 803 ? -59.672 -43.902 11.978 1.00 87.19 803 ARG A CA 1
ATOM 6714 C C . ARG A 1 803 ? -60.904 -43.115 11.529 1.00 87.19 803 ARG A C 1
ATOM 6716 O O . ARG A 1 803 ? -62.004 -43.648 11.639 1.00 87.19 803 ARG A O 1
ATOM 6723 N N . TYR A 1 804 ? -60.730 -41.923 10.961 1.00 83.56 804 TYR A N 1
ATOM 6724 C CA . TYR A 1 804 ? -61.843 -41.092 10.493 1.00 83.56 804 TYR A CA 1
ATOM 6725 C C . TYR A 1 804 ? -62.680 -41.775 9.404 1.00 83.56 804 TYR A C 1
ATOM 6727 O O . TYR A 1 804 ? -63.902 -41.660 9.428 1.00 83.56 804 TYR A O 1
ATOM 6735 N N . LYS A 1 805 ? -62.069 -42.552 8.496 1.00 86.19 805 LYS A N 1
ATOM 6736 C CA . LYS A 1 805 ? -62.804 -43.391 7.531 1.00 86.19 805 LYS A CA 1
ATOM 6737 C C . LYS A 1 805 ? -63.719 -44.408 8.219 1.00 86.19 805 LYS A C 1
ATOM 6739 O O . LYS A 1 805 ? -64.878 -44.539 7.835 1.00 86.19 805 LYS A O 1
ATOM 6744 N N . ARG A 1 806 ? -63.218 -45.110 9.244 1.00 85.12 806 ARG A N 1
ATOM 6745 C CA . ARG A 1 806 ? -64.002 -46.093 10.015 1.00 85.12 806 ARG A CA 1
ATOM 6746 C C . ARG A 1 806 ? -65.111 -45.430 10.822 1.00 85.12 806 ARG A C 1
ATOM 6748 O O . ARG A 1 806 ? -66.240 -45.900 10.772 1.00 85.12 806 ARG A O 1
ATOM 6755 N N . GLU A 1 807 ? -64.816 -44.331 11.510 1.00 81.12 807 GLU A N 1
ATOM 6756 C CA . GLU A 1 807 ? -65.816 -43.584 12.283 1.00 81.12 807 GLU A CA 1
ATOM 6757 C C . GLU A 1 807 ? -66.906 -43.019 11.370 1.00 81.12 807 GLU A C 1
ATOM 6759 O O . GLU A 1 807 ? -68.085 -43.234 11.633 1.00 81.12 807 GLU A O 1
ATOM 6764 N N . ARG A 1 808 ? -66.540 -42.411 10.233 1.00 82.19 808 ARG A N 1
ATOM 6765 C CA . ARG A 1 808 ? -67.501 -41.972 9.213 1.00 82.19 808 ARG A CA 1
ATOM 6766 C C . ARG A 1 808 ? -68.362 -43.129 8.699 1.00 82.19 808 ARG A C 1
ATOM 6768 O O . ARG A 1 808 ? -69.574 -42.969 8.623 1.00 82.19 808 ARG A O 1
ATOM 6775 N N . GLY A 1 809 ? -67.771 -44.288 8.400 1.00 79.25 809 GLY A N 1
ATOM 6776 C CA . GLY A 1 809 ? -68.521 -45.481 7.992 1.00 79.25 809 GLY A CA 1
ATOM 6777 C C . GLY A 1 809 ? -69.481 -45.993 9.075 1.00 79.25 809 GLY A C 1
ATOM 6778 O O . GLY A 1 809 ? -70.585 -46.428 8.758 1.00 79.25 809 GLY A O 1
ATOM 6779 N N . MET A 1 810 ? -69.109 -45.886 10.355 1.00 80.00 810 MET A N 1
ATOM 6780 C CA . MET A 1 810 ? -69.997 -46.201 11.479 1.00 80.00 810 MET A CA 1
ATOM 6781 C C . MET A 1 810 ? -71.138 -45.185 11.625 1.00 80.00 810 MET A C 1
ATOM 6783 O O . MET A 1 810 ? -72.270 -45.605 11.841 1.00 80.00 810 MET A O 1
ATOM 6787 N N . PHE A 1 811 ? -70.883 -43.882 11.460 1.00 78.00 811 PHE A N 1
ATOM 6788 C CA . PHE A 1 811 ? -71.929 -42.850 11.468 1.00 78.00 811 PHE A CA 1
ATOM 6789 C C . PHE A 1 811 ? -72.884 -42.980 10.273 1.00 78.00 811 PHE A C 1
ATOM 6791 O O . PHE A 1 811 ? -74.099 -42.909 10.450 1.00 78.00 811 PHE A O 1
ATOM 6798 N N . GLU A 1 812 ? -72.363 -43.210 9.064 1.00 79.00 812 GLU A N 1
ATOM 6799 C CA . GLU A 1 812 ? -73.183 -43.443 7.871 1.00 79.00 812 GLU A CA 1
ATOM 6800 C C . GLU A 1 812 ? -74.028 -44.712 8.029 1.00 79.00 812 GLU A C 1
ATOM 6802 O O . GLU A 1 812 ? -75.223 -44.668 7.739 1.00 79.00 812 GLU A O 1
ATOM 6807 N N . LYS A 1 813 ? -73.473 -45.799 8.590 1.00 83.62 813 LYS A N 1
ATOM 6808 C CA . LYS A 1 813 ? -74.262 -46.994 8.916 1.00 83.62 813 LYS A CA 1
ATOM 6809 C C . LYS A 1 813 ? -75.329 -46.712 9.979 1.00 83.62 813 LYS A C 1
ATOM 6811 O O . LYS A 1 813 ? -76.494 -46.983 9.728 1.00 83.62 813 LYS A O 1
ATOM 6816 N N . ALA A 1 814 ? -74.969 -46.135 11.127 1.00 78.19 814 ALA A N 1
ATOM 6817 C CA . ALA A 1 814 ? -75.912 -45.858 12.215 1.00 78.19 814 ALA A CA 1
ATOM 6818 C C . ALA A 1 814 ? -77.047 -44.908 11.788 1.00 78.19 814 ALA A C 1
ATOM 6820 O O . ALA A 1 814 ? -78.164 -45.002 12.296 1.00 78.19 814 ALA A O 1
ATOM 6821 N N . LYS A 1 815 ? -76.785 -44.020 10.821 1.00 79.19 815 LYS A N 1
ATOM 6822 C CA . LYS A 1 815 ? -77.806 -43.195 10.169 1.00 79.19 815 LYS A CA 1
ATOM 6823 C C . LYS A 1 815 ? -78.769 -44.029 9.317 1.00 79.19 815 LYS A C 1
ATOM 6825 O O . LYS A 1 815 ? -79.969 -43.782 9.396 1.00 79.19 815 LYS A O 1
ATOM 6830 N N . MET A 1 816 ? -78.280 -44.990 8.530 1.00 79.62 816 MET A N 1
ATOM 6831 C CA . MET A 1 816 ? -79.152 -45.893 7.762 1.00 79.62 816 MET A CA 1
ATOM 6832 C C . MET A 1 816 ? -79.936 -46.829 8.685 1.00 79.62 816 MET A C 1
ATOM 6834 O O . MET A 1 816 ? -81.155 -46.883 8.573 1.00 79.62 816 MET A O 1
ATOM 6838 N N . ASP A 1 817 ? -79.275 -47.451 9.669 1.00 81.31 817 ASP A N 1
ATOM 6839 C CA . ASP A 1 817 ? -79.915 -48.299 10.682 1.00 81.31 817 ASP A CA 1
ATOM 6840 C C . ASP A 1 817 ? -81.039 -47.526 11.422 1.00 81.31 817 ASP A C 1
ATOM 6842 O O . ASP A 1 817 ? -82.095 -48.085 11.711 1.00 81.31 817 ASP A O 1
ATOM 6846 N N . PHE A 1 818 ? -80.861 -46.226 11.705 1.00 81.06 818 PHE A N 1
ATOM 6847 C CA . PHE A 1 818 ? -81.917 -45.374 12.274 1.00 81.06 818 PHE A CA 1
ATOM 6848 C C . PHE A 1 818 ? -83.062 -45.091 11.285 1.00 81.06 818 PHE A C 1
ATOM 6850 O O . PHE A 1 818 ? -84.229 -45.217 11.657 1.00 81.06 818 PHE A O 1
ATOM 6857 N N . ILE A 1 819 ? -82.747 -44.734 10.034 1.00 80.94 819 ILE A N 1
ATOM 6858 C CA . ILE A 1 819 ? -83.753 -44.468 8.992 1.00 80.94 819 ILE A CA 1
ATOM 6859 C C . ILE A 1 819 ? -84.609 -45.712 8.735 1.00 80.94 819 ILE A C 1
ATOM 6861 O O . ILE A 1 819 ? -85.829 -45.593 8.680 1.00 80.94 819 ILE A O 1
ATOM 6865 N N . ASP A 1 820 ? -84.005 -46.897 8.629 1.00 79.44 820 ASP A N 1
ATOM 6866 C CA . ASP A 1 820 ? -84.741 -48.145 8.416 1.00 79.44 820 ASP A CA 1
ATOM 6867 C C . ASP A 1 820 ? -85.651 -48.473 9.609 1.00 79.44 820 ASP A C 1
ATOM 6869 O O . ASP A 1 820 ? -86.815 -48.823 9.405 1.00 79.44 820 ASP A O 1
ATOM 6873 N N . ASN A 1 821 ? -85.186 -48.280 10.850 1.00 80.62 821 ASN A N 1
ATOM 6874 C CA . ASN A 1 821 ? -86.022 -48.465 12.041 1.00 80.62 821 ASN A CA 1
ATOM 6875 C C . ASN A 1 821 ? -87.247 -47.530 12.037 1.00 80.62 821 ASN A C 1
ATOM 6877 O O . ASN A 1 821 ? -88.377 -48.018 12.101 1.00 80.62 821 ASN A O 1
ATOM 6881 N N . GLU A 1 822 ? -87.058 -46.216 11.877 1.00 78.88 822 GLU A N 1
ATOM 6882 C CA . GLU A 1 822 ? -88.168 -45.248 11.804 1.00 78.88 822 GLU A CA 1
ATOM 6883 C C . GLU A 1 822 ? -89.095 -45.522 10.606 1.00 78.88 822 GLU A C 1
ATOM 6885 O O . GLU A 1 822 ? -90.316 -45.426 10.725 1.00 78.88 822 GLU A O 1
ATOM 6890 N N . MET A 1 823 ? -88.555 -45.960 9.463 1.00 78.56 823 MET A N 1
ATOM 6891 C CA . MET A 1 823 ? -89.357 -46.388 8.312 1.00 78.56 823 MET A CA 1
ATOM 6892 C C . MET A 1 823 ? -90.154 -47.673 8.586 1.00 78.56 823 MET A C 1
ATOM 6894 O O . MET A 1 823 ? -91.224 -47.845 7.998 1.00 78.56 823 MET A O 1
ATOM 6898 N N . THR A 1 824 ? -89.703 -48.570 9.471 1.00 79.00 824 THR A N 1
ATOM 6899 C CA . THR A 1 824 ? -90.528 -49.709 9.919 1.00 79.00 824 THR A CA 1
ATOM 6900 C C . THR A 1 824 ? -91.599 -49.311 10.934 1.00 79.00 824 THR A C 1
ATOM 6902 O O . THR A 1 824 ? -92.703 -49.846 10.853 1.00 79.00 824 THR A O 1
ATOM 6905 N N . GLU A 1 825 ? -91.351 -48.349 11.828 1.00 77.69 825 GLU A N 1
ATOM 6906 C CA . GLU A 1 825 ? -92.398 -47.804 12.711 1.00 77.69 825 GLU A CA 1
ATOM 6907 C C . GLU A 1 825 ? -93.457 -47.025 11.917 1.00 77.69 825 GLU A C 1
ATOM 6909 O O . GLU A 1 825 ? -94.654 -47.251 12.095 1.00 77.69 825 GLU A O 1
ATOM 6914 N N . LEU A 1 826 ? -93.044 -46.206 10.944 1.00 74.38 826 LEU A N 1
ATOM 6915 C CA . LEU A 1 826 ? -93.955 -45.553 9.999 1.00 74.38 826 LEU A CA 1
ATOM 6916 C C . LEU A 1 826 ? -94.813 -46.570 9.235 1.00 74.38 826 LEU A C 1
ATOM 6918 O O . LEU A 1 826 ? -96.018 -46.359 9.102 1.00 74.38 826 LEU A O 1
ATOM 6922 N N . ARG A 1 827 ? -94.240 -47.699 8.787 1.00 77.88 827 ARG A N 1
ATOM 6923 C CA . ARG A 1 827 ? -95.019 -48.796 8.182 1.00 77.88 827 ARG A CA 1
ATOM 6924 C C . ARG A 1 827 ? -96.024 -49.391 9.167 1.00 77.88 827 ARG A C 1
ATOM 6926 O O . ARG A 1 827 ? -97.186 -49.492 8.806 1.00 77.88 827 ARG A O 1
ATOM 6933 N N . LYS A 1 828 ? -95.645 -49.690 10.417 1.00 77.00 828 LYS A N 1
ATOM 6934 C CA . LYS A 1 828 ? -96.585 -50.196 11.444 1.00 77.00 828 LYS A CA 1
ATOM 6935 C C . LYS A 1 828 ? -97.746 -49.230 11.704 1.00 77.00 828 LYS A C 1
ATOM 6937 O O . LYS A 1 828 ? -98.883 -49.677 11.864 1.00 77.00 828 LYS A O 1
ATOM 6942 N N . ILE A 1 829 ? -97.481 -47.922 11.729 1.00 71.88 829 ILE A N 1
ATOM 6943 C CA . ILE A 1 829 ? -98.512 -46.883 11.883 1.00 71.88 829 ILE A CA 1
ATOM 6944 C C . ILE A 1 829 ? -99.426 -46.856 10.645 1.00 71.88 829 ILE A C 1
ATOM 6946 O O . ILE A 1 829 ? -100.647 -46.897 10.789 1.00 71.88 829 ILE A O 1
ATOM 6950 N N . VAL A 1 830 ? -98.866 -46.878 9.430 1.00 70.81 830 VAL A N 1
ATOM 6951 C CA . VAL A 1 830 ? -99.642 -46.924 8.175 1.00 70.81 830 VAL A CA 1
ATOM 6952 C C . VAL A 1 830 ? -100.478 -48.207 8.065 1.00 70.81 830 VAL A C 1
ATOM 6954 O O . VAL A 1 830 ? -101.671 -48.111 7.795 1.00 70.81 830 VAL A O 1
ATOM 6957 N N . ASP A 1 831 ? -99.922 -49.379 8.373 1.00 69.31 831 ASP A N 1
ATOM 6958 C CA . ASP A 1 831 ? -100.615 -50.681 8.393 1.00 69.31 831 ASP A CA 1
ATOM 6959 C C . ASP A 1 831 ? -101.723 -50.757 9.465 1.00 69.31 831 ASP A C 1
ATOM 6961 O O . ASP A 1 831 ? -102.627 -51.598 9.388 1.00 69.31 831 ASP A O 1
ATOM 6965 N N . SER A 1 832 ? -101.656 -49.892 10.482 1.00 63.91 832 SER A N 1
ATOM 6966 C CA . SER A 1 832 ? -102.694 -49.736 11.510 1.00 63.91 832 SER A CA 1
ATOM 6967 C C . SER A 1 832 ? -103.805 -48.776 11.070 1.00 63.91 832 SER A C 1
ATOM 6969 O O . SER A 1 832 ? -104.960 -48.975 11.439 1.00 63.91 832 SER A O 1
ATOM 6971 N N . ILE A 1 833 ? -103.482 -47.779 10.238 1.00 60.81 833 ILE A N 1
ATOM 6972 C CA . ILE A 1 833 ? -104.440 -46.838 9.634 1.00 60.81 833 ILE A CA 1
ATOM 6973 C C . ILE A 1 833 ? -105.155 -47.468 8.422 1.00 60.81 833 ILE A C 1
ATOM 6975 O O . ILE A 1 833 ? -106.353 -47.270 8.234 1.00 60.81 833 ILE A O 1
ATOM 6979 N N . GLN A 1 834 ? -104.457 -48.266 7.609 1.00 53.62 834 GLN A N 1
ATOM 6980 C CA . GLN A 1 834 ? -104.960 -48.853 6.357 1.00 53.62 834 GLN A CA 1
ATOM 6981 C C . GLN A 1 834 ? -105.749 -50.168 6.533 1.00 53.62 834 GLN A C 1
ATOM 6983 O O . GLN A 1 834 ? -105.806 -50.982 5.613 1.00 53.62 834 GLN A O 1
ATOM 6988 N N . LYS A 1 835 ? -106.400 -50.389 7.685 1.00 46.25 835 LYS A N 1
ATOM 6989 C CA . LYS A 1 835 ? -107.258 -51.566 7.940 1.00 46.25 835 LYS A CA 1
ATOM 6990 C C . LYS A 1 835 ? -108.760 -51.238 7.933 1.00 46.25 835 LYS A C 1
ATOM 6992 O O . LYS A 1 835 ? -109.362 -51.118 9.001 1.00 46.25 835 LYS A O 1
ATOM 6997 N N . PRO A 1 836 ? -109.411 -51.167 6.755 1.00 40.31 836 PRO A N 1
ATOM 6998 C CA . PRO A 1 836 ? -110.858 -51.316 6.671 1.00 40.31 836 PRO A CA 1
ATOM 6999 C C . PRO A 1 836 ? -111.256 -52.762 7.010 1.00 40.31 836 PRO A C 1
ATOM 7001 O O . PRO A 1 836 ? -110.524 -53.717 6.743 1.00 40.31 836 PRO A O 1
ATOM 7004 N N . SER A 1 837 ? -112.440 -52.945 7.590 1.00 36.94 837 SER A N 1
ATOM 7005 C CA . SER A 1 837 ? -112.930 -54.257 8.016 1.00 36.94 837 SER A CA 1
ATOM 7006 C C . SER A 1 837 ? -113.428 -55.102 6.837 1.00 36.94 837 SER A C 1
ATOM 7008 O O . SER A 1 837 ? -114.544 -54.899 6.359 1.00 36.94 837 SER A O 1
ATOM 7010 N N . SER A 1 838 ? -112.646 -56.096 6.414 1.00 35.00 838 SER A N 1
ATOM 7011 C CA . SER A 1 838 ? -113.132 -57.219 5.598 1.00 35.00 838 SER A CA 1
ATOM 7012 C C . SER A 1 838 ? -112.404 -58.526 5.948 1.00 35.00 838 SER A C 1
ATOM 7014 O O . SER A 1 838 ? -111.325 -58.517 6.539 1.00 35.00 838 SER A O 1
ATOM 7016 N N . THR A 1 839 ? -113.059 -59.656 5.684 1.00 31.06 839 THR A N 1
ATOM 7017 C CA . THR A 1 839 ? -112.704 -61.000 6.182 1.00 31.06 839 THR A CA 1
ATOM 7018 C C . THR A 1 839 ? -112.140 -61.887 5.061 1.00 31.06 839 THR A C 1
ATOM 7020 O O . THR A 1 839 ? -112.379 -61.599 3.891 1.00 31.06 839 THR A O 1
ATOM 7023 N N . THR A 1 840 ? -111.534 -63.028 5.436 1.00 30.03 840 THR A N 1
ATOM 7024 C CA . THR A 1 840 ? -111.190 -64.227 4.616 1.00 30.03 840 THR A CA 1
ATOM 7025 C C . THR A 1 840 ? -109.690 -64.327 4.250 1.00 30.03 840 THR A C 1
ATOM 7027 O O . THR A 1 840 ? -109.204 -63.516 3.477 1.00 30.03 840 THR A O 1
ATOM 7030 N N . THR A 1 841 ? -108.873 -65.128 4.964 1.00 31.00 841 THR A N 1
ATOM 7031 C CA . THR A 1 841 ? -108.382 -66.511 4.629 1.00 31.00 841 THR A CA 1
ATOM 7032 C C . THR A 1 841 ? -107.472 -66.551 3.369 1.00 31.00 841 THR A C 1
ATOM 7034 O O . THR A 1 841 ? -107.832 -65.972 2.357 1.00 31.00 841 THR A O 1
ATOM 7037 N N . THR A 1 842 ? -106.294 -67.207 3.292 1.00 28.72 842 THR A N 1
ATOM 7038 C CA . THR A 1 842 ? -105.852 -68.515 3.852 1.00 28.72 842 THR A CA 1
ATOM 7039 C C . THR A 1 842 ? -104.310 -68.690 3.785 1.00 28.72 842 THR A C 1
ATOM 7041 O O . THR A 1 842 ? -103.728 -68.196 2.829 1.00 28.72 842 THR A O 1
ATOM 7044 N N . MET A 1 843 ? -103.701 -69.503 4.681 1.00 28.84 843 MET A N 1
ATOM 7045 C CA . MET A 1 843 ? -102.291 -70.011 4.663 1.00 28.84 843 MET A CA 1
ATOM 7046 C C . MET A 1 843 ? -101.179 -68.932 4.802 1.00 28.84 843 MET A C 1
ATOM 7048 O O . MET A 1 843 ? -101.345 -67.826 4.315 1.00 28.84 843 MET A O 1
ATOM 7052 N N . THR A 1 844 ? -100.003 -69.096 5.434 1.00 27.52 844 THR A N 1
ATOM 7053 C CA . THR A 1 844 ? -99.315 -70.104 6.300 1.00 27.52 844 THR A CA 1
ATOM 7054 C C . THR A 1 844 ? -98.091 -69.381 6.927 1.00 27.52 844 THR A C 1
ATOM 7056 O O . THR A 1 844 ? -97.671 -68.377 6.365 1.00 27.52 844 THR A O 1
ATOM 7059 N N . SER A 1 845 ? -97.406 -69.774 8.013 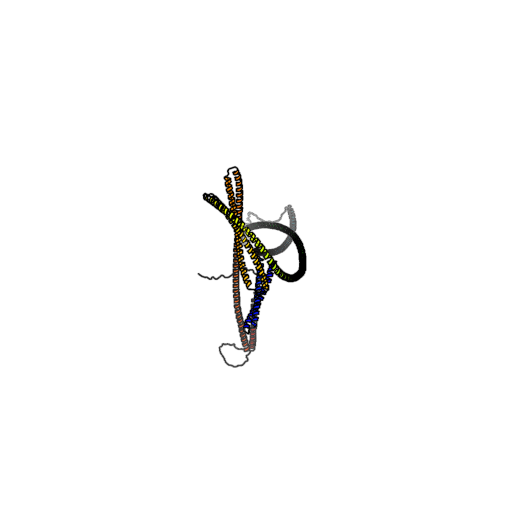1.00 29.78 845 SER A N 1
ATOM 7060 C CA . SER A 1 845 ? -97.524 -70.823 9.055 1.00 29.78 845 SER A CA 1
ATOM 7061 C C . SER A 1 845 ? -96.560 -70.479 10.222 1.00 29.78 845 SER A C 1
ATOM 7063 O O . SER A 1 845 ? -95.743 -69.584 10.053 1.00 29.78 845 SER A O 1
ATOM 7065 N N . SER A 1 846 ? -96.567 -71.254 11.328 1.00 29.38 846 SER A N 1
ATOM 7066 C CA . SER A 1 846 ? -95.488 -71.392 12.359 1.00 29.38 846 SER A CA 1
ATOM 7067 C C . SER A 1 846 ? -94.960 -70.122 13.081 1.00 29.38 846 SER A C 1
ATOM 7069 O O . SER A 1 846 ? -94.500 -69.192 12.442 1.00 29.38 846 SER A O 1
ATOM 7071 N N . SER A 1 847 ? -94.872 -70.023 14.417 1.00 28.95 847 SER A N 1
ATOM 7072 C CA . SER A 1 847 ? -95.199 -70.950 15.521 1.00 28.95 847 SER A CA 1
ATOM 7073 C C . SER A 1 847 ? -95.378 -70.193 16.856 1.00 28.95 847 SER A C 1
ATOM 7075 O O . SER A 1 847 ? -94.732 -69.177 17.062 1.00 28.95 847 SER A O 1
ATOM 7077 N N . THR A 1 848 ? -96.195 -70.748 17.772 1.00 30.50 848 THR A N 1
ATOM 7078 C CA . THR A 1 848 ? -96.189 -70.569 19.260 1.00 30.50 848 THR A CA 1
ATOM 7079 C C . THR A 1 848 ? -96.114 -69.140 19.855 1.00 30.50 848 THR A C 1
ATOM 7081 O O . THR A 1 848 ? -95.082 -68.494 19.776 1.00 30.50 848 THR A O 1
ATOM 7084 N N . LYS A 1 849 ? -97.193 -68.590 20.455 1.00 31.67 849 LYS A N 1
ATOM 7085 C CA . LYS A 1 849 ? -97.706 -68.817 21.850 1.00 31.67 849 LYS A CA 1
ATOM 7086 C C . LYS A 1 849 ? -96.742 -68.292 22.943 1.00 31.67 849 LYS A C 1
ATOM 7088 O O . LYS A 1 849 ? -95.559 -68.563 22.841 1.00 31.67 849 LYS A O 1
ATOM 7093 N N . THR A 1 850 ? -97.146 -67.596 24.019 1.00 30.16 850 THR A N 1
ATOM 7094 C CA . THR A 1 850 ? -98.435 -67.454 24.763 1.00 30.16 850 THR A CA 1
ATOM 7095 C C . THR A 1 850 ? -98.734 -65.980 25.134 1.00 30.16 850 THR A C 1
ATOM 7097 O O . THR A 1 850 ? -97.800 -65.225 25.351 1.00 30.16 850 THR A O 1
ATOM 7100 N N . PHE A 1 851 ? -99.981 -65.472 25.087 1.00 28.36 851 PHE A N 1
ATOM 7101 C CA . PHE A 1 851 ? -101.026 -65.484 26.155 1.00 28.36 851 PHE A CA 1
ATOM 7102 C C . PHE A 1 851 ? -100.597 -64.815 27.494 1.00 28.36 851 PHE A C 1
ATOM 7104 O O . PHE A 1 851 ? -99.502 -65.081 27.964 1.00 28.36 851 PHE A O 1
ATOM 7111 N N . ARG A 1 852 ? -101.417 -64.000 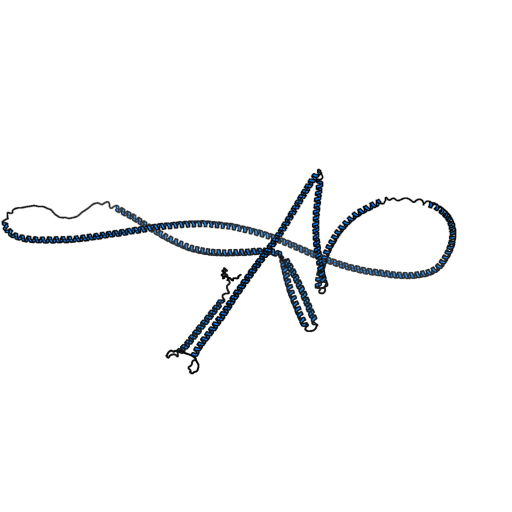28.194 1.00 29.97 852 ARG A N 1
ATOM 7112 C CA . ARG A 1 852 ? -102.888 -63.827 28.124 1.00 29.97 852 ARG A CA 1
ATOM 7113 C C . ARG A 1 852 ? -103.379 -62.421 28.549 1.00 29.97 852 ARG A C 1
ATOM 7115 O O . ARG A 1 852 ? -103.204 -62.025 29.691 1.00 29.97 852 ARG A O 1
ATOM 7122 N N . SER A 1 853 ? -104.060 -61.762 27.610 1.00 28.23 853 SER A N 1
ATOM 7123 C CA . SER A 1 853 ? -105.318 -60.988 27.710 1.00 28.23 853 SER A CA 1
ATOM 7124 C C . SER A 1 853 ? -105.840 -60.486 29.069 1.00 28.23 853 SER A C 1
ATOM 7126 O O . SER A 1 853 ? -106.067 -61.263 29.995 1.00 28.23 853 SER A O 1
ATOM 7128 N N . SER A 1 854 ? -106.237 -59.209 29.064 1.00 30.00 854 SER A N 1
ATOM 7129 C CA . SER A 1 854 ? -107.195 -58.566 29.975 1.00 30.00 854 SER A CA 1
ATOM 7130 C C . SER A 1 854 ? -108.635 -59.090 29.800 1.00 30.00 854 SER A C 1
ATOM 7132 O O . SER A 1 854 ? -108.890 -59.963 28.962 1.00 30.00 854 SER A O 1
ATOM 7134 N N . ASN A 1 855 ? -109.586 -58.532 30.566 1.00 28.05 855 ASN A N 1
ATOM 7135 C CA . ASN A 1 855 ? -111.020 -58.777 30.398 1.00 28.05 855 ASN A CA 1
ATOM 7136 C C . ASN A 1 855 ? -111.827 -57.455 30.410 1.00 28.05 855 ASN A C 1
ATOM 7138 O O . ASN A 1 855 ? -111.774 -56.713 31.382 1.00 28.05 855 ASN A O 1
ATOM 7142 N N . GLN A 1 856 ? -112.549 -57.205 29.312 1.00 33.31 856 GLN A N 1
ATOM 7143 C CA . GLN A 1 856 ? -113.758 -56.372 29.128 1.00 33.31 856 GLN A CA 1
ATOM 7144 C C . GLN A 1 856 ? -113.967 -55.051 29.912 1.00 33.31 856 GLN A C 1
ATOM 7146 O O . GLN A 1 856 ? -114.276 -55.045 31.099 1.00 33.31 856 GLN A O 1
ATOM 7151 N N . SER A 1 857 ? -114.101 -53.945 29.169 1.00 31.55 857 SER A N 1
ATOM 7152 C CA . SER A 1 857 ? -115.367 -53.173 29.083 1.00 31.55 857 SER A CA 1
ATOM 7153 C C . SER A 1 857 ? -115.330 -52.161 27.916 1.00 31.55 857 SER A C 1
ATOM 7155 O O . SER A 1 857 ? -114.285 -51.957 27.299 1.00 31.55 857 SER A O 1
ATOM 7157 N N . ASN A 1 858 ? -116.488 -51.609 27.524 1.00 37.28 858 ASN A N 1
ATOM 7158 C CA . ASN A 1 858 ? -116.686 -50.955 26.220 1.00 37.28 858 ASN A CA 1
ATOM 7159 C C . ASN A 1 858 ? -116.643 -49.413 26.265 1.00 37.28 858 ASN A C 1
ATOM 7161 O O . ASN A 1 858 ? -117.626 -48.793 26.659 1.00 37.28 858 ASN A O 1
ATOM 7165 N N . THR A 1 859 ? -115.577 -48.811 25.727 1.00 39.50 859 THR A N 1
ATOM 7166 C CA . THR A 1 859 ? -115.506 -47.372 25.344 1.00 39.50 859 THR A CA 1
ATOM 7167 C C . THR A 1 859 ? -114.574 -47.076 24.150 1.00 39.50 859 THR A C 1
ATOM 7169 O O . THR A 1 859 ? -114.588 -45.974 23.606 1.00 39.50 859 THR A O 1
ATOM 7172 N N . SER A 1 860 ? -113.765 -48.047 23.706 1.00 44.47 860 SER A N 1
ATOM 7173 C CA . SER A 1 860 ? -112.536 -47.805 22.927 1.00 44.47 860 SER A CA 1
ATOM 7174 C C . SER A 1 860 ? -112.731 -47.684 21.399 1.00 44.47 860 SER A C 1
ATOM 7176 O O . SER A 1 860 ? -112.301 -48.546 20.625 1.00 44.47 860 SER A O 1
ATOM 7178 N N . ASN A 1 861 ? -113.365 -46.586 20.967 1.00 46.78 861 ASN A N 1
ATOM 7179 C CA . ASN A 1 861 ? -113.259 -46.076 19.587 1.00 46.78 861 ASN A CA 1
ATOM 7180 C C . ASN A 1 861 ? -112.562 -44.705 19.530 1.00 46.78 861 ASN A C 1
ATOM 7182 O O . ASN A 1 861 ? -111.647 -44.551 18.726 1.00 46.78 861 ASN A O 1
ATOM 7186 N N . ASN A 1 862 ? -112.891 -43.758 20.422 1.00 50.53 862 ASN A N 1
ATOM 7187 C CA . ASN A 1 862 ? -112.136 -42.497 20.529 1.00 50.53 862 ASN A CA 1
ATOM 7188 C C . ASN A 1 862 ? -110.688 -42.761 20.968 1.00 50.53 862 ASN A C 1
ATOM 7190 O O . ASN A 1 862 ? -109.760 -42.299 20.308 1.00 50.53 862 ASN A O 1
ATOM 7194 N N . ASN A 1 863 ? -110.498 -43.608 21.989 1.00 53.47 863 ASN A N 1
ATOM 7195 C CA . ASN A 1 863 ? -109.178 -43.973 22.513 1.00 53.47 863 ASN A CA 1
ATOM 7196 C C . ASN A 1 863 ? -108.216 -44.501 21.437 1.00 53.47 863 ASN A C 1
ATOM 7198 O O . ASN A 1 863 ? -107.022 -44.300 21.566 1.00 53.47 863 ASN A O 1
ATOM 7202 N N . LYS A 1 864 ? -108.704 -45.144 20.366 1.00 56.00 864 LYS A N 1
ATOM 7203 C CA . LYS A 1 864 ? -107.840 -45.630 19.273 1.00 56.00 864 LYS A CA 1
ATOM 7204 C C . LYS A 1 864 ? -107.381 -44.520 18.335 1.00 56.00 864 LYS A C 1
ATOM 7206 O O . LYS A 1 864 ? -106.288 -44.603 17.786 1.00 56.00 864 LYS A O 1
ATOM 7211 N N . GLN A 1 865 ? -108.201 -43.488 18.131 1.00 57.50 865 GLN A N 1
ATOM 7212 C CA . GLN A 1 865 ? -107.749 -42.294 17.418 1.00 57.50 865 GLN A CA 1
ATOM 7213 C C . GLN A 1 865 ? -106.792 -41.476 18.289 1.00 57.50 865 GLN A C 1
ATOM 7215 O O . GLN A 1 865 ? -105.813 -40.968 17.754 1.00 57.50 865 GLN A O 1
ATOM 7220 N N . GLU A 1 866 ? -107.004 -41.420 19.608 1.00 61.47 866 GLU A N 1
ATOM 7221 C CA . GLU A 1 866 ? -106.025 -40.853 20.545 1.00 61.47 866 GLU A CA 1
ATOM 7222 C C . GLU A 1 866 ? -104.712 -41.651 20.543 1.00 61.47 866 GLU A C 1
ATOM 7224 O O . GLU A 1 866 ? -103.677 -41.053 20.288 1.00 61.47 866 GLU A O 1
ATOM 7229 N N . GLU A 1 867 ? -104.728 -42.983 20.677 1.00 64.06 867 GLU A N 1
ATOM 7230 C CA . GLU A 1 867 ? -103.529 -43.843 20.599 1.00 64.06 867 GLU A CA 1
ATOM 7231 C C . GLU A 1 867 ? -102.751 -43.652 19.283 1.00 64.06 867 GLU A C 1
ATOM 7233 O O . GLU A 1 867 ? -101.522 -43.591 19.298 1.00 64.06 867 GLU A O 1
ATOM 7238 N N . ILE A 1 868 ? -103.435 -43.513 18.138 1.00 66.19 868 ILE A N 1
ATOM 7239 C CA . ILE A 1 868 ? -102.783 -43.260 16.840 1.00 66.19 868 ILE A CA 1
ATOM 7240 C C . ILE A 1 868 ? -102.213 -41.834 16.765 1.00 66.19 868 ILE A C 1
ATOM 7242 O O . ILE A 1 868 ? -101.086 -41.654 16.304 1.00 66.19 868 ILE A O 1
ATOM 7246 N N . VAL A 1 869 ? -102.951 -40.817 17.220 1.00 70.56 869 VAL A N 1
ATOM 7247 C CA . VAL A 1 869 ? -102.475 -39.420 17.246 1.00 70.56 869 VAL A CA 1
ATOM 7248 C C . VAL A 1 869 ? -101.309 -39.255 18.223 1.00 70.56 869 VAL A C 1
ATOM 7250 O O . VAL A 1 869 ? -100.341 -38.564 17.911 1.00 70.56 869 VAL A O 1
ATOM 7253 N N . GLU A 1 870 ? -101.353 -39.924 19.371 1.00 74.44 870 GLU A N 1
ATOM 7254 C CA . GLU A 1 870 ? -100.291 -39.923 20.369 1.00 74.44 870 GLU A CA 1
ATOM 7255 C C . GLU A 1 870 ? -99.062 -40.693 19.874 1.00 74.44 870 GLU A C 1
ATOM 7257 O O . GLU A 1 870 ? -97.954 -40.178 19.989 1.00 74.44 870 GLU A O 1
ATOM 7262 N N . ALA A 1 871 ? -99.224 -41.843 19.210 1.00 72.44 871 ALA A N 1
ATOM 7263 C CA . ALA A 1 871 ? -98.116 -42.540 18.550 1.00 72.44 871 ALA A CA 1
ATOM 7264 C C . ALA A 1 871 ? -97.456 -41.682 17.452 1.00 72.44 871 ALA A C 1
ATOM 7266 O O . ALA A 1 871 ? -96.228 -41.628 17.370 1.00 72.44 871 ALA A O 1
ATOM 7267 N N . ILE A 1 872 ? -98.246 -40.961 16.646 1.00 74.56 872 ILE A N 1
ATOM 7268 C CA . ILE A 1 872 ? -97.738 -40.016 15.636 1.00 74.56 872 ILE A CA 1
ATOM 7269 C C . ILE A 1 872 ? -97.004 -38.841 16.297 1.00 74.56 872 ILE A C 1
ATOM 7271 O O . ILE A 1 872 ? -95.935 -38.450 15.825 1.00 74.56 872 ILE A O 1
ATOM 7275 N N . ASN A 1 873 ? -97.529 -38.291 17.395 1.00 75.75 873 ASN A N 1
ATOM 7276 C CA . ASN A 1 873 ? -96.873 -37.214 18.137 1.00 75.75 873 ASN A CA 1
ATOM 7277 C C . ASN A 1 873 ? -95.569 -37.690 18.797 1.00 75.75 873 ASN A C 1
ATOM 7279 O O . ASN A 1 873 ? -94.551 -37.021 18.646 1.00 75.75 873 ASN A O 1
ATOM 7283 N N . GLN A 1 874 ? -95.548 -38.870 19.421 1.00 79.19 874 GLN A N 1
ATOM 7284 C CA . GLN A 1 874 ? -94.330 -39.466 19.975 1.00 79.19 874 GLN A CA 1
ATOM 7285 C C . GLN A 1 874 ? -93.280 -39.743 18.890 1.00 79.19 874 GLN A C 1
ATOM 7287 O O . GLN A 1 874 ? -92.103 -39.457 19.097 1.00 79.19 874 GLN A O 1
ATOM 7292 N N . LEU A 1 875 ? -93.674 -40.262 17.721 1.00 78.12 875 LEU A N 1
ATOM 7293 C CA . LEU A 1 875 ? -92.758 -40.458 16.590 1.00 78.12 875 LEU A CA 1
ATOM 7294 C C . LEU A 1 875 ? -92.196 -39.112 16.099 1.00 78.12 875 LEU A C 1
ATOM 7296 O O . LEU A 1 875 ? -90.993 -38.967 15.894 1.00 78.12 875 LEU A O 1
ATOM 7300 N N . LYS A 1 876 ? -93.051 -38.090 15.982 1.00 77.38 876 LYS A N 1
ATOM 7301 C CA . LYS A 1 876 ? -92.663 -36.723 15.612 1.00 77.38 876 LYS A CA 1
ATOM 7302 C C . LYS A 1 876 ? -91.699 -36.097 16.628 1.00 77.38 876 LYS A C 1
ATOM 7304 O O . LYS A 1 876 ? -90.742 -35.447 16.215 1.00 77.38 876 LYS A O 1
ATOM 7309 N N . GLU A 1 877 ? -91.902 -36.310 17.927 1.00 79.25 877 GLU A N 1
ATOM 7310 C CA . GLU A 1 877 ? -90.989 -35.851 18.982 1.00 79.25 877 GLU A CA 1
ATOM 7311 C C . GLU A 1 877 ? -89.657 -36.609 18.980 1.00 79.25 877 GLU A C 1
ATOM 7313 O O . GLU A 1 877 ? -88.612 -35.975 19.134 1.00 79.25 877 GLU A O 1
ATOM 7318 N N . ARG A 1 878 ? -89.652 -37.926 18.731 1.00 79.12 878 ARG A N 1
ATOM 7319 C CA . ARG A 1 878 ? -88.416 -38.715 18.556 1.00 79.12 878 ARG A CA 1
ATOM 7320 C C . ARG A 1 878 ? -87.622 -38.237 17.343 1.00 79.12 878 ARG A C 1
ATOM 7322 O O . ARG A 1 878 ? -86.440 -37.932 17.478 1.00 79.12 878 ARG A O 1
ATOM 7329 N N . LEU A 1 879 ? -88.274 -38.076 16.189 1.00 78.38 879 LEU A N 1
ATOM 7330 C CA . LEU A 1 879 ? -87.657 -37.548 14.968 1.00 78.38 879 LEU A CA 1
ATOM 7331 C C . LEU A 1 879 ? -87.134 -36.117 15.159 1.00 78.38 879 LEU A C 1
ATOM 7333 O O . LEU A 1 879 ? -86.030 -35.807 14.711 1.00 78.38 879 LEU A O 1
ATOM 7337 N N . HIS A 1 880 ? -87.874 -35.247 15.854 1.00 76.81 880 HIS A N 1
ATOM 7338 C CA . HIS A 1 880 ? -87.422 -33.883 16.138 1.00 76.81 880 HIS A CA 1
ATOM 7339 C C . HIS A 1 880 ? -86.248 -33.853 17.130 1.00 76.81 880 HIS A C 1
ATOM 7341 O O . HIS A 1 880 ? -85.272 -33.136 16.909 1.00 76.81 880 HIS A O 1
ATOM 7347 N N . SER A 1 881 ? -86.291 -34.681 18.177 1.00 79.56 881 SER A N 1
ATOM 7348 C CA . SER A 1 881 ? -85.190 -34.839 19.136 1.00 79.56 881 SER A CA 1
ATOM 7349 C C . SER A 1 881 ? -83.931 -35.358 18.444 1.00 79.56 881 SER A C 1
ATOM 7351 O O . SER A 1 881 ? -82.871 -34.752 18.577 1.00 79.56 881 SER A O 1
ATOM 7353 N N . ARG A 1 882 ? -84.054 -36.400 17.612 1.00 79.75 882 ARG A N 1
ATOM 7354 C CA . ARG A 1 882 ? -82.932 -36.980 16.862 1.00 79.75 882 ARG A CA 1
ATOM 7355 C C . ARG A 1 882 ? -82.373 -36.033 15.800 1.00 79.75 882 ARG A C 1
ATOM 7357 O O . ARG A 1 882 ? -81.164 -35.998 15.590 1.00 79.75 882 ARG A O 1
ATOM 7364 N N . TYR A 1 883 ? -83.219 -35.225 15.160 1.00 76.56 883 TYR A N 1
ATOM 7365 C CA . TYR A 1 883 ? -82.765 -34.140 14.285 1.00 76.56 883 TYR A CA 1
ATOM 7366 C C . TYR A 1 883 ? -81.930 -33.111 15.064 1.00 76.56 883 TYR A C 1
ATOM 7368 O O . TYR A 1 883 ? -80.849 -32.729 14.616 1.00 76.56 883 TYR A O 1
ATOM 7376 N N . ASN A 1 884 ? -82.385 -32.712 16.255 1.00 76.00 884 ASN A N 1
ATOM 7377 C CA . ASN A 1 884 ? -81.656 -31.781 17.114 1.00 76.00 884 ASN A CA 1
ATOM 7378 C C . ASN A 1 884 ? -80.333 -32.379 17.638 1.00 76.00 884 ASN A C 1
ATOM 7380 O O . ASN A 1 884 ? -79.333 -31.661 17.664 1.00 76.00 884 ASN A O 1
ATOM 7384 N N . GLU A 1 885 ? -80.284 -33.676 17.970 1.00 78.56 885 GLU A N 1
ATOM 7385 C CA . GLU A 1 885 ? -79.034 -34.396 18.272 1.00 78.56 885 GLU A CA 1
ATOM 7386 C C . GLU A 1 885 ? -78.059 -34.349 17.088 1.00 78.56 885 GLU A C 1
ATOM 7388 O O . GLU A 1 885 ? -76.940 -33.870 17.244 1.00 78.56 885 GLU A O 1
ATOM 7393 N N . ILE A 1 886 ? -78.490 -34.747 15.885 1.00 74.19 886 ILE A N 1
ATOM 7394 C CA . ILE A 1 886 ? -77.641 -34.760 14.679 1.00 74.19 886 ILE A CA 1
ATOM 7395 C C . ILE A 1 886 ? -77.121 -33.349 14.345 1.00 74.19 886 ILE A C 1
ATOM 7397 O O . ILE A 1 886 ? -75.967 -33.187 13.936 1.00 74.19 886 ILE A O 1
ATOM 7401 N N . VAL A 1 887 ? -77.927 -32.303 14.554 1.00 72.50 887 VAL A N 1
ATOM 7402 C CA . VAL A 1 887 ? -77.498 -30.901 14.394 1.00 72.50 887 VAL A CA 1
ATOM 7403 C C . VAL A 1 887 ? -76.467 -30.491 15.457 1.00 72.50 887 VAL A C 1
ATOM 7405 O O . VAL A 1 887 ? -75.534 -29.749 15.135 1.00 72.50 887 VAL A O 1
ATOM 7408 N N . GLN A 1 888 ? -76.575 -30.978 16.698 1.00 74.19 888 GLN A N 1
ATOM 7409 C CA . GLN A 1 888 ? -75.561 -30.749 17.736 1.00 74.19 888 GLN A CA 1
ATOM 7410 C C . GLN A 1 888 ? -74.266 -31.531 17.470 1.00 74.19 888 GLN A C 1
ATOM 7412 O O . GLN A 1 888 ? -73.194 -30.930 17.515 1.00 74.19 888 GLN A O 1
ATOM 7417 N N . GLU A 1 889 ? -74.342 -32.813 17.101 1.00 73.00 889 GLU A N 1
ATOM 7418 C CA . GLU A 1 889 ? -73.185 -33.632 16.704 1.00 73.00 889 GLU A CA 1
ATOM 7419 C C . GLU A 1 889 ? -72.437 -33.000 15.517 1.00 73.00 889 GLU A C 1
ATOM 7421 O O . GLU A 1 889 ? -71.213 -32.865 15.546 1.00 73.00 889 GLU A O 1
ATOM 7426 N N . THR A 1 890 ? -73.167 -32.509 14.509 1.00 67.25 890 THR A N 1
ATOM 7427 C CA . THR A 1 890 ? -72.582 -31.816 13.345 1.00 67.25 890 THR A CA 1
ATOM 7428 C C . THR A 1 890 ? -71.879 -30.511 13.745 1.00 67.25 890 THR A C 1
ATOM 7430 O O . THR A 1 890 ? -70.798 -30.200 13.233 1.00 67.25 890 THR A O 1
ATOM 7433 N N . ARG A 1 891 ? -72.444 -29.745 14.693 1.00 67.12 891 ARG A N 1
ATOM 7434 C CA . ARG A 1 891 ? -71.797 -28.540 15.248 1.00 67.12 891 ARG A CA 1
ATOM 7435 C C . ARG A 1 891 ? -70.545 -28.882 16.059 1.00 67.12 891 ARG A C 1
ATOM 7437 O O . ARG A 1 891 ? -69.526 -28.218 15.877 1.00 67.12 891 ARG A O 1
ATOM 7444 N N . ALA A 1 892 ? -70.587 -29.925 16.887 1.00 65.50 892 ALA A N 1
ATOM 7445 C CA . ALA A 1 892 ? -69.441 -30.387 17.669 1.00 65.50 892 ALA A CA 1
ATOM 7446 C C . ALA A 1 892 ? -68.289 -30.865 16.766 1.00 65.50 892 ALA A C 1
ATOM 7448 O O . ALA A 1 892 ? -67.151 -30.427 16.932 1.00 65.50 892 ALA A O 1
ATOM 7449 N N . ALA A 1 893 ? -68.584 -31.675 15.743 1.00 58.44 893 ALA A N 1
ATOM 7450 C CA . ALA A 1 893 ? -67.600 -32.104 14.748 1.00 58.44 893 ALA A CA 1
ATOM 7451 C C . ALA A 1 893 ? -66.968 -30.911 14.002 1.00 58.44 893 ALA A C 1
ATOM 7453 O O . ALA A 1 893 ? -65.750 -30.862 13.811 1.00 58.44 893 ALA A O 1
ATOM 7454 N N . SER A 1 894 ? -67.776 -29.904 13.651 1.00 56.28 894 SER A N 1
ATOM 7455 C CA . SER A 1 894 ? -67.289 -28.670 13.018 1.00 56.28 894 SER A CA 1
ATOM 7456 C C . SER A 1 894 ? -66.341 -27.886 13.939 1.00 56.28 894 SER A C 1
ATOM 7458 O O . SER A 1 894 ? -65.274 -27.459 13.498 1.00 56.28 894 SER A O 1
ATOM 7460 N N . GLN A 1 895 ? -66.667 -27.751 15.230 1.00 54.09 895 GLN A N 1
ATOM 7461 C CA . GLN A 1 895 ? -65.800 -27.089 16.216 1.00 54.09 895 GLN A CA 1
ATOM 7462 C C . GLN A 1 895 ? -64.469 -27.828 16.427 1.00 54.09 895 GLN A C 1
ATOM 7464 O O . GLN A 1 895 ? -63.420 -27.187 16.503 1.00 54.09 895 GLN A O 1
ATOM 7469 N N . ILE A 1 896 ? -64.477 -29.166 16.431 1.00 51.59 896 ILE A N 1
ATOM 7470 C CA . ILE A 1 896 ? -63.248 -29.974 16.499 1.00 51.59 896 ILE A CA 1
ATOM 7471 C C . ILE A 1 896 ? -62.361 -29.726 15.265 1.00 51.59 896 ILE A C 1
ATOM 7473 O O . ILE A 1 896 ? -61.149 -29.580 15.413 1.00 51.59 896 ILE A O 1
ATOM 7477 N N . SER A 1 897 ? -62.945 -29.589 14.067 1.00 46.94 897 SER A N 1
ATOM 7478 C CA . SER A 1 897 ? -62.180 -29.273 12.846 1.00 46.94 897 SER A CA 1
ATOM 7479 C C . SER A 1 897 ? -61.574 -27.860 12.840 1.00 46.94 897 SER A C 1
ATOM 7481 O O . SER A 1 897 ? -60.474 -27.661 12.328 1.00 46.94 897 SER A O 1
ATOM 7483 N N . ALA A 1 898 ? -62.231 -26.881 13.471 1.00 44.81 898 ALA A N 1
ATOM 7484 C CA . ALA A 1 898 ? -61.663 -25.544 13.653 1.00 44.81 898 ALA A CA 1
ATOM 7485 C C . ALA A 1 898 ? -60.472 -25.558 14.633 1.00 44.81 898 ALA A C 1
ATOM 7487 O O . ALA A 1 898 ? -59.488 -24.843 14.434 1.00 44.81 898 ALA A O 1
ATOM 7488 N N . SER A 1 899 ? -60.522 -26.418 15.659 1.00 44.03 899 SER A N 1
ATOM 7489 C CA . SER A 1 899 ? -59.478 -26.528 16.684 1.00 44.03 899 SER A CA 1
ATOM 7490 C C . SER A 1 899 ? -58.125 -27.036 16.164 1.00 44.03 899 SER A C 1
ATOM 7492 O O . SER A 1 899 ? -57.118 -26.816 16.840 1.00 44.03 899 SER A O 1
ATOM 7494 N N . SER A 1 900 ? -58.052 -27.711 15.009 1.00 44.62 900 SER A N 1
ATOM 7495 C CA . SER A 1 900 ? -56.783 -28.257 14.494 1.00 44.62 900 SER A CA 1
ATOM 7496 C C . SER A 1 900 ? -55.918 -27.254 13.724 1.00 44.62 900 SER A C 1
ATOM 7498 O O . SER A 1 900 ? -54.715 -27.477 13.604 1.00 44.62 900 SER A O 1
ATOM 7500 N N . ASN A 1 901 ? -56.480 -26.142 13.237 1.00 38.06 901 ASN A N 1
ATOM 7501 C CA . ASN A 1 901 ? -55.734 -25.171 12.421 1.00 38.06 901 ASN A CA 1
ATOM 7502 C C . ASN A 1 901 ? -54.949 -24.129 13.245 1.00 38.06 901 ASN A C 1
ATOM 7504 O O . ASN A 1 901 ? -54.098 -23.429 12.704 1.00 38.06 901 ASN A O 1
ATOM 7508 N N . GLY A 1 902 ? -55.186 -24.029 14.556 1.00 36.50 902 GLY A N 1
ATOM 7509 C CA . GLY A 1 902 ? -54.640 -22.969 15.416 1.00 36.50 902 GLY A CA 1
ATOM 7510 C C . GLY A 1 902 ? -53.179 -23.121 15.868 1.00 36.50 902 GLY A C 1
ATOM 7511 O O . GLY A 1 902 ? -52.840 -22.594 16.924 1.00 36.50 902 GLY A O 1
ATOM 7512 N N . ARG A 1 903 ? -52.318 -23.871 15.156 1.00 39.06 903 ARG A N 1
ATOM 7513 C CA . ARG A 1 903 ? -50.973 -24.246 15.659 1.00 39.06 903 ARG A CA 1
ATOM 7514 C C . ARG A 1 903 ? -49.768 -23.892 14.776 1.00 39.06 903 ARG A C 1
ATOM 7516 O O . ARG A 1 903 ? -48.684 -24.407 15.026 1.00 39.06 903 ARG A O 1
ATOM 7523 N N . TYR A 1 904 ? -49.937 -22.994 13.801 1.00 39.41 904 TYR A N 1
ATOM 7524 C CA . TYR A 1 904 ? -48.857 -22.543 12.901 1.00 39.41 904 TYR A CA 1
ATOM 7525 C C . TYR A 1 904 ? -48.690 -21.012 12.793 1.00 39.41 904 TYR A C 1
ATOM 7527 O O . TYR A 1 904 ? -48.117 -20.516 11.828 1.00 39.41 904 TYR A O 1
ATOM 7535 N N . THR A 1 905 ? -49.113 -20.248 13.807 1.00 39.94 905 THR A N 1
ATOM 7536 C CA . THR A 1 905 ? -48.796 -18.811 13.928 1.00 39.94 905 THR A CA 1
ATOM 7537 C C . THR A 1 905 ? -48.476 -18.430 15.374 1.00 39.94 905 THR A C 1
ATOM 7539 O O . THR A 1 905 ? -49.392 -18.296 16.182 1.00 39.94 905 THR A O 1
ATOM 7542 N N . ASN A 1 906 ? -47.183 -18.289 15.690 1.00 34.00 906 ASN A N 1
ATOM 7543 C CA . ASN A 1 906 ? -46.600 -17.286 16.602 1.00 34.00 906 ASN A CA 1
ATOM 7544 C C . ASN A 1 906 ? -45.124 -17.624 16.869 1.00 34.00 906 ASN A C 1
ATOM 7546 O O . ASN A 1 906 ? -44.811 -18.461 17.712 1.00 34.00 906 ASN A O 1
ATOM 7550 N N . GLY A 1 907 ? -44.215 -16.950 16.164 1.00 36.97 907 GLY A N 1
ATOM 7551 C CA . GLY A 1 907 ? -42.801 -16.908 16.532 1.00 36.97 907 GLY A CA 1
ATOM 7552 C C . GLY A 1 907 ? -42.506 -15.627 17.308 1.00 36.97 907 GLY A C 1
ATOM 7553 O O . GLY A 1 907 ? -42.688 -14.542 16.761 1.00 36.97 907 GLY A O 1
ATOM 7554 N N . SER A 1 908 ? -42.065 -15.741 18.563 1.00 34.59 908 SER A N 1
ATOM 7555 C CA . SER A 1 908 ? -41.378 -14.679 19.321 1.00 34.59 908 SER A CA 1
ATOM 7556 C C . SER A 1 908 ? -40.790 -15.229 20.626 1.00 34.59 908 SER A C 1
ATOM 7558 O O . SER A 1 908 ? -41.518 -15.748 21.462 1.00 34.59 908 SER A O 1
ATOM 7560 N N . ASN A 1 909 ? -39.476 -15.062 20.786 1.00 37.62 909 ASN A N 1
ATOM 7561 C CA . ASN A 1 909 ? -38.719 -14.967 22.041 1.00 37.62 909 ASN A CA 1
ATOM 7562 C C . ASN A 1 909 ? -39.114 -15.875 23.229 1.00 37.62 909 ASN A C 1
ATOM 7564 O O . ASN A 1 909 ? -39.794 -15.441 24.156 1.00 37.62 909 ASN A O 1
ATOM 7568 N N . THR A 1 910 ? -38.491 -17.054 23.311 1.00 32.88 910 THR A N 1
ATOM 7569 C CA . THR A 1 910 ? -38.150 -17.691 24.600 1.00 32.88 910 THR A CA 1
ATOM 7570 C C . THR A 1 910 ? -36.714 -18.202 24.569 1.00 32.88 910 THR A C 1
ATOM 7572 O O . THR A 1 910 ? -36.294 -18.813 23.588 1.00 32.88 910 THR A O 1
ATOM 7575 N N . SER A 1 911 ? -35.959 -17.962 25.640 1.00 34.94 911 SER A N 1
ATOM 7576 C CA . SER A 1 911 ? -34.577 -18.420 25.804 1.00 34.94 911 SER A CA 1
ATOM 7577 C C . SER A 1 911 ? -34.500 -19.929 26.065 1.00 34.94 911 SER A C 1
ATOM 7579 O O . SER A 1 911 ? -35.270 -20.475 26.855 1.00 34.94 911 SER A O 1
ATOM 7581 N N . LEU A 1 912 ? -33.538 -20.614 25.435 1.00 30.98 912 LEU A N 1
ATOM 7582 C CA . LEU A 1 912 ? -33.257 -22.018 25.739 1.00 30.98 912 LEU A CA 1
ATOM 7583 C C . LEU A 1 912 ? -32.463 -22.129 27.048 1.00 30.98 912 LEU A C 1
ATOM 7585 O O . LEU A 1 912 ? -31.251 -21.926 27.068 1.00 30.98 912 LEU A O 1
ATOM 7589 N N . ALA A 1 913 ? -33.140 -22.531 28.122 1.00 31.56 913 ALA A N 1
ATOM 7590 C CA . ALA A 1 913 ? -32.504 -23.208 29.248 1.00 31.56 913 ALA A CA 1
ATOM 7591 C C . ALA A 1 913 ? -32.561 -24.725 28.997 1.00 31.56 913 ALA A C 1
ATOM 7593 O O . ALA A 1 913 ? -33.642 -25.306 28.880 1.00 31.56 913 ALA A O 1
ATOM 7594 N N . SER A 1 914 ? -31.406 -25.379 28.875 1.00 32.72 914 SER A N 1
ATOM 7595 C CA . SER A 1 914 ? -31.318 -26.798 28.522 1.00 32.72 914 SER A CA 1
ATOM 7596 C C . SER A 1 914 ? -31.657 -27.716 29.703 1.00 32.72 914 SER A C 1
ATOM 7598 O O . SER A 1 914 ? -30.935 -27.782 30.693 1.00 32.72 914 SER A O 1
ATOM 7600 N N . THR A 1 915 ? -32.735 -28.495 29.573 1.00 30.50 915 THR A N 1
ATOM 7601 C CA . THR A 1 915 ? -33.048 -29.627 30.468 1.00 30.50 915 THR A CA 1
ATOM 7602 C C . THR A 1 915 ? -33.353 -30.888 29.654 1.00 30.50 915 THR A C 1
ATOM 7604 O O . THR A 1 915 ? -34.495 -31.293 29.453 1.00 30.50 915 THR A O 1
ATOM 7607 N N . THR A 1 916 ? -32.298 -31.520 29.138 1.00 33.47 916 THR A N 1
ATOM 7608 C CA . THR A 1 916 ? -32.382 -32.744 28.328 1.00 33.47 916 THR A CA 1
ATOM 7609 C C . THR A 1 916 ? -32.618 -33.986 29.192 1.00 33.47 916 THR A C 1
ATOM 7611 O O . THR A 1 916 ? -31.666 -34.639 29.616 1.00 33.47 916 THR A O 1
ATOM 7614 N N . ASN A 1 917 ? -33.882 -34.352 29.411 1.00 34.81 917 ASN A N 1
ATOM 7615 C CA . ASN A 1 917 ? -34.250 -35.675 29.927 1.00 34.81 917 ASN A CA 1
ATOM 7616 C C . ASN A 1 917 ? -34.497 -36.648 28.763 1.00 34.81 917 ASN A C 1
ATOM 7618 O O . ASN A 1 917 ? -35.601 -36.718 28.223 1.00 34.81 917 ASN A O 1
ATOM 7622 N N . LEU A 1 918 ? -33.466 -37.413 28.396 1.00 33.94 918 LEU A N 1
ATOM 7623 C CA . LEU A 1 918 ? -33.574 -38.586 27.522 1.00 33.94 918 LEU A CA 1
ATOM 7624 C C . LEU A 1 918 ? -33.435 -39.879 28.351 1.00 33.94 918 LEU A C 1
ATOM 7626 O O . LEU A 1 918 ? -32.673 -39.897 29.319 1.00 33.94 918 LEU A O 1
ATOM 7630 N N . PRO A 1 919 ? -34.151 -40.965 27.999 1.00 39.22 919 PRO A N 1
ATOM 7631 C CA . PRO A 1 919 ? -34.032 -42.250 28.685 1.00 39.22 919 PRO A CA 1
ATOM 7632 C C . PRO A 1 919 ? -32.685 -42.944 28.381 1.00 39.22 919 PRO A C 1
ATOM 7634 O O . PRO A 1 919 ? -32.078 -42.683 27.339 1.00 39.22 919 PRO A O 1
ATOM 7637 N N . PRO A 1 920 ? -32.203 -43.840 29.265 1.00 38.62 920 PRO A N 1
ATOM 7638 C CA . PRO A 1 920 ? -30.872 -44.435 29.149 1.00 38.62 920 PRO A CA 1
ATOM 7639 C C . PRO A 1 920 ? -30.761 -45.471 28.008 1.00 38.62 920 PRO A C 1
ATOM 7641 O O . PRO A 1 920 ? -31.745 -46.150 27.702 1.00 38.62 920 PRO A O 1
ATOM 7644 N N . PRO A 1 921 ? -29.564 -45.673 27.415 1.00 38.00 921 PRO A N 1
ATOM 7645 C CA . PRO A 1 921 ? -29.366 -46.655 26.349 1.00 38.00 921 PRO A CA 1
ATOM 7646 C C . PRO A 1 921 ? -29.446 -48.101 26.856 1.00 38.00 921 PRO A C 1
ATOM 7648 O O . PRO A 1 921 ? -28.794 -48.474 27.834 1.00 38.00 921 PRO A O 1
ATOM 7651 N N . SER A 1 922 ? -30.176 -48.957 26.140 1.00 36.19 922 SER A N 1
ATOM 7652 C CA . SER A 1 922 ? -30.181 -50.404 26.376 1.00 36.19 922 SER A CA 1
ATOM 7653 C C . SER A 1 922 ? -28.865 -51.046 25.918 1.00 36.19 922 SER A C 1
ATOM 7655 O O . SER A 1 922 ? -28.486 -50.930 24.752 1.00 36.19 922 SER A O 1
ATOM 7657 N N . GLN A 1 923 ? -28.185 -51.760 26.818 1.00 34.31 923 GLN A N 1
ATOM 7658 C CA . GLN A 1 923 ? -26.913 -52.429 26.526 1.00 34.31 923 GLN A CA 1
ATOM 7659 C C . GLN A 1 923 ? -27.091 -53.600 25.545 1.00 34.31 923 GLN A C 1
ATOM 7661 O O . GLN A 1 923 ? -27.778 -54.572 25.858 1.00 34.31 923 GLN A O 1
ATOM 7666 N N . ILE A 1 924 ? -26.386 -53.568 24.410 1.00 34.25 924 ILE A N 1
ATOM 7667 C CA . ILE A 1 924 ? -26.177 -54.746 23.556 1.00 34.25 924 ILE A CA 1
ATOM 7668 C C . ILE A 1 924 ? -24.762 -55.269 23.807 1.00 34.25 924 ILE A C 1
ATOM 7670 O O . ILE A 1 924 ? -23.777 -54.612 23.477 1.00 34.25 924 ILE A O 1
ATOM 7674 N N . LYS A 1 925 ? -24.660 -56.466 24.391 1.00 36.16 925 LYS A N 1
ATOM 7675 C CA . LYS A 1 925 ? -23.383 -57.168 24.560 1.00 36.16 925 LYS A CA 1
ATOM 7676 C C . LYS A 1 925 ? -22.918 -57.749 23.221 1.00 36.16 925 LYS A C 1
ATOM 7678 O O . LYS A 1 925 ? -23.688 -58.434 22.551 1.00 36.16 925 LYS A O 1
ATOM 7683 N N . ARG A 1 926 ? -21.638 -57.567 22.895 1.00 37.28 926 ARG A N 1
ATOM 7684 C CA . ARG A 1 926 ? -20.864 -58.515 22.076 1.00 37.28 926 ARG A CA 1
ATOM 7685 C C . ARG A 1 926 ? -19.860 -59.235 22.974 1.00 37.28 926 ARG A C 1
ATOM 7687 O O . ARG A 1 926 ? -19.461 -58.683 23.997 1.00 37.28 926 ARG A O 1
ATOM 7694 N N . ALA A 1 927 ? -19.500 -60.454 22.590 1.00 38.66 927 ALA A N 1
ATOM 7695 C CA . ALA A 1 927 ? -18.432 -61.251 23.182 1.00 38.66 927 ALA A CA 1
ATOM 7696 C C . ALA A 1 927 ? -18.085 -62.426 22.245 1.00 38.66 927 ALA A C 1
ATOM 7698 O O . ALA A 1 927 ? -18.982 -62.882 21.525 1.00 38.66 927 ALA A O 1
ATOM 7699 N N . PRO A 1 928 ? -16.873 -62.994 22.345 1.00 53.78 928 PRO A N 1
ATOM 7700 C CA . PRO A 1 928 ? -15.637 -62.361 22.818 1.00 53.78 928 PRO A CA 1
ATOM 7701 C C . PRO A 1 928 ? -15.067 -61.389 21.771 1.00 53.78 928 PRO A C 1
ATOM 7703 O O . PRO A 1 928 ? -15.230 -61.665 20.562 1.00 53.78 928 PRO A O 1
#

InterPro domains:
  IPR049885 Microtubule cross-linking factor 1-3 [PTHR15742] (278-879)